Protein AF-0000000084714982 (afdb_homodimer)

Sequence (918 aa):
MNEQILAIDKNFSYELPTRQETVEYIRNLRKQNVHQRLKQADALGTLLVQPRCGVGSQQKMGELLQFLEREAQPDILSLTIDAYTRLCQFDKANAVLQENPQNLNGYPLVCHGYKKVRELNESVQAPIEIRHGSPDARLLFESSIAGGITSFEGGGIGYNLPYSKNVPISSSMQNWRYVDQRCGELAQDGIIVDRELFGTLTAVLIPPSIALSMTLLEALCAVREGVKCLSISYCQGGHIAQDVAALRAIRKMAAKYLPPDVDVFPVLHQFMGAFPAARHDAEALILKGAIVAKKGHATKVINKTYEEALGVPTPQANALGIWTTRIVNSTISDFVKVDSAEVEEELHWILREVDEIVAPILEKPDIYRAIEEGFAEGILDIPFSASRYAKSGVLPMRDRSGAIRYHNPGGLCMSDAVRSRNAQMLNNATHSPSFSLFSKLTRDIMYFSNMSLQEAIEVMNEQILAIDKNFSYELPTRQETVEYIRNLRKQNVHQRLKQADALGTLLVQPRCGVGSQQKMGELLQFLEREAQPDILSLTIDAYTRLCQFDKANAVLQENPQNLNGYPLVCHGYKKVRELNESVQAPIEIRHGSPDARLLFESSIAGGITSFEGGGIGYNLPYSKNVPISSSMQNWRYVDQRCGELAQDGIIVDRELFGTLTAVLIPPSIALSMTLLEALCAVREGVKCLSISYCQGGHIAQDVAALRAIRKMAAKYLPPDVDVFPVLHQFMGAFPAARHDAEALILKGAIVAKKGHATKVINKTYEEALGVPTPQANALGIWTTRIVNSTISDFVKVDSAEVEEELHWILREVDEIVAPILEKPDIYRAIEEGFAEGILDIPFSASRYAKSGVLPMRDRSGAIRYHNPGGLCMSDAVRSRNAQMLNNATHSPSFSLFSKLTRDIMYFSNMSLQEAIEV

Solvent-accessible surface area (backbone atoms only — not comparable to full-atom values): 46071 Å² total; per-residue (Å²): 121,73,67,74,77,56,76,49,62,91,86,58,87,82,78,78,77,52,70,66,58,30,52,53,51,45,71,64,48,92,52,61,50,53,48,59,50,45,54,52,27,51,75,69,71,38,64,37,41,22,57,78,42,42,36,31,34,70,68,58,34,44,51,49,54,44,46,35,46,72,73,45,54,49,59,29,40,44,40,25,34,10,68,39,48,26,69,66,34,51,64,59,39,41,52,40,52,72,73,43,22,83,75,38,79,2,25,41,58,70,70,66,27,28,68,54,40,32,52,51,52,70,66,43,68,48,26,47,32,42,38,55,60,28,37,58,43,50,66,54,46,55,37,38,39,52,18,55,37,43,24,44,51,42,38,31,58,38,11,21,38,43,71,30,50,82,67,53,54,61,57,17,37,50,36,36,46,51,50,25,35,51,33,17,54,36,38,75,72,71,44,67,38,27,38,26,30,41,16,40,53,61,40,57,68,63,37,60,33,54,29,51,34,55,36,47,54,51,46,55,55,29,44,72,36,42,37,48,31,37,31,45,32,42,46,49,70,77,22,63,42,50,43,20,15,48,37,46,38,45,58,57,50,41,66,72,76,42,68,86,83,43,48,76,37,29,26,28,32,38,65,69,49,55,48,20,67,53,49,43,45,20,45,18,50,45,39,51,37,28,48,33,28,58,75,14,61,23,28,32,34,42,48,57,40,43,37,60,57,78,48,85,63,49,72,66,40,47,28,49,22,46,51,55,36,44,19,59,68,23,77,72,40,62,73,66,65,76,62,63,67,58,20,52,53,39,28,53,52,38,52,51,46,25,52,42,41,43,43,75,35,69,72,39,90,48,55,71,59,29,50,41,51,26,20,69,70,21,38,35,64,49,44,75,44,52,14,72,61,38,63,41,55,33,37,56,40,51,24,84,82,44,41,64,34,49,75,34,60,52,53,43,46,66,54,69,68,58,52,47,49,31,45,60,57,31,45,82,58,59,65,49,94,81,60,40,70,66,60,50,47,51,47,54,56,32,54,59,42,43,54,76,61,55,66,58,64,80,97,121,68,66,74,72,60,72,60,57,94,85,56,87,84,79,77,77,54,71,66,56,30,52,54,49,47,72,66,50,93,52,62,50,52,47,57,51,46,54,52,25,52,77,68,71,38,65,38,42,23,57,79,41,42,37,32,34,71,66,59,34,44,51,48,53,45,47,35,47,72,73,45,54,48,59,28,40,43,41,26,34,12,67,38,47,27,69,66,34,51,65,60,39,43,51,40,51,72,74,44,21,81,76,37,80,2,25,41,59,69,69,66,27,29,70,54,40,32,51,49,51,70,67,42,68,48,26,49,30,42,38,56,59,28,36,58,42,52,66,54,47,54,35,37,41,51,19,54,38,42,24,44,50,41,37,29,58,36,12,20,37,40,70,29,50,81,68,53,53,61,57,17,38,51,36,35,46,51,49,24,36,51,34,17,54,35,38,75,74,70,44,64,37,27,38,25,29,40,16,39,51,61,39,55,69,63,36,59,33,53,27,51,35,54,36,46,54,51,46,54,55,30,45,73,37,42,37,48,32,37,31,47,32,40,48,49,71,77,21,61,43,51,43,20,15,46,36,46,40,46,59,56,51,41,66,72,75,44,66,86,82,41,49,76,38,30,26,29,32,37,66,68,48,53,50,20,67,54,49,43,46,20,45,17,50,45,38,50,37,29,47,33,28,59,75,14,61,22,28,31,33,40,49,57,38,43,37,59,57,78,50,85,62,50,73,66,39,48,28,50,22,47,52,55,36,44,19,59,71,22,76,72,42,62,74,66,66,75,62,62,67,57,19,51,52,39,28,54,51,36,52,50,47,25,52,41,40,43,45,75,36,70,71,38,90,49,55,71,60,28,50,43,49,25,20,69,70,23,38,34,63,49,45,76,44,53,14,74,61,37,62,40,54,35,37,56,42,51,25,84,81,43,41,64,32,48,74,33,61,53,53,43,46,65,54,69,67,58,52,48,50,31,46,61,57,31,44,83,58,59,66,47,94,80,58,40,71,67,60,50,47,51,47,54,57,32,54,59,42,42,54,74,59,55,67,57,66,81,98

Foldseek 3Di:
DVPPLPVADPVDDADFDDPVVLLVVLVPQPADAPQRLLVVLLVVLAAFEEEDDFFAALVVLLVLQVLLCVQFN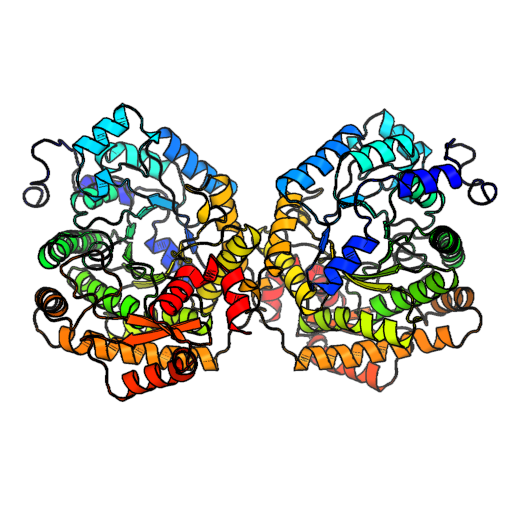GQEYEFEAFQCVLASVLVVSLVCSVPPRRPTRTYPQRNVFLVSLLVSQNSHRHAYAYHYLHLACSSVLSSCSSNNHQEYEEALQQSDFAPHAEDASLNSRVNVLNVLLVQQVVVVSVRAHEYEYHLCRNLFLWALLLSLLVSLLRVLSSVVSRHQHYEYEDEDQPQLLLLLLSLLLNVVSCVVRHDPRHHYFYEYEQRDFQAAQDLVLNLVSQLSSLLSCSSSSGSYYHWDFSCNNVDRDDSVRSSVRSVSSSVCSDVVVVVDDDDPVSNVVSNVLSNQLNCQLCVQLVPDPDNSVSVQVCQCVQLRATAPTSYPSHPNQWDWAAAPSLRIATPDHTNHGDDPVSVVVRCVRRVVVQPDPPHDPVVRSVCSSCVSHPVVVVVVVVD/DCPVLPVADPVDDADFDDPVVLLVVLVPQPADAPVRLLVVLLVVLAAFEEEDDFFAALVVLLVLQVLLCVQFNGQEYEWEAFQCVLAVVLVVSLVCSVPPRRPTRTYPQRNVFLVSLLVSQNSHRHAYAYHYLHLACQSVLSSCSSNNHQEYEEALQQSDFAPHAEDASLSSRVNVLNVLLVQQVVVVVVRAHEYEYHLCRNLFLWALLLSLLVSLLRVVSSVVSRHQEYEYEDEDQPQLLLLLLSLLLNVVSCVVRPDPRHHYFYEYEQRDFQAAQDLVLNLVSQLSSLLSCSSSSGSYYHWDFSCNNVDRDDSVRSSVRSVSSSVCSDVVVVVDDDDPVSNVVSNVLSNQLNCQLCVQLVPDPDNSVSVQVCQCVQLRATAPTSYPSHPNQWDWAAAPSLRIATPDRTNHGDDPVSVVVRCVRRVVVQPDPPHDPVVRSVCSSCVSHPVVVVVVVVD

Secondary structure (DSSP, 8-state):
-HHHHT---TT-------HHHHHHHHHH--S--HHHHHHHHHHHTPPEEE-----S-HHHHHHHHHHHHHHT--SSEEEEBPHHHHTT-HHHHHHHHHH-GGGSSSB-HHHH-HHHHHHHHHT-SS-EEEE---S--HHHHHHHHHTT--EEE--TTTTTTTT-SS--HHHHHHHHHHHHHHHHHHHHTT---EEEE-TTTT-SS--HHHHHHHHHHHHHHHHHTT--EEEEEEE--S-HHHHHHHHHHHHHHHHHHS-TTSEEEEEEEP--SS--SSHHHHHHHHHHHHHHHHHTT-SEEE---TTTTTSSPPHHHHHHHHHHHHGGGSGGGGG----HHHHHHHHHHHHHHHHHHHHHHHTSS-HHHHHHHHHHHTSS--TT-S-TTS----EEEE-TTS-EEEEE-TT----HHHHHHHHHHHHHHH--TT--HHHHHHHHHTTTT-HHHHHTT--/-HHHH--S-TT-------HHHHHHHHHH--S--HHHHHHHHHHHTPPEEE-----S-HHHHHHHHHHHHHHT--SSEEEEBPHHHHTT-HHHHHHHHHH-GGGSSSB-HHHH-HHHHHHHHHT-SS-EEEE---S--HHHHHHHHHTT--EEE--TTTTTTTT-SS--HHHHHHHHHHHHHHHHHHHHTT---EEEE-TTTT-SS--HHHHHHHHHHHHHHHHHTT--EEEEEEE--S-HHHHHHHHHHHHHHHHHHS-TTSEEEEEEEP--SS--SSHHHHHHHHHHHHHHHHHTT-SEEE---TTTTTSSPPHHHHHHHHHHHHGGGSGGGGG----HHHHHHHHHHHHHHHHHHHHHHHTSS-HHHHHHHHHHHTSS--TT-S-TTS----EEEE-TTS-EEEEE-TT----HHHHHHHHHHHHHHH--TT--HHHHHHHHHTTTT-HHHHHTT--

Structure (mmCIF, N/CA/C/O backbone):
data_AF-0000000084714982-model_v1
#
loop_
_entity.id
_entity.type
_entity.pdbx_description
1 polymer 'Methylaspartate mutase, E subunit'
#
loop_
_atom_site.group_PDB
_atom_site.id
_atom_site.type_symbol
_atom_site.label_atom_id
_atom_site.label_alt_id
_atom_site.label_comp_id
_atom_site.label_asym_id
_atom_site.label_entity_id
_atom_site.label_seq_id
_atom_site.pdbx_PDB_ins_code
_atom_site.Cartn_x
_atom_site.Cartn_y
_atom_site.Cartn_z
_atom_site.occupancy
_atom_site.B_iso_or_equiv
_atom_site.auth_seq_id
_atom_site.auth_comp_id
_atom_site.auth_asym_id
_atom_site.auth_atom_id
_atom_site.pdbx_PDB_model_num
ATOM 1 N N . MET A 1 1 ? -16.797 45.25 16.312 1 34.62 1 MET A N 1
ATOM 2 C CA . MET A 1 1 ? -16.094 43.969 16.109 1 34.62 1 MET A CA 1
ATOM 3 C C . MET A 1 1 ? -15.617 43.844 14.664 1 34.62 1 MET A C 1
ATOM 5 O O . MET A 1 1 ? -14.492 43.406 14.422 1 34.62 1 MET A O 1
ATOM 9 N N . ASN A 1 2 ? -16.578 44.219 13.742 1 40.97 2 ASN A N 1
ATOM 10 C CA . ASN A 1 2 ? -16.312 44.25 12.305 1 40.97 2 ASN A CA 1
ATOM 11 C C . ASN A 1 2 ? -15.281 45.312 11.945 1 40.97 2 ASN A C 1
ATOM 13 O O . ASN A 1 2 ? -14.633 45.219 10.906 1 40.97 2 ASN A O 1
ATOM 17 N N . GLU A 1 3 ? -15.211 46.25 12.797 1 43.38 3 GLU A N 1
ATOM 18 C CA . GLU A 1 3 ? -14.523 47.438 12.336 1 43.38 3 GLU A CA 1
ATOM 19 C C . GLU A 1 3 ? -13.016 47.219 12.281 1 43.38 3 GLU A C 1
ATOM 21 O O . GLU A 1 3 ? -12.336 47.75 11.391 1 43.38 3 GLU A O 1
ATOM 26 N N . GLN A 1 4 ? -12.43 46.625 13.211 1 45.72 4 GLN A N 1
ATOM 27 C CA . GLN A 1 4 ? -10.977 46.5 13.266 1 45.72 4 GLN A CA 1
ATOM 28 C C . GLN A 1 4 ? -10.484 45.438 12.266 1 45.72 4 GLN A C 1
ATOM 30 O O . GLN A 1 4 ? -9.312 45.469 11.875 1 45.72 4 GLN A O 1
ATOM 35 N N . ILE A 1 5 ? -11.109 44.344 12.289 1 48.84 5 ILE A N 1
ATOM 36 C CA . ILE A 1 5 ? -10.648 43.25 11.422 1 48.84 5 ILE A CA 1
ATOM 37 C C . ILE A 1 5 ? -10.297 43.812 10.047 1 48.84 5 ILE A C 1
ATOM 39 O O . ILE A 1 5 ? -9.258 43.469 9.477 1 48.84 5 ILE A O 1
ATOM 43 N N . LEU A 1 6 ? -11.281 44.625 9.266 1 51.09 6 LEU A N 1
ATOM 44 C CA . LEU A 1 6 ? -11.43 44.75 7.816 1 51.09 6 LEU A CA 1
ATOM 45 C C . LEU A 1 6 ? -10.719 46 7.309 1 51.09 6 LEU A C 1
ATOM 47 O O . LEU A 1 6 ? -11.062 46.531 6.246 1 51.09 6 LEU A O 1
ATOM 51 N N . ALA A 1 7 ? -10.125 46.531 8.102 1 50.91 7 ALA A N 1
ATOM 52 C CA . ALA A 1 7 ? -9.43 47.594 7.371 1 50.91 7 ALA A CA 1
ATOM 53 C C . ALA A 1 7 ? -8.641 47.031 6.195 1 50.91 7 ALA A C 1
ATOM 55 O O . ALA A 1 7 ? -7.418 47.156 6.137 1 50.91 7 ALA A O 1
ATOM 56 N N . ILE A 1 8 ? -9.102 45.844 5.863 1 52.62 8 ILE A N 1
ATOM 57 C CA . ILE A 1 8 ? -8.539 45.188 4.676 1 52.62 8 ILE A CA 1
ATOM 58 C C . ILE A 1 8 ? -8.57 46.188 3.502 1 52.62 8 ILE A C 1
ATOM 60 O O . ILE A 1 8 ? -9.211 47.219 3.58 1 52.62 8 ILE A O 1
ATOM 64 N N . ASP A 1 9 ? -8.188 45.75 2.295 1 55.66 9 ASP A N 1
ATOM 65 C CA . ASP A 1 9 ? -7.953 46.531 1.086 1 55.66 9 ASP A CA 1
ATOM 66 C C . ASP A 1 9 ? -9.172 47.375 0.727 1 55.66 9 ASP A C 1
ATOM 68 O O . ASP A 1 9 ? -10.273 46.844 0.564 1 55.66 9 ASP A O 1
ATOM 72 N N . LYS A 1 10 ? -9.195 48.688 1.021 1 57.97 10 LYS A N 1
ATOM 73 C CA . LYS A 1 10 ? -10.18 49.719 0.68 1 57.97 10 LYS A CA 1
ATOM 74 C C . LYS A 1 10 ? -10.773 49.469 -0.702 1 57.97 10 LYS A C 1
ATOM 76 O O . LYS A 1 10 ? -11.875 49.938 -1.001 1 57.97 10 LYS A O 1
ATOM 81 N N . ASN A 1 11 ? -10.086 48.656 -1.498 1 63.5 11 ASN A N 1
ATOM 82 C CA . ASN A 1 11 ? -10.539 48.5 -2.879 1 63.5 11 ASN A CA 1
ATOM 83 C C . ASN A 1 11 ? -11.312 47.188 -3.078 1 63.5 11 ASN A C 1
ATOM 85 O O . ASN A 1 11 ? -11.781 46.906 -4.18 1 63.5 11 ASN A O 1
ATOM 89 N N . PHE A 1 12 ? -11.43 46.344 -1.919 1 77.56 12 PHE A N 1
ATOM 90 C CA . PHE A 1 12 ? -12.156 45.094 -2.064 1 77.56 12 PHE A CA 1
ATOM 91 C C . PHE A 1 12 ? -13.391 45.062 -1.173 1 77.56 12 PHE A C 1
ATOM 93 O O . PHE A 1 12 ? -13.305 45.312 0.03 1 77.56 12 PHE A O 1
ATOM 100 N N . SER A 1 13 ? -14.5 45 -1.89 1 79.81 13 SER A N 1
ATOM 101 C CA . SER A 1 13 ? -15.766 44.938 -1.167 1 79.81 13 SER A CA 1
ATOM 102 C C . SER A 1 13 ? -16.188 43.5 -0.911 1 79.81 13 SER A C 1
ATOM 104 O O . SER A 1 13 ? -16.047 42.625 -1.788 1 79.81 13 SER A O 1
ATOM 106 N N . TYR A 1 14 ? -16.469 43.188 0.351 1 83.56 14 TYR A N 1
ATOM 107 C CA . TYR A 1 14 ? -16.969 41.875 0.707 1 83.56 14 TYR A CA 1
ATOM 108 C C . TYR A 1 14 ? -18.203 41.969 1.602 1 83.56 14 TYR A C 1
ATOM 110 O O . TYR A 1 14 ? -18.469 43.031 2.186 1 83.56 14 TYR A O 1
ATOM 118 N N . GLU A 1 15 ? -19.031 40.938 1.496 1 89.25 15 GLU A N 1
ATOM 119 C CA . GLU A 1 15 ? -20.234 40.812 2.334 1 89.25 15 GLU A CA 1
ATOM 120 C C . GLU A 1 15 ? -20.156 39.594 3.232 1 89.25 15 GLU A C 1
ATOM 122 O O . GLU A 1 15 ? -19.703 38.531 2.803 1 89.25 15 GLU A O 1
ATOM 127 N N . LEU A 1 16 ? -20.516 39.812 4.559 1 94.5 16 LEU A N 1
ATOM 128 C CA . LEU A 1 16 ? -20.609 38.719 5.508 1 94.5 16 LEU A CA 1
ATOM 129 C C . LEU A 1 16 ? -21.969 38.719 6.215 1 94.5 16 LEU A C 1
ATOM 131 O O . LEU A 1 16 ? -22.562 39.781 6.43 1 94.5 16 LEU A O 1
ATOM 135 N N . PRO A 1 17 ? -22.469 37.562 6.438 1 96.19 17 PRO A N 1
ATOM 136 C CA . PRO A 1 17 ? -23.672 37.5 7.273 1 96.19 17 PRO A CA 1
ATOM 137 C C . PRO A 1 17 ? -23.391 37.906 8.727 1 96.19 17 PRO A C 1
ATOM 139 O O . PRO A 1 17 ? -22.234 38.062 9.117 1 96.19 17 PRO A O 1
ATOM 142 N N . THR A 1 18 ? -24.5 38.031 9.508 1 94.75 18 THR A N 1
ATOM 143 C CA . THR A 1 18 ? -24.328 38.312 10.938 1 94.75 18 THR A CA 1
ATOM 144 C C . THR A 1 18 ? -23.844 37.062 11.672 1 94.75 18 THR A C 1
ATOM 146 O O . THR A 1 18 ? -24 35.938 11.164 1 94.75 18 THR A O 1
ATOM 149 N N . ARG A 1 19 ? -23.25 37.312 12.82 1 93.38 19 ARG A N 1
ATOM 150 C CA . ARG A 1 19 ? -22.812 36.188 13.648 1 93.38 19 ARG A CA 1
ATOM 151 C C . ARG A 1 19 ? -23.984 35.25 13.961 1 93.38 19 ARG A C 1
ATOM 153 O O . ARG A 1 19 ? -23.828 34.031 13.914 1 93.38 19 ARG A O 1
ATOM 160 N N . GLN A 1 20 ? -25.109 35.812 14.242 1 95.5 20 GLN A N 1
ATOM 161 C CA . GLN A 1 20 ? -26.297 35 14.57 1 95.5 20 GLN A CA 1
ATOM 162 C C . GLN A 1 20 ? -26.734 34.156 13.391 1 95.5 20 GLN A C 1
ATOM 164 O O . GLN A 1 20 ? -27.031 32.969 13.555 1 95.5 20 GLN A O 1
ATOM 169 N N . GLU A 1 21 ? -26.734 34.781 12.273 1 96.5 21 GLU A N 1
ATOM 170 C CA . GLU A 1 21 ? -27.094 34.031 11.062 1 96.5 21 GLU A CA 1
ATOM 171 C C . GLU A 1 21 ? -26.125 32.906 10.812 1 96.5 21 GLU A C 1
ATOM 173 O O . GLU A 1 21 ? -26.531 31.797 10.438 1 96.5 21 GLU A O 1
ATOM 178 N N . THR A 1 22 ? -24.891 33.188 10.969 1 97.25 22 THR A N 1
ATOM 179 C CA . THR A 1 22 ? -23.844 32.188 10.75 1 97.25 22 THR A CA 1
ATOM 180 C C . THR A 1 22 ? -24 31.016 11.734 1 97.25 22 THR A C 1
ATOM 182 O O . THR A 1 22 ? -23.922 29.859 11.344 1 97.25 22 THR A O 1
ATOM 185 N N . VAL A 1 23 ? -24.203 31.312 12.984 1 97 23 VAL A N 1
ATOM 186 C CA . VAL A 1 23 ? -24.359 30.297 14.031 1 97 23 VAL A CA 1
ATOM 187 C C . VAL A 1 23 ? -25.578 29.438 13.727 1 97 23 VAL A C 1
ATOM 189 O O . VAL A 1 23 ? -25.516 28.203 13.828 1 97 23 VAL A O 1
ATOM 192 N N . GLU A 1 24 ? -26.641 30.031 13.367 1 97.25 24 GLU A N 1
ATOM 193 C CA . GLU A 1 24 ? -27.875 29.312 13.039 1 97.25 24 GLU A CA 1
ATOM 194 C C . GLU A 1 24 ? -27.656 28.406 11.82 1 97.25 24 GLU A C 1
ATOM 196 O O . GLU A 1 24 ? -28.141 27.281 11.797 1 97.25 24 GLU A O 1
ATOM 201 N N . TYR A 1 25 ? -27 28.938 10.859 1 97.69 25 TYR A N 1
ATOM 202 C CA . TYR A 1 25 ? -26.719 28.156 9.664 1 97.69 25 TYR A CA 1
ATOM 203 C C . TYR A 1 25 ? -25.906 26.906 10.008 1 97.69 25 TYR A C 1
ATOM 205 O O . TYR A 1 25 ? -26.266 25.797 9.594 1 97.69 25 TYR A O 1
ATOM 213 N N . ILE A 1 26 ? -24.828 27.047 10.789 1 98 26 ILE A N 1
ATOM 214 C CA . ILE A 1 26 ? -23.938 25.953 11.141 1 98 26 ILE A CA 1
ATOM 215 C C . ILE A 1 26 ? -24.719 24.906 11.961 1 98 26 ILE A C 1
ATOM 217 O O . ILE A 1 26 ? -24.578 23.703 11.734 1 98 26 ILE A O 1
ATOM 221 N N . ARG A 1 27 ? -25.594 25.344 12.859 1 95.75 27 ARG A N 1
ATOM 222 C CA . ARG A 1 27 ? -26.375 24.438 13.703 1 95.75 27 ARG A CA 1
ATOM 223 C C . ARG A 1 27 ? -27.359 23.609 12.875 1 95.75 27 ARG A C 1
ATOM 225 O O . ARG A 1 27 ? -27.672 22.484 13.234 1 95.75 27 ARG A O 1
ATOM 232 N N . ASN A 1 28 ? -27.75 24.172 11.758 1 95.56 28 ASN A N 1
ATOM 233 C CA . ASN A 1 28 ? -28.766 23.531 10.945 1 95.56 28 ASN A CA 1
ATOM 234 C C . ASN A 1 28 ? -28.156 22.656 9.859 1 95.56 28 ASN A C 1
ATOM 236 O O . ASN A 1 28 ? -28.859 21.969 9.117 1 95.56 28 ASN A O 1
ATOM 240 N N . LEU A 1 29 ? -26.828 22.719 9.766 1 94.62 29 LEU A N 1
ATOM 241 C CA . LEU A 1 29 ? -26.156 21.859 8.797 1 94.62 29 LEU A CA 1
ATOM 242 C C . LEU A 1 29 ? -26.344 20.391 9.156 1 94.62 29 LEU A C 1
ATOM 244 O O . LEU A 1 29 ? -26.141 20 10.312 1 94.62 29 LEU A O 1
ATOM 248 N N . ARG A 1 30 ? -26.859 19.531 8.25 1 88 30 ARG A N 1
ATOM 249 C CA . ARG A 1 30 ? -27.094 18.109 8.461 1 88 30 ARG A CA 1
ATOM 250 C C . ARG A 1 30 ? -25.875 17.281 8.07 1 88 30 ARG A C 1
ATOM 252 O O . ARG A 1 30 ? -25.969 16.391 7.242 1 88 30 ARG A O 1
ATOM 259 N N . LYS A 1 31 ? -24.781 17.562 8.57 1 94.5 31 LYS A N 1
ATOM 260 C CA . LYS A 1 31 ? -23.578 16.75 8.422 1 94.5 31 LYS A CA 1
ATOM 261 C C . LYS A 1 31 ? -22.656 16.906 9.617 1 94.5 31 LYS A C 1
ATOM 263 O O . LYS A 1 31 ? -22.75 17.891 10.359 1 94.5 31 LYS A O 1
ATOM 268 N N . GLN A 1 32 ? -21.812 15.961 9.875 1 95.31 32 GLN A N 1
ATOM 269 C CA . GLN A 1 32 ? -20.828 16.031 10.953 1 95.31 32 GLN A CA 1
ATOM 270 C C . GLN A 1 32 ? -19.781 17.094 10.68 1 95.31 32 GLN A C 1
ATOM 272 O O . GLN A 1 32 ? -19.406 17.328 9.523 1 95.31 32 GLN A O 1
ATOM 277 N N . ASN A 1 33 ? -19.422 17.828 11.711 1 97.12 33 ASN A N 1
ATOM 278 C CA . ASN A 1 33 ? -18.281 18.719 11.562 1 97.12 33 ASN A CA 1
ATOM 279 C C . ASN A 1 33 ? -16.969 17.984 11.828 1 97.12 33 ASN A C 1
ATOM 281 O O . ASN A 1 33 ? -16.969 16.812 12.211 1 97.12 33 ASN A O 1
ATOM 285 N N . VAL A 1 34 ? -15.859 18.578 11.609 1 98.56 34 VAL A N 1
ATOM 286 C CA . VAL A 1 34 ? -14.547 17.953 11.688 1 98.56 34 VAL A CA 1
ATOM 287 C C . VAL A 1 34 ? -14.266 17.531 13.133 1 98.56 34 VAL A C 1
ATOM 289 O O . VAL A 1 34 ? -13.711 16.453 13.375 1 98.56 34 VAL A O 1
ATOM 292 N N . HIS A 1 35 ? -14.641 18.375 14.086 1 98.69 35 HIS A N 1
ATOM 293 C CA . HIS A 1 35 ? -14.43 18.047 15.492 1 98.69 35 HIS A CA 1
ATOM 294 C C . HIS A 1 35 ? -15.109 16.734 15.852 1 98.69 35 HIS A C 1
ATOM 296 O O . HIS A 1 35 ? -14.5 15.867 16.5 1 98.69 35 HIS A O 1
ATOM 302 N N . GLN A 1 36 ? -16.312 16.594 15.453 1 98.12 36 GLN A N 1
ATOM 303 C CA . GLN A 1 36 ? -17.062 15.375 15.719 1 98.12 36 GLN A CA 1
ATOM 304 C C . GLN A 1 36 ? -16.406 14.164 15.062 1 98.12 36 GLN A C 1
ATOM 306 O O . GLN A 1 36 ? -16.281 13.102 15.672 1 98.12 36 GLN A O 1
ATOM 311 N N . ARG A 1 37 ? -15.961 14.344 13.836 1 98.19 37 ARG A N 1
ATOM 312 C CA . ARG A 1 37 ? -15.297 13.266 13.125 1 98.19 37 ARG A CA 1
ATOM 313 C C . ARG A 1 37 ? -14.008 12.852 13.828 1 98.19 37 ARG A C 1
ATOM 315 O O . ARG A 1 37 ? -13.711 11.664 13.953 1 98.19 37 ARG A O 1
ATOM 322 N N . LEU A 1 38 ? -13.266 13.828 14.258 1 98.81 38 LEU A N 1
ATOM 323 C CA . LEU A 1 38 ? -12.008 13.57 14.961 1 98.81 38 LEU A CA 1
ATOM 324 C C . LEU A 1 38 ? -12.266 12.812 16.25 1 98.81 38 LEU A C 1
ATOM 326 O O . LEU A 1 38 ? -11.578 11.828 16.547 1 98.81 38 LEU A O 1
ATOM 330 N N . LYS A 1 39 ? -13.219 13.234 17.016 1 98.25 39 LYS A N 1
ATOM 331 C CA . LYS A 1 39 ? -13.531 12.602 18.281 1 98.25 39 LYS A CA 1
ATOM 332 C C . LYS A 1 39 ? -13.953 11.148 18.094 1 98.25 39 LYS A C 1
ATOM 334 O O . LYS A 1 39 ? -13.492 10.266 18.812 1 98.25 39 LYS A O 1
ATOM 339 N N . GLN A 1 40 ? -14.781 10.977 17.125 1 98.19 40 GLN A N 1
ATOM 340 C CA . GLN A 1 40 ? -15.266 9.625 16.859 1 98.19 40 GLN A CA 1
ATOM 341 C C . GLN A 1 40 ? -14.125 8.719 16.406 1 98.19 40 GLN A C 1
ATOM 343 O O . GLN A 1 40 ? -13.992 7.59 16.891 1 98.19 40 GLN A O 1
ATOM 348 N N . ALA A 1 41 ? -13.359 9.172 15.492 1 98 41 ALA A N 1
ATOM 349 C CA . ALA A 1 41 ? -12.242 8.383 14.969 1 98 41 ALA A CA 1
ATOM 350 C C . ALA A 1 41 ? -11.227 8.078 16.062 1 98 41 ALA A C 1
ATOM 352 O O . ALA A 1 41 ? -10.695 6.965 16.141 1 98 41 ALA A O 1
ATOM 353 N N . ASP A 1 42 ? -10.984 9.078 16.828 1 97.38 42 ASP A N 1
ATOM 354 C CA . ASP A 1 42 ? -10.039 8.914 17.938 1 97.38 42 ASP A CA 1
ATOM 355 C C . ASP A 1 42 ? -10.5 7.836 18.906 1 97.38 42 ASP A C 1
ATOM 357 O O . ASP A 1 42 ? -9.703 7.016 19.359 1 97.38 42 ASP A O 1
ATOM 361 N N . ALA A 1 43 ? -11.773 7.793 19.234 1 96.75 43 ALA A N 1
ATOM 362 C CA . ALA A 1 43 ? -12.352 6.812 20.141 1 96.75 43 ALA A CA 1
ATOM 363 C C . ALA A 1 43 ? -12.289 5.406 19.562 1 96.75 43 ALA A C 1
ATOM 365 O O . ALA A 1 43 ? -12.086 4.43 20.281 1 96.75 43 ALA A O 1
ATOM 366 N N . LEU A 1 44 ? -12.383 5.348 18.266 1 94.94 44 LEU A N 1
ATOM 367 C CA . LEU A 1 44 ? -12.438 4.059 17.578 1 94.94 44 LEU A CA 1
ATOM 368 C C . LEU A 1 44 ? -11.039 3.596 17.172 1 94.94 44 LEU A C 1
ATOM 370 O O . LEU A 1 44 ? -10.852 2.432 16.812 1 94.94 44 LEU A O 1
ATOM 374 N N . GLY A 1 45 ? -10.109 4.469 17.219 1 94.56 45 GLY A N 1
ATOM 375 C CA . GLY A 1 45 ? -8.766 4.141 16.766 1 94.56 45 GLY A CA 1
ATOM 376 C C . GLY A 1 45 ? -8.641 4.043 15.258 1 94.56 45 GLY A C 1
ATOM 377 O O . GLY A 1 45 ? -7.781 3.33 14.742 1 94.56 45 GLY A O 1
ATOM 378 N N . THR A 1 46 ? -9.516 4.688 14.539 1 95.94 46 THR A N 1
ATOM 379 C CA . THR A 1 46 ? -9.477 4.719 13.078 1 95.94 46 THR A CA 1
ATOM 380 C C . THR A 1 46 ? -8.773 5.977 12.578 1 95.94 46 THR A C 1
ATOM 382 O O . THR A 1 46 ? -8.914 7.047 13.172 1 95.94 46 THR A O 1
ATOM 385 N N . LEU A 1 47 ? -8.078 5.863 11.508 1 98.12 47 LEU A N 1
ATOM 386 C CA . LEU A 1 47 ? -7.344 6.977 10.914 1 98.12 47 LEU A CA 1
ATOM 387 C C . LEU A 1 47 ? -8.188 7.691 9.867 1 98.12 47 LEU A C 1
ATOM 389 O O . LEU A 1 47 ? -8.625 7.074 8.891 1 98.12 47 LEU A O 1
ATOM 393 N N . LEU A 1 48 ? -8.492 8.953 10.055 1 98.75 48 LEU A N 1
ATOM 394 C CA . LEU A 1 48 ? -9.188 9.758 9.055 1 98.75 48 LEU A CA 1
ATOM 395 C C . LEU A 1 48 ? -8.25 10.164 7.926 1 98.75 48 LEU A C 1
ATOM 397 O O . LEU A 1 48 ? -7.086 10.492 8.172 1 98.75 48 LEU A O 1
ATOM 401 N N . VAL A 1 49 ? -8.703 10.086 6.699 1 98.75 49 VAL A N 1
ATOM 402 C CA . VAL A 1 49 ? -7.902 10.445 5.527 1 98.75 49 VAL A CA 1
ATOM 403 C C . VAL A 1 49 ? -8.477 11.695 4.875 1 98.75 49 VAL A C 1
ATOM 405 O O . VAL A 1 49 ? -9.672 11.766 4.59 1 98.75 49 VAL A O 1
ATOM 408 N N . GLN A 1 50 ? -7.582 12.648 4.68 1 98.75 50 GLN A N 1
ATOM 409 C CA . GLN A 1 50 ? -7.957 13.93 4.098 1 98.75 50 GLN A CA 1
ATOM 410 C C . GLN A 1 50 ? -7.047 14.297 2.93 1 98.75 50 GLN A C 1
ATOM 412 O O . GLN A 1 50 ? -5.84 14.469 3.109 1 98.75 50 GLN A O 1
ATOM 417 N N . PRO A 1 51 ? -7.598 14.445 1.727 1 97.62 51 PRO A N 1
ATOM 418 C CA . PRO A 1 51 ? -6.789 14.914 0.601 1 97.62 51 PRO A CA 1
ATOM 419 C C . PRO A 1 51 ? -6.543 16.422 0.641 1 97.62 51 PRO A C 1
ATOM 421 O O . PRO A 1 51 ? -7.164 17.125 1.438 1 97.62 51 PRO A O 1
ATOM 424 N N . ARG A 1 52 ? -5.641 16.875 -0.104 1 94.25 52 ARG A N 1
ATOM 425 C CA . ARG A 1 52 ? -5.398 18.297 -0.341 1 94.25 52 ARG A CA 1
ATOM 426 C C . ARG A 1 52 ? -5.824 18.688 -1.75 1 94.25 52 ARG A C 1
ATOM 428 O O . ARG A 1 52 ? -5.254 18.219 -2.734 1 94.25 52 ARG A O 1
ATOM 435 N N . CYS A 1 53 ? -6.824 19.5 -1.869 1 91.19 53 CYS A N 1
ATOM 436 C CA . CYS A 1 53 ? -7.285 19.875 -3.203 1 91.19 53 CYS A CA 1
ATOM 437 C C . CYS A 1 53 ? -7.855 21.281 -3.211 1 91.19 53 CYS A C 1
ATOM 439 O O . CYS A 1 53 ? -8.383 21.75 -2.199 1 91.19 53 CYS A O 1
ATOM 441 N N . GLY A 1 54 ? -7.703 21.906 -4.309 1 92.25 54 GLY A N 1
ATOM 442 C CA . GLY A 1 54 ? -8.242 23.25 -4.535 1 92.25 54 GLY A CA 1
ATOM 443 C C . GLY A 1 54 ? -8.078 23.719 -5.965 1 92.25 54 GLY A C 1
ATOM 444 O O . GLY A 1 54 ? -6.984 23.625 -6.531 1 92.25 54 GLY A O 1
ATOM 445 N N . VAL A 1 55 ? -9.203 24.078 -6.539 1 94.12 55 VAL A N 1
ATOM 446 C CA . VAL A 1 55 ? -9.156 24.672 -7.871 1 94.12 55 VAL A CA 1
ATOM 447 C C . VAL A 1 55 ? -9.93 26 -7.875 1 94.12 55 VAL A C 1
ATOM 449 O O . VAL A 1 55 ? -10.758 26.234 -6.996 1 94.12 55 VAL A O 1
ATOM 452 N N . GLY A 1 56 ? -9.68 26.797 -8.852 1 95.06 56 GLY A N 1
ATOM 453 C CA . GLY A 1 56 ? -10.148 28.172 -8.844 1 95.06 56 GLY A CA 1
ATOM 454 C C . GLY A 1 56 ? -11.633 28.297 -9.125 1 95.06 56 GLY A C 1
ATOM 455 O O . GLY A 1 56 ? -12.32 29.078 -8.469 1 95.06 56 GLY A O 1
ATOM 456 N N . SER A 1 57 ? -12.141 27.469 -10.031 1 96 57 SER A N 1
ATOM 457 C CA . SER A 1 57 ? -13.523 27.578 -10.492 1 96 57 SER A CA 1
ATOM 458 C C . SER A 1 57 ? -14.492 26.984 -9.484 1 96 57 SER A C 1
ATOM 460 O O . SER A 1 57 ? -14.25 25.906 -8.945 1 96 57 SER A O 1
ATOM 462 N N . GLN A 1 58 ? -15.617 27.75 -9.297 1 96.94 58 GLN A N 1
ATOM 463 C CA . GLN A 1 58 ? -16.672 27.25 -8.43 1 96.94 58 GLN A CA 1
ATOM 464 C C . GLN A 1 58 ? -17.203 25.906 -8.914 1 96.94 58 GLN A C 1
ATOM 466 O O . GLN A 1 58 ? -17.328 24.969 -8.125 1 96.94 58 GLN A O 1
ATOM 471 N N . GLN A 1 59 ? -17.469 25.844 -10.156 1 97.12 59 GLN A N 1
ATOM 472 C CA . GLN A 1 59 ? -18.031 24.641 -10.75 1 97.12 59 GLN A CA 1
ATOM 473 C C . GLN A 1 59 ? -17.062 23.469 -10.664 1 97.12 59 GLN A C 1
ATOM 475 O O . GLN A 1 59 ? -17.422 22.375 -10.242 1 97.12 59 GLN A O 1
ATOM 480 N N . LYS A 1 60 ? -15.82 23.734 -11.031 1 96.5 60 LYS A N 1
ATOM 481 C CA . LYS A 1 60 ? -14.805 22.672 -11.039 1 96.5 60 LYS A CA 1
ATOM 482 C C . LYS A 1 60 ? -14.484 22.219 -9.617 1 96.5 60 LYS A C 1
ATOM 484 O O . LYS A 1 60 ? -14.203 21.047 -9.391 1 96.5 60 LYS A O 1
ATOM 489 N N . MET A 1 61 ? -14.477 23.125 -8.727 1 97.44 61 MET A N 1
ATOM 490 C CA . MET A 1 61 ? -14.234 22.766 -7.332 1 97.44 61 MET A CA 1
ATOM 491 C C . MET A 1 61 ? -15.336 21.844 -6.812 1 97.44 61 MET A C 1
ATOM 493 O O . MET A 1 61 ? -15.062 20.875 -6.121 1 97.44 61 MET A O 1
ATOM 497 N N . GLY A 1 62 ? -16.594 22.203 -7.125 1 98.12 62 GLY A N 1
ATOM 498 C CA . GLY A 1 62 ? -17.703 21.344 -6.758 1 98.12 62 GLY A CA 1
ATOM 499 C C . GLY A 1 62 ? -17.609 19.953 -7.352 1 98.12 62 GLY A C 1
ATOM 500 O O . GLY A 1 62 ? -17.812 18.953 -6.652 1 98.12 62 GLY A O 1
ATOM 501 N N . GLU A 1 63 ? -17.281 19.922 -8.617 1 97.88 63 GLU A N 1
ATOM 502 C CA . GLU A 1 63 ? -17.125 18.641 -9.305 1 97.88 63 GLU A CA 1
ATOM 503 C C . GLU A 1 63 ? -16.016 17.797 -8.664 1 97.88 63 GLU A C 1
ATOM 505 O O . GLU A 1 63 ? -16.156 16.594 -8.508 1 97.88 63 GLU A O 1
ATOM 510 N N . LEU A 1 64 ? -14.953 18.438 -8.328 1 97.31 64 LEU A N 1
ATOM 511 C CA . LEU A 1 64 ? -13.82 17.766 -7.703 1 97.31 64 LEU A CA 1
ATOM 512 C C . LEU A 1 64 ? -14.219 17.172 -6.363 1 97.31 64 LEU A C 1
ATOM 514 O O . LEU A 1 64 ? -13.938 15.992 -6.098 1 97.31 64 LEU A O 1
ATOM 518 N N . LEU A 1 65 ? -14.867 17.938 -5.516 1 98.25 65 LEU A N 1
ATOM 519 C CA . LEU A 1 65 ? -15.289 17.453 -4.203 1 98.25 65 LEU A CA 1
ATOM 520 C C . LEU A 1 65 ? -16.25 16.281 -4.34 1 98.25 65 LEU A C 1
ATOM 522 O O . LEU A 1 65 ? -16.125 15.281 -3.637 1 98.25 65 LEU A O 1
ATOM 526 N N . GLN A 1 66 ? -17.156 16.391 -5.242 1 98.44 66 GLN A N 1
ATOM 527 C CA . GLN A 1 66 ? -18.156 15.352 -5.441 1 98.44 66 GLN A CA 1
ATOM 528 C C . GLN A 1 66 ? -17.531 14.078 -6.008 1 98.44 66 GLN A C 1
ATOM 530 O O . GLN A 1 66 ? -17.906 12.969 -5.633 1 98.44 66 GLN A O 1
ATOM 535 N N . PHE A 1 67 ? -16.641 14.266 -6.93 1 98.12 67 PHE A N 1
ATOM 536 C CA . PHE A 1 67 ? -15.922 13.125 -7.488 1 98.12 67 PHE A CA 1
ATOM 537 C C . PHE A 1 67 ? -15.195 12.359 -6.391 1 98.12 67 PHE A C 1
ATOM 539 O O . PHE A 1 67 ? -15.297 11.133 -6.316 1 98.12 67 PHE A O 1
ATOM 546 N N . LEU A 1 68 ? -14.445 13.047 -5.547 1 98.25 68 LEU A N 1
ATOM 547 C CA . LEU A 1 68 ? -13.695 12.398 -4.473 1 98.25 68 LEU A CA 1
ATOM 548 C C . LEU A 1 68 ? -14.625 11.703 -3.496 1 98.25 68 LEU A C 1
ATOM 550 O O . LEU A 1 68 ? -14.336 10.594 -3.031 1 98.25 68 LEU A O 1
ATOM 554 N N . GLU A 1 69 ? -15.719 12.383 -3.166 1 97.88 69 GLU A N 1
ATOM 555 C CA . GLU A 1 69 ? -16.688 11.766 -2.264 1 97.88 69 GLU A CA 1
ATOM 556 C C . GLU A 1 69 ? -17.234 10.469 -2.852 1 97.88 69 GLU A C 1
ATOM 558 O O . GLU A 1 69 ? -17.359 9.461 -2.146 1 97.88 69 GLU A O 1
ATOM 563 N N . ARG A 1 70 ? -17.5 10.484 -4.125 1 97.31 70 ARG A N 1
ATOM 564 C CA . ARG A 1 70 ? -18.078 9.312 -4.785 1 97.31 70 ARG A CA 1
ATOM 565 C C . ARG A 1 70 ? -17.031 8.211 -4.957 1 97.31 70 ARG A C 1
ATOM 567 O O . ARG A 1 70 ? -17.328 7.039 -4.695 1 97.31 70 ARG A O 1
ATOM 574 N N . GLU A 1 71 ? -15.891 8.586 -5.344 1 96.12 71 GLU A N 1
ATOM 575 C CA . GLU A 1 71 ? -14.922 7.605 -5.824 1 96.12 71 GLU A CA 1
ATOM 576 C C . GLU A 1 71 ? -14.016 7.125 -4.691 1 96.12 71 GLU A C 1
ATOM 578 O O . GLU A 1 71 ? -13.438 6.035 -4.77 1 96.12 71 GLU A O 1
ATOM 583 N N . ALA A 1 72 ? -13.867 7.93 -3.604 1 96.69 72 ALA A N 1
ATOM 584 C CA . ALA A 1 72 ? -12.852 7.574 -2.613 1 96.69 72 ALA A CA 1
ATOM 585 C C . ALA A 1 72 ? -13.391 7.75 -1.194 1 96.69 72 ALA A C 1
ATOM 587 O O . ALA A 1 72 ? -12.766 7.305 -0.229 1 96.69 72 ALA A O 1
ATOM 588 N N . GLN A 1 73 ? -14.461 8.453 -1.036 1 96.12 73 GLN A N 1
ATOM 589 C CA . GLN A 1 73 ? -15.141 8.625 0.245 1 96.12 73 GLN A CA 1
ATOM 590 C C . GLN A 1 73 ? -14.18 9.148 1.31 1 96.12 73 GLN A C 1
ATOM 592 O O . GLN A 1 73 ? -14.062 8.562 2.389 1 96.12 73 GLN A O 1
ATOM 597 N N . PRO A 1 74 ? -13.516 10.297 1.058 1 97.62 74 PRO A N 1
ATOM 598 C CA . PRO A 1 74 ? -12.656 10.859 2.098 1 97.62 74 PRO A CA 1
ATOM 599 C C . PRO A 1 74 ? -13.406 11.18 3.383 1 97.62 74 PRO A C 1
ATOM 601 O O . PRO A 1 74 ? -14.609 11.461 3.344 1 97.62 74 PRO A O 1
ATOM 604 N N . ASP A 1 75 ? -12.648 11.117 4.492 1 98.38 75 ASP A N 1
ATOM 605 C CA . ASP A 1 75 ? -13.273 11.391 5.781 1 98.38 75 ASP A CA 1
ATOM 606 C C . ASP A 1 75 ? -13.484 12.891 5.977 1 98.38 75 ASP A C 1
ATOM 608 O O . ASP A 1 75 ? -14.43 13.312 6.648 1 98.38 75 ASP A O 1
ATOM 612 N N . ILE A 1 76 ? -12.539 13.633 5.523 1 98.69 76 ILE A N 1
ATOM 613 C CA . ILE A 1 76 ? -12.547 15.094 5.516 1 98.69 76 ILE A CA 1
ATOM 614 C C . ILE A 1 76 ? -12.078 15.609 4.156 1 98.69 76 ILE A C 1
ATOM 616 O O . ILE A 1 76 ? -11.141 15.07 3.572 1 98.69 76 ILE A O 1
ATOM 620 N N . LEU A 1 77 ? -12.797 16.547 3.625 1 98.56 77 LEU A N 1
ATOM 621 C CA . LEU A 1 77 ? -12.391 17.203 2.385 1 98.56 77 LEU A CA 1
ATOM 622 C C . LEU A 1 77 ? -11.664 18.516 2.672 1 98.56 77 LEU A C 1
ATOM 624 O O . LEU A 1 77 ? -11.57 18.938 3.828 1 98.56 77 LEU A O 1
ATOM 628 N N . SER A 1 78 ? -11.102 19.109 1.632 1 97.31 78 SER A N 1
ATOM 629 C CA . SER A 1 78 ? -10.32 20.328 1.842 1 97.31 78 SER A CA 1
ATOM 630 C C . SER A 1 78 ? -10.602 21.359 0.753 1 97.31 78 SER A C 1
ATOM 632 O O . SER A 1 78 ? -10.977 21 -0.367 1 97.31 78 SER A O 1
ATOM 634 N N . LEU A 1 79 ? -10.477 22.562 1.119 1 97.81 79 LEU A N 1
ATOM 635 C CA . LEU A 1 79 ? -10.273 23.672 0.184 1 97.81 79 LEU A CA 1
ATOM 636 C C . LEU A 1 79 ? -8.883 24.281 0.355 1 97.81 79 LEU A C 1
ATOM 638 O O . LEU A 1 79 ? -8.617 24.953 1.348 1 97.81 79 LEU A O 1
ATOM 642 N N . THR A 1 80 ? -8.055 23.953 -0.58 1 96.31 80 THR A N 1
ATOM 643 C CA . THR A 1 80 ? -6.781 24.656 -0.624 1 96.31 80 THR A CA 1
ATOM 644 C C . THR A 1 80 ? -6.945 26.031 -1.267 1 96.31 80 THR A C 1
ATOM 646 O O . THR A 1 80 ? -7.445 26.141 -2.389 1 96.31 80 THR A O 1
ATOM 649 N N . ILE A 1 81 ? -6.516 27.047 -0.599 1 96.75 81 ILE A N 1
ATOM 650 C CA . ILE A 1 81 ? -6.793 28.422 -0.989 1 96.75 81 ILE A CA 1
ATOM 651 C C . ILE A 1 81 ? -5.707 28.906 -1.942 1 96.75 81 ILE A C 1
ATOM 653 O O . ILE A 1 81 ? -4.535 28.562 -1.794 1 96.75 81 ILE A O 1
ATOM 657 N N . ASP A 1 82 ? -6.113 29.719 -2.879 1 94.88 82 ASP A N 1
ATOM 658 C CA . ASP A 1 82 ? -5.188 30.234 -3.889 1 94.88 82 ASP A CA 1
ATOM 659 C C . ASP A 1 82 ? -4.188 31.203 -3.273 1 94.88 82 ASP A C 1
ATOM 661 O O . ASP A 1 82 ? -4.449 31.797 -2.223 1 94.88 82 ASP A O 1
ATOM 665 N N . ALA A 1 83 ? -3.113 31.422 -3.957 1 91.69 83 ALA A N 1
ATOM 666 C CA . ALA A 1 83 ? -1.976 32.188 -3.453 1 91.69 83 ALA A CA 1
ATOM 667 C C . ALA A 1 83 ? -2.334 33.656 -3.293 1 91.69 83 ALA A C 1
ATOM 669 O O . ALA A 1 83 ? -1.859 34.312 -2.367 1 91.69 83 ALA A O 1
ATOM 670 N N . TYR A 1 84 ? -3.145 34.219 -4.211 1 91.94 84 TYR A N 1
ATOM 671 C CA . TYR A 1 84 ? -3.523 35.625 -4.105 1 91.94 84 TYR A CA 1
ATOM 672 C C . TYR A 1 84 ? -4.355 35.875 -2.852 1 91.94 84 TYR A C 1
ATOM 674 O O . TYR A 1 84 ? -4.137 36.844 -2.139 1 91.94 84 TYR A O 1
ATOM 682 N N . THR A 1 85 ? -5.238 34.969 -2.623 1 91.88 85 THR A N 1
ATOM 683 C CA . THR A 1 85 ? -6.09 35.094 -1.444 1 91.88 85 THR A CA 1
ATOM 684 C C . THR A 1 85 ? -5.266 34.938 -0.166 1 91.88 85 THR A C 1
ATOM 686 O O . THR A 1 85 ? -5.492 35.688 0.8 1 91.88 85 THR A O 1
ATOM 689 N N . ARG A 1 86 ? -4.293 34.094 -0.173 1 90.75 86 ARG A N 1
ATOM 690 C CA . ARG A 1 86 ? -3.436 33.875 0.987 1 90.75 86 ARG A CA 1
ATOM 691 C C . ARG A 1 86 ? -2.688 35.125 1.372 1 90.75 86 ARG A C 1
ATOM 693 O O . ARG A 1 86 ? -2.414 35.375 2.553 1 90.75 86 ARG A O 1
ATOM 700 N N . LEU A 1 87 ? -2.428 35.969 0.375 1 89.19 87 LEU A N 1
ATOM 701 C CA . LEU A 1 87 ? -1.65 37.188 0.592 1 89.19 87 LEU A CA 1
ATOM 702 C C . LEU A 1 87 ? -2.559 38.406 0.629 1 89.19 87 LEU A C 1
ATOM 704 O O . LEU A 1 87 ? -2.09 39.531 0.468 1 89.19 87 LEU A O 1
ATOM 708 N N . CYS A 1 88 ? -3.814 38.188 0.695 1 90.94 88 CYS A N 1
ATOM 709 C CA . CYS A 1 88 ? -4.836 39.219 0.816 1 90.94 88 CYS A CA 1
ATOM 710 C C . CYS A 1 88 ? -4.863 40.125 -0.424 1 90.94 88 CYS A C 1
ATOM 712 O O . CYS A 1 88 ? -5.133 41.312 -0.331 1 90.94 88 CYS A O 1
ATOM 714 N N . GLN A 1 89 ? -4.402 39.531 -1.527 1 91.44 89 GLN A N 1
ATOM 715 C CA . GLN A 1 89 ? -4.523 40.219 -2.812 1 91.44 89 GLN A CA 1
ATOM 716 C C . GLN A 1 89 ? -5.84 39.844 -3.498 1 91.44 89 GLN A C 1
ATOM 718 O O . GLN A 1 89 ? -5.844 39.281 -4.594 1 91.44 89 GLN A O 1
ATOM 723 N N . PHE A 1 90 ? -6.879 40.344 -2.928 1 92.88 90 PHE A N 1
ATOM 724 C CA . PHE A 1 90 ? -8.219 39.938 -3.318 1 92.88 90 PHE A CA 1
ATOM 725 C C . PHE A 1 90 ? -8.578 40.5 -4.688 1 92.88 90 PHE A C 1
ATOM 727 O O . PHE A 1 90 ? -9.273 39.844 -5.469 1 92.88 90 PHE A O 1
ATOM 734 N N . ASP A 1 91 ? -8.07 41.625 -4.988 1 91.44 91 ASP A N 1
ATOM 735 C CA . ASP A 1 91 ? -8.344 42.25 -6.289 1 91.44 91 ASP A CA 1
ATOM 736 C C . ASP A 1 91 ? -7.738 41.406 -7.422 1 91.44 91 ASP A C 1
ATOM 738 O O . ASP A 1 91 ? -8.383 41.188 -8.445 1 91.44 91 ASP A O 1
ATOM 742 N N . LYS A 1 92 ? -6.539 41 -7.176 1 93.12 92 LYS A N 1
ATOM 743 C CA . LYS A 1 92 ? -5.871 40.156 -8.172 1 93.12 92 LYS A CA 1
ATOM 744 C C . LYS A 1 92 ? -6.57 38.812 -8.312 1 93.12 92 LYS A C 1
ATOM 746 O O . LYS A 1 92 ? -6.754 38.312 -9.422 1 93.12 92 LYS A O 1
ATOM 751 N N . ALA A 1 93 ? -6.902 38.25 -7.16 1 93.94 93 ALA A N 1
ATOM 752 C CA . ALA A 1 93 ? -7.625 36.969 -7.184 1 93.94 93 ALA A CA 1
ATOM 753 C C . ALA A 1 93 ? -8.938 37.094 -7.961 1 93.94 93 ALA A C 1
ATOM 755 O O . ALA A 1 93 ? -9.281 36.219 -8.758 1 93.94 93 ALA A O 1
ATOM 756 N N . ASN A 1 94 ? -9.625 38.156 -7.742 1 93.25 94 ASN A N 1
ATOM 757 C CA . ASN A 1 94 ? -10.898 38.406 -8.414 1 93.25 94 ASN A CA 1
ATOM 758 C C . ASN A 1 94 ? -10.719 38.594 -9.914 1 93.25 94 ASN A C 1
ATOM 760 O O . ASN A 1 94 ? -11.531 38.094 -10.703 1 93.25 94 ASN A O 1
ATOM 764 N N . ALA A 1 95 ? -9.75 39.281 -10.305 1 93.69 95 ALA A N 1
ATOM 765 C CA . ALA A 1 95 ? -9.469 39.5 -11.719 1 93.69 95 ALA A CA 1
ATOM 766 C C . ALA A 1 95 ? -9.195 38.156 -12.438 1 93.69 95 ALA A C 1
ATOM 768 O O . ALA A 1 95 ? -9.727 37.906 -13.516 1 93.69 95 ALA A O 1
ATOM 769 N N . VAL A 1 96 ? -8.367 37.375 -11.828 1 94.69 96 VAL A N 1
ATOM 770 C CA . VAL A 1 96 ? -8.031 36.094 -12.43 1 94.69 96 VAL A CA 1
ATOM 771 C C . VAL A 1 96 ? -9.266 35.188 -12.453 1 94.69 96 VAL A C 1
ATOM 773 O O . VAL A 1 96 ? -9.508 34.469 -13.438 1 94.69 96 VAL A O 1
ATOM 776 N N . LEU A 1 97 ? -10.039 35.219 -11.383 1 94.12 97 LEU A N 1
ATOM 777 C CA . LEU A 1 97 ? -11.258 34.438 -11.281 1 94.12 97 LEU A CA 1
ATOM 778 C C . LEU A 1 97 ? -12.211 34.75 -12.43 1 94.12 97 LEU A C 1
ATOM 780 O O . LEU A 1 97 ? -12.875 33.875 -12.961 1 94.12 97 LEU A O 1
ATOM 784 N N . GLN A 1 98 ? -12.289 35.969 -12.836 1 93.5 98 GLN A N 1
ATOM 785 C CA . GLN A 1 98 ? -13.203 36.406 -13.883 1 93.5 98 GLN A CA 1
ATOM 786 C C . GLN A 1 98 ? -12.664 36.062 -15.266 1 93.5 98 GLN A C 1
ATOM 788 O O . GLN A 1 98 ? -13.438 35.75 -16.172 1 93.5 98 GLN A O 1
ATOM 793 N N . GLU A 1 99 ? -11.461 36.094 -15.398 1 94.12 99 GLU A N 1
ATOM 794 C CA . GLU A 1 99 ? -10.859 35.875 -16.703 1 94.12 99 GLU A CA 1
ATOM 795 C C . GLU A 1 99 ? -10.617 34.375 -16.984 1 94.12 99 GLU A C 1
ATOM 797 O O . GLU A 1 99 ? -11.055 33.844 -18 1 94.12 99 GLU A O 1
ATOM 802 N N . ASN A 1 100 ? -9.82 33.812 -16.094 1 95 100 ASN A N 1
ATOM 803 C CA . ASN A 1 100 ? -9.422 32.406 -16.266 1 95 100 ASN A CA 1
ATOM 804 C C . ASN A 1 100 ? -9.227 31.719 -14.914 1 95 100 ASN A C 1
ATOM 806 O O . ASN A 1 100 ? -8.094 31.469 -14.492 1 95 100 ASN A O 1
ATOM 810 N N . PRO A 1 101 ? -10.305 31.234 -14.398 1 91.81 101 PRO A N 1
ATOM 811 C CA . PRO A 1 101 ? -10.234 30.641 -13.062 1 91.81 101 PRO A CA 1
ATOM 812 C C . PRO A 1 101 ? -9.227 29.5 -12.977 1 91.81 101 PRO A C 1
ATOM 814 O O . PRO A 1 101 ? -8.688 29.219 -11.906 1 91.81 101 PRO A O 1
ATOM 817 N N . GLN A 1 102 ? -8.914 28.812 -14.062 1 89.75 102 GLN A N 1
ATOM 818 C CA . GLN A 1 102 ? -7.992 27.688 -14.102 1 89.75 102 GLN A CA 1
ATOM 819 C C . GLN A 1 102 ? -6.562 28.125 -13.789 1 89.75 102 GLN A C 1
ATOM 821 O O . GLN A 1 102 ? -5.703 27.297 -13.484 1 89.75 102 GLN A O 1
ATOM 826 N N . ASN A 1 103 ? -6.391 29.391 -13.844 1 90.44 103 ASN A N 1
ATOM 827 C CA . ASN A 1 103 ? -5.051 29.922 -13.602 1 90.44 103 ASN A CA 1
ATOM 828 C C . ASN A 1 103 ? -4.785 30.109 -12.109 1 90.44 103 ASN A C 1
ATOM 830 O O . ASN A 1 103 ? -3.658 30.406 -11.711 1 90.44 103 ASN A O 1
ATOM 834 N N . LEU A 1 104 ? -5.785 29.953 -11.344 1 92.38 104 LEU A N 1
ATOM 835 C CA . LEU A 1 104 ? -5.594 30 -9.898 1 92.38 104 LEU A CA 1
ATOM 836 C C . LEU A 1 104 ? -5.117 28.656 -9.375 1 92.38 104 LEU A C 1
ATOM 838 O O . LEU A 1 104 ? -5.605 27.609 -9.805 1 92.38 104 LEU A O 1
ATOM 842 N N . ASN A 1 105 ? -4.188 28.609 -8.477 1 89.25 105 ASN A N 1
ATOM 843 C CA . ASN A 1 105 ? -3.613 27.375 -7.949 1 89.25 105 ASN A CA 1
ATOM 844 C C . ASN A 1 105 ? -4.395 26.875 -6.738 1 89.25 105 ASN A C 1
ATOM 846 O O . ASN A 1 105 ? -3.896 26.047 -5.977 1 89.25 105 ASN A O 1
ATOM 850 N N . GLY A 1 106 ? -5.562 27.375 -6.477 1 94.62 106 GLY A N 1
ATOM 851 C CA . GLY A 1 106 ? -6.469 27.016 -5.398 1 94.62 106 GLY A CA 1
ATOM 852 C C . GLY A 1 106 ? -7.785 27.766 -5.453 1 94.62 106 GLY A C 1
ATOM 853 O O . GLY A 1 106 ? -8.078 28.453 -6.438 1 94.62 106 GLY A O 1
ATOM 854 N N . TYR A 1 107 ? -8.594 27.625 -4.473 1 97.19 107 TYR A N 1
ATOM 855 C CA . TYR A 1 107 ? -9.945 28.172 -4.418 1 97.19 107 TYR A CA 1
ATOM 856 C C . TYR A 1 107 ? -9.945 29.562 -3.793 1 97.19 107 TYR A C 1
ATOM 858 O O . TYR A 1 107 ? -9.594 29.719 -2.623 1 97.19 107 TYR A O 1
ATOM 866 N N . PRO A 1 108 ? -10.32 30.594 -4.559 1 97.12 108 PRO A N 1
ATOM 867 C CA . PRO A 1 108 ? -10.367 31.938 -4 1 97.12 108 PRO A CA 1
ATOM 868 C C . PRO A 1 108 ? -11.625 32.188 -3.178 1 97.12 108 PRO A C 1
ATOM 870 O O . PRO A 1 108 ? -12.469 33 -3.566 1 97.12 108 PRO A O 1
ATOM 873 N N . LEU A 1 109 ? -11.641 31.625 -2.006 1 97.38 109 LEU A N 1
ATOM 874 C CA . LEU A 1 109 ? -12.812 31.516 -1.14 1 97.38 109 LEU A CA 1
ATOM 875 C C . LEU A 1 109 ? -13.43 32.875 -0.872 1 97.38 109 LEU A C 1
ATOM 877 O O . LEU A 1 109 ? -14.648 33.062 -1.012 1 97.38 109 LEU A O 1
ATOM 881 N N . VAL A 1 110 ? -12.594 33.906 -0.574 1 95.94 110 VAL A N 1
ATOM 882 C CA . VAL A 1 110 ? -13.086 35.219 -0.218 1 95.94 110 VAL A CA 1
ATOM 883 C C . VAL A 1 110 ? -13.758 35.875 -1.43 1 95.94 110 VAL A C 1
ATOM 885 O O . VAL A 1 110 ? -14.812 36.5 -1.305 1 95.94 110 VAL A O 1
ATOM 888 N N . CYS A 1 111 ? -13.164 35.656 -2.57 1 95.5 111 CYS A N 1
ATOM 889 C CA . CYS A 1 111 ? -13.672 36.25 -3.795 1 95.5 111 CYS A CA 1
ATOM 890 C C . CYS A 1 111 ? -14.969 35.594 -4.234 1 95.5 111 CYS A C 1
ATOM 892 O O . CYS A 1 111 ? -15.852 36.219 -4.801 1 95.5 111 CYS A O 1
ATOM 894 N N . HIS A 1 112 ? -15.078 34.312 -4.094 1 96.56 112 HIS A N 1
ATOM 895 C CA . HIS A 1 112 ? -16.312 33.625 -4.414 1 96.56 112 HIS A CA 1
ATOM 896 C C . HIS A 1 112 ? -17.453 34.094 -3.52 1 96.56 112 HIS A C 1
ATOM 898 O O . HIS A 1 112 ? -18.609 34.188 -3.971 1 96.56 112 HIS A O 1
ATOM 904 N N . GLY A 1 113 ? -17.094 34.344 -2.275 1 96 113 GLY A N 1
ATOM 905 C CA . GLY A 1 113 ? -18.109 34.781 -1.313 1 96 113 GLY A CA 1
ATOM 906 C C . GLY A 1 113 ? -18.703 33.625 -0.539 1 96 113 GLY A C 1
ATOM 907 O O . GLY A 1 113 ? -18.688 32.469 -1.006 1 96 113 GLY A O 1
ATOM 908 N N . TYR A 1 114 ? -19.281 33.938 0.674 1 97.19 114 TYR A N 1
ATOM 909 C CA . TYR A 1 114 ? -19.688 32.906 1.628 1 97.19 114 TYR A CA 1
ATOM 910 C C . TYR A 1 114 ? -20.875 32.125 1.096 1 97.19 114 TYR A C 1
ATOM 912 O O . TYR A 1 114 ? -21.047 30.938 1.42 1 97.19 114 TYR A O 1
ATOM 920 N N . LYS A 1 115 ? -21.703 32.719 0.252 1 97.94 115 LYS A N 1
ATOM 921 C CA . LYS A 1 115 ? -22.875 32 -0.273 1 97.94 115 LYS A CA 1
ATOM 922 C C . LYS A 1 115 ? -22.453 30.828 -1.167 1 97.94 115 LYS A C 1
ATOM 924 O O . LYS A 1 115 ? -23.016 29.75 -1.088 1 97.94 115 LYS A O 1
ATOM 929 N N . LYS A 1 116 ? -21.469 31.094 -1.987 1 98 116 LYS A N 1
ATOM 930 C CA . LYS A 1 116 ? -20.953 30.031 -2.842 1 98 116 LYS A CA 1
ATOM 931 C C . LYS A 1 116 ? -20.219 28.969 -2.02 1 98 116 LYS A C 1
ATOM 933 O O . LYS A 1 116 ? -20.25 27.781 -2.363 1 98 116 LYS A O 1
ATOM 938 N N . VAL A 1 117 ? -19.609 29.391 -0.986 1 98.25 117 VAL A N 1
ATOM 939 C CA . VAL A 1 117 ? -18.969 28.438 -0.088 1 98.25 117 VAL A CA 1
ATOM 940 C C . VAL A 1 117 ? -20.016 27.547 0.564 1 98.25 117 VAL A C 1
ATOM 942 O O . VAL A 1 117 ? -19.812 26.328 0.702 1 98.25 117 VAL A O 1
ATOM 945 N N . ARG A 1 118 ? -21.156 28.156 0.958 1 98.31 118 ARG A N 1
ATOM 946 C CA . ARG A 1 118 ? -22.25 27.359 1.499 1 98.31 118 ARG A CA 1
ATOM 947 C C . ARG A 1 118 ? -22.734 26.328 0.488 1 98.31 118 ARG A C 1
ATOM 949 O O . ARG A 1 118 ? -23.016 25.188 0.85 1 98.31 118 ARG A O 1
ATOM 956 N N . GLU A 1 119 ? -22.781 26.734 -0.759 1 98.12 119 GLU A N 1
ATOM 957 C CA . GLU A 1 119 ? -23.203 25.812 -1.814 1 98.12 119 GLU A CA 1
ATOM 958 C C . GLU A 1 119 ? -22.25 24.625 -1.916 1 98.12 119 GLU A C 1
ATOM 960 O O . GLU A 1 119 ? -22.703 23.484 -2.025 1 98.12 119 GLU A O 1
ATOM 965 N N . LEU A 1 120 ? -20.984 24.891 -1.911 1 97.81 120 LEU A N 1
ATOM 966 C CA . LEU A 1 120 ? -19.984 23.812 -1.949 1 97.81 120 LEU A CA 1
ATOM 967 C C . LEU A 1 120 ? -20.125 22.906 -0.729 1 97.81 120 LEU A C 1
ATOM 969 O O . LEU A 1 120 ? -20.109 21.688 -0.857 1 97.81 120 LEU A O 1
ATOM 973 N N . ASN A 1 121 ? -20.188 23.516 0.426 1 98.19 121 ASN A N 1
ATOM 974 C CA . ASN A 1 121 ? -20.266 22.781 1.69 1 98.19 121 ASN A CA 1
ATOM 975 C C . ASN A 1 121 ? -21.484 21.859 1.727 1 98.19 121 ASN A C 1
ATOM 977 O O . ASN A 1 121 ? -21.391 20.734 2.219 1 98.19 121 ASN A O 1
ATOM 981 N N . GLU A 1 122 ? -22.609 22.312 1.203 1 97.75 122 GLU A N 1
ATOM 982 C CA . GLU A 1 122 ? -23.859 21.547 1.197 1 97.75 122 GLU A CA 1
ATOM 983 C C . GLU A 1 122 ? -23.828 20.453 0.133 1 97.75 122 GLU A C 1
ATOM 985 O O . GLU A 1 122 ? -24.625 19.516 0.187 1 97.75 122 GLU A O 1
ATOM 990 N N . SER A 1 123 ? -22.938 20.562 -0.792 1 97.31 123 SER A N 1
ATOM 991 C CA . SER A 1 123 ? -22.922 19.656 -1.938 1 97.31 123 SER A CA 1
ATOM 992 C C . SER A 1 123 ? -22.266 18.328 -1.59 1 97.31 123 SER A C 1
ATOM 994 O O . SER A 1 123 ? -22.359 17.359 -2.348 1 97.31 123 SER A O 1
ATOM 996 N N . VAL A 1 124 ? -21.578 18.234 -0.464 1 97.88 124 VAL A N 1
ATOM 997 C CA . VAL A 1 124 ? -20.891 17.031 -0.04 1 97.88 124 VAL A CA 1
ATOM 998 C C . VAL A 1 124 ? -21.219 16.734 1.423 1 97.88 124 VAL A C 1
ATOM 1000 O O . VAL A 1 124 ? -21.547 17.641 2.189 1 97.88 124 VAL A O 1
ATOM 1003 N N . GLN A 1 125 ? -21.141 15.477 1.761 1 97.62 125 GLN A N 1
ATOM 1004 C CA . GLN A 1 125 ? -21.422 15.07 3.133 1 97.62 125 GLN A CA 1
ATOM 1005 C C . GLN A 1 125 ? -20.172 15.195 4.008 1 97.62 125 GLN A C 1
ATOM 1007 O O . GLN A 1 125 ? -20.281 15.523 5.191 1 97.62 125 GLN A O 1
ATOM 1012 N N . ALA A 1 126 ? -19.016 14.891 3.502 1 98.12 126 ALA A N 1
ATOM 1013 C CA . ALA A 1 126 ? -17.781 15.023 4.27 1 98.12 126 ALA A CA 1
ATOM 1014 C C . ALA A 1 126 ? -17.547 16.469 4.676 1 98.12 126 ALA A C 1
ATOM 1016 O O . ALA A 1 126 ? -17.766 17.391 3.885 1 98.12 126 ALA A O 1
ATOM 1017 N N . PRO A 1 127 ? -17.203 16.672 5.918 1 98.31 127 PRO A N 1
ATOM 1018 C CA . PRO A 1 127 ? -16.844 18.047 6.293 1 98.31 127 PRO A CA 1
ATOM 1019 C C . PRO A 1 127 ? -15.586 18.547 5.59 1 98.31 127 PRO A C 1
ATOM 1021 O O . PRO A 1 127 ? -14.82 17.75 5.043 1 98.31 127 PRO A O 1
ATOM 1024 N N . ILE A 1 128 ? -15.414 19.859 5.57 1 98.5 128 ILE A N 1
ATOM 1025 C CA . ILE A 1 128 ? -14.344 20.469 4.785 1 98.5 128 ILE A CA 1
ATOM 1026 C C . ILE A 1 128 ? -13.391 21.234 5.707 1 98.5 128 ILE A C 1
ATOM 1028 O O . ILE A 1 128 ? -13.828 21.859 6.672 1 98.5 128 ILE A O 1
ATOM 1032 N N . GLU A 1 129 ? -12.164 21.109 5.461 1 98.69 129 GLU A N 1
ATOM 1033 C CA . GLU A 1 129 ? -11.156 21.938 6.117 1 98.69 129 GLU A CA 1
ATOM 1034 C C . GLU A 1 129 ? -10.578 22.969 5.156 1 98.69 129 GLU A C 1
ATOM 1036 O O . GLU A 1 129 ? -10.414 22.688 3.965 1 98.69 129 GLU A O 1
ATOM 1041 N N . ILE A 1 130 ? -10.281 24.125 5.707 1 98.5 130 ILE A N 1
ATOM 1042 C CA . ILE A 1 130 ? -9.633 25.188 4.934 1 98.5 130 ILE A CA 1
ATOM 1043 C C . ILE A 1 130 ? -8.117 25.125 5.145 1 98.5 130 ILE A C 1
ATOM 1045 O O . ILE A 1 130 ? -7.645 25.156 6.281 1 98.5 130 ILE A O 1
ATOM 1049 N N . ARG A 1 131 ? -7.391 25.031 4.027 1 97 131 ARG A N 1
ATOM 1050 C CA . ARG A 1 131 ? -5.93 25.016 4.0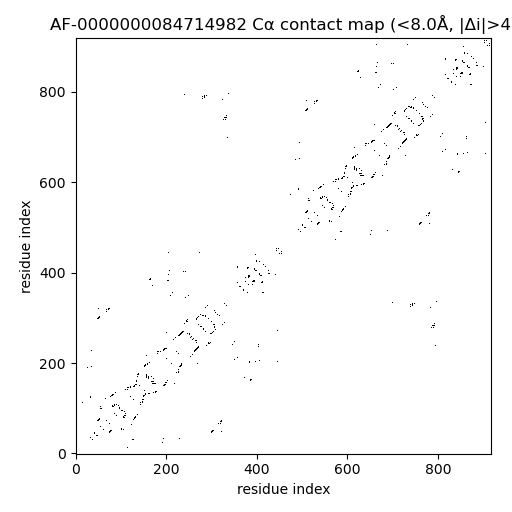27 1 97 131 ARG A CA 1
ATOM 1051 C C . ARG A 1 131 ? -5.363 26.141 3.164 1 97 131 ARG A C 1
ATOM 1053 O O . ARG A 1 131 ? -5.762 26.297 2.01 1 97 131 ARG A O 1
ATOM 1060 N N . HIS A 1 132 ? -4.379 27 3.539 1 92.44 132 HIS A N 1
ATOM 1061 C CA . HIS A 1 132 ? -4.125 28.203 2.76 1 92.44 132 HIS A CA 1
ATOM 1062 C C . HIS A 1 132 ? -2.703 28.719 2.975 1 92.44 132 HIS A C 1
ATOM 1064 O O . HIS A 1 132 ? -2.115 29.328 2.078 1 92.44 132 HIS A O 1
ATOM 1070 N N . GLY A 1 133 ? -2.02 28.812 4.059 1 88.69 133 GLY A N 1
ATOM 1071 C CA . GLY A 1 133 ? -0.679 29.297 4.355 1 88.69 133 GLY A CA 1
ATOM 1072 C C . GLY A 1 133 ? -0.605 30.812 4.512 1 88.69 133 GLY A C 1
ATOM 1073 O O . GLY A 1 133 ? 0.366 31.438 4.082 1 88.69 133 GLY A O 1
ATOM 1074 N N . SER A 1 134 ? -1.621 31.484 5.098 1 91.44 134 SER A N 1
ATOM 1075 C CA . SER A 1 134 ? -1.745 32.938 5.164 1 91.44 134 SER A CA 1
ATOM 1076 C C . SER A 1 134 ? -1.225 33.469 6.492 1 91.44 134 SER A C 1
ATOM 1078 O O . SER A 1 134 ? -1.65 33.031 7.559 1 91.44 134 SER A O 1
ATOM 1080 N N . PRO A 1 135 ? -0.36 34.531 6.449 1 92.31 135 PRO A N 1
ATOM 1081 C CA . PRO A 1 135 ? -0.004 35.188 7.699 1 92.31 135 PRO A CA 1
ATOM 1082 C C . PRO A 1 135 ? -1.147 36.031 8.258 1 92.31 135 PRO A C 1
ATOM 1084 O O . PRO A 1 135 ? -1.187 36.312 9.461 1 92.31 135 PRO A O 1
ATOM 1087 N N . ASP A 1 136 ? -2.014 36.5 7.453 1 94.56 136 ASP A N 1
ATOM 1088 C CA . ASP A 1 136 ? -3.227 37.219 7.82 1 94.56 136 ASP A CA 1
ATOM 1089 C C . ASP A 1 136 ? -4.469 36.531 7.246 1 94.56 136 ASP A C 1
ATOM 1091 O O . ASP A 1 136 ? -4.871 36.812 6.117 1 94.56 136 ASP A O 1
ATOM 1095 N N . ALA A 1 137 ? -5.109 35.781 8.086 1 95.06 137 ALA A N 1
ATOM 1096 C CA . ALA A 1 137 ? -6.211 34.969 7.598 1 95.06 137 ALA A CA 1
ATOM 1097 C C . ALA A 1 137 ? -7.547 35.469 8.156 1 95.06 137 ALA A C 1
ATOM 1099 O O . ALA A 1 137 ? -8.539 34.719 8.133 1 95.06 137 ALA A O 1
ATOM 1100 N N . ARG A 1 138 ? -7.633 36.656 8.688 1 95.5 138 ARG A N 1
ATOM 1101 C CA . ARG A 1 138 ? -8.805 37.125 9.422 1 95.5 138 ARG A CA 1
ATOM 1102 C C . ARG A 1 138 ? -10.047 37.125 8.539 1 95.5 138 ARG A C 1
ATOM 1104 O O . ARG A 1 138 ? -11.055 36.5 8.883 1 95.5 138 ARG A O 1
ATOM 1111 N N . LEU A 1 139 ? -9.922 37.719 7.395 1 94.69 139 LEU A N 1
ATOM 1112 C CA . LEU A 1 139 ? -11.086 37.75 6.512 1 94.69 139 LEU A CA 1
ATOM 1113 C C . LEU A 1 139 ? -11.391 36.344 5.961 1 94.69 139 LEU A C 1
ATOM 1115 O O . LEU A 1 139 ? -12.555 35.969 5.793 1 94.69 139 LEU A O 1
ATOM 1119 N N . LEU A 1 140 ? -10.367 35.656 5.605 1 96.25 140 LEU A N 1
ATOM 1120 C CA . LEU A 1 140 ? -10.539 34.281 5.133 1 96.25 140 LEU A CA 1
ATOM 1121 C C . LEU A 1 140 ? -11.266 33.438 6.176 1 96.25 140 LEU A C 1
ATOM 1123 O O . LEU A 1 140 ? -12.156 32.656 5.832 1 96.25 140 LEU A O 1
ATOM 1127 N N . PHE A 1 141 ? -10.938 33.594 7.422 1 97.31 141 PHE A N 1
ATOM 1128 C CA . PHE A 1 141 ? -11.57 32.844 8.508 1 97.31 141 PHE A CA 1
ATOM 1129 C C . PHE A 1 141 ? -13.047 33.188 8.617 1 97.31 141 PHE A C 1
ATOM 1131 O O . PHE A 1 141 ? -13.898 32.312 8.656 1 97.31 141 PHE A O 1
ATOM 1138 N N . GLU A 1 142 ? -13.289 34.469 8.664 1 96.38 142 GLU A N 1
ATOM 1139 C CA . GLU A 1 142 ? -14.672 34.938 8.773 1 96.38 142 GLU A CA 1
ATOM 1140 C C . GLU A 1 142 ? -15.516 34.375 7.617 1 96.38 142 GLU A C 1
ATOM 1142 O O . GLU A 1 142 ? -16.656 33.938 7.82 1 96.38 142 GLU A O 1
ATOM 1147 N N . SER A 1 143 ? -14.961 34.438 6.445 1 96.69 143 SER A N 1
ATOM 1148 C CA . SER A 1 143 ? -15.664 33.969 5.266 1 96.69 143 SER A CA 1
ATOM 1149 C C . SER A 1 143 ? -15.883 32.469 5.332 1 96.69 143 SER A C 1
ATOM 1151 O O . SER A 1 143 ? -16.922 31.953 4.91 1 96.69 143 SER A O 1
ATOM 1153 N N . SER A 1 144 ? -14.875 31.734 5.812 1 98 144 SER A N 1
ATOM 1154 C CA . SER A 1 144 ? -14.961 30.281 5.949 1 98 144 SER A CA 1
ATOM 1155 C C . SER A 1 144 ? -16.078 29.891 6.918 1 98 144 SER A C 1
ATOM 1157 O O . SER A 1 144 ? -16.875 29.016 6.617 1 98 144 SER A O 1
ATOM 1159 N N . ILE A 1 145 ? -16.078 30.562 8.062 1 98.38 145 ILE A N 1
ATOM 1160 C CA . ILE A 1 145 ? -17.094 30.266 9.078 1 98.38 145 ILE A CA 1
ATOM 1161 C C . ILE A 1 145 ? -18.469 30.625 8.547 1 98.38 145 ILE A C 1
ATOM 1163 O O . ILE A 1 145 ? -19.438 29.891 8.773 1 98.38 145 ILE A O 1
ATOM 1167 N N . ALA A 1 146 ? -18.516 31.766 7.84 1 98.06 146 ALA A N 1
ATOM 1168 C CA . ALA A 1 146 ? -19.781 32.156 7.223 1 98.06 146 ALA A CA 1
ATOM 1169 C C . ALA A 1 146 ? -20.281 31.094 6.25 1 98.06 146 ALA A C 1
ATOM 1171 O O . ALA A 1 146 ? -21.484 30.922 6.074 1 98.06 146 ALA A O 1
ATOM 1172 N N . GLY A 1 147 ? -19.391 30.406 5.629 1 98.12 147 GLY A N 1
ATOM 1173 C CA . GLY A 1 147 ? -19.703 29.328 4.707 1 98.12 147 GLY A CA 1
ATOM 1174 C C . GLY A 1 147 ? -20.047 28.016 5.406 1 98.12 147 GLY A C 1
ATOM 1175 O O . GLY A 1 147 ? -20.438 27.047 4.758 1 98.12 147 GLY A O 1
ATOM 1176 N N . GLY A 1 148 ? -19.891 27.969 6.719 1 98.19 148 GLY A N 1
ATOM 1177 C CA . GLY A 1 148 ? -20.234 26.797 7.512 1 98.19 148 GLY A CA 1
ATOM 1178 C C . GLY A 1 148 ? -19.062 25.844 7.723 1 98.19 148 GLY A C 1
ATOM 1179 O O . GLY A 1 148 ? -19.266 24.703 8.148 1 98.19 148 GLY A O 1
ATOM 1180 N N . ILE A 1 149 ? -17.859 26.234 7.434 1 98.56 149 ILE A N 1
ATOM 1181 C CA . ILE A 1 149 ? -16.688 25.375 7.574 1 98.56 149 ILE A CA 1
ATOM 1182 C C . ILE A 1 149 ? -16.016 25.656 8.914 1 98.56 149 ILE A C 1
ATOM 1184 O O . ILE A 1 149 ? -15.586 26.781 9.188 1 98.56 149 ILE A O 1
ATOM 1188 N N . THR A 1 150 ? -15.914 24.609 9.727 1 98.38 150 THR A N 1
ATOM 1189 C CA . THR A 1 150 ? -15.461 24.812 11.102 1 98.38 150 THR A CA 1
ATOM 1190 C C . THR A 1 150 ? -14.148 24.062 11.344 1 98.38 150 THR A C 1
ATOM 1192 O O . THR A 1 150 ? -13.969 23.438 12.391 1 98.38 150 THR A O 1
ATOM 1195 N N . SER A 1 151 ? -13.32 23.938 10.43 1 98.75 151 SER A N 1
ATOM 1196 C CA . SER A 1 151 ? -11.953 23.453 10.516 1 98.75 151 SER A CA 1
ATOM 1197 C C . SER A 1 151 ? -10.992 24.344 9.734 1 98.75 151 SER A C 1
ATOM 1199 O O . SER A 1 151 ? -11.227 24.625 8.562 1 98.75 151 SER A O 1
ATOM 1201 N N . PHE A 1 152 ? -10 24.781 10.414 1 98.75 152 PHE A N 1
ATOM 1202 C CA . PHE A 1 152 ? -9.164 25.844 9.875 1 98.75 152 PHE A CA 1
ATOM 1203 C C . PHE A 1 152 ? -7.703 25.625 10.266 1 98.75 152 PHE A C 1
ATOM 1205 O O . PHE A 1 152 ? -7.371 25.578 11.453 1 98.75 152 PHE A O 1
ATOM 1212 N N . GLU A 1 153 ? -6.859 25.484 9.242 1 98.25 153 GLU A N 1
ATOM 1213 C CA . GLU A 1 153 ? -5.445 25.188 9.492 1 98.25 153 GLU A CA 1
ATOM 1214 C C . GLU A 1 153 ? -4.621 26.484 9.516 1 98.25 153 GLU A C 1
ATOM 1216 O O . GLU A 1 153 ? -4.941 27.453 8.828 1 98.25 153 GLU A O 1
ATOM 1221 N N . GLY A 1 154 ? -3.562 26.484 10.336 1 97.25 154 GLY A N 1
ATOM 1222 C CA . GLY A 1 154 ? -2.59 27.562 10.289 1 97.25 154 GLY A CA 1
ATOM 1223 C C . GLY A 1 154 ? -2.219 28.078 11.664 1 97.25 154 GLY A C 1
ATOM 1224 O O . GLY A 1 154 ? -2.602 27.5 12.68 1 97.25 154 GLY A O 1
ATOM 1225 N N . GLY A 1 155 ? -1.482 29.203 11.664 1 97.06 155 GLY A N 1
ATOM 1226 C CA . GLY A 1 155 ? -1.016 29.859 12.875 1 97.06 155 GLY A CA 1
ATOM 1227 C C . GLY A 1 155 ? 0.001 30.953 12.602 1 97.06 155 GLY A C 1
ATOM 1228 O O . GLY A 1 155 ? 0.492 31.078 11.484 1 97.06 155 GLY A O 1
ATOM 1229 N N . GLY A 1 156 ? 0.223 31.672 13.609 1 97.19 156 GLY A N 1
ATOM 1230 C CA . GLY A 1 156 ? 1.068 32.844 13.477 1 97.19 156 GLY A CA 1
ATOM 1231 C C . GLY A 1 156 ? 2.521 32.5 13.203 1 97.19 156 GLY A C 1
ATOM 1232 O O . GLY A 1 156 ? 3.256 33.312 12.625 1 97.19 156 GLY A O 1
ATOM 1233 N N . ILE A 1 157 ? 3 31.359 13.594 1 97.94 157 ILE A N 1
ATOM 1234 C CA . ILE A 1 157 ? 4.359 30.891 13.336 1 97.94 157 ILE A CA 1
ATOM 1235 C C . ILE A 1 157 ? 4.371 30.016 12.086 1 97.94 157 ILE A C 1
ATOM 1237 O O . ILE A 1 157 ? 5.062 30.312 11.109 1 97.94 157 ILE A O 1
ATOM 1241 N N . GLY A 1 158 ? 3.543 29.031 12.07 1 96.5 158 GLY A N 1
ATOM 1242 C CA . GLY A 1 158 ? 3.553 27.984 11.055 1 96.5 158 GLY A CA 1
ATOM 1243 C C . GLY A 1 158 ? 3.162 28.484 9.68 1 96.5 158 GLY A C 1
ATOM 1244 O O . GLY A 1 158 ? 3.592 27.938 8.664 1 96.5 158 GLY A O 1
ATOM 1245 N N . TYR A 1 159 ? 2.271 29.453 9.562 1 94.81 159 TYR A N 1
ATOM 1246 C CA . TYR A 1 159 ? 1.849 29.984 8.266 1 94.81 159 TYR A CA 1
ATOM 1247 C C . TYR A 1 159 ? 2.473 31.359 8.008 1 94.81 159 TYR A C 1
ATOM 1249 O O . TYR A 1 159 ? 2.021 32.094 7.125 1 94.81 159 TYR A O 1
ATOM 1257 N N . ASN A 1 160 ? 3.512 31.719 8.727 1 95.88 160 ASN A N 1
ATOM 1258 C CA . ASN A 1 160 ? 4.25 32.969 8.492 1 95.88 160 ASN A CA 1
ATOM 1259 C C . ASN A 1 160 ? 5.703 32.688 8.117 1 95.88 160 ASN A C 1
ATOM 1261 O O . ASN A 1 160 ? 6.109 32.875 6.973 1 95.88 160 ASN A O 1
ATOM 1265 N N . LEU A 1 161 ? 6.391 32.031 8.938 1 95.75 161 LEU A N 1
ATOM 1266 C CA . LEU A 1 161 ? 7.84 31.891 8.812 1 95.75 161 LEU A CA 1
ATOM 1267 C C . LEU A 1 161 ? 8.211 31.094 7.562 1 95.75 161 LEU A C 1
ATOM 1269 O O . LEU A 1 161 ? 9.164 31.453 6.867 1 95.75 161 LEU A O 1
ATOM 1273 N N . PRO A 1 162 ? 7.449 30.062 7.262 1 93.06 162 PRO A N 1
ATOM 1274 C CA . PRO A 1 162 ? 7.832 29.312 6.066 1 93.06 162 PRO A CA 1
ATOM 1275 C C . PRO A 1 162 ? 7.426 30 4.77 1 93.06 162 PRO A C 1
ATOM 1277 O O . PRO A 1 162 ? 8.023 29.75 3.719 1 93.06 162 PRO A O 1
ATOM 1280 N N . TYR A 1 163 ? 6.445 30.922 4.816 1 89.56 163 TYR A N 1
ATOM 1281 C CA . TYR A 1 163 ? 5.789 31.297 3.57 1 89.56 163 TYR A CA 1
ATOM 1282 C C . TYR A 1 163 ? 5.93 32.781 3.314 1 89.56 163 TYR A C 1
ATOM 1284 O O . TYR A 1 163 ? 5.676 33.281 2.205 1 89.56 163 TYR A O 1
ATOM 1292 N N . SER A 1 164 ? 6.367 33.531 4.34 1 91.5 164 SER A N 1
ATOM 1293 C CA . SER A 1 164 ? 6.426 34.969 4.188 1 91.5 164 SER A CA 1
ATOM 1294 C C . SER A 1 164 ? 7.82 35.5 4.488 1 91.5 164 SER A C 1
ATOM 1296 O O . SER A 1 164 ? 8.43 35.125 5.496 1 91.5 164 SER A O 1
ATOM 1298 N N . LYS A 1 165 ? 8.25 36.438 3.641 1 93 165 LYS A N 1
ATOM 1299 C CA . LYS A 1 165 ? 9.586 36.969 3.805 1 93 165 LYS A CA 1
ATOM 1300 C C . LYS A 1 165 ? 9.586 38.156 4.777 1 93 165 LYS A C 1
ATOM 1302 O O . LYS A 1 165 ? 10.469 38.25 5.629 1 93 165 LYS A O 1
ATOM 1307 N N . ASN A 1 166 ? 8.547 38.969 4.66 1 93.94 166 ASN A N 1
ATOM 1308 C CA . ASN A 1 166 ? 8.664 40.281 5.281 1 93.94 166 ASN A CA 1
ATOM 1309 C C . ASN A 1 166 ? 7.52 40.531 6.25 1 93.94 166 ASN A C 1
ATOM 1311 O O . ASN A 1 166 ? 7.164 41.688 6.496 1 93.94 166 ASN A O 1
ATOM 1315 N N . VAL A 1 167 ? 6.844 39.594 6.75 1 95.25 167 VAL A N 1
ATOM 1316 C CA . VAL A 1 167 ? 5.773 39.812 7.723 1 95.25 167 VAL A CA 1
ATOM 1317 C C . VAL A 1 167 ? 6.32 39.625 9.141 1 95.25 167 VAL A C 1
ATOM 1319 O O . VAL A 1 167 ? 6.727 38.531 9.516 1 95.25 167 VAL A O 1
ATOM 1322 N N . PRO A 1 168 ? 6.332 40.719 9.836 1 96.31 168 PRO A N 1
ATOM 1323 C CA . PRO A 1 168 ? 6.828 40.594 11.203 1 96.31 168 PRO A CA 1
ATOM 1324 C C . PRO A 1 168 ? 6.047 39.562 12.016 1 96.31 168 PRO A C 1
ATOM 1326 O O . PRO A 1 168 ? 4.824 39.438 11.891 1 96.31 168 PRO A O 1
ATOM 1329 N N . ILE A 1 169 ? 6.762 38.844 12.883 1 96.75 169 ILE A N 1
ATOM 1330 C CA . ILE A 1 169 ? 6.168 37.812 13.695 1 96.75 169 ILE A CA 1
ATOM 1331 C C . ILE A 1 169 ? 5.062 38.406 14.578 1 96.75 169 ILE A C 1
ATOM 1333 O O . ILE A 1 169 ? 4.004 37.781 14.734 1 96.75 169 ILE A O 1
ATOM 1337 N N . SER A 1 170 ? 5.32 39.531 15.117 1 96.44 170 SER A N 1
ATOM 1338 C CA . SER A 1 170 ? 4.336 40.188 15.977 1 96.44 170 SER A CA 1
ATOM 1339 C C . SER A 1 170 ? 3.027 40.438 15.234 1 96.44 170 SER A C 1
ATOM 1341 O O . SER A 1 170 ? 1.945 40.188 15.781 1 96.44 170 SER A O 1
ATOM 1343 N N . SER A 1 171 ? 3.135 40.875 13.992 1 95.88 171 SER A N 1
ATOM 1344 C CA . SER A 1 171 ? 1.948 41.156 13.18 1 95.88 171 SER A CA 1
ATOM 1345 C C . SER A 1 171 ? 1.171 39.875 12.906 1 95.88 171 SER A C 1
ATOM 1347 O O . SER A 1 171 ? -0.051 39.812 13.062 1 95.88 171 SER A O 1
ATOM 1349 N N . SER A 1 172 ? 1.851 38.875 12.469 1 96.62 172 SER A N 1
ATOM 1350 C CA . SER A 1 172 ? 1.199 37.594 12.156 1 96.62 172 SER A CA 1
ATOM 1351 C C . SER A 1 172 ? 0.56 36.969 13.398 1 96.62 172 SER A C 1
ATOM 1353 O O . SER A 1 172 ? -0.571 36.5 13.344 1 96.62 172 SER A O 1
ATOM 1355 N N . MET A 1 173 ? 1.287 37.031 14.523 1 97.56 173 MET A N 1
ATOM 1356 C CA . MET A 1 173 ? 0.765 36.469 15.773 1 97.56 173 MET A CA 1
ATOM 1357 C C . MET A 1 173 ? -0.504 37.188 16.203 1 97.56 173 MET A C 1
ATOM 1359 O O . MET A 1 173 ? -1.446 36.562 16.688 1 97.56 173 MET A O 1
ATOM 1363 N N . GLN A 1 174 ? -0.516 38.469 16 1 96.44 174 GLN A N 1
ATOM 1364 C CA . GLN A 1 174 ? -1.694 39.219 16.375 1 96.44 174 GLN A CA 1
ATOM 1365 C C . GLN A 1 174 ? -2.869 38.906 15.453 1 96.44 174 GLN A C 1
ATOM 1367 O O . GLN A 1 174 ? -4.016 38.844 15.898 1 96.44 174 GLN A O 1
ATOM 1372 N N . ASN A 1 175 ? -2.59 38.875 14.18 1 95.81 175 ASN A N 1
ATOM 1373 C CA . ASN A 1 175 ? -3.635 38.469 13.227 1 95.81 175 ASN A CA 1
ATOM 1374 C C . ASN A 1 175 ? -4.258 37.125 13.594 1 95.81 175 ASN A C 1
ATOM 1376 O O . ASN A 1 175 ? -5.48 36.969 13.539 1 95.81 175 ASN A O 1
ATOM 1380 N N . TRP A 1 176 ? -3.467 36.25 13.969 1 97.56 176 TRP A N 1
ATOM 1381 C CA . TRP A 1 176 ? -3.959 34.906 14.281 1 97.56 176 TRP A CA 1
ATOM 1382 C C . TRP A 1 176 ? -4.578 34.875 15.672 1 97.56 176 TRP A C 1
ATOM 1384 O O . TRP A 1 176 ? -5.422 34 15.953 1 97.56 176 TRP A O 1
ATOM 1394 N N . ARG A 1 177 ? -4.117 35.75 16.562 1 97.75 177 ARG A N 1
ATOM 1395 C CA . ARG A 1 177 ? -4.82 35.875 17.828 1 97.75 177 ARG A CA 1
ATOM 1396 C C . ARG A 1 177 ? -6.293 36.219 17.609 1 97.75 177 ARG A C 1
ATOM 1398 O O . ARG A 1 177 ? -7.16 35.688 18.328 1 97.75 177 ARG A O 1
ATOM 1405 N N . TYR A 1 178 ? -6.527 37.062 16.656 1 96.75 178 TYR A N 1
ATOM 1406 C CA . TYR A 1 178 ? -7.902 37.375 16.281 1 96.75 178 TYR A CA 1
ATOM 1407 C C . TYR A 1 178 ? -8.664 36.094 15.93 1 96.75 178 TYR A C 1
ATOM 1409 O O . TYR A 1 178 ? -9.781 35.875 16.406 1 96.75 178 TYR A O 1
ATOM 1417 N N . VAL A 1 179 ? -8.133 35.281 15.055 1 97.75 179 VAL A N 1
ATOM 1418 C CA . VAL A 1 179 ? -8.758 34.031 14.602 1 97.75 179 VAL A CA 1
ATOM 1419 C C . VAL A 1 179 ? -9.062 33.125 15.805 1 97.75 179 VAL A C 1
ATOM 1421 O O . VAL A 1 179 ? -10.164 32.594 15.93 1 97.75 179 VAL A O 1
ATOM 1424 N N . ASP A 1 180 ? -8.109 33.031 16.688 1 98.44 180 ASP A N 1
ATOM 1425 C CA . ASP A 1 180 ? -8.273 32.156 17.859 1 98.44 180 ASP A CA 1
ATOM 1426 C C . ASP A 1 180 ? -9.336 32.719 18.797 1 98.44 180 ASP A C 1
ATOM 1428 O O . ASP A 1 180 ? -10.117 31.969 19.375 1 98.44 180 ASP A O 1
ATOM 1432 N N . GLN A 1 181 ? -9.336 34.062 18.953 1 98.06 181 GLN A N 1
ATOM 1433 C CA . GLN A 1 181 ? -10.383 34.688 19.75 1 98.06 181 GLN A CA 1
ATOM 1434 C C . GLN A 1 181 ? -11.766 34.406 19.188 1 98.06 181 GLN A C 1
ATOM 1436 O O . GLN A 1 181 ? -12.703 34.094 19.938 1 98.06 181 GLN A O 1
ATOM 1441 N N . ARG A 1 182 ? -11.852 34.5 17.906 1 97.5 182 ARG A N 1
ATOM 1442 C CA . ARG A 1 182 ? -13.117 34.188 17.25 1 97.5 182 ARG A CA 1
ATOM 1443 C C . ARG A 1 182 ? -13.516 32.719 17.469 1 97.5 182 ARG A C 1
ATOM 1445 O O . ARG A 1 182 ? -14.695 32.438 17.672 1 97.5 182 ARG A O 1
ATOM 1452 N N . CYS A 1 183 ? -12.578 31.844 17.422 1 98.5 183 CYS A N 1
ATOM 1453 C CA . CYS A 1 183 ? -12.844 30.438 17.734 1 98.5 183 CYS A CA 1
ATOM 1454 C C . CYS A 1 183 ? -13.383 30.281 19.141 1 98.5 183 CYS A C 1
ATOM 1456 O O . CYS A 1 183 ? -14.312 29.5 19.375 1 98.5 183 CYS A O 1
ATOM 1458 N N . GLY A 1 184 ? -12.758 30.969 20.078 1 98.12 184 GLY A N 1
ATOM 1459 C CA . GLY A 1 184 ? -13.242 30.953 21.453 1 98.12 184 GLY A CA 1
ATOM 1460 C C . GLY A 1 184 ? -14.672 31.438 21.594 1 98.12 184 GLY A C 1
ATOM 1461 O O . GLY A 1 184 ? -15.469 30.844 22.312 1 98.12 184 GLY A O 1
ATOM 1462 N N . GLU A 1 185 ? -14.969 32.531 20.891 1 97.69 185 GLU A N 1
ATOM 1463 C CA . GLU A 1 185 ? -16.328 33.062 20.906 1 97.69 185 GLU A CA 1
ATOM 1464 C C . GLU A 1 185 ? -17.328 32.062 20.344 1 97.69 185 GLU A C 1
ATOM 1466 O O . GLU A 1 185 ? -18.422 31.906 20.891 1 97.69 185 GLU A O 1
ATOM 1471 N N . LEU A 1 186 ? -16.969 31.484 19.25 1 98.06 186 LEU A N 1
ATOM 1472 C CA . LEU A 1 186 ? -17.828 30.484 18.641 1 98.06 186 LEU A CA 1
ATOM 1473 C C . LEU A 1 186 ? -18.062 29.312 19.578 1 98.06 186 LEU A C 1
ATOM 1475 O O . LEU A 1 186 ? -19.156 28.75 19.641 1 98.06 186 LEU A O 1
ATOM 1479 N N . ALA A 1 187 ? -17.016 28.922 20.297 1 98 187 ALA A N 1
ATOM 1480 C CA . ALA A 1 187 ? -17.141 27.828 21.266 1 98 187 ALA A CA 1
ATOM 1481 C C . ALA A 1 187 ? -18.188 28.141 22.312 1 98 187 ALA A C 1
ATOM 1483 O O . ALA A 1 187 ? -18.906 27.234 22.781 1 98 187 ALA A O 1
ATOM 1484 N N . GLN A 1 188 ? -18.297 29.375 22.688 1 96.81 188 GLN A N 1
ATOM 1485 C CA . GLN A 1 188 ? -19.297 29.781 23.656 1 96.81 188 GLN A CA 1
ATOM 1486 C C . GLN A 1 188 ? -20.703 29.609 23.094 1 96.81 188 GLN A C 1
ATOM 1488 O O . GLN A 1 188 ? -21.672 29.406 23.844 1 96.81 188 GLN A O 1
ATOM 1493 N N . ASP A 1 189 ? -20.781 29.688 21.812 1 95.94 189 ASP A N 1
ATOM 1494 C CA . ASP A 1 189 ? -22.062 29.484 21.141 1 95.94 189 ASP A CA 1
ATOM 1495 C C . ASP A 1 189 ? -22.297 28 20.828 1 95.94 189 ASP A C 1
ATOM 1497 O O . ASP A 1 189 ? -23.266 27.641 20.172 1 95.94 189 ASP A O 1
ATOM 1501 N N . GLY A 1 190 ? -21.359 27.156 21.188 1 95.25 190 GLY A N 1
ATOM 1502 C CA . GLY A 1 190 ? -21.5 25.719 20.984 1 95.25 190 GLY A CA 1
ATOM 1503 C C . GLY A 1 190 ? -20.906 25.234 19.672 1 95.25 190 GLY A C 1
ATOM 1504 O O . GLY A 1 190 ? -21.078 24.078 19.281 1 95.25 190 GLY A O 1
ATOM 1505 N N . ILE A 1 191 ? -20.266 26.109 18.953 1 97.62 191 ILE A N 1
ATOM 1506 C CA . ILE A 1 191 ? -19.625 25.75 17.688 1 97.62 191 ILE A CA 1
ATOM 1507 C C . ILE A 1 191 ? -18.125 25.562 17.922 1 97.62 191 ILE A C 1
ATOM 1509 O O . ILE A 1 191 ? -17.391 26.531 18.141 1 97.62 191 ILE A O 1
ATOM 1513 N N . ILE A 1 192 ? -17.672 24.344 17.859 1 98.38 192 ILE A N 1
ATOM 1514 C CA . ILE A 1 192 ? -16.266 24.031 18.078 1 98.38 192 ILE A CA 1
ATOM 1515 C C . ILE A 1 192 ? -15.523 24.016 16.75 1 98.38 192 ILE A C 1
ATOM 1517 O O . ILE A 1 192 ? -15.844 23.219 15.859 1 98.38 192 ILE A O 1
ATOM 1521 N N . VAL A 1 193 ? -14.625 24.922 16.562 1 98.75 193 VAL A N 1
ATOM 1522 C CA . VAL A 1 193 ? -13.773 24.984 15.383 1 98.75 193 VAL A CA 1
ATOM 1523 C C . VAL A 1 193 ? -12.508 24.156 15.609 1 98.75 193 VAL A C 1
ATOM 1525 O O . VAL A 1 193 ? -11.82 24.328 16.625 1 98.75 193 VAL A O 1
ATOM 1528 N N . ASP A 1 194 ? -12.242 23.234 14.742 1 98.88 194 ASP A N 1
ATOM 1529 C CA . ASP A 1 194 ? -10.961 22.531 14.758 1 98.88 194 ASP A CA 1
ATOM 1530 C C . ASP A 1 194 ? -9.836 23.422 14.227 1 98.88 194 ASP A C 1
ATOM 1532 O O . ASP A 1 194 ? -9.828 23.781 13.047 1 98.88 194 ASP A O 1
ATOM 1536 N N . ARG A 1 195 ? -8.992 23.812 15.133 1 98.88 195 ARG A N 1
ATOM 1537 C CA . ARG A 1 195 ? -7.793 24.562 14.781 1 98.88 195 ARG A CA 1
ATOM 1538 C C . ARG A 1 195 ? -6.605 23.641 14.547 1 98.88 195 ARG A C 1
ATOM 1540 O O . ARG A 1 195 ? -6.055 23.078 15.5 1 98.88 195 ARG A O 1
ATOM 1547 N N . GLU A 1 196 ? -6.238 23.469 13.281 1 98.81 196 GLU A N 1
ATOM 1548 C CA . GLU A 1 196 ? -5.074 22.625 13 1 98.81 196 GLU A CA 1
ATOM 1549 C C . GLU A 1 196 ? -3.799 23.469 12.922 1 98.81 196 GLU A C 1
ATOM 1551 O O . GLU A 1 196 ? -3.717 24.406 12.133 1 98.81 196 GLU A O 1
ATOM 1556 N N . LEU A 1 197 ? -2.863 23.156 13.75 1 98.69 197 LEU A N 1
ATOM 1557 C CA . LEU A 1 197 ? -1.582 23.859 13.805 1 98.69 197 LEU A CA 1
ATOM 1558 C C . LEU A 1 197 ? -0.57 23.203 12.867 1 98.69 197 LEU A C 1
ATOM 1560 O O . LEU A 1 197 ? -0.471 21.969 12.812 1 98.69 197 LEU A O 1
ATOM 1564 N N . PHE A 1 198 ? 0.131 23.938 12.141 1 97.81 198 PHE A N 1
ATOM 1565 C CA . PHE A 1 198 ? 0.926 23.5 10.992 1 97.81 198 PHE A CA 1
ATOM 1566 C C . PHE A 1 198 ? 2.363 23.219 11.414 1 97.81 198 PHE A C 1
ATOM 1568 O O . PHE A 1 198 ? 3.264 24.016 11.141 1 97.81 198 PHE A O 1
ATOM 1575 N N . GLY A 1 199 ? 2.635 22.016 11.836 1 96.75 199 GLY A N 1
ATOM 1576 C CA . GLY A 1 199 ? 3.949 21.594 12.297 1 96.75 199 GLY A CA 1
ATOM 1577 C C . GLY A 1 199 ? 4.883 21.219 11.156 1 96.75 199 GLY A C 1
ATOM 1578 O O . GLY A 1 199 ? 6.062 20.938 11.383 1 96.75 199 GLY A O 1
ATOM 1579 N N . THR A 1 200 ? 4.375 21.297 9.93 1 95.88 200 THR A N 1
ATOM 1580 C CA . THR A 1 200 ? 5.195 20.969 8.766 1 95.88 200 THR A CA 1
ATOM 1581 C C . THR A 1 200 ? 6.289 22.016 8.57 1 95.88 200 THR A C 1
ATOM 1583 O O . THR A 1 200 ? 7.398 21.688 8.141 1 95.88 200 THR A O 1
ATOM 1586 N N . LEU A 1 201 ? 5.91 23.297 8.836 1 96.75 201 LEU A N 1
ATOM 1587 C CA . LEU A 1 201 ? 6.824 24.422 8.688 1 96.75 201 LEU A CA 1
ATOM 1588 C C . LEU A 1 201 ? 7.422 24.453 7.285 1 96.75 201 LEU A C 1
ATOM 1590 O O . LEU A 1 201 ? 6.691 24.516 6.297 1 96.75 201 LEU A O 1
ATOM 1594 N N . THR A 1 202 ? 8.758 24.422 7.105 1 93.62 202 THR A N 1
ATOM 1595 C CA . THR A 1 202 ? 9.352 24.5 5.777 1 93.62 202 THR A CA 1
ATOM 1596 C C . THR A 1 202 ? 9.375 23.141 5.105 1 93.62 202 THR A C 1
ATOM 1598 O O . THR A 1 202 ? 9.617 23.031 3.904 1 93.62 202 THR A O 1
ATOM 1601 N N . ALA A 1 203 ? 9.109 22.125 5.777 1 89.25 203 ALA A N 1
ATOM 1602 C CA . ALA A 1 203 ? 9.117 20.734 5.32 1 89.25 203 ALA A CA 1
ATOM 1603 C C . ALA A 1 203 ? 10.516 20.297 4.91 1 89.25 203 ALA A C 1
ATOM 1605 O O . ALA A 1 203 ? 10.695 19.203 4.363 1 89.25 203 ALA A O 1
ATOM 1606 N N . VAL A 1 204 ? 11.5 21.109 5.152 1 88.56 204 VAL A N 1
ATOM 1607 C CA . VAL A 1 204 ? 12.875 20.781 4.793 1 88.56 204 VAL A CA 1
ATOM 1608 C C . VAL A 1 204 ? 13.656 20.375 6.039 1 88.56 204 VAL A C 1
ATOM 1610 O O . VAL A 1 204 ? 14.141 21.234 6.785 1 88.56 204 VAL A O 1
ATOM 1613 N N . LEU A 1 205 ? 13.797 19.109 6.262 1 94.06 205 LEU A N 1
ATOM 1614 C CA . LEU A 1 205 ? 14.617 18.562 7.336 1 94.06 205 LEU A CA 1
ATOM 1615 C C . LEU A 1 205 ? 14.25 19.188 8.672 1 94.06 205 LEU A C 1
ATOM 1617 O O . LEU A 1 205 ? 15.125 19.688 9.383 1 94.06 205 LEU A O 1
ATOM 1621 N N . ILE A 1 206 ? 13.07 19.203 8.984 1 97.5 206 ILE A N 1
ATOM 1622 C CA . ILE A 1 206 ? 12.633 19.766 10.25 1 97.5 206 ILE A CA 1
ATOM 1623 C C . ILE A 1 206 ? 12.789 18.734 11.367 1 97.5 206 ILE A C 1
ATOM 1625 O O . ILE A 1 206 ? 12.133 17.703 11.359 1 97.5 206 ILE A O 1
ATOM 1629 N N . PRO A 1 207 ? 13.672 19.031 12.305 1 98.25 207 PRO A N 1
ATOM 1630 C CA . PRO A 1 207 ? 13.688 18.125 13.469 1 98.25 207 PRO A CA 1
ATOM 1631 C C . PRO A 1 207 ? 12.336 18.047 14.164 1 98.25 207 PRO A C 1
ATOM 1633 O O . PRO A 1 207 ? 11.648 19.062 14.312 1 98.25 207 PRO A O 1
ATOM 1636 N N . PRO A 1 208 ? 11.938 16.859 14.641 1 98.69 208 PRO A N 1
ATOM 1637 C CA . PRO A 1 208 ? 10.617 16.703 15.258 1 98.69 208 PRO A CA 1
ATOM 1638 C C . PRO A 1 208 ? 10.398 17.656 16.422 1 98.69 208 PRO A C 1
ATOM 1640 O O . PRO A 1 208 ? 9.297 18.188 16.594 1 98.69 208 PRO A O 1
ATOM 1643 N N . SER A 1 209 ? 11.414 17.922 17.219 1 98.75 209 SER A N 1
ATOM 1644 C CA . SER A 1 209 ? 11.25 18.75 18.406 1 98.75 209 SER A CA 1
ATOM 1645 C C . SER A 1 209 ? 10.977 20.203 18.031 1 98.75 209 SER A C 1
ATOM 1647 O O . SER A 1 209 ? 10.289 20.922 18.75 1 98.75 209 SER A O 1
ATOM 1649 N N . ILE A 1 210 ? 11.508 20.656 16.906 1 98.62 210 ILE A N 1
ATOM 1650 C CA . ILE A 1 210 ? 11.219 22.016 16.438 1 98.62 210 ILE A CA 1
ATOM 1651 C C . ILE A 1 210 ? 9.758 22.109 15.992 1 98.62 210 ILE A C 1
ATOM 1653 O O . ILE A 1 210 ? 9.055 23.047 16.359 1 98.62 210 ILE A O 1
ATOM 1657 N N . ALA A 1 211 ? 9.328 21.156 15.188 1 98.69 211 ALA A N 1
ATOM 1658 C CA . ALA A 1 211 ? 7.934 21.125 14.758 1 98.69 211 ALA A CA 1
ATOM 1659 C C . ALA A 1 211 ? 6.988 21.172 15.953 1 98.69 211 ALA A C 1
ATOM 1661 O O . ALA A 1 211 ? 6.047 21.969 15.977 1 98.69 211 ALA A O 1
ATOM 1662 N N . LEU A 1 212 ? 7.258 20.359 16.922 1 98.88 212 LEU A N 1
ATOM 1663 C CA . LEU A 1 212 ? 6.383 20.203 18.078 1 98.88 212 LEU A CA 1
ATOM 1664 C C . LEU A 1 212 ? 6.48 21.438 19 1 98.88 212 LEU A C 1
ATOM 1666 O O . LEU A 1 212 ? 5.488 21.828 19.609 1 98.88 212 LEU A O 1
ATOM 1670 N N . SER A 1 213 ? 7.641 22.047 19.109 1 98.88 213 SER A N 1
ATOM 1671 C CA . SER A 1 213 ? 7.789 23.25 19.922 1 98.88 213 SER A CA 1
ATOM 1672 C C . SER A 1 213 ? 6.973 24.406 19.344 1 98.88 213 SER A C 1
ATOM 1674 O O . SER A 1 213 ? 6.281 25.109 20.078 1 98.88 213 SER A O 1
ATOM 1676 N N . MET A 1 214 ? 7.09 24.531 18.047 1 98.75 214 MET A N 1
ATOM 1677 C CA . MET A 1 214 ? 6.355 25.625 17.406 1 98.75 214 MET A CA 1
ATOM 1678 C C . MET A 1 214 ? 4.852 25.422 17.562 1 98.75 214 MET A C 1
ATOM 1680 O O . MET A 1 214 ? 4.125 26.375 17.875 1 98.75 214 MET A O 1
ATOM 1684 N N . THR A 1 215 ? 4.406 24.219 17.328 1 98.75 215 THR A N 1
ATOM 1685 C CA . THR A 1 215 ? 2.973 23.969 17.422 1 98.75 215 THR A CA 1
ATOM 1686 C C . THR A 1 215 ? 2.506 24.062 18.875 1 98.75 215 THR A C 1
ATOM 1688 O O . THR A 1 215 ? 1.377 24.484 19.141 1 98.75 215 THR A O 1
ATOM 1691 N N . LEU A 1 216 ? 3.354 23.672 19.828 1 98.81 216 LEU A N 1
ATOM 1692 C CA . LEU A 1 216 ? 2.99 23.812 21.234 1 98.81 216 LEU A CA 1
ATOM 1693 C C . LEU A 1 216 ? 2.797 25.266 21.609 1 98.81 216 LEU A C 1
ATOM 1695 O O . LEU A 1 216 ? 1.838 25.625 22.297 1 98.81 216 LEU A O 1
ATOM 1699 N N . LEU A 1 217 ? 3.707 26.094 21.203 1 98.81 217 LEU A N 1
ATOM 1700 C CA . LEU A 1 217 ? 3.6 27.516 21.516 1 98.81 217 LEU A CA 1
ATOM 1701 C C . LEU A 1 217 ? 2.33 28.109 20.906 1 98.81 217 LEU A C 1
ATOM 1703 O O . LEU A 1 217 ? 1.621 28.875 21.562 1 98.81 217 LEU A O 1
ATOM 1707 N N . GLU A 1 218 ? 2.051 27.75 19.688 1 98.75 218 GLU A N 1
ATOM 1708 C CA . GLU A 1 218 ? 0.815 28.203 19.062 1 98.75 218 GLU A CA 1
ATOM 1709 C C . GLU A 1 218 ? -0.408 27.641 19.781 1 98.75 218 GLU A C 1
ATOM 1711 O O . GLU A 1 218 ? -1.434 28.312 19.906 1 98.75 218 GLU A O 1
ATOM 1716 N N . ALA A 1 219 ? -0.302 26.422 20.203 1 98.88 219 ALA A N 1
ATOM 1717 C CA . ALA A 1 219 ? -1.399 25.812 20.938 1 98.88 219 ALA A CA 1
ATOM 1718 C C . ALA A 1 219 ? -1.69 26.562 22.219 1 98.88 219 ALA A C 1
ATOM 1720 O O . ALA A 1 219 ? -2.852 26.828 22.562 1 98.88 219 ALA A O 1
ATOM 1721 N N . LEU A 1 220 ? -0.665 26.891 22.922 1 98.69 220 LEU A N 1
ATOM 1722 C CA . LEU A 1 220 ? -0.812 27.625 24.172 1 98.69 220 LEU A CA 1
ATOM 1723 C C . LEU A 1 220 ? -1.473 28.984 23.922 1 98.69 220 LEU A C 1
ATOM 1725 O O . LEU A 1 220 ? -2.346 29.406 24.688 1 98.69 220 LEU A O 1
ATOM 1729 N N . CYS A 1 221 ? -1.066 29.656 22.875 1 98.62 221 CYS A N 1
ATOM 1730 C CA . CYS A 1 221 ? -1.688 30.922 22.516 1 98.62 221 CYS A CA 1
ATOM 1731 C C . CYS A 1 221 ? -3.162 30.734 22.172 1 98.62 221 CYS A C 1
ATOM 1733 O O . CYS A 1 221 ? -4.012 31.5 22.641 1 98.62 221 CYS A O 1
ATOM 1735 N N . ALA A 1 222 ? -3.455 29.719 21.406 1 98.75 222 ALA A N 1
ATOM 1736 C CA . ALA A 1 222 ? -4.82 29.453 20.953 1 98.75 222 ALA A CA 1
ATOM 1737 C C . ALA A 1 222 ? -5.742 29.156 22.125 1 98.75 222 ALA A C 1
ATOM 1739 O O . ALA A 1 222 ? -6.855 29.672 22.203 1 98.75 222 ALA A O 1
ATOM 1740 N N . VAL A 1 223 ? -5.297 28.328 23.031 1 98.5 223 VAL A N 1
ATOM 1741 C CA . VAL A 1 223 ? -6.113 27.906 24.156 1 98.5 223 VAL A CA 1
ATOM 1742 C C . VAL A 1 223 ? -6.387 29.109 25.062 1 98.5 223 VAL A C 1
ATOM 1744 O O . VAL A 1 223 ? -7.465 29.219 25.656 1 98.5 223 VAL A O 1
ATOM 1747 N N . ARG A 1 224 ? -5.418 30 25.172 1 97.56 224 ARG A N 1
ATOM 1748 C CA . ARG A 1 224 ? -5.594 31.219 25.953 1 97.56 224 ARG A CA 1
ATOM 1749 C C . ARG A 1 224 ? -6.762 32.031 25.422 1 97.56 224 ARG A C 1
ATOM 1751 O O . ARG A 1 224 ? -7.438 32.719 26.188 1 97.56 224 ARG A O 1
ATOM 1758 N N . GLU A 1 225 ? -6.957 31.938 24.156 1 98.06 225 GLU A N 1
ATOM 1759 C CA . GLU A 1 225 ? -8.016 32.719 23.516 1 98.06 225 GLU A CA 1
ATOM 1760 C C . GLU A 1 225 ? -9.328 31.953 23.484 1 98.06 225 GLU A C 1
ATOM 1762 O O . GLU A 1 225 ? -10.305 32.406 22.875 1 98.06 225 GLU A O 1
ATOM 1767 N N . GLY A 1 226 ? -9.359 30.75 23.984 1 98.25 226 GLY A N 1
ATOM 1768 C CA . GLY A 1 226 ? -10.617 30.031 24.172 1 98.25 226 GLY A CA 1
ATOM 1769 C C . GLY A 1 226 ? -10.805 28.891 23.188 1 98.25 226 GLY A C 1
ATOM 1770 O O . GLY A 1 226 ? -11.859 28.25 23.172 1 98.25 226 GLY A O 1
ATOM 1771 N N . VAL A 1 227 ? -9.859 28.547 22.391 1 98.75 227 VAL A N 1
ATOM 1772 C CA . VAL A 1 227 ? -9.945 27.438 21.469 1 98.75 227 VAL A CA 1
ATOM 1773 C C . VAL A 1 227 ? -10.141 26.125 22.234 1 98.75 227 VAL A C 1
ATOM 1775 O O . VAL A 1 227 ? -9.477 25.906 23.25 1 98.75 227 VAL A O 1
ATOM 1778 N N . LYS A 1 228 ? -11 25.25 21.703 1 98.75 228 LYS A N 1
ATOM 1779 C CA . LYS A 1 228 ? -11.359 24.062 22.469 1 98.75 228 LYS A CA 1
ATOM 1780 C C . LYS A 1 228 ? -10.961 22.797 21.719 1 98.75 228 LYS A C 1
ATOM 1782 O O . LYS A 1 228 ? -11.031 21.688 22.266 1 98.75 228 LYS A O 1
ATOM 1787 N N . CYS A 1 229 ? -10.578 22.938 20.5 1 98.88 229 CYS A N 1
ATOM 1788 C CA . CYS A 1 229 ? -10.156 21.797 19.688 1 98.88 229 CYS A CA 1
ATOM 1789 C C . CYS A 1 229 ? -8.898 22.125 18.891 1 98.88 229 CYS A C 1
ATOM 1791 O O . CYS A 1 229 ? -8.883 23.078 18.109 1 98.88 229 CYS A O 1
ATOM 1793 N N . LEU A 1 230 ? -7.859 21.281 19.125 1 98.88 230 LEU A N 1
ATOM 1794 C CA . LEU A 1 230 ? -6.582 21.469 18.453 1 98.88 230 LEU A CA 1
ATOM 1795 C C . LEU A 1 230 ? -6.168 20.203 17.703 1 98.88 230 LEU A C 1
ATOM 1797 O O . LEU A 1 230 ? -6.117 19.125 18.297 1 98.88 230 LEU A O 1
ATOM 1801 N N . SER A 1 231 ? -5.977 20.297 16.422 1 98.88 231 SER A N 1
ATOM 1802 C CA . SER A 1 231 ? -5.215 19.312 15.664 1 98.88 231 SER A CA 1
ATOM 1803 C C . SER A 1 231 ? -3.762 19.75 15.5 1 98.88 231 SER A C 1
ATOM 1805 O O . SER A 1 231 ? -3.479 20.797 14.922 1 98.88 231 SER A O 1
ATOM 1807 N N . ILE A 1 232 ? -2.863 18.953 16.031 1 98.88 232 ILE A N 1
ATOM 1808 C CA . ILE A 1 232 ? -1.441 19.266 15.953 1 98.88 232 ILE A CA 1
ATOM 1809 C C . ILE A 1 232 ? -0.77 18.391 14.898 1 98.88 232 ILE A C 1
ATOM 1811 O O . ILE A 1 232 ? -0.724 17.172 15.039 1 98.88 232 ILE A O 1
ATOM 1815 N N . SER A 1 233 ? -0.301 19.031 13.867 1 98.44 233 SER A N 1
ATOM 1816 C CA . SER A 1 233 ? 0.213 18.266 12.742 1 98.44 233 SER A CA 1
ATOM 1817 C C . SER A 1 233 ? 1.729 18.125 12.82 1 98.44 233 SER A C 1
ATOM 1819 O O . SER A 1 233 ? 2.42 19.016 13.312 1 98.44 233 SER A O 1
ATOM 1821 N N . TYR A 1 234 ? 2.234 17.047 12.469 1 98.56 234 TYR A N 1
ATOM 1822 C CA . TYR A 1 234 ? 3.629 16.672 12.258 1 98.56 234 TYR A CA 1
ATOM 1823 C C . TYR A 1 234 ? 3.852 16.156 10.844 1 98.56 234 TYR A C 1
ATOM 1825 O O . TYR A 1 234 ? 3.021 15.422 10.312 1 98.5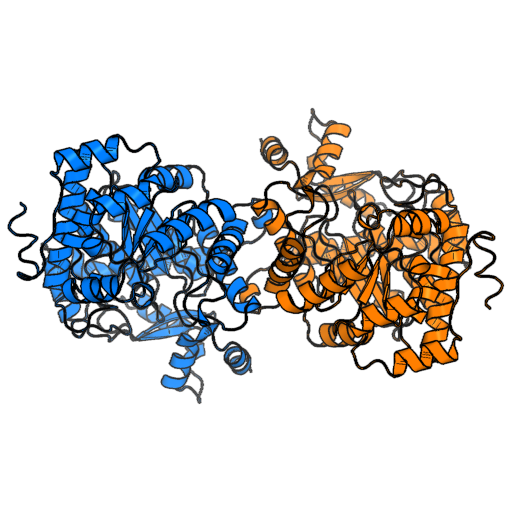6 234 TYR A O 1
ATOM 1833 N N . CYS A 1 235 ? 4.926 16.641 10.219 1 98.25 235 CYS A N 1
ATOM 1834 C CA . CYS A 1 235 ? 5.242 16.203 8.859 1 98.25 235 CYS A CA 1
ATOM 1835 C C . CYS A 1 235 ? 6.156 14.992 8.875 1 98.25 235 CYS A C 1
ATOM 1837 O O . CYS A 1 235 ? 7.164 14.969 9.586 1 98.25 235 CYS A O 1
ATOM 1839 N N . GLN A 1 236 ? 5.848 14.07 8.031 1 98.25 236 GLN A N 1
ATOM 1840 C CA . GLN A 1 236 ? 6.652 12.867 7.863 1 98.25 236 GLN A CA 1
ATOM 1841 C C . GLN A 1 236 ? 8.094 13.219 7.5 1 98.25 236 GLN A C 1
ATOM 1843 O O . GLN A 1 236 ? 8.344 13.914 6.516 1 98.25 236 GLN A O 1
ATOM 1848 N N . GLY A 1 237 ? 9.039 12.688 8.344 1 97.19 237 GLY A N 1
ATOM 1849 C CA . GLY A 1 237 ? 10.453 12.961 8.117 1 97.19 237 GLY A CA 1
ATOM 1850 C C . GLY A 1 237 ? 11.164 11.852 7.359 1 97.19 237 GLY A C 1
ATOM 1851 O O . GLY A 1 237 ? 12.195 12.094 6.723 1 97.19 237 GLY A O 1
ATOM 1852 N N . GLY A 1 238 ? 10.688 10.648 7.574 1 96.06 238 GLY A N 1
ATOM 1853 C CA . GLY A 1 238 ? 11.266 9.57 6.793 1 96.06 238 GLY A CA 1
ATOM 1854 C C . GLY A 1 238 ? 11.797 8.43 7.648 1 96.06 238 GLY A C 1
ATOM 1855 O O . GLY A 1 238 ? 11.961 7.312 7.164 1 96.06 238 GLY A O 1
ATOM 1856 N N . HIS A 1 239 ? 12.188 8.719 8.836 1 97.19 239 HIS A N 1
ATOM 1857 C CA . HIS A 1 239 ? 12.609 7.672 9.758 1 97.19 239 HIS A CA 1
ATOM 1858 C C . HIS A 1 239 ? 11.445 7.176 10.609 1 97.19 239 HIS A C 1
ATOM 1860 O O . HIS A 1 239 ? 10.9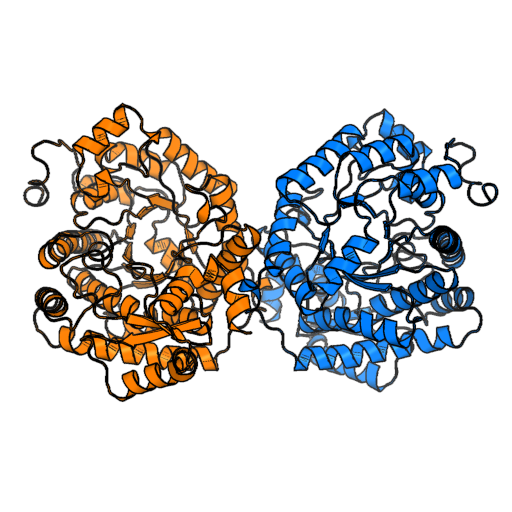3 7.91 11.453 1 97.19 239 HIS A O 1
ATOM 1866 N N . ILE A 1 240 ? 11.094 5.949 10.453 1 97.38 240 ILE A N 1
ATOM 1867 C CA . ILE A 1 240 ? 9.82 5.422 10.938 1 97.38 240 ILE A CA 1
ATOM 1868 C C . ILE A 1 240 ? 9.75 5.578 12.453 1 97.38 240 ILE A C 1
ATOM 1870 O O . ILE A 1 240 ? 8.75 6.074 12.984 1 97.38 240 ILE A O 1
ATOM 1874 N N . ALA A 1 241 ? 10.75 5.18 13.195 1 98 241 ALA A N 1
ATOM 1875 C CA . ALA A 1 241 ? 10.703 5.234 14.656 1 98 241 ALA A CA 1
ATOM 1876 C C . ALA A 1 241 ? 10.609 6.68 15.148 1 98 241 ALA A C 1
ATOM 1878 O O . ALA A 1 241 ? 9.867 6.977 16.078 1 98 241 ALA A O 1
ATOM 1879 N N . GLN A 1 242 ? 11.344 7.555 14.531 1 98.75 242 GLN A N 1
ATOM 1880 C CA . GLN A 1 242 ? 11.328 8.961 14.914 1 98.75 242 GLN A CA 1
ATOM 1881 C C . GLN A 1 242 ? 9.984 9.609 14.609 1 98.75 242 GLN A C 1
ATOM 1883 O O . GLN A 1 242 ? 9.445 10.359 15.422 1 98.75 242 GLN A O 1
ATOM 1888 N N . ASP A 1 243 ? 9.453 9.289 13.438 1 98.75 243 ASP A N 1
ATOM 1889 C CA . ASP A 1 243 ? 8.148 9.828 13.055 1 98.75 243 ASP A CA 1
ATOM 1890 C C . ASP A 1 243 ? 7.051 9.328 13.992 1 98.75 243 ASP A C 1
ATOM 1892 O O . ASP A 1 243 ? 6.191 10.109 14.414 1 98.75 243 ASP A O 1
ATOM 1896 N N . VAL A 1 244 ? 7.066 8.047 14.258 1 98.81 244 VAL A N 1
ATOM 1897 C CA . VAL A 1 244 ? 6.094 7.469 15.18 1 98.81 244 VAL A CA 1
ATOM 1898 C C . VAL A 1 244 ? 6.219 8.141 16.547 1 98.81 244 VAL A C 1
ATOM 1900 O O . VAL A 1 244 ? 5.211 8.523 17.156 1 98.81 244 VAL A O 1
ATOM 1903 N N . ALA A 1 245 ? 7.422 8.297 17.016 1 98.94 245 ALA A N 1
ATOM 1904 C CA . ALA A 1 245 ? 7.684 8.93 18.312 1 98.94 245 ALA A CA 1
ATOM 1905 C C . ALA A 1 245 ? 7.172 10.367 18.328 1 98.94 245 ALA A C 1
ATOM 1907 O O . ALA A 1 245 ? 6.594 10.82 19.312 1 98.94 245 ALA A O 1
ATOM 1908 N N . ALA A 1 246 ? 7.387 11.055 17.25 1 98.94 246 ALA A N 1
ATOM 1909 C CA . ALA A 1 246 ? 6.945 12.445 17.156 1 98.94 246 ALA A CA 1
ATOM 1910 C C . ALA A 1 246 ? 5.43 12.547 17.297 1 98.94 246 ALA A C 1
ATOM 1912 O O . ALA A 1 246 ? 4.922 13.414 18.016 1 98.94 246 ALA A O 1
ATOM 1913 N N . LEU A 1 247 ? 4.73 11.688 16.656 1 98.94 247 LEU A N 1
ATOM 1914 C CA . LEU A 1 247 ? 3.275 11.68 16.734 1 98.94 247 LEU A CA 1
ATOM 1915 C C . LEU A 1 247 ? 2.809 11.352 18.156 1 98.94 247 LEU A C 1
ATOM 1917 O O . LEU A 1 247 ? 1.912 12.008 18.688 1 98.94 247 LEU A O 1
ATOM 1921 N N . ARG A 1 248 ? 3.42 10.391 18.734 1 98.81 248 ARG A N 1
ATOM 1922 C CA . ARG A 1 248 ? 3.041 9.992 20.094 1 98.81 248 ARG A CA 1
ATOM 1923 C C . ARG A 1 248 ? 3.373 11.086 21.094 1 98.81 248 ARG A C 1
ATOM 1925 O O . ARG A 1 248 ? 2.697 11.219 22.125 1 98.81 248 ARG A O 1
ATOM 1932 N N . ALA A 1 249 ? 4.379 11.844 20.797 1 98.94 249 ALA A N 1
ATOM 1933 C CA . ALA A 1 249 ? 4.797 12.93 21.688 1 98.94 249 ALA A CA 1
ATOM 1934 C C . ALA A 1 249 ? 3.715 14.008 21.781 1 98.94 249 ALA A C 1
ATOM 1936 O O . ALA A 1 249 ? 3.623 14.711 22.781 1 98.94 249 ALA A O 1
ATOM 1937 N N . ILE A 1 250 ? 2.883 14.117 20.781 1 98.88 250 ILE A N 1
ATOM 1938 C CA . ILE A 1 250 ? 1.896 15.188 20.719 1 98.88 250 ILE A CA 1
ATOM 1939 C C . ILE A 1 250 ? 0.943 15.086 21.906 1 98.88 250 ILE A C 1
ATOM 1941 O O . ILE A 1 250 ? 0.701 16.078 22.594 1 98.88 250 ILE A O 1
ATOM 1945 N N . ARG A 1 251 ? 0.44 13.961 22.172 1 98.12 251 ARG A N 1
ATOM 1946 C CA . ARG A 1 251 ? -0.511 13.797 23.266 1 98.12 251 ARG A CA 1
ATOM 1947 C C . ARG A 1 251 ? 0.17 13.984 24.625 1 98.12 251 ARG A C 1
ATOM 1949 O O . ARG A 1 251 ? -0.424 14.539 25.547 1 98.12 251 ARG A O 1
ATOM 1956 N N . LYS A 1 252 ? 1.393 13.492 24.719 1 98.5 252 LYS A N 1
ATOM 1957 C CA . LYS A 1 252 ? 2.135 13.656 25.969 1 98.5 252 LYS A CA 1
ATOM 1958 C C . LYS A 1 252 ? 2.422 15.133 26.234 1 98.5 252 LYS A C 1
ATOM 1960 O O . LYS A 1 252 ? 2.301 15.594 27.375 1 98.5 252 LYS A O 1
ATOM 1965 N N . MET A 1 253 ? 2.824 15.75 25.172 1 98.38 253 MET A N 1
ATOM 1966 C CA . MET A 1 253 ? 3.076 17.188 25.266 1 98.38 253 MET A CA 1
ATOM 1967 C C . MET A 1 253 ? 1.801 17.938 25.625 1 98.38 253 MET A C 1
ATOM 1969 O O . MET A 1 253 ? 1.821 18.828 26.484 1 98.38 253 MET A O 1
ATOM 1973 N N . ALA A 1 254 ? 0.725 17.641 25.016 1 98.31 254 ALA A N 1
ATOM 1974 C CA . ALA A 1 254 ? -0.554 18.281 25.297 1 98.31 254 ALA A CA 1
ATOM 1975 C C . ALA A 1 254 ? -0.991 18.062 26.734 1 98.31 254 ALA A C 1
ATOM 1977 O O . ALA A 1 254 ? -1.447 19 27.406 1 98.31 254 ALA A O 1
ATOM 1978 N N . ALA A 1 255 ? -0.877 16.844 27.234 1 98.25 255 ALA A N 1
ATOM 1979 C CA . ALA A 1 255 ? -1.269 16.516 28.594 1 98.25 255 ALA A CA 1
ATOM 1980 C C . ALA A 1 255 ? -0.473 17.328 29.609 1 98.25 255 ALA A C 1
ATOM 1982 O O . ALA A 1 255 ? -0.995 17.703 30.672 1 98.25 255 ALA A O 1
ATOM 1983 N N . LYS A 1 256 ? 0.705 17.578 29.281 1 98.44 256 LYS A N 1
ATOM 1984 C CA . LYS A 1 256 ? 1.598 18.297 30.188 1 98.44 256 LYS A CA 1
ATOM 1985 C C . LYS A 1 256 ? 1.311 19.797 30.172 1 98.44 256 LYS A C 1
ATOM 1987 O O . LYS A 1 256 ? 1.351 20.453 31.203 1 98.44 256 LYS A O 1
ATOM 1992 N N . TYR A 1 257 ? 1.019 20.359 28.984 1 98.5 257 TYR A N 1
ATOM 1993 C CA . TYR A 1 257 ? 1.103 21.812 28.859 1 98.5 257 TYR A CA 1
ATOM 1994 C C . TYR A 1 257 ? -0.281 22.422 28.672 1 98.5 257 TYR A C 1
ATOM 1996 O O . TYR A 1 257 ? -0.47 23.625 28.891 1 98.5 257 TYR A O 1
ATOM 2004 N N . LEU A 1 258 ? -1.258 21.625 28.234 1 98.56 258 LEU A N 1
ATOM 2005 C CA . LEU A 1 258 ? -2.559 22.172 27.875 1 98.56 258 LEU A CA 1
ATOM 2006 C C . LEU A 1 258 ? -3.625 21.766 28.875 1 98.56 258 LEU A C 1
ATOM 2008 O O . LEU A 1 258 ? -3.486 20.734 29.547 1 98.56 258 LEU A O 1
ATOM 2012 N N . PRO A 1 259 ? -4.648 22.578 29.031 1 97.88 259 PRO A N 1
ATOM 2013 C CA . PRO A 1 259 ? -5.738 22.188 29.922 1 97.88 259 PRO A CA 1
ATOM 2014 C C . PRO A 1 259 ? -6.469 20.938 29.453 1 97.88 259 PRO A C 1
ATOM 2016 O O . PRO A 1 259 ? -6.582 20.703 28.25 1 97.88 259 PRO A O 1
ATOM 2019 N N . PRO A 1 260 ? -7.016 20.172 30.344 1 96.5 260 PRO A N 1
ATOM 2020 C CA . PRO A 1 260 ? -7.621 18.891 30.016 1 96.5 260 PRO A CA 1
ATOM 2021 C C . PRO A 1 260 ? -8.922 19.031 29.234 1 96.5 260 PRO A C 1
ATOM 2023 O O . PRO A 1 260 ? -9.406 18.047 28.641 1 96.5 260 PRO A O 1
ATOM 2026 N N . ASP A 1 261 ? -9.539 20.156 29.219 1 96.62 261 ASP A N 1
ATOM 2027 C CA . ASP A 1 261 ? -10.836 20.312 28.562 1 96.62 261 ASP A CA 1
ATOM 2028 C C . ASP A 1 261 ? -10.664 20.672 27.094 1 96.62 261 ASP A C 1
ATOM 2030 O O . ASP A 1 261 ? -11.641 20.984 26.406 1 96.62 261 ASP A O 1
ATOM 2034 N N . VAL A 1 262 ? -9.43 20.781 26.625 1 98.5 262 VAL A N 1
ATOM 2035 C CA . VAL A 1 262 ? -9.148 21.016 25.219 1 98.5 262 VAL A CA 1
ATOM 2036 C C . VAL A 1 262 ? -8.891 19.672 24.516 1 98.5 262 VAL A C 1
ATOM 2038 O O . VAL A 1 262 ? -8.07 18.875 24.984 1 98.5 262 VAL A O 1
ATOM 2041 N N . ASP A 1 263 ? -9.672 19.375 23.484 1 98.62 263 ASP A N 1
ATOM 2042 C CA . ASP A 1 263 ? -9.422 18.172 22.672 1 98.62 263 ASP A CA 1
ATOM 2043 C C . ASP A 1 263 ? -8.188 18.344 21.797 1 98.62 263 ASP A C 1
ATOM 2045 O O . ASP A 1 263 ? -8.047 19.375 21.125 1 98.62 263 ASP A O 1
ATOM 2049 N N . VAL A 1 264 ? -7.27 17.391 21.859 1 98.88 264 VAL A N 1
ATOM 2050 C CA . VAL A 1 264 ? -6.047 17.453 21.078 1 98.88 264 VAL A CA 1
ATOM 2051 C C . VAL A 1 264 ? -5.914 16.203 20.219 1 98.88 264 VAL A C 1
ATOM 2053 O O . VAL A 1 264 ? -5.988 15.086 20.719 1 98.88 264 VAL A O 1
ATOM 2056 N N . PHE A 1 265 ? -5.734 16.375 18.922 1 98.88 265 PHE A N 1
ATOM 2057 C CA . PHE A 1 265 ? -5.633 15.273 17.969 1 98.88 265 PHE A CA 1
ATOM 2058 C C . PHE A 1 265 ? -4.324 15.344 17.188 1 98.88 265 PHE A C 1
ATOM 2060 O O . PHE A 1 265 ? -4.027 16.359 16.562 1 98.88 265 PHE A O 1
ATOM 2067 N N . PRO A 1 266 ? -3.484 14.273 17.234 1 98.88 266 PRO A N 1
ATOM 2068 C CA . PRO A 1 266 ? -2.297 14.219 16.375 1 98.88 266 PRO A CA 1
ATOM 2069 C C . PRO A 1 266 ? -2.643 14.031 14.898 1 98.88 266 PRO A C 1
ATOM 2071 O O . PRO A 1 266 ? -3.521 13.234 14.562 1 98.88 266 PRO A O 1
ATOM 2074 N N . VAL A 1 267 ? -2.021 14.773 14.055 1 98.88 267 VAL A N 1
ATOM 2075 C CA . VAL A 1 267 ? -2.244 14.727 12.609 1 98.88 267 VAL A CA 1
ATOM 2076 C C . VAL A 1 267 ? -0.915 14.508 11.891 1 98.88 267 VAL A C 1
ATOM 2078 O O . VAL A 1 267 ? 0.092 15.133 12.234 1 98.88 267 VAL A O 1
ATOM 2081 N N . LEU A 1 268 ? -0.869 13.617 10.953 1 98.88 268 LEU A N 1
ATOM 2082 C CA . LEU A 1 268 ? 0.319 13.453 10.125 1 98.88 268 LEU A CA 1
ATOM 2083 C C . LEU A 1 268 ? 0.111 14.078 8.75 1 98.88 268 LEU A C 1
ATOM 2085 O O . LEU A 1 268 ? -0.892 13.812 8.086 1 98.88 268 LEU A O 1
ATOM 2089 N N . HIS A 1 269 ? 1.01 14.945 8.391 1 98.56 269 HIS A N 1
ATOM 2090 C CA . HIS A 1 269 ? 1.153 15.328 6.988 1 98.56 269 HIS A CA 1
ATOM 2091 C C . HIS A 1 269 ? 2.137 14.414 6.27 1 98.56 269 HIS A C 1
ATOM 2093 O O . HIS A 1 269 ? 3.311 14.344 6.637 1 98.56 269 HIS A O 1
ATOM 2099 N N . GLN A 1 270 ? 1.633 13.711 5.242 1 98.31 270 GLN A N 1
ATOM 2100 C CA . GLN A 1 270 ? 2.561 12.906 4.449 1 98.31 270 GLN A CA 1
ATOM 2101 C C . GLN A 1 270 ? 3.656 13.781 3.842 1 98.31 270 GLN A C 1
ATOM 2103 O O . GLN A 1 270 ? 3.461 14.984 3.641 1 98.31 270 GLN A O 1
ATOM 2108 N N . PHE A 1 271 ? 4.742 13.148 3.605 1 97.56 271 PHE A N 1
ATOM 2109 C CA . PHE A 1 271 ? 6.004 13.789 3.248 1 97.56 271 PHE A CA 1
ATOM 2110 C C . PHE A 1 271 ? 5.77 14.969 2.32 1 97.56 271 PHE A C 1
ATOM 2112 O O . PHE A 1 271 ? 5.086 14.844 1.302 1 97.56 271 PHE A O 1
ATOM 2119 N N . MET A 1 272 ? 6.305 16.031 2.645 1 94.56 272 MET A N 1
ATOM 2120 C CA . MET A 1 272 ? 6.039 17.281 1.915 1 94.56 272 MET A CA 1
ATOM 2121 C C . MET A 1 272 ? 7.297 17.781 1.22 1 94.56 272 MET A C 1
ATOM 2123 O O . MET A 1 272 ? 7.293 18.859 0.615 1 94.56 272 MET A O 1
ATOM 2127 N N . GLY A 1 273 ? 8.43 17.078 1.316 1 92 273 GLY A N 1
ATOM 2128 C CA . GLY A 1 273 ? 9.633 17.438 0.591 1 92 273 GLY A CA 1
ATOM 2129 C C . GLY A 1 273 ? 9.617 17 -0.858 1 92 273 GLY A C 1
ATOM 2130 O O . GLY A 1 273 ? 8.547 16.766 -1.428 1 92 273 GLY A O 1
ATOM 2131 N N . ALA A 1 274 ? 10.812 16.969 -1.456 1 91.94 274 ALA A N 1
ATOM 2132 C CA . ALA A 1 274 ? 10.93 16.531 -2.844 1 91.94 274 ALA A CA 1
ATOM 2133 C C . ALA A 1 274 ? 10.461 15.078 -2.998 1 91.94 274 ALA A C 1
ATOM 2135 O O . ALA A 1 274 ? 11.125 14.156 -2.52 1 91.94 274 ALA A O 1
ATOM 2136 N N . PHE A 1 275 ? 9.383 14.898 -3.715 1 93.44 275 PHE A N 1
ATOM 2137 C CA . PHE A 1 275 ? 8.742 13.594 -3.861 1 93.44 275 PHE A CA 1
ATOM 2138 C C . PHE A 1 275 ? 9.398 12.789 -4.973 1 93.44 275 PHE A C 1
ATOM 2140 O O . PHE A 1 275 ? 9.922 13.359 -5.938 1 93.44 275 PHE A O 1
ATOM 2147 N N . PRO A 1 276 ? 9.422 11.492 -4.836 1 93.88 276 PRO A N 1
ATOM 2148 C CA . PRO A 1 276 ? 9.992 10.688 -5.918 1 93.88 276 PRO A CA 1
ATOM 2149 C C . PRO A 1 276 ? 9.18 10.773 -7.211 1 93.88 276 PRO A C 1
ATOM 2151 O O . PRO A 1 276 ? 7.949 10.836 -7.168 1 93.88 276 PRO A O 1
ATOM 2154 N N . ALA A 1 277 ? 9.859 10.664 -8.32 1 92.38 277 ALA A N 1
ATOM 2155 C CA . ALA A 1 277 ? 9.211 10.773 -9.625 1 92.38 277 ALA A CA 1
ATOM 2156 C C . ALA A 1 277 ? 8.578 9.438 -10.031 1 92.38 277 ALA A C 1
ATOM 2158 O O . ALA A 1 277 ? 7.5 9.414 -10.625 1 92.38 277 ALA A O 1
ATOM 2159 N N . ALA A 1 278 ? 9.281 8.375 -9.719 1 93.44 278 ALA A N 1
ATOM 2160 C CA . ALA A 1 278 ? 8.75 7.066 -10.078 1 93.44 278 ALA A CA 1
ATOM 2161 C C . ALA A 1 278 ? 7.512 6.73 -9.25 1 93.44 278 ALA A C 1
ATOM 2163 O O . ALA A 1 278 ? 7.527 6.84 -8.023 1 93.44 278 ALA A O 1
ATOM 2164 N N . ARG A 1 279 ? 6.453 6.289 -9.883 1 93.75 279 ARG A N 1
ATOM 2165 C CA . ARG A 1 279 ? 5.168 6.066 -9.227 1 93.75 279 ARG A CA 1
ATOM 2166 C C . ARG A 1 279 ? 5.297 5.062 -8.086 1 93.75 279 ARG A C 1
ATOM 2168 O O . ARG A 1 279 ? 4.73 5.262 -7.012 1 93.75 279 ARG A O 1
ATOM 2175 N N . HIS A 1 280 ? 6.016 3.893 -8.32 1 93.31 280 HIS A N 1
ATOM 2176 C CA . HIS A 1 280 ? 6.094 2.885 -7.266 1 93.31 280 HIS A CA 1
ATOM 2177 C C . HIS A 1 280 ? 6.805 3.432 -6.031 1 93.31 280 HIS A C 1
ATOM 2179 O O . HIS A 1 280 ? 6.477 3.057 -4.902 1 93.31 280 HIS A O 1
ATOM 2185 N N . ASP A 1 281 ? 7.797 4.348 -6.223 1 95.88 281 ASP A N 1
ATOM 2186 C CA . ASP A 1 281 ? 8.469 4.984 -5.094 1 95.88 281 ASP A CA 1
ATOM 2187 C C . ASP A 1 281 ? 7.531 5.961 -4.379 1 95.88 281 ASP A C 1
ATOM 2189 O O . ASP A 1 281 ? 7.508 6.016 -3.148 1 95.88 281 ASP A O 1
ATOM 2193 N N . ALA A 1 282 ? 6.805 6.727 -5.176 1 96.56 282 ALA A N 1
ATOM 2194 C CA . ALA A 1 282 ? 5.848 7.676 -4.609 1 96.56 282 ALA A CA 1
ATOM 2195 C C . ALA A 1 282 ? 4.797 6.957 -3.766 1 96.56 282 ALA A C 1
ATOM 2197 O O . ALA A 1 282 ? 4.512 7.367 -2.639 1 96.56 282 ALA A O 1
ATOM 2198 N N . GLU A 1 283 ? 4.266 5.887 -4.289 1 96.5 283 GLU A N 1
ATOM 2199 C CA . GLU A 1 283 ? 3.238 5.125 -3.576 1 96.5 283 GLU A CA 1
ATOM 2200 C C . GLU A 1 283 ? 3.811 4.461 -2.328 1 96.5 283 GLU A C 1
ATOM 2202 O O . GLU A 1 283 ? 3.127 4.352 -1.308 1 96.5 283 GLU A O 1
ATOM 2207 N N . ALA A 1 284 ? 5.023 3.988 -2.428 1 96.94 284 ALA A N 1
ATOM 2208 C CA . ALA A 1 284 ? 5.691 3.426 -1.257 1 96.94 284 ALA A CA 1
ATOM 2209 C C . ALA A 1 284 ? 5.832 4.469 -0.151 1 96.94 284 ALA A C 1
ATOM 2211 O O . ALA A 1 284 ? 5.637 4.16 1.027 1 96.94 284 ALA A O 1
ATOM 2212 N N . LEU A 1 285 ? 6.199 5.656 -0.562 1 97.44 285 LEU A N 1
ATOM 2213 C CA . LEU A 1 285 ? 6.367 6.742 0.399 1 97.44 285 LEU A CA 1
ATOM 2214 C C . LEU A 1 285 ? 5.035 7.098 1.05 1 97.44 285 LEU A C 1
ATOM 2216 O O . LEU A 1 285 ? 4.977 7.359 2.254 1 97.44 285 LEU A O 1
ATOM 2220 N N . ILE A 1 286 ? 3.959 7.113 0.298 1 97.94 286 ILE A N 1
ATOM 2221 C CA . ILE A 1 286 ? 2.611 7.375 0.792 1 97.94 286 ILE A CA 1
ATOM 2222 C C . ILE A 1 286 ? 2.205 6.285 1.781 1 97.94 286 ILE A C 1
ATOM 2224 O O . ILE A 1 286 ? 1.706 6.578 2.869 1 97.94 286 ILE A O 1
ATOM 2228 N N . LEU A 1 287 ? 2.449 5.047 1.4 1 97.25 287 LEU A N 1
ATOM 2229 C CA . LEU A 1 287 ? 2.129 3.932 2.283 1 97.25 287 LEU A CA 1
ATOM 2230 C C . LEU A 1 287 ? 2.928 4.016 3.578 1 97.25 287 LEU A C 1
ATOM 2232 O O . LEU A 1 287 ? 2.391 3.773 4.66 1 97.25 287 LEU A O 1
ATOM 2236 N N . LYS A 1 288 ? 4.227 4.348 3.471 1 97.25 288 LYS A N 1
ATOM 2237 C CA . LYS A 1 288 ? 5.066 4.52 4.652 1 97.25 288 LYS A CA 1
ATOM 2238 C C . LYS A 1 288 ? 4.484 5.574 5.59 1 97.25 288 LYS A C 1
ATOM 2240 O O . LYS A 1 288 ? 4.445 5.379 6.805 1 97.25 288 LYS A O 1
ATOM 2245 N N . GLY A 1 289 ? 4.016 6.652 5.012 1 98.38 289 GLY A N 1
ATOM 2246 C CA . GLY A 1 289 ? 3.373 7.684 5.805 1 98.38 289 GLY A CA 1
ATOM 2247 C C . GLY A 1 289 ? 2.113 7.207 6.5 1 98.38 289 GLY A C 1
ATOM 2248 O O . GLY A 1 289 ? 1.867 7.547 7.656 1 98.38 289 GLY A O 1
ATOM 2249 N N . ALA A 1 290 ? 1.321 6.438 5.793 1 98.19 290 ALA A N 1
ATOM 2250 C CA . ALA A 1 290 ? 0.1 5.895 6.379 1 98.19 290 ALA A CA 1
ATOM 2251 C C . ALA A 1 290 ? 0.417 4.988 7.566 1 98.19 290 ALA A C 1
ATOM 2253 O O . ALA A 1 290 ? -0.244 5.062 8.602 1 98.19 290 ALA A O 1
ATOM 2254 N N . ILE A 1 291 ? 1.426 4.145 7.438 1 97.56 291 ILE A N 1
ATOM 2255 C CA . ILE A 1 291 ? 1.833 3.23 8.5 1 97.56 291 ILE A CA 1
ATOM 2256 C C . ILE A 1 291 ? 2.314 4.023 9.711 1 97.56 291 ILE A C 1
ATOM 2258 O O . ILE A 1 291 ? 1.936 3.727 10.844 1 97.56 291 ILE A O 1
ATOM 2262 N N . VAL A 1 292 ? 3.084 5.043 9.461 1 98.31 292 VAL A N 1
ATOM 2263 C CA . VAL A 1 292 ? 3.578 5.918 10.523 1 98.31 292 VAL A CA 1
ATOM 2264 C C . VAL A 1 292 ? 2.402 6.555 11.258 1 98.31 292 VAL A C 1
ATOM 2266 O O . VAL A 1 292 ? 2.375 6.586 12.492 1 98.31 292 VAL A O 1
ATOM 2269 N N . ALA A 1 293 ? 1.458 7.047 10.531 1 98.69 293 ALA A N 1
ATOM 2270 C CA . ALA A 1 293 ? 0.29 7.688 11.125 1 98.69 293 ALA A CA 1
ATOM 2271 C C . ALA A 1 293 ? -0.451 6.727 12.047 1 98.69 293 ALA A C 1
ATOM 2273 O O . ALA A 1 293 ? -0.756 7.066 13.195 1 98.69 293 ALA A O 1
ATOM 2274 N N . LYS A 1 294 ? -0.69 5.555 11.555 1 97.81 294 LYS A N 1
ATOM 2275 C CA . LYS A 1 294 ? -1.432 4.555 12.32 1 97.81 294 LYS A CA 1
ATOM 2276 C C . LYS A 1 294 ? -0.662 4.137 13.57 1 97.81 294 LYS A C 1
ATOM 2278 O O . LYS A 1 294 ? -1.217 4.125 14.672 1 97.81 294 LYS A O 1
ATOM 2283 N N . LYS A 1 295 ? 0.628 3.854 13.414 1 97.56 295 LYS A N 1
ATOM 2284 C CA . LYS A 1 295 ? 1.449 3.369 14.523 1 97.56 295 LYS A CA 1
ATOM 2285 C C . LYS A 1 295 ? 1.744 4.488 15.516 1 97.56 295 LYS A C 1
ATOM 2287 O O . LYS A 1 295 ? 2.016 4.227 16.688 1 97.56 295 LYS A O 1
ATOM 2292 N N . GLY A 1 296 ? 1.743 5.691 15.047 1 98.31 296 GLY A N 1
ATOM 2293 C CA . GLY A 1 296 ? 1.938 6.848 15.906 1 98.31 296 GLY A CA 1
ATOM 2294 C C . GLY A 1 296 ? 0.665 7.301 16.594 1 98.31 296 GLY A C 1
ATOM 2295 O O . GLY A 1 296 ? 0.682 8.25 17.375 1 98.31 296 GLY A O 1
ATOM 2296 N N . HIS A 1 297 ? -0.464 6.703 16.234 1 98 297 HIS A N 1
ATOM 2297 C CA . HIS A 1 297 ? -1.775 6.996 16.797 1 98 297 HIS A CA 1
ATOM 2298 C C . HIS A 1 297 ? -2.266 8.375 16.359 1 98 297 HIS A C 1
ATOM 2300 O O . HIS A 1 297 ? -2.863 9.102 17.172 1 98 297 HIS A O 1
ATOM 2306 N N . ALA A 1 298 ? -1.916 8.703 15.172 1 98.75 298 ALA A N 1
ATOM 2307 C CA . ALA A 1 298 ? -2.537 9.898 14.602 1 98.75 298 ALA A CA 1
ATOM 2308 C C . ALA A 1 298 ? -4.039 9.695 14.414 1 98.75 298 ALA A C 1
ATOM 2310 O O . ALA A 1 298 ? -4.5 8.578 14.188 1 98.75 298 ALA A O 1
ATOM 2311 N N . THR A 1 299 ? -4.797 10.773 14.523 1 98.75 299 THR A N 1
ATOM 2312 C CA . THR A 1 299 ? -6.238 10.719 14.305 1 98.75 299 THR A CA 1
ATOM 2313 C C . THR A 1 299 ? -6.574 11.023 12.844 1 98.75 299 THR A C 1
ATOM 2315 O O . THR A 1 299 ? -7.609 10.586 12.336 1 98.75 299 THR A O 1
ATOM 2318 N N . LYS A 1 300 ? -5.703 11.672 12.211 1 98.75 300 LYS A N 1
ATOM 2319 C CA . LYS A 1 300 ? -5.922 12.133 10.844 1 98.75 300 LYS A CA 1
ATOM 2320 C C . LYS A 1 300 ? -4.609 12.195 10.07 1 98.75 300 LYS A C 1
ATOM 2322 O O . LYS A 1 300 ? -3.547 12.422 10.648 1 98.75 300 LYS A O 1
ATOM 2327 N N . VAL A 1 301 ? -4.727 11.938 8.789 1 98.75 301 VAL A N 1
ATOM 2328 C CA . VAL A 1 301 ? -3.584 12.062 7.891 1 98.75 301 VAL A CA 1
ATOM 2329 C C . VAL A 1 301 ? -3.975 12.898 6.676 1 98.75 301 VAL A C 1
ATOM 2331 O O . VAL A 1 301 ? -5.082 12.766 6.148 1 98.75 301 VAL A O 1
ATOM 2334 N N . ILE A 1 302 ? -3.16 13.906 6.387 1 98.38 302 ILE A N 1
ATOM 2335 C CA . ILE A 1 302 ? -3.26 14.578 5.094 1 98.38 302 ILE A CA 1
ATOM 2336 C C . ILE A 1 302 ? -2.436 13.828 4.055 1 98.38 302 ILE A C 1
ATOM 2338 O O . ILE A 1 302 ? -1.208 13.766 4.152 1 98.38 302 ILE A O 1
ATOM 2342 N N . ASN A 1 303 ? -3.119 13.258 3.049 1 96.44 303 ASN A N 1
ATOM 2343 C CA . ASN A 1 303 ? -2.416 12.336 2.162 1 96.44 303 ASN A CA 1
ATOM 2344 C C . ASN A 1 303 ? -1.931 13.039 0.896 1 96.44 303 ASN A C 1
ATOM 2346 O O . ASN A 1 303 ? -2.451 14.094 0.528 1 96.44 303 ASN A O 1
ATOM 2350 N N . LYS A 1 304 ? -0.887 12.484 0.364 1 96.56 304 LYS A N 1
ATOM 2351 C CA . LYS A 1 304 ? -0.312 12.883 -0.918 1 96.56 304 LYS A CA 1
ATOM 2352 C C . LYS A 1 304 ? -0.724 11.922 -2.027 1 96.56 304 LYS A C 1
ATOM 2354 O O . LYS A 1 304 ? -1.503 10.992 -1.795 1 96.56 304 LYS A O 1
ATOM 2359 N N . THR A 1 305 ? -0.365 12.25 -3.254 1 96.06 305 THR A N 1
ATOM 2360 C CA . THR A 1 305 ? -0.626 11.391 -4.402 1 96.06 305 THR A CA 1
ATOM 2361 C C . THR A 1 305 ? 0.677 11 -5.09 1 96.06 305 THR A C 1
ATOM 2363 O O . THR A 1 305 ? 1.729 11.578 -4.82 1 96.06 305 THR A O 1
ATOM 2366 N N . TYR A 1 306 ? 0.585 10.008 -6.008 1 94.75 306 TYR A N 1
ATOM 2367 C CA . TYR A 1 306 ? 1.767 9.547 -6.73 1 94.75 306 TYR A CA 1
ATOM 2368 C C . TYR A 1 306 ? 2.18 10.562 -7.793 1 94.75 306 TYR A C 1
ATOM 2370 O O . TYR A 1 306 ? 3.262 10.445 -8.375 1 94.75 306 TYR A O 1
ATOM 2378 N N . GLU A 1 307 ? 1.368 11.656 -7.973 1 93.56 307 GLU A N 1
ATOM 2379 C CA . GLU A 1 307 ? 1.659 12.641 -9.008 1 93.56 307 GLU A CA 1
ATOM 2380 C C . GLU A 1 307 ? 2.291 13.898 -8.414 1 93.56 307 GLU A C 1
ATOM 2382 O O . GLU A 1 307 ? 2.41 14.922 -9.094 1 93.56 307 GLU A O 1
ATOM 2387 N N . GLU A 1 308 ? 2.717 13.812 -7.148 1 88.56 308 GLU A N 1
ATOM 2388 C CA . GLU A 1 308 ? 3.201 15 -6.441 1 88.56 308 GLU A CA 1
ATOM 2389 C C . GLU A 1 308 ? 4.359 15.648 -7.188 1 88.56 308 GLU A C 1
ATOM 2391 O O . GLU A 1 308 ? 4.469 16.875 -7.223 1 88.56 308 GLU A O 1
ATOM 2396 N N . ALA A 1 309 ? 5.227 14.797 -7.766 1 85.44 309 ALA A N 1
ATOM 2397 C CA . ALA A 1 309 ? 6.422 15.32 -8.422 1 85.44 309 ALA A CA 1
ATOM 2398 C C . ALA A 1 309 ? 6.09 15.875 -9.805 1 85.44 309 ALA A C 1
ATOM 2400 O O . ALA A 1 309 ? 6.906 16.562 -10.414 1 85.44 309 ALA A O 1
ATOM 2401 N N . LEU A 1 310 ? 4.891 15.633 -10.312 1 83.56 310 LEU A N 1
ATOM 2402 C CA . LEU A 1 310 ? 4.562 15.93 -11.703 1 83.56 310 LEU A CA 1
ATOM 2403 C C . LEU A 1 310 ? 3.75 17.219 -11.805 1 83.56 310 LEU A C 1
ATOM 2405 O O . LEU A 1 310 ? 3.561 17.75 -12.906 1 83.56 310 LEU A O 1
ATOM 2409 N N . GLY A 1 311 ? 3.277 17.766 -10.719 1 80.38 311 GLY A N 1
ATOM 2410 C CA . GLY A 1 311 ? 2.439 18.953 -10.719 1 80.38 311 GLY A CA 1
ATOM 2411 C C . GLY A 1 311 ? 1.164 18.797 -9.914 1 80.38 311 GLY A C 1
ATOM 2412 O O . GLY A 1 311 ? 1.154 18.109 -8.891 1 80.38 311 GLY A O 1
ATOM 2413 N N . VAL A 1 312 ? 0.099 19.469 -10.391 1 79.75 312 VAL A N 1
ATOM 2414 C CA . VAL A 1 312 ? -1.174 19.406 -9.68 1 79.75 312 VAL A CA 1
ATOM 2415 C C . VAL A 1 312 ? -1.823 18.047 -9.914 1 79.75 312 VAL A C 1
ATOM 2417 O O . VAL A 1 312 ? -2.094 17.656 -11.055 1 79.75 312 VAL A O 1
ATOM 2420 N N . PRO A 1 313 ? -2.047 17.344 -8.969 1 89.38 313 PRO A N 1
ATOM 2421 C CA . PRO A 1 313 ? -2.596 16 -9.133 1 89.38 313 PRO A CA 1
ATOM 2422 C C . PRO A 1 313 ? -3.992 16 -9.75 1 89.38 313 PRO A C 1
ATOM 2424 O O . PRO A 1 313 ? -4.785 16.906 -9.484 1 89.38 313 PRO A O 1
ATOM 2427 N N . THR A 1 314 ? -4.297 15.008 -10.508 1 92.5 314 THR A N 1
ATOM 2428 C CA . THR A 1 314 ? -5.633 14.781 -11.047 1 92.5 314 THR A CA 1
ATOM 2429 C C . THR A 1 314 ? -6.582 14.281 -9.961 1 92.5 314 THR A C 1
ATOM 2431 O O . THR A 1 314 ? -6.137 13.797 -8.914 1 92.5 314 THR A O 1
ATOM 2434 N N . PRO A 1 315 ? -7.91 14.445 -10.211 1 94.75 315 PRO A N 1
ATOM 2435 C CA . PRO A 1 315 ? -8.867 13.883 -9.266 1 94.75 315 PRO A CA 1
ATOM 2436 C C . PRO A 1 315 ? -8.656 12.391 -9.031 1 94.75 315 PRO A C 1
ATOM 2438 O O . PRO A 1 315 ? -8.789 11.914 -7.898 1 94.75 315 PRO A O 1
ATOM 2441 N N . GLN A 1 316 ? -8.289 11.648 -10.078 1 95.19 316 GLN A N 1
ATOM 2442 C CA . GLN A 1 316 ? -8.055 10.211 -9.984 1 95.19 316 GLN A CA 1
ATOM 2443 C C . GLN A 1 316 ? -6.859 9.906 -9.078 1 95.19 316 GLN A C 1
ATOM 2445 O O . GLN A 1 316 ? -6.914 9 -8.25 1 95.19 316 GLN A O 1
ATOM 2450 N N . ALA A 1 317 ? -5.789 10.672 -9.242 1 95.75 317 ALA A N 1
ATOM 2451 C CA . ALA A 1 317 ? -4.609 10.492 -8.406 1 95.75 317 ALA A CA 1
ATOM 2452 C C . ALA A 1 317 ? -4.934 10.758 -6.934 1 95.75 317 ALA A C 1
ATOM 2454 O O . ALA A 1 317 ? -4.445 10.055 -6.047 1 95.75 317 ALA A O 1
ATOM 2455 N N . ASN A 1 318 ? -5.754 11.766 -6.719 1 96.44 318 ASN A N 1
ATOM 2456 C CA . ASN A 1 318 ? -6.188 12.062 -5.355 1 96.44 318 ASN A CA 1
ATOM 2457 C C . ASN A 1 318 ? -6.977 10.906 -4.754 1 96.44 318 ASN A C 1
ATOM 2459 O O . ASN A 1 318 ? -6.73 10.508 -3.613 1 96.44 318 ASN A O 1
ATOM 2463 N N . ALA A 1 319 ? -7.918 10.406 -5.562 1 97.06 319 ALA A N 1
ATOM 2464 C CA . ALA A 1 319 ? -8.727 9.281 -5.098 1 97.06 319 ALA A CA 1
ATOM 2465 C C . ALA A 1 319 ? -7.848 8.086 -4.75 1 97.06 319 ALA A C 1
ATOM 2467 O O . ALA A 1 319 ? -8.047 7.445 -3.713 1 97.06 319 ALA A O 1
ATOM 2468 N N . LEU A 1 320 ? -6.855 7.824 -5.586 1 96.44 320 LEU A N 1
ATOM 2469 C CA . LEU A 1 320 ? -5.984 6.672 -5.371 1 96.44 320 LEU A CA 1
ATOM 2470 C C . LEU A 1 320 ? -5.102 6.879 -4.145 1 96.44 320 LEU A C 1
ATOM 2472 O O . LEU A 1 320 ? -4.816 5.93 -3.412 1 96.44 320 LEU A O 1
ATOM 2476 N N . GLY A 1 321 ? -4.652 8.117 -3.939 1 97.44 321 GLY A N 1
ATOM 2477 C CA . GLY A 1 321 ? -3.906 8.414 -2.729 1 97.44 321 GLY A CA 1
ATOM 2478 C C . GLY A 1 321 ? -4.688 8.133 -1.46 1 97.44 321 GLY A C 1
ATOM 2479 O O . GLY A 1 321 ? -4.137 7.625 -0.482 1 97.44 321 GLY A O 1
ATOM 2480 N N . ILE A 1 322 ? -6.004 8.414 -1.47 1 98.25 322 ILE A N 1
ATOM 2481 C CA . ILE A 1 322 ? -6.883 8.156 -0.334 1 98.25 322 ILE A CA 1
ATOM 2482 C C . ILE A 1 322 ? -6.961 6.652 -0.07 1 98.25 322 ILE A C 1
ATOM 2484 O O . ILE A 1 322 ? -6.777 6.203 1.064 1 98.25 322 ILE A O 1
ATOM 2488 N N . TRP A 1 323 ? -7.145 5.906 -1.117 1 97.38 323 TRP A N 1
ATOM 2489 C CA . TRP A 1 323 ? -7.297 4.461 -0.969 1 97.38 323 TRP A CA 1
ATOM 2490 C C . TRP A 1 323 ? -6 3.826 -0.48 1 97.38 323 TRP A C 1
ATOM 2492 O O . TRP A 1 323 ? -6.02 2.938 0.374 1 97.38 323 TRP A O 1
ATOM 2502 N N . THR A 1 324 ? -4.863 4.25 -1.037 1 97.06 324 THR A N 1
ATOM 2503 C CA . THR A 1 324 ? -3.572 3.729 -0.602 1 97.06 324 THR A CA 1
ATOM 2504 C C . THR A 1 324 ? -3.357 3.988 0.886 1 97.06 324 THR A C 1
ATOM 2506 O O . THR A 1 324 ? -2.906 3.104 1.617 1 97.06 324 THR A O 1
ATOM 2509 N N . THR A 1 325 ? -3.713 5.172 1.31 1 98.12 325 THR A N 1
ATOM 2510 C CA . THR A 1 325 ? -3.531 5.562 2.703 1 98.12 325 THR A CA 1
ATOM 2511 C C . THR A 1 325 ? -4.488 4.789 3.609 1 98.12 325 THR A C 1
ATOM 2513 O O . THR A 1 325 ? -4.113 4.379 4.711 1 98.12 325 THR A O 1
ATOM 2516 N N . ARG A 1 326 ? -5.648 4.496 3.188 1 96.81 326 ARG A N 1
ATOM 2517 C CA . ARG A 1 326 ? -6.711 3.887 3.98 1 96.81 326 ARG A CA 1
ATOM 2518 C C . ARG A 1 326 ? -6.398 2.424 4.277 1 96.81 326 ARG A C 1
ATOM 2520 O O . ARG A 1 326 ? -7.004 1.823 5.168 1 96.81 326 ARG A O 1
ATOM 2527 N N . ILE A 1 327 ? -5.449 1.816 3.574 1 96.25 327 ILE A N 1
ATOM 2528 C CA . ILE A 1 327 ? -5.078 0.413 3.723 1 96.25 327 ILE A CA 1
ATOM 2529 C C . ILE A 1 327 ? -4.754 0.118 5.184 1 96.25 327 ILE A C 1
ATOM 2531 O O . ILE A 1 327 ? -5.074 -0.958 5.695 1 96.25 327 ILE A O 1
ATOM 2535 N N . VAL A 1 328 ? -4.254 1.054 5.906 1 95.69 328 VAL A N 1
ATOM 2536 C CA . VAL A 1 328 ? -3.729 0.843 7.25 1 95.69 328 VAL A CA 1
ATOM 2537 C C . VAL A 1 328 ? -4.883 0.747 8.242 1 95.69 328 VAL A C 1
ATOM 2539 O O . VAL A 1 328 ? -4.688 0.34 9.391 1 95.69 328 VAL A O 1
ATOM 2542 N N . ASN A 1 329 ? -6.102 1.098 7.855 1 96.19 329 ASN A N 1
ATOM 2543 C CA . ASN A 1 329 ? -7.266 0.972 8.727 1 96.19 329 ASN A CA 1
ATOM 2544 C C . ASN A 1 329 ? -7.773 -0.466 8.781 1 96.19 329 ASN A C 1
ATOM 2546 O O . ASN A 1 329 ? -8.625 -0.8 9.609 1 96.19 329 ASN A O 1
ATOM 2550 N N . SER A 1 330 ? -7.23 -1.333 7.93 1 95.5 330 SER A N 1
ATOM 2551 C CA . SER A 1 330 ? -7.555 -2.756 7.969 1 95.5 330 SER A CA 1
ATOM 2552 C C . SER A 1 330 ? -6.727 -3.484 9.023 1 95.5 330 SER A C 1
ATOM 2554 O O . SER A 1 330 ? -5.52 -3.264 9.133 1 95.5 330 SER A O 1
ATOM 2556 N N . THR A 1 331 ? -7.34 -4.387 9.711 1 93.62 331 THR A N 1
ATOM 2557 C CA . THR A 1 331 ? -6.621 -5.195 10.688 1 93.62 331 THR A CA 1
ATOM 2558 C C . THR A 1 331 ? -5.645 -6.141 10 1 93.62 331 THR A C 1
ATOM 2560 O O . THR A 1 331 ? -4.719 -6.652 10.633 1 93.62 331 THR A O 1
ATOM 2563 N N . ILE A 1 332 ? -5.773 -6.383 8.711 1 94.44 332 ILE A N 1
ATOM 2564 C CA . ILE A 1 332 ? -4.867 -7.211 7.922 1 94.44 332 ILE A CA 1
ATOM 2565 C C . ILE A 1 332 ? -3.486 -6.562 7.875 1 94.44 332 ILE A C 1
ATOM 2567 O O . ILE A 1 332 ? -2.475 -7.254 7.73 1 94.44 332 ILE A O 1
ATOM 2571 N N . SER A 1 333 ? -3.447 -5.25 8.055 1 92.5 333 SER A N 1
ATOM 2572 C CA . SER A 1 333 ? -2.189 -4.512 7.988 1 92.5 333 SER A CA 1
ATOM 2573 C C . SER A 1 333 ? -1.477 -4.516 9.336 1 92.5 333 SER A C 1
ATOM 2575 O O . SER A 1 333 ? -0.362 -4 9.453 1 92.5 333 SER A O 1
ATOM 2577 N N . ASP A 1 334 ? -2.031 -5.148 10.336 1 91.5 334 ASP A N 1
ATOM 2578 C CA . ASP A 1 334 ? -1.512 -5.082 11.695 1 91.5 334 ASP A CA 1
ATOM 2579 C C . ASP A 1 334 ? -0.202 -5.859 11.82 1 91.5 334 ASP A C 1
ATOM 2581 O O . ASP A 1 334 ? 0.521 -5.707 12.812 1 91.5 334 ASP A O 1
ATOM 2585 N N . PHE A 1 335 ? 0.138 -6.562 10.812 1 89.06 335 PHE A N 1
ATOM 2586 C CA . PHE A 1 335 ? 1.362 -7.352 10.859 1 89.06 335 PHE A CA 1
ATOM 2587 C C . PHE A 1 335 ? 2.59 -6.457 10.766 1 89.06 335 PHE A C 1
ATOM 2589 O O . PHE A 1 335 ? 3.697 -6.871 11.109 1 89.06 335 PHE A O 1
ATOM 2596 N N . VAL A 1 336 ? 2.436 -5.254 10.312 1 92.06 336 VAL A N 1
ATOM 2597 C CA . VAL A 1 336 ? 3.555 -4.32 10.25 1 92.06 336 VAL A CA 1
ATOM 2598 C C . VAL A 1 336 ? 3.869 -3.803 11.656 1 92.06 336 VAL A C 1
ATOM 2600 O O . VAL A 1 336 ? 3.014 -3.201 12.312 1 92.06 336 VAL A O 1
ATOM 2603 N N . LYS A 1 337 ? 5.082 -4.066 12.047 1 91.69 337 LYS A N 1
ATOM 2604 C CA . LYS A 1 337 ? 5.48 -3.672 13.398 1 91.69 337 LYS A CA 1
ATOM 2605 C C . LYS A 1 337 ? 6.609 -2.645 13.359 1 91.69 337 LYS A C 1
ATOM 2607 O O . LYS A 1 337 ? 7.34 -2.555 12.367 1 91.69 337 LYS A O 1
ATOM 2612 N N . VAL A 1 338 ? 6.621 -1.812 14.359 1 94.12 338 VAL A N 1
ATOM 2613 C CA . VAL A 1 338 ? 7.715 -0.862 14.547 1 94.12 338 VAL A CA 1
ATOM 2614 C C . VAL A 1 338 ? 8.523 -1.236 15.789 1 94.12 338 VAL A C 1
ATOM 2616 O O . VAL A 1 338 ? 8 -1.888 16.703 1 94.12 338 VAL A O 1
ATOM 2619 N N . ASP A 1 339 ? 9.797 -0.908 15.836 1 94.75 339 ASP A N 1
ATOM 2620 C CA . ASP A 1 339 ? 10.672 -1.198 16.969 1 94.75 339 ASP A CA 1
ATOM 2621 C C . ASP A 1 339 ? 10.305 -0.336 18.172 1 94.75 339 ASP A C 1
ATOM 2623 O O . ASP A 1 339 ? 10.68 0.836 18.25 1 94.75 339 ASP A O 1
ATOM 2627 N N . SER A 1 340 ? 9.688 -0.956 19.141 1 96.06 340 SER A N 1
ATOM 2628 C CA . SER A 1 340 ? 9.172 -0.222 20.281 1 96.06 340 SER A CA 1
ATOM 2629 C C . SER A 1 340 ? 10.297 0.425 21.078 1 96.06 340 SER A C 1
ATOM 2631 O O . SER A 1 340 ? 10.141 1.527 21.609 1 96.06 340 SER A O 1
ATOM 2633 N N . ALA A 1 341 ? 11.391 -0.274 21.172 1 97.62 341 ALA A N 1
ATOM 2634 C CA . ALA A 1 341 ? 12.516 0.269 21.922 1 97.62 341 ALA A CA 1
ATOM 2635 C C . ALA A 1 341 ? 13.078 1.515 21.25 1 97.62 341 ALA A C 1
ATOM 2637 O O . ALA A 1 341 ? 13.375 2.51 21.906 1 97.62 341 ALA A O 1
ATOM 2638 N N . GLU A 1 342 ? 13.195 1.443 20.016 1 97.69 342 GLU A N 1
ATOM 2639 C CA . GLU A 1 342 ? 13.688 2.59 19.25 1 97.69 342 GLU A CA 1
ATOM 2640 C C . GLU A 1 342 ? 12.711 3.762 19.328 1 97.69 342 GLU A C 1
ATOM 2642 O O . GLU A 1 342 ? 13.133 4.914 19.469 1 97.69 342 GLU A O 1
ATOM 2647 N N . VAL A 1 343 ? 11.422 3.465 19.25 1 98.56 343 VAL A N 1
ATOM 2648 C CA . VAL A 1 343 ? 10.383 4.488 19.328 1 98.56 343 VAL A CA 1
ATOM 2649 C C . VAL A 1 343 ? 10.438 5.164 20.703 1 98.56 343 VAL A C 1
ATOM 2651 O O . VAL A 1 343 ? 10.383 6.395 20.797 1 98.56 343 VAL A O 1
ATOM 2654 N N . GLU A 1 344 ? 10.578 4.383 21.734 1 98.69 344 GLU A N 1
ATOM 2655 C CA . GLU A 1 344 ? 10.609 4.926 23.094 1 98.69 344 GLU A CA 1
ATOM 2656 C C . GLU A 1 344 ? 11.836 5.809 23.297 1 98.69 344 GLU A C 1
ATOM 2658 O O . GLU A 1 344 ? 11.758 6.832 23.984 1 98.69 344 GLU A O 1
ATOM 2663 N N . GLU A 1 345 ? 12.906 5.383 22.766 1 98.62 345 GLU A N 1
ATOM 2664 C CA . GLU A 1 345 ? 14.125 6.184 22.875 1 98.62 345 GLU A CA 1
ATOM 2665 C C . GLU A 1 345 ? 13.961 7.531 22.172 1 98.62 345 GLU A C 1
ATOM 2667 O O . GLU A 1 345 ? 14.281 8.578 22.75 1 98.62 345 GLU A O 1
ATOM 2672 N N . GLU A 1 346 ? 13.469 7.504 20.953 1 98.81 346 GLU A N 1
ATOM 2673 C CA . GLU A 1 346 ? 13.219 8.742 20.234 1 98.81 346 GLU A CA 1
ATOM 2674 C C . GLU A 1 346 ? 12.211 9.625 20.953 1 98.81 346 GLU A C 1
ATOM 2676 O O . GLU A 1 346 ? 12.375 10.844 21.031 1 98.81 346 GLU A O 1
ATOM 2681 N N . LEU A 1 347 ? 11.172 9 21.469 1 98.88 347 LEU A N 1
ATOM 2682 C CA . LEU A 1 347 ? 10.125 9.719 22.188 1 98.88 347 LEU A CA 1
ATOM 2683 C C . LEU A 1 347 ? 10.703 10.461 23.391 1 98.88 347 LEU A C 1
ATOM 2685 O O . LEU A 1 347 ? 10.391 11.633 23.609 1 98.88 347 LEU A O 1
ATOM 2689 N N . HIS A 1 348 ? 11.578 9.812 24.125 1 98.75 348 HIS A N 1
ATOM 2690 C CA . HIS A 1 348 ? 12.211 10.406 25.297 1 98.75 348 HIS A CA 1
ATOM 2691 C C . HIS A 1 348 ? 12.992 11.664 24.906 1 98.75 348 HIS A C 1
ATOM 2693 O O . HIS A 1 348 ? 12.82 12.719 25.531 1 98.75 348 HIS A O 1
ATOM 2699 N N . TRP A 1 349 ? 13.742 11.547 23.922 1 98.75 349 TRP A N 1
ATOM 2700 C CA . TRP A 1 349 ? 14.625 12.648 23.547 1 98.75 349 TRP A CA 1
ATOM 2701 C C . TRP A 1 349 ? 13.836 13.789 22.906 1 98.75 349 TRP A C 1
ATOM 2703 O O . TRP A 1 349 ? 14.125 14.961 23.156 1 98.75 349 TRP A O 1
ATOM 2713 N N . ILE A 1 350 ? 12.836 13.469 22.141 1 98.88 350 ILE A N 1
ATOM 2714 C CA . ILE A 1 350 ? 12.016 14.492 21.5 1 98.88 350 ILE A CA 1
ATOM 2715 C C . ILE A 1 350 ? 11.312 15.328 22.578 1 98.88 350 ILE A C 1
ATOM 2717 O O . ILE A 1 350 ? 11.336 16.562 22.516 1 98.88 350 ILE A O 1
ATOM 2721 N N . LEU A 1 351 ? 10.727 14.656 23.531 1 98.88 351 LEU A N 1
ATOM 2722 C CA . LEU A 1 351 ? 10.023 15.359 24.594 1 98.88 351 LEU A CA 1
ATOM 2723 C C . LEU A 1 351 ? 10.977 16.234 25.391 1 98.88 351 LEU A C 1
ATOM 2725 O O . LEU A 1 351 ? 10.648 17.359 25.75 1 98.88 351 LEU A O 1
ATOM 2729 N N . ARG A 1 352 ? 12.172 15.703 25.656 1 98.81 352 ARG A N 1
ATOM 2730 C CA . ARG A 1 352 ? 13.18 16.469 26.375 1 98.81 352 ARG A CA 1
ATOM 2731 C C . ARG A 1 352 ? 13.586 17.719 25.594 1 98.81 352 ARG A C 1
ATOM 2733 O O . ARG A 1 352 ? 13.688 18.812 26.156 1 98.81 352 ARG A O 1
ATOM 2740 N N . GLU A 1 353 ? 13.844 17.547 24.359 1 98.88 353 GLU A N 1
ATOM 2741 C CA . GLU A 1 353 ? 14.211 18.656 23.5 1 98.88 353 GLU A CA 1
ATOM 2742 C C . GLU A 1 353 ? 13.109 19.719 23.469 1 98.88 353 GLU A C 1
ATOM 2744 O O . GLU A 1 353 ? 13.391 20.906 23.562 1 98.88 353 GLU A O 1
ATOM 2749 N N . VAL A 1 354 ? 11.859 19.281 23.359 1 98.88 354 VAL A N 1
ATOM 2750 C CA . VAL A 1 354 ? 10.734 20.219 23.328 1 98.88 354 VAL A CA 1
ATOM 2751 C C . VAL A 1 354 ? 10.695 21.016 24.625 1 98.88 354 VAL A C 1
ATOM 2753 O O . VAL A 1 354 ? 10.586 22.234 24.609 1 98.88 354 VAL A O 1
ATOM 2756 N N . ASP A 1 355 ? 10.836 20.344 25.719 1 98.75 355 ASP A N 1
ATOM 2757 C CA . ASP A 1 355 ? 10.828 20.984 27.031 1 98.75 355 ASP A CA 1
ATOM 2758 C C . ASP A 1 355 ? 11.898 22.062 27.109 1 98.75 355 ASP A C 1
ATOM 2760 O O . ASP A 1 355 ? 11.633 23.172 27.594 1 98.75 355 ASP A O 1
ATOM 2764 N N . GLU A 1 356 ? 13.023 21.719 26.641 1 98.75 356 GLU A N 1
ATOM 2765 C CA . GLU A 1 356 ? 14.156 22.625 26.781 1 98.75 356 GLU A CA 1
ATOM 2766 C C . GLU A 1 356 ? 14.031 23.812 25.812 1 98.75 356 GLU A C 1
ATOM 2768 O O . GLU A 1 356 ? 14.414 24.938 26.156 1 98.75 356 GLU A O 1
ATOM 2773 N N . ILE A 1 357 ? 13.484 23.578 24.672 1 98.75 357 ILE A N 1
ATOM 2774 C CA . ILE A 1 357 ? 13.352 24.609 23.656 1 98.75 357 ILE A CA 1
ATOM 2775 C C . ILE A 1 357 ? 12.312 25.641 24.109 1 98.75 357 ILE A C 1
ATOM 2777 O O . ILE A 1 357 ? 12.508 26.844 23.953 1 98.75 357 ILE A O 1
ATOM 2781 N N . VAL A 1 358 ? 11.203 25.203 24.719 1 98.69 358 VAL A N 1
ATOM 2782 C CA . VAL A 1 358 ? 10.094 26.109 24.984 1 98.69 358 VAL A CA 1
ATOM 2783 C C . VAL A 1 358 ? 10.25 26.75 26.359 1 98.69 358 VAL A C 1
ATOM 2785 O O . VAL A 1 358 ? 9.602 27.75 26.672 1 98.69 358 VAL A O 1
ATOM 2788 N N . ALA A 1 359 ? 11.094 26.234 27.219 1 98.31 359 ALA A N 1
ATOM 2789 C CA . ALA A 1 359 ? 11.211 26.641 28.625 1 98.31 359 ALA A CA 1
ATOM 2790 C C . ALA A 1 359 ? 11.484 28.141 28.734 1 98.31 359 ALA A C 1
ATOM 2792 O O . ALA A 1 359 ? 10.797 28.844 29.484 1 98.31 359 ALA A O 1
ATOM 2793 N N . PRO A 1 360 ? 12.453 28.672 27.984 1 98.06 360 PRO A N 1
ATOM 2794 C CA . PRO A 1 360 ? 12.75 30.109 28.141 1 98.06 360 PRO A CA 1
ATOM 2795 C C . PRO A 1 360 ? 11.578 31 27.734 1 98.06 360 PRO A C 1
ATOM 2797 O O . PRO A 1 360 ? 11.469 32.125 28.219 1 98.06 360 PRO A O 1
ATOM 2800 N N . ILE A 1 361 ? 10.758 30.547 26.859 1 98.44 361 ILE A N 1
ATOM 2801 C CA . ILE A 1 361 ? 9.602 31.297 26.391 1 98.44 361 ILE A CA 1
ATOM 2802 C C . ILE A 1 361 ? 8.5 31.266 27.453 1 98.44 361 ILE A C 1
ATOM 2804 O O . ILE A 1 361 ? 7.879 32.312 27.75 1 98.44 361 ILE A O 1
ATOM 2808 N N . LEU A 1 362 ? 8.289 30.125 28.031 1 97.88 362 LEU A N 1
ATOM 2809 C CA . LEU A 1 362 ? 7.191 29.906 28.969 1 97.88 362 LEU A CA 1
ATOM 2810 C C . LEU A 1 362 ? 7.477 30.594 30.297 1 97.88 362 LEU A C 1
ATOM 2812 O O . LEU A 1 362 ? 6.566 30.781 31.109 1 97.88 362 LEU A O 1
ATOM 2816 N N . GLU A 1 363 ? 8.727 30.969 30.531 1 96.62 363 GLU A N 1
ATOM 2817 C CA . GLU A 1 363 ? 9.117 31.656 31.75 1 96.62 363 GLU A CA 1
ATOM 2818 C C . GLU A 1 363 ? 8.695 33.125 31.703 1 96.62 363 GLU A C 1
ATOM 2820 O O . GLU A 1 363 ? 8.641 33.781 32.75 1 96.62 363 GLU A O 1
ATOM 2825 N N . LYS A 1 364 ? 8.406 33.562 30.578 1 96.94 364 LYS A N 1
ATOM 2826 C CA . LYS A 1 364 ? 8.023 34.969 30.406 1 96.94 364 LYS A CA 1
ATOM 2827 C C . LYS A 1 364 ? 6.52 35.156 30.609 1 96.94 364 LYS A C 1
ATOM 2829 O O . LYS A 1 364 ? 5.73 34.25 30.312 1 96.94 364 LYS A O 1
ATOM 2834 N N . PRO A 1 365 ? 6.145 36.25 31.125 1 95.5 365 PRO A N 1
ATOM 2835 C CA . PRO A 1 365 ? 4.73 36.469 31.438 1 95.5 365 PRO A CA 1
ATOM 2836 C C . PRO A 1 365 ? 3.859 36.625 30.188 1 95.5 365 PRO A C 1
ATOM 2838 O O . PRO A 1 365 ? 2.703 36.188 30.188 1 95.5 365 PRO A O 1
ATOM 2841 N N . ASP A 1 366 ? 4.383 37.281 29.188 1 97.25 366 ASP A N 1
ATOM 2842 C CA . ASP A 1 366 ? 3.646 37.5 27.938 1 97.25 366 ASP A CA 1
ATOM 2843 C C . ASP A 1 366 ? 4.164 36.594 26.828 1 97.25 366 ASP A C 1
ATOM 2845 O O . ASP A 1 366 ? 5.168 36.906 26.188 1 97.25 366 ASP A O 1
ATOM 2849 N N . ILE A 1 367 ? 3.379 35.594 26.578 1 97.75 367 ILE A N 1
ATOM 2850 C CA . ILE A 1 367 ? 3.832 34.562 25.656 1 97.75 367 ILE A CA 1
ATOM 2851 C C . ILE A 1 367 ? 3.977 35.125 24.266 1 97.75 367 ILE A C 1
ATOM 2853 O O . ILE A 1 367 ? 4.883 34.75 23.516 1 97.75 367 ILE A O 1
ATOM 2857 N N . TYR A 1 368 ? 3.076 36.031 23.797 1 97.62 368 TYR A N 1
ATOM 2858 C CA . TYR A 1 368 ? 3.164 36.656 22.484 1 97.62 368 TYR A CA 1
ATOM 2859 C C . TYR A 1 368 ? 4.461 37.438 22.328 1 97.62 368 TYR A C 1
ATOM 2861 O O . TYR A 1 368 ? 5.176 37.281 21.328 1 97.62 368 TYR A O 1
ATOM 2869 N N . ARG A 1 369 ? 4.734 38.25 23.312 1 97.44 369 ARG A N 1
ATOM 2870 C CA . ARG A 1 369 ? 5.977 39 23.312 1 97.44 369 ARG A CA 1
ATOM 2871 C C . ARG A 1 369 ? 7.191 38.094 23.391 1 97.44 369 ARG A C 1
ATOM 2873 O O . ARG A 1 369 ? 8.203 38.344 22.734 1 97.44 369 ARG A O 1
ATOM 2880 N N . ALA A 1 370 ? 7.102 37.094 24.234 1 98.31 370 ALA A N 1
ATOM 2881 C CA . ALA A 1 370 ? 8.195 36.156 24.406 1 98.31 370 ALA A CA 1
ATOM 2882 C C . ALA A 1 370 ? 8.531 35.469 23.094 1 98.31 370 ALA A C 1
ATOM 2884 O O . ALA A 1 370 ? 9.703 35.219 22.781 1 98.31 370 ALA A O 1
ATOM 2885 N N . ILE A 1 371 ? 7.504 35.094 22.328 1 98.56 371 ILE A N 1
ATOM 2886 C CA . ILE A 1 371 ? 7.707 34.438 21.047 1 98.56 371 ILE A CA 1
ATOM 2887 C C . ILE A 1 371 ? 8.422 35.375 20.078 1 98.56 371 ILE A C 1
ATOM 2889 O O . ILE A 1 371 ? 9.391 35 19.422 1 98.56 371 ILE A O 1
ATOM 2893 N N . GLU A 1 372 ? 7.938 36.594 19.984 1 97.44 372 GLU A N 1
ATOM 2894 C CA . GLU A 1 372 ? 8.562 37.625 19.141 1 97.44 372 GLU A CA 1
ATOM 2895 C C . GLU A 1 372 ? 10.031 37.812 19.5 1 97.44 372 GLU A C 1
ATOM 2897 O O . GLU A 1 372 ? 10.898 37.781 18.625 1 97.44 372 GLU A O 1
ATOM 2902 N N . GLU A 1 373 ? 10.297 38 20.75 1 97.81 373 GLU A N 1
ATOM 2903 C CA . GLU A 1 373 ? 11.664 38.219 21.234 1 97.81 373 GLU A CA 1
ATOM 2904 C C . GLU A 1 373 ? 12.516 36.969 21.016 1 97.81 373 GLU A C 1
ATOM 2906 O O . GLU A 1 373 ? 13.711 37.062 20.734 1 97.81 373 GLU A O 1
ATOM 2911 N N . GLY A 1 374 ? 11.867 35.844 21.281 1 98.19 374 GLY A N 1
ATOM 2912 C CA . GLY A 1 374 ? 12.57 34.594 21.078 1 98.19 374 GLY A CA 1
ATOM 2913 C C . GLY A 1 374 ? 13.125 34.438 19.672 1 98.19 374 GLY A C 1
ATOM 2914 O O . GLY A 1 374 ? 14.258 34 19.484 1 98.19 374 GLY A O 1
ATOM 2915 N N . PHE A 1 375 ? 12.32 34.75 18.672 1 98.25 375 PHE A N 1
ATOM 2916 C CA . PHE A 1 375 ? 12.789 34.656 17.297 1 98.25 375 PHE A CA 1
ATOM 2917 C C . PHE A 1 375 ? 13.836 35.719 17.016 1 98.25 375 PHE A C 1
ATOM 2919 O O . PHE A 1 375 ? 14.82 35.469 16.312 1 98.25 375 PHE A O 1
ATOM 2926 N N . ALA A 1 376 ? 13.625 36.875 17.516 1 97.12 376 ALA A N 1
ATOM 2927 C CA . ALA A 1 376 ? 14.57 37.969 17.328 1 97.12 376 ALA A CA 1
ATOM 2928 C C . ALA A 1 376 ? 15.945 37.625 17.891 1 97.12 376 ALA A C 1
ATOM 2930 O O . ALA A 1 376 ? 16.969 37.969 17.297 1 97.12 376 ALA A O 1
ATOM 2931 N N . GLU A 1 377 ? 15.961 36.938 18.953 1 97.06 377 GLU A N 1
ATOM 2932 C CA . GLU A 1 377 ? 17.188 36.594 19.656 1 97.06 377 GLU A CA 1
ATOM 2933 C C . GLU A 1 377 ? 17.766 35.25 19.156 1 97.06 377 GLU A C 1
ATOM 2935 O O . GLU A 1 377 ? 18.922 34.938 19.422 1 97.06 377 GLU A O 1
ATOM 2940 N N . GLY A 1 378 ? 16.969 34.531 18.516 1 97 378 GLY A N 1
ATOM 2941 C CA . GLY A 1 378 ? 17.422 33.25 17.969 1 97 378 GLY A CA 1
ATOM 2942 C C . GLY A 1 378 ? 17.203 32.094 18.906 1 97 378 GLY A C 1
ATOM 2943 O O . GLY A 1 378 ? 17.562 30.953 18.594 1 97 378 GLY A O 1
ATOM 2944 N N . ILE A 1 379 ? 16.578 32.312 20.047 1 97.31 379 ILE A N 1
ATOM 2945 C CA . ILE A 1 379 ? 16.312 31.219 20.969 1 97.31 379 ILE A CA 1
ATOM 2946 C C . ILE A 1 379 ? 15.125 30.391 20.469 1 97.31 379 ILE A C 1
ATOM 2948 O O . ILE A 1 379 ? 14.891 29.281 20.938 1 97.31 379 ILE A O 1
ATOM 2952 N N . LEU A 1 380 ? 14.297 30.938 19.672 1 98.44 380 LEU A N 1
ATOM 2953 C CA . LEU A 1 380 ? 13.391 30.219 18.781 1 98.44 380 LEU A CA 1
ATOM 2954 C C . LEU A 1 380 ? 13.836 30.344 17.328 1 98.44 380 LEU A C 1
ATOM 2956 O O . LEU A 1 380 ? 14.289 31.422 16.906 1 98.44 380 LEU A O 1
ATOM 2960 N N . ASP A 1 381 ? 13.781 29.266 16.672 1 98.06 381 ASP A N 1
ATOM 2961 C CA . ASP A 1 381 ? 14.195 29.297 15.266 1 98.06 381 ASP A CA 1
ATOM 2962 C C . ASP A 1 381 ? 13.672 28.078 14.516 1 98.06 381 ASP A C 1
ATOM 2964 O O . ASP A 1 381 ? 13.266 27.094 15.133 1 98.06 381 ASP A O 1
ATOM 2968 N N . ILE A 1 382 ? 13.539 28.203 13.25 1 97.44 382 ILE A N 1
ATOM 2969 C CA . ILE A 1 382 ? 13.25 27.078 12.367 1 97.44 382 ILE A CA 1
ATOM 2970 C C . ILE A 1 382 ? 14.281 27.031 11.242 1 97.44 382 ILE A C 1
ATOM 2972 O O . ILE A 1 382 ? 14.812 28.062 10.828 1 97.44 382 ILE A O 1
ATOM 2976 N N . PRO A 1 383 ? 14.57 25.844 10.766 1 95.94 383 PRO A N 1
ATOM 2977 C CA . PRO A 1 383 ? 15.531 25.75 9.672 1 95.94 383 PRO A CA 1
ATOM 2978 C C . PRO A 1 383 ? 14.953 26.219 8.336 1 95.94 383 PRO A C 1
ATOM 2980 O O . PRO A 1 383 ? 13.781 26 8.055 1 95.94 383 PRO A O 1
ATOM 2983 N N . PHE A 1 384 ? 15.812 26.906 7.555 1 94.19 384 PHE A N 1
ATOM 2984 C CA . PHE A 1 384 ? 15.547 27.25 6.16 1 94.19 384 PHE A CA 1
ATOM 2985 C C . PHE A 1 384 ? 14.328 28.156 6.047 1 94.19 384 PHE A C 1
ATOM 2987 O O . PHE A 1 384 ? 13.516 28 5.141 1 94.19 384 PHE A O 1
ATOM 2994 N N . SER A 1 385 ? 14.188 29.047 6.965 1 94.12 385 SER A N 1
ATOM 2995 C CA . SER A 1 385 ? 13.039 29.938 6.961 1 94.12 385 SER A CA 1
ATOM 2996 C C . SER A 1 385 ? 13.102 30.922 5.789 1 94.12 385 SER A C 1
ATOM 2998 O O . SER A 1 385 ? 14.172 31.422 5.449 1 94.12 385 SER A O 1
ATOM 3000 N N . ALA A 1 386 ? 11.969 31.141 5.168 1 91 386 ALA A N 1
ATOM 3001 C CA . ALA A 1 386 ? 11.852 32.188 4.16 1 91 386 ALA A CA 1
ATOM 3002 C C . ALA A 1 386 ? 11.836 33.562 4.805 1 91 386 ALA A C 1
ATOM 3004 O O . ALA A 1 386 ? 12.211 34.562 4.172 1 91 386 ALA A O 1
ATOM 3005 N N . SER A 1 387 ? 11.461 33.688 6.039 1 94.81 387 SER A N 1
ATOM 3006 C CA . SER A 1 387 ? 11.25 34.938 6.754 1 94.81 387 SER A CA 1
ATOM 3007 C C . SER A 1 387 ? 12.57 35.5 7.254 1 94.81 387 SER A C 1
ATOM 3009 O O . SER A 1 387 ? 13.422 34.781 7.754 1 94.81 387 SER A O 1
ATOM 3011 N N . ARG A 1 388 ? 12.734 36.812 7.145 1 95.06 388 ARG A N 1
ATOM 3012 C CA . ARG A 1 388 ? 13.914 37.469 7.664 1 95.06 388 ARG A CA 1
ATOM 3013 C C . ARG A 1 388 ? 13.844 37.625 9.18 1 95.06 388 ARG A C 1
ATOM 3015 O O . ARG A 1 388 ? 14.844 37.969 9.82 1 95.06 388 ARG A O 1
ATOM 3022 N N . TYR A 1 389 ? 12.719 37.281 9.742 1 95 389 TYR A N 1
ATOM 3023 C CA . TYR A 1 389 ? 12.523 37.5 11.172 1 95 389 TYR A CA 1
ATOM 3024 C C . TYR A 1 389 ? 12.93 36.25 11.961 1 95 389 TYR A C 1
ATOM 3026 O O . TYR A 1 389 ? 12.961 36.25 13.188 1 95 389 TYR A O 1
ATOM 3034 N N . ALA A 1 390 ? 13.219 35.188 11.359 1 95.56 390 ALA A N 1
ATOM 3035 C CA . ALA A 1 390 ? 13.883 34.062 11.953 1 95.56 390 ALA A CA 1
ATOM 3036 C C . ALA A 1 390 ? 15.375 34.031 11.625 1 95.56 390 ALA A C 1
ATOM 3038 O O . ALA A 1 390 ? 15.766 34.406 10.516 1 95.56 390 ALA A O 1
ATOM 3039 N N . LYS A 1 391 ? 16.203 33.625 12.508 1 95.25 391 LYS A N 1
ATOM 3040 C CA . LYS A 1 391 ? 17.656 33.656 12.312 1 95.25 391 LYS A CA 1
ATOM 3041 C C . LYS A 1 391 ? 18.094 32.562 11.32 1 95.25 391 LYS A C 1
ATOM 3043 O O . LYS A 1 391 ? 19.094 32.75 10.633 1 95.25 391 LYS A O 1
ATOM 3048 N N . SER A 1 392 ? 17.359 31.531 11.227 1 93.75 392 SER A N 1
ATOM 3049 C CA . SER A 1 392 ? 17.688 30.375 10.391 1 93.75 392 SER A CA 1
ATOM 3050 C C . SER A 1 392 ? 19.094 29.859 10.68 1 93.75 392 SER A C 1
ATOM 3052 O O . SER A 1 392 ? 19.859 29.578 9.758 1 93.75 392 SER A O 1
ATOM 3054 N N . GLY A 1 393 ? 19.406 29.844 11.898 1 95.12 393 GLY A N 1
ATOM 3055 C CA . GLY A 1 393 ? 20.719 29.391 12.336 1 95.12 393 GLY A CA 1
ATOM 3056 C C . GLY A 1 393 ? 20.766 27.906 12.641 1 95.12 393 GLY A C 1
ATOM 3057 O O . GLY A 1 393 ? 21.859 27.344 12.781 1 95.12 393 GLY A O 1
ATOM 3058 N N . VAL A 1 394 ? 19.625 27.266 12.695 1 96.88 394 VAL A N 1
ATOM 3059 C CA . VAL A 1 394 ? 19.562 25.828 12.969 1 96.88 394 VAL A CA 1
ATOM 3060 C C . VAL A 1 394 ? 19.906 25.047 11.703 1 96.88 394 VAL A C 1
ATOM 3062 O O . VAL A 1 394 ? 19.312 25.297 10.641 1 96.88 394 VAL A O 1
ATOM 3065 N N . LEU A 1 395 ? 20.828 24.125 11.797 1 96.06 395 LEU A N 1
ATOM 3066 C CA . LEU A 1 395 ? 21.219 23.281 10.672 1 96.06 395 LEU A CA 1
ATOM 3067 C C . LEU A 1 395 ? 20.953 21.797 10.977 1 96.06 395 LEU A C 1
ATOM 3069 O O . LEU A 1 395 ? 21.75 21.156 11.664 1 96.06 395 LEU A O 1
ATOM 3073 N N . PRO A 1 396 ? 19.922 21.281 10.398 1 96.94 396 PRO A N 1
ATOM 3074 C CA . PRO A 1 396 ? 19.625 19.859 10.578 1 96.94 396 PRO A CA 1
ATOM 3075 C C . PRO A 1 396 ? 20.359 18.969 9.594 1 96.94 396 PRO A C 1
ATOM 3077 O O . PRO A 1 396 ? 20.812 19.438 8.547 1 96.94 396 PRO A O 1
ATOM 3080 N N . MET A 1 397 ? 20.469 17.719 9.977 1 95.94 397 MET A N 1
ATOM 3081 C CA . MET A 1 397 ? 21.125 16.703 9.164 1 95.94 397 MET A CA 1
ATOM 3082 C C . MET A 1 397 ? 20.625 15.312 9.508 1 95.94 397 MET A C 1
ATOM 3084 O O . MET A 1 397 ? 20.281 15.039 10.664 1 95.94 397 MET A O 1
ATOM 3088 N N . ARG A 1 398 ? 20.547 14.484 8.5 1 96.06 398 ARG A N 1
ATOM 3089 C CA . ARG A 1 398 ? 20.141 13.109 8.773 1 96.06 398 ARG A CA 1
ATOM 3090 C C . ARG A 1 398 ? 21.328 12.289 9.273 1 96.06 398 ARG A C 1
ATOM 3092 O O . ARG A 1 398 ? 22.438 12.414 8.758 1 96.06 398 ARG A O 1
ATOM 3099 N N . ASP A 1 399 ? 21.094 11.492 10.242 1 96.25 399 ASP A N 1
ATOM 3100 C CA . ASP A 1 399 ? 22.109 10.531 10.641 1 96.25 399 ASP A CA 1
ATOM 3101 C C . ASP A 1 399 ? 22.094 9.297 9.742 1 96.25 399 ASP A C 1
ATOM 3103 O O . ASP A 1 399 ? 21.406 9.289 8.719 1 96.25 399 ASP A O 1
ATOM 3107 N N . ARG A 1 400 ? 22.844 8.25 10.055 1 92.5 400 ARG A N 1
ATOM 3108 C CA . ARG A 1 400 ? 23 7.09 9.188 1 92.5 400 ARG A CA 1
ATOM 3109 C C . ARG A 1 400 ? 21.688 6.34 9.023 1 92.5 400 ARG A C 1
ATOM 3111 O O . ARG A 1 400 ? 21.438 5.727 7.984 1 92.5 400 ARG A O 1
ATOM 3118 N N . SER A 1 401 ? 20.859 6.441 10.023 1 93.12 401 SER A N 1
ATOM 3119 C CA . SER A 1 401 ? 19.594 5.719 9.977 1 93.12 401 SER A CA 1
ATOM 3120 C C . SER A 1 401 ? 18.531 6.504 9.211 1 93.12 401 SER A C 1
ATOM 3122 O O . SER A 1 401 ? 17.484 5.961 8.852 1 93.12 401 SER A O 1
ATOM 3124 N N . GLY A 1 402 ? 18.797 7.785 8.938 1 95 402 GLY A N 1
ATOM 3125 C CA . GLY A 1 402 ? 17.859 8.641 8.227 1 95 402 GLY A CA 1
ATOM 3126 C C . GLY A 1 402 ? 17.094 9.57 9.148 1 95 402 GLY A C 1
ATOM 3127 O O . GLY A 1 402 ? 16.312 10.406 8.68 1 95 402 GLY A O 1
ATOM 3128 N N . ALA A 1 403 ? 17.297 9.445 10.453 1 97.56 403 ALA A N 1
ATOM 3129 C CA . ALA A 1 403 ? 16.641 10.328 11.414 1 97.56 403 ALA A CA 1
ATOM 3130 C C . ALA A 1 403 ? 17.203 11.742 11.336 1 97.56 403 ALA A C 1
ATOM 3132 O O . ALA A 1 403 ? 18.375 11.93 11.016 1 97.56 403 ALA A O 1
ATOM 3133 N N . ILE A 1 404 ? 16.406 12.68 11.594 1 98.06 404 ILE A N 1
ATOM 3134 C CA . ILE A 1 404 ? 16.812 14.078 11.5 1 98.06 404 ILE A CA 1
ATOM 3135 C C . ILE A 1 404 ? 17.344 14.555 12.844 1 98.06 404 ILE A C 1
ATOM 3137 O O . ILE A 1 404 ? 16.688 14.414 13.875 1 98.06 404 ILE A O 1
ATOM 3141 N N . ARG A 1 405 ? 18.609 15.102 12.805 1 98.25 405 ARG A N 1
ATOM 3142 C CA . ARG A 1 405 ? 19.328 15.547 13.992 1 98.25 405 ARG A CA 1
ATOM 3143 C C . ARG A 1 405 ? 19.766 17 13.859 1 98.25 405 ARG A C 1
ATOM 3145 O O . ARG A 1 405 ? 19.578 17.609 12.805 1 98.25 405 ARG A O 1
ATOM 3152 N N . TYR A 1 406 ? 20.266 17.516 14.984 1 97.75 406 TYR A N 1
ATOM 3153 C CA . TYR A 1 406 ? 20.844 18.859 14.984 1 97.75 406 TYR A CA 1
ATOM 3154 C C . TYR A 1 406 ? 22.344 18.797 14.727 1 97.75 406 TYR A C 1
ATOM 3156 O O . TYR A 1 406 ? 23.109 18.422 15.609 1 97.75 406 TYR A O 1
ATOM 3164 N N . HIS A 1 407 ? 22.719 19.203 13.492 1 95.94 407 HIS A N 1
ATOM 3165 C CA . HIS A 1 407 ? 24.141 19.406 13.273 1 95.94 407 HIS A CA 1
ATOM 3166 C C . HIS A 1 407 ? 24.625 20.672 13.977 1 95.94 407 HIS A C 1
ATOM 3168 O O . HIS A 1 407 ? 25.703 20.672 14.578 1 95.94 407 HIS A O 1
ATOM 3174 N N . ASN A 1 408 ? 23.828 21.719 13.805 1 96 408 ASN A N 1
ATOM 3175 C CA . ASN A 1 408 ? 23.969 22.969 14.539 1 96 408 ASN A CA 1
ATOM 3176 C C . ASN A 1 408 ? 22.641 23.438 15.109 1 96 408 ASN A C 1
ATOM 3178 O O . ASN A 1 408 ? 21.734 23.797 14.359 1 96 408 ASN A O 1
ATOM 3182 N N . PRO A 1 409 ? 22.531 23.5 16.422 1 97.19 409 PRO A N 1
ATOM 3183 C CA . PRO A 1 409 ? 21.25 23.875 17.016 1 97.19 409 PRO A CA 1
ATOM 3184 C C . PRO A 1 409 ? 21.016 25.375 17.047 1 97.19 409 PRO A C 1
ATOM 3186 O O . PRO A 1 409 ? 19.938 25.844 17.438 1 97.19 409 PRO A O 1
ATOM 3189 N N . GLY A 1 410 ? 22.047 26.109 16.609 1 96.62 410 GLY A N 1
ATOM 3190 C CA . GLY A 1 410 ? 21.906 27.547 16.672 1 96.62 410 GLY A CA 1
ATOM 3191 C C . GLY A 1 410 ? 21.719 28.062 18.078 1 96.62 410 GLY A C 1
ATOM 3192 O O . GLY A 1 410 ? 22.469 27.703 18.984 1 96.62 410 GLY A O 1
ATOM 3193 N N . GLY A 1 411 ? 20.812 28.984 18.281 1 97.38 411 GLY A N 1
ATOM 3194 C CA . GLY A 1 411 ? 20.594 29.625 19.578 1 97.38 411 GLY A CA 1
ATOM 3195 C C . GLY A 1 411 ? 19.562 28.906 20.422 1 97.38 411 GLY A C 1
ATOM 3196 O O . GLY A 1 411 ? 19.203 29.391 21.5 1 97.38 411 GLY A O 1
ATOM 3197 N N . LEU A 1 412 ? 19.062 27.75 20.016 1 98.25 412 LEU A N 1
ATOM 3198 C CA . LEU A 1 412 ? 18.062 27.016 20.766 1 98.25 412 LEU A CA 1
ATOM 3199 C C . LEU A 1 412 ? 18.609 26.594 22.125 1 98.25 412 LEU A C 1
ATOM 3201 O O . LEU A 1 412 ? 19.781 26.234 22.25 1 98.25 412 LEU A O 1
ATOM 3205 N N . CYS A 1 413 ? 17.766 26.688 23.078 1 97.81 413 CYS A N 1
ATOM 3206 C CA . CYS A 1 413 ? 18.141 26.188 24.406 1 97.81 413 CYS A CA 1
ATOM 3207 C C . CYS A 1 413 ? 18.156 24.672 24.422 1 97.81 413 CYS A C 1
ATOM 3209 O O . CYS A 1 413 ? 17.094 24.031 24.422 1 97.81 413 CYS A O 1
ATOM 3211 N N . MET A 1 414 ? 19.328 24.109 24.5 1 97.75 414 MET A N 1
ATOM 3212 C CA . MET A 1 414 ? 19.531 22.672 24.562 1 97.75 414 MET A CA 1
ATOM 3213 C C . MET A 1 414 ? 20.641 22.328 25.562 1 97.75 414 MET A C 1
ATOM 3215 O O . MET A 1 414 ? 21.719 22.891 25.516 1 97.75 414 MET A O 1
ATOM 3219 N N . SER A 1 415 ? 20.328 21.469 26.422 1 98.38 415 SER A N 1
ATOM 3220 C CA . SER A 1 415 ? 21.312 21.031 27.422 1 98.38 415 SER A CA 1
ATOM 3221 C C . SER A 1 415 ? 22.469 20.297 26.766 1 98.38 415 SER A C 1
ATOM 3223 O O . SER A 1 415 ? 22.406 19.922 25.594 1 98.38 415 SER A O 1
ATOM 3225 N N . ASP A 1 416 ? 23.5 20.047 27.547 1 97.94 416 ASP A N 1
ATOM 3226 C CA . ASP A 1 416 ? 24.672 19.312 27.078 1 97.94 416 ASP A CA 1
ATOM 3227 C C . ASP A 1 416 ? 24.297 17.891 26.688 1 97.94 416 ASP A C 1
ATOM 3229 O O . ASP A 1 416 ? 24.844 17.328 25.734 1 97.94 416 ASP A O 1
ATOM 3233 N N . ALA A 1 417 ? 23.406 17.359 27.422 1 97.94 417 ALA A N 1
ATOM 3234 C CA . ALA A 1 417 ? 22.969 16 27.141 1 97.94 417 ALA A CA 1
ATOM 3235 C C . ALA A 1 417 ? 22.328 15.906 25.75 1 97.94 417 ALA A C 1
ATOM 3237 O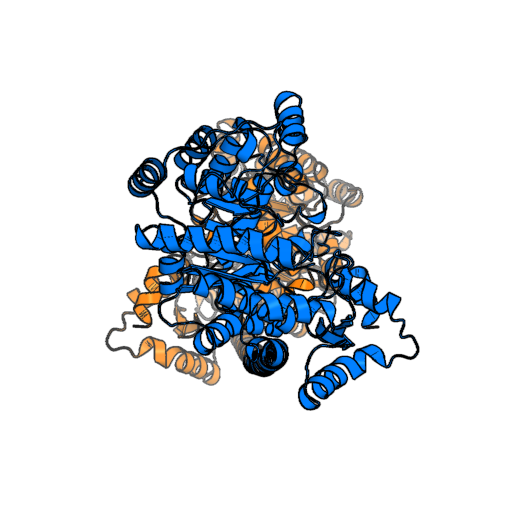 O . ALA A 1 417 ? 22.594 14.977 25 1 97.94 417 ALA A O 1
ATOM 3238 N N . VAL A 1 418 ? 21.453 16.859 25.484 1 98.19 418 VAL A N 1
ATOM 3239 C CA . VAL A 1 418 ? 20.75 16.891 24.203 1 98.19 418 VAL A CA 1
ATOM 3240 C C . VAL A 1 418 ? 21.766 17.141 23.078 1 98.19 418 VAL A C 1
ATOM 3242 O O . VAL A 1 418 ? 21.719 16.469 22.047 1 98.19 418 VAL A O 1
ATOM 3245 N N . ARG A 1 419 ? 22.656 18.062 23.281 1 97.56 419 ARG A N 1
ATOM 3246 C CA . ARG A 1 419 ? 23.672 18.375 22.281 1 97.56 419 ARG A CA 1
ATOM 3247 C C . ARG A 1 419 ? 24.578 17.172 22.016 1 97.56 419 ARG A C 1
ATOM 3249 O O . ARG A 1 419 ? 24.891 16.875 20.875 1 97.56 419 ARG A O 1
ATOM 3256 N N . SER A 1 420 ? 24.953 16.547 23.094 1 97.19 420 SER A N 1
ATOM 3257 C CA . SER A 1 420 ? 25.828 15.391 22.984 1 97.19 420 SER A CA 1
ATOM 3258 C C . SER A 1 420 ? 25.156 14.25 22.25 1 97.19 420 SER A C 1
ATOM 3260 O O . SER A 1 420 ? 25.781 13.562 21.438 1 97.19 420 SER A O 1
ATOM 3262 N N . ARG A 1 421 ? 23.969 14.016 22.562 1 97.19 421 ARG A N 1
ATOM 3263 C CA . ARG A 1 421 ? 23.219 12.953 21.891 1 97.19 421 ARG A CA 1
ATOM 3264 C C . ARG A 1 421 ? 23.156 13.195 20.375 1 97.19 421 ARG A C 1
ATOM 3266 O O . ARG A 1 421 ? 23.391 12.281 19.594 1 97.19 421 ARG A O 1
ATOM 3273 N N . ASN A 1 422 ? 22.797 14.383 19.969 1 97.44 422 ASN A N 1
ATOM 3274 C CA . ASN A 1 422 ? 22.734 14.711 18.547 1 97.44 422 ASN A CA 1
ATOM 3275 C C . ASN A 1 422 ? 24.078 14.562 17.859 1 97.44 422 ASN A C 1
ATOM 3277 O O . ASN A 1 422 ? 24.172 14.023 16.766 1 97.44 422 ASN A O 1
ATOM 3281 N N . ALA A 1 423 ? 25.094 14.984 18.547 1 95.75 423 ALA A N 1
ATOM 3282 C CA . ALA A 1 423 ? 26.438 14.859 18.016 1 95.75 423 ALA A CA 1
ATOM 3283 C C . ALA A 1 423 ? 26.828 13.391 17.844 1 95.75 423 ALA A C 1
ATOM 3285 O O . ALA A 1 423 ? 27.422 13.008 16.844 1 95.75 423 ALA A O 1
ATOM 3286 N N . GLN A 1 424 ? 26.547 12.617 18.812 1 95.94 424 GLN A N 1
ATOM 3287 C CA . GLN A 1 424 ? 26.859 11.188 18.766 1 95.94 424 GLN A CA 1
ATOM 3288 C C . GLN A 1 424 ? 26.125 10.492 17.625 1 95.94 424 GLN A C 1
ATOM 3290 O O . GLN A 1 424 ? 26.703 9.656 16.938 1 95.94 424 GLN A O 1
ATOM 3295 N N . MET A 1 425 ? 24.906 10.82 17.484 1 95.75 425 MET A N 1
ATOM 3296 C CA . MET A 1 425 ? 24.109 10.188 16.438 1 95.75 425 MET A CA 1
ATOM 3297 C C . MET A 1 425 ? 24.609 10.57 15.055 1 95.75 425 MET A C 1
ATOM 3299 O O . MET A 1 425 ? 24.422 9.812 14.094 1 95.75 425 MET A O 1
ATOM 3303 N N . LEU A 1 426 ? 25.281 11.711 14.945 1 94.94 426 LEU A N 1
ATOM 3304 C CA . LEU A 1 426 ? 25.734 12.211 13.656 1 94.94 426 LEU A CA 1
ATOM 3305 C C . LEU A 1 426 ? 27.188 11.828 13.406 1 94.94 426 LEU A C 1
ATOM 3307 O O . LEU A 1 426 ? 27.719 12.086 12.32 1 94.94 426 LEU A O 1
ATOM 3311 N N . ASN A 1 427 ? 27.859 11.328 14.344 1 85.62 427 ASN A N 1
ATOM 3312 C CA . ASN A 1 427 ? 29.297 11.062 14.266 1 85.62 427 ASN A CA 1
ATOM 3313 C C . ASN A 1 427 ? 29.656 10.297 13 1 85.62 427 ASN A C 1
ATOM 3315 O O . ASN A 1 427 ? 30.594 10.656 12.289 1 85.62 427 ASN A O 1
ATOM 3319 N N . ASN A 1 428 ? 28.953 9.289 12.703 1 75.94 428 ASN A N 1
ATOM 3320 C CA . ASN A 1 428 ? 29.281 8.461 11.547 1 75.94 428 ASN A CA 1
ATOM 3321 C C . ASN A 1 428 ? 28.875 9.133 10.242 1 75.94 428 ASN A C 1
ATOM 3323 O O . ASN A 1 428 ? 29.344 8.75 9.172 1 75.94 428 ASN A O 1
ATOM 3327 N N . ALA A 1 429 ? 28.156 10.094 10.297 1 75.31 429 ALA A N 1
ATOM 3328 C CA . ALA A 1 429 ? 27.688 10.773 9.086 1 75.31 429 ALA A CA 1
ATOM 3329 C C . ALA A 1 429 ? 28.609 11.922 8.711 1 75.31 429 ALA A C 1
ATOM 3331 O O . ALA A 1 429 ? 28.672 12.336 7.551 1 75.31 429 ALA A O 1
ATOM 3332 N N . THR A 1 430 ? 29.422 12.367 9.617 1 74.56 430 THR A N 1
ATOM 3333 C CA . THR A 1 430 ? 30.172 13.586 9.383 1 74.56 430 THR A CA 1
ATOM 3334 C C . THR A 1 430 ? 31.672 13.305 9.383 1 74.56 430 THR A C 1
ATOM 3336 O O . THR A 1 430 ? 32.469 14.164 9.023 1 74.56 430 THR A O 1
ATOM 3339 N N . HIS A 1 431 ? 32.031 12.148 9.672 1 71.31 431 HIS A N 1
ATOM 3340 C CA . HIS A 1 431 ? 33.438 11.914 9.859 1 71.31 431 HIS A CA 1
ATOM 3341 C C . HIS A 1 431 ? 34.094 11.359 8.594 1 71.31 431 HIS A C 1
ATOM 3343 O O . HIS A 1 431 ? 35.281 11.086 8.562 1 71.31 431 HIS A O 1
ATOM 3349 N N . SER A 1 432 ? 33.438 11.469 7.582 1 67.38 432 SER A N 1
ATOM 3350 C CA . SER A 1 432 ? 34.094 10.984 6.359 1 67.38 432 SER A CA 1
ATOM 3351 C C . SER A 1 432 ? 35 12.047 5.762 1 67.38 432 SER A C 1
ATOM 3353 O O . SER A 1 432 ? 34.688 13.242 5.82 1 67.38 432 SER A O 1
ATOM 3355 N N . PRO A 1 433 ? 36.344 11.688 5.438 1 68.38 433 PRO A N 1
ATOM 3356 C CA . PRO A 1 433 ? 37.219 12.648 4.797 1 68.38 433 PRO A CA 1
ATOM 3357 C C . PRO A 1 433 ? 36.594 13.359 3.609 1 68.38 433 PRO A C 1
ATOM 3359 O O . PRO A 1 433 ? 36.969 14.484 3.273 1 68.38 433 PRO A O 1
ATOM 3362 N N . SER A 1 434 ? 35.688 12.789 3.084 1 72.19 434 SER A N 1
ATOM 3363 C CA . SER A 1 434 ? 35.031 13.344 1.909 1 72.19 434 SER A CA 1
ATOM 3364 C C . SER A 1 434 ? 33.719 14.07 2.291 1 72.19 434 SER A C 1
ATOM 3366 O O . SER A 1 434 ? 32.906 14.391 1.428 1 72.19 434 SER A O 1
ATOM 3368 N N . PHE A 1 435 ? 33.719 14.422 3.486 1 80.44 435 PHE A N 1
ATOM 3369 C CA . PHE A 1 435 ? 32.5 15.078 3.957 1 80.44 435 PHE A CA 1
ATOM 3370 C C . PHE A 1 435 ? 32.375 16.484 3.393 1 80.44 435 PHE A C 1
ATOM 3372 O O . PHE A 1 435 ? 33.344 17.266 3.48 1 80.44 435 PHE A O 1
ATOM 3379 N N . SER A 1 436 ? 31.391 16.75 2.656 1 84.31 436 SER A N 1
ATOM 3380 C CA . SER A 1 436 ? 30.953 18.062 2.186 1 84.31 436 SER A CA 1
ATOM 3381 C C . SER A 1 436 ? 29.578 18.422 2.744 1 84.31 436 SER A C 1
ATOM 3383 O O . SER A 1 436 ? 28.594 17.734 2.479 1 84.31 436 SER A O 1
ATOM 3385 N N . LEU A 1 437 ? 29.609 19.484 3.492 1 86.31 437 LEU A N 1
ATOM 3386 C CA . LEU A 1 437 ? 28.359 19.922 4.109 1 86.31 437 LEU A CA 1
ATOM 3387 C C . LEU A 1 437 ? 27.281 20.125 3.053 1 86.31 437 LEU A C 1
ATOM 3389 O O . LEU A 1 437 ? 26.141 19.703 3.232 1 86.31 437 LEU A O 1
ATOM 3393 N N . PHE A 1 438 ? 27.656 20.75 2.004 1 85.94 438 PHE A N 1
ATOM 3394 C CA . PHE A 1 438 ? 26.719 21.047 0.938 1 85.94 438 PHE A CA 1
ATOM 3395 C C . PHE A 1 438 ? 26.188 19.75 0.312 1 85.94 438 PHE A C 1
ATOM 3397 O O . PHE A 1 438 ? 24.969 19.609 0.109 1 85.94 438 PHE A O 1
ATOM 3404 N N . SER A 1 439 ? 27.078 18.875 0.039 1 87.56 439 SER A N 1
ATOM 3405 C CA . SER A 1 439 ? 26.688 17.625 -0.572 1 87.56 439 SER A CA 1
ATOM 3406 C C . SER A 1 439 ? 25.797 16.812 0.364 1 87.56 439 SER A C 1
ATOM 3408 O O . SER A 1 439 ? 24.797 16.219 -0.07 1 87.56 439 SER A O 1
ATOM 3410 N N . LYS A 1 440 ? 26.156 16.859 1.578 1 90.44 440 LYS A N 1
ATOM 3411 C CA . LYS A 1 440 ? 25.406 16.109 2.58 1 90.44 440 LYS A CA 1
ATOM 3412 C C . LYS A 1 440 ? 24 16.688 2.75 1 90.44 440 LYS A C 1
ATOM 3414 O O . LYS A 1 440 ? 23.016 15.945 2.789 1 90.44 440 LYS A O 1
ATOM 3419 N N . LEU A 1 441 ? 23.938 17.953 2.793 1 90.06 441 LEU A N 1
ATOM 3420 C CA . LEU A 1 441 ? 22.641 18.609 2.963 1 90.06 441 LEU A CA 1
ATOM 3421 C C . LEU A 1 441 ? 21.75 18.391 1.744 1 90.06 441 LEU A C 1
ATOM 3423 O O . LEU A 1 441 ? 20.547 18.141 1.883 1 90.06 441 LEU A O 1
ATOM 3427 N N . THR A 1 442 ? 22.328 18.5 0.624 1 89.12 442 THR A N 1
ATOM 3428 C CA . THR A 1 442 ? 21.578 18.281 -0.607 1 89.12 442 THR A CA 1
ATOM 3429 C C . THR A 1 442 ? 21 16.859 -0.646 1 89.12 442 THR A C 1
ATOM 3431 O O . THR A 1 442 ? 19.828 16.672 -0.973 1 89.12 442 THR A O 1
ATOM 3434 N N . ARG A 1 443 ? 21.812 15.914 -0.245 1 89.94 443 ARG A N 1
ATOM 3435 C CA . ARG A 1 443 ? 21.375 14.523 -0.216 1 89.94 443 ARG A CA 1
ATOM 3436 C C . ARG A 1 443 ? 20.25 14.32 0.802 1 89.94 443 ARG A C 1
ATOM 3438 O O . ARG A 1 443 ? 19.297 13.578 0.55 1 89.94 443 ARG A O 1
ATOM 3445 N N . ASP A 1 444 ? 20.438 14.969 1.884 1 92.56 444 ASP A N 1
ATOM 3446 C CA . ASP A 1 444 ? 19.453 14.828 2.951 1 92.56 444 ASP A CA 1
ATOM 3447 C C . ASP A 1 444 ? 18.109 15.445 2.557 1 92.56 444 ASP A C 1
ATOM 3449 O O . ASP A 1 444 ? 17.047 14.93 2.906 1 92.56 444 ASP A O 1
ATOM 3453 N N . ILE A 1 445 ? 18.141 16.531 1.857 1 90.38 445 ILE A N 1
ATOM 3454 C CA . ILE A 1 445 ? 16.938 17.219 1.409 1 90.38 445 ILE A CA 1
ATOM 3455 C C . ILE A 1 445 ? 16.266 16.406 0.304 1 90.38 445 ILE A C 1
ATOM 3457 O O . ILE A 1 445 ? 15.039 16.266 0.284 1 90.38 445 ILE A O 1
ATOM 3461 N N . MET A 1 446 ? 17.109 15.758 -0.549 1 89.38 446 MET A N 1
ATOM 3462 C CA . MET A 1 446 ? 16.609 15 -1.696 1 89.38 446 MET A CA 1
ATOM 3463 C C . MET A 1 446 ? 16.484 13.523 -1.354 1 89.38 446 MET A C 1
ATOM 3465 O O . MET A 1 446 ? 16.531 12.672 -2.242 1 89.38 446 MET A O 1
ATOM 3469 N N . TYR A 1 447 ? 16.359 13.242 -0.157 1 90.38 447 TYR A N 1
ATOM 3470 C CA . TYR A 1 447 ? 16.453 11.922 0.457 1 90.38 447 TYR A CA 1
ATOM 3471 C C . TYR A 1 447 ? 15.594 10.906 -0.289 1 90.38 447 TYR A C 1
ATOM 3473 O O . TYR A 1 447 ? 16.016 9.773 -0.509 1 90.38 447 TYR A O 1
ATOM 3481 N N . PHE A 1 448 ? 14.359 11.242 -0.796 1 91.56 448 PHE A N 1
ATOM 3482 C CA . PHE A 1 448 ? 13.461 10.297 -1.449 1 91.56 448 PHE A CA 1
ATOM 3483 C C . PHE A 1 448 ? 13.398 10.555 -2.949 1 91.56 448 PHE A C 1
ATOM 3485 O O . PHE A 1 448 ? 12.875 9.742 -3.705 1 91.56 448 PHE A O 1
ATOM 3492 N N . SER A 1 449 ? 13.789 11.672 -3.434 1 87.06 449 SER A N 1
ATOM 3493 C CA . SER A 1 449 ? 13.656 12.039 -4.84 1 87.06 449 SER A CA 1
ATOM 3494 C C . SER A 1 449 ? 14.812 11.484 -5.668 1 87.06 449 SER A C 1
ATOM 3496 O O . SER A 1 449 ? 14.672 11.273 -6.871 1 87.06 449 SER A O 1
ATOM 3498 N N . ASN A 1 450 ? 15.914 11.406 -5.141 1 73.12 450 ASN A N 1
ATOM 3499 C CA . ASN A 1 450 ? 17.062 10.891 -5.867 1 73.12 450 ASN A CA 1
ATOM 3500 C C . ASN A 1 450 ? 17.562 9.57 -5.281 1 73.12 450 ASN A C 1
ATOM 3502 O O . ASN A 1 450 ? 18.609 9.523 -4.645 1 73.12 450 ASN A O 1
ATOM 3506 N N . MET A 1 451 ? 16.797 8.594 -5.324 1 60.94 451 MET A N 1
ATOM 3507 C CA . MET A 1 451 ? 17.109 7.312 -4.699 1 60.94 451 MET A CA 1
ATOM 3508 C C . MET A 1 451 ? 18.344 6.676 -5.355 1 60.94 451 MET A C 1
ATOM 3510 O O . MET A 1 451 ? 19.016 5.859 -4.738 1 60.94 451 MET A O 1
ATOM 3514 N N . SER A 1 452 ? 18.656 6.992 -6.586 1 49.25 452 SER A N 1
ATOM 3515 C CA . SER A 1 452 ? 19.938 6.574 -7.145 1 49.25 452 SER A CA 1
ATOM 3516 C C . SER A 1 452 ? 21.094 7.176 -6.367 1 49.25 452 SER A C 1
ATOM 3518 O O . SER A 1 452 ? 22.172 6.574 -6.281 1 49.25 452 SER A O 1
ATOM 3520 N N . LEU A 1 453 ? 20.859 8.25 -5.773 1 44.72 453 LEU A N 1
ATOM 3521 C CA . LEU A 1 453 ? 21.906 8.867 -4.977 1 44.72 453 LEU A CA 1
ATOM 3522 C C . LEU A 1 453 ? 22.094 8.133 -3.65 1 44.72 453 LEU A C 1
ATOM 3524 O O . LEU A 1 453 ? 23.125 8.273 -2.992 1 44.72 453 LEU A O 1
ATOM 3528 N N . GLN A 1 454 ? 21.109 7.496 -3.096 1 43.5 454 GLN A N 1
ATOM 3529 C CA . GLN A 1 454 ? 21.203 6.754 -1.845 1 43.5 454 GLN A CA 1
ATOM 3530 C C . GLN A 1 454 ? 22.094 5.531 -1.997 1 43.5 454 GLN A C 1
ATOM 3532 O O . GLN A 1 454 ? 22.828 5.172 -1.07 1 43.5 454 GLN A O 1
ATOM 3537 N N . GLU A 1 455 ? 21.938 4.809 -3.02 1 39.56 455 GLU A N 1
ATOM 3538 C CA . GLU A 1 455 ? 22.719 3.594 -3.227 1 39.56 455 GLU A CA 1
ATOM 3539 C C . GLU A 1 455 ? 24.203 3.912 -3.355 1 39.56 455 GLU A C 1
ATOM 3541 O O . GLU A 1 455 ? 25.047 3.051 -3.115 1 39.56 455 GLU A O 1
ATOM 3546 N N . ALA A 1 456 ? 24.547 5.004 -3.715 1 33.38 456 ALA A N 1
ATOM 3547 C CA . ALA A 1 456 ? 25.953 5.355 -3.838 1 33.38 456 ALA A CA 1
ATOM 3548 C C . ALA A 1 456 ? 26.578 5.602 -2.469 1 33.38 456 ALA A C 1
ATOM 3550 O O . ALA A 1 456 ? 27.797 5.781 -2.357 1 33.38 456 ALA A O 1
ATOM 3551 N N . ILE A 1 457 ? 25.828 5.98 -1.415 1 32.56 457 ILE A N 1
ATOM 3552 C CA . ILE A 1 457 ? 26.5 6.293 -0.153 1 32.56 457 ILE A CA 1
ATOM 3553 C C . ILE A 1 457 ? 26.844 5 0.579 1 32.56 457 ILE A C 1
ATOM 3555 O O . ILE A 1 457 ? 27.578 5.02 1.573 1 32.56 457 ILE A O 1
ATOM 3559 N N . GLU A 1 458 ? 26.062 4 0.458 1 30.28 458 GLU A N 1
ATOM 3560 C CA . GLU A 1 458 ? 26.469 2.83 1.231 1 30.28 458 GLU A CA 1
ATOM 3561 C C . GLU A 1 458 ? 27.656 2.123 0.584 1 30.28 458 GLU A C 1
ATOM 3563 O O . GLU A 1 458 ? 28.125 1.1 1.086 1 30.28 458 GLU A O 1
ATOM 3568 N N . VAL A 1 459 ? 28.016 2.627 -0.573 1 21.97 459 VAL A N 1
ATOM 3569 C CA . VAL A 1 459 ? 29.312 2.072 -0.979 1 21.97 459 VAL A CA 1
ATOM 3570 C C . VAL A 1 459 ? 30.438 2.973 -0.479 1 21.97 459 VAL A C 1
ATOM 3572 O O . VAL A 1 459 ? 30.391 4.191 -0.667 1 21.97 459 VAL A O 1
ATOM 3575 N N . MET B 1 1 ? 3.941 -37.906 -34.344 1 35.16 1 MET B N 1
ATOM 3576 C CA . MET B 1 1 ? 3.92 -37 -33.188 1 35.16 1 MET B CA 1
ATOM 3577 C C . MET B 1 1 ? 2.535 -36.406 -33 1 35.16 1 MET B C 1
ATOM 3579 O O . MET B 1 1 ? 2.025 -36.344 -31.875 1 35.16 1 MET B O 1
ATOM 3583 N N . ASN B 1 2 ? 2.027 -35.938 -34.156 1 41.28 2 ASN B N 1
ATOM 3584 C CA . ASN B 1 2 ? 0.688 -35.344 -34.25 1 41.28 2 ASN B CA 1
ATOM 3585 C C . ASN B 1 2 ? -0.387 -36.406 -33.969 1 41.28 2 ASN B C 1
ATOM 3587 O O . ASN B 1 2 ? -1.505 -36.062 -33.594 1 41.28 2 ASN B O 1
ATOM 3591 N N . GLU B 1 3 ? 0.022 -37.594 -34.188 1 43.22 3 GLU B N 1
ATOM 3592 C CA . GLU B 1 3 ? -1.045 -38.594 -34.281 1 43.22 3 GLU B CA 1
ATOM 3593 C C . GLU B 1 3 ? -1.607 -38.906 -32.875 1 43.22 3 GLU B C 1
ATOM 3595 O O . GLU B 1 3 ? -2.811 -39.125 -32.75 1 43.22 3 GLU B O 1
ATOM 3600 N N . GLN B 1 4 ? -0.828 -39 -31.891 1 46.16 4 GLN B N 1
ATOM 3601 C CA . GLN B 1 4 ? -1.31 -39.406 -30.578 1 46.16 4 GLN B CA 1
ATOM 3602 C C . GLN B 1 4 ? -2.047 -38.281 -29.875 1 46.16 4 GLN B C 1
ATOM 3604 O O . GLN B 1 4 ? -2.895 -38.531 -29.016 1 46.16 4 GLN B O 1
ATOM 3609 N N . ILE B 1 5 ? -1.481 -37.125 -29.922 1 49.69 5 ILE B N 1
ATOM 3610 C CA . ILE B 1 5 ? -2.131 -36 -29.281 1 49.69 5 ILE B CA 1
ATOM 3611 C C . ILE B 1 5 ? -3.6 -35.938 -29.688 1 49.69 5 ILE B C 1
ATOM 3613 O O . ILE B 1 5 ? -4.477 -35.688 -28.859 1 49.69 5 ILE B O 1
ATOM 3617 N N . LEU B 1 6 ? -3.971 -36.188 -31.094 1 50.81 6 LEU B N 1
ATOM 3618 C CA . LEU B 1 6 ? -5.066 -35.719 -31.922 1 50.81 6 LEU B CA 1
ATOM 3619 C C . LEU B 1 6 ? -6.27 -36.625 -31.844 1 50.81 6 LEU B C 1
ATOM 3621 O O . LEU B 1 6 ? -7.273 -36.438 -32.531 1 50.81 6 LEU B O 1
ATOM 3625 N N . ALA B 1 7 ? -6.059 -37.656 -31.266 1 50.44 7 ALA B N 1
ATOM 3626 C CA . ALA B 1 7 ? -7.293 -38.438 -31.266 1 50.44 7 ALA B CA 1
ATOM 3627 C C . ALA B 1 7 ? -8.352 -37.781 -30.375 1 50.44 7 ALA B C 1
ATOM 3629 O O . ALA B 1 7 ? -9.328 -38.438 -29.984 1 50.44 7 ALA B O 1
ATOM 3630 N N . ILE B 1 8 ? -7.961 -36.562 -30.031 1 52.62 8 ILE B N 1
ATOM 3631 C CA . ILE B 1 8 ? -8.875 -35.938 -29.078 1 52.62 8 ILE B CA 1
ATOM 3632 C C . ILE B 1 8 ? -10.281 -35.906 -29.672 1 52.62 8 ILE B C 1
ATOM 3634 O O . ILE B 1 8 ? -11.219 -36.469 -29.094 1 52.62 8 ILE B O 1
ATOM 3638 N N . ASP B 1 9 ? -10.906 -34.625 -30.016 1 55.12 9 ASP B N 1
ATOM 3639 C CA . ASP B 1 9 ? -12.328 -34.5 -30.328 1 55.12 9 ASP B CA 1
ATOM 3640 C C . ASP B 1 9 ? -12.578 -34.688 -31.828 1 55.12 9 ASP B C 1
ATOM 3642 O O . ASP B 1 9 ? -12.133 -33.875 -32.625 1 55.12 9 ASP B O 1
ATOM 3646 N N . LYS B 1 10 ? -12.891 -35.875 -32.375 1 57.97 10 LYS B N 1
ATOM 3647 C CA . LYS B 1 10 ? -13.266 -36.188 -33.75 1 57.97 10 LYS B CA 1
ATOM 3648 C C . LYS B 1 10 ? -14.164 -35.094 -34.344 1 57.97 10 LYS B C 1
ATOM 3650 O O . LYS B 1 10 ? -14.219 -34.906 -35.562 1 57.97 10 LYS B O 1
ATOM 3655 N N . ASN B 1 11 ? -14.766 -34.281 -33.469 1 63.44 11 ASN B N 1
ATOM 3656 C CA . ASN B 1 11 ? -15.742 -33.344 -33.969 1 63.44 11 ASN B CA 1
ATOM 3657 C C . ASN B 1 11 ? -15.172 -31.938 -34.062 1 63.44 11 ASN B C 1
ATOM 3659 O O . ASN B 1 11 ? -15.859 -31 -34.469 1 63.44 11 ASN B O 1
ATOM 3663 N N . PHE B 1 12 ? -13.805 -31.766 -33.594 1 77.12 12 PHE B N 1
ATOM 3664 C CA . PHE B 1 12 ? -13.203 -30.438 -33.656 1 77.12 12 PHE B CA 1
ATOM 3665 C C . PHE B 1 12 ? -11.953 -30.438 -34.531 1 77.12 12 PHE B C 1
ATOM 3667 O O . PHE B 1 12 ? -11.062 -31.266 -34.344 1 77.12 12 PHE B O 1
ATOM 3674 N N . SER B 1 13 ? -12.102 -29.625 -35.562 1 79.56 13 SER B N 1
ATOM 3675 C CA . SER B 1 13 ? -10.961 -29.484 -36.469 1 79.56 13 SER B CA 1
ATOM 3676 C C . SER B 1 13 ? -10.07 -28.328 -36.062 1 79.56 13 SER B C 1
ATOM 3678 O O . SER B 1 13 ? -10.555 -27.266 -35.688 1 79.56 13 SER B O 1
ATOM 3680 N N . TYR B 1 14 ? -8.773 -28.609 -35.906 1 83.44 14 TYR B N 1
ATOM 3681 C CA . TYR B 1 14 ? -7.805 -27.562 -35.594 1 83.44 14 TYR B CA 1
ATOM 3682 C C . TYR B 1 14 ? -6.598 -27.656 -36.531 1 83.44 14 TYR B C 1
ATOM 3684 O O . TYR B 1 14 ? -6.383 -28.688 -37.188 1 83.44 14 TYR B O 1
ATOM 3692 N N . GLU B 1 15 ? -5.992 -26.484 -36.75 1 89.19 15 GLU B N 1
ATOM 3693 C CA . GLU B 1 15 ? -4.773 -26.391 -37.531 1 89.19 15 GLU B CA 1
ATOM 3694 C C . GLU B 1 15 ? -3.598 -25.906 -36.688 1 89.19 15 GLU B C 1
ATOM 3696 O O . GLU B 1 15 ? -3.752 -25.016 -35.844 1 89.19 15 GLU B O 1
ATOM 3701 N N . LEU B 1 16 ? -2.404 -26.625 -36.875 1 94.38 16 LEU B N 1
ATOM 3702 C CA . LEU B 1 16 ? -1.168 -26.203 -36.219 1 94.38 16 LEU B CA 1
ATOM 3703 C C . LEU B 1 16 ? -0.036 -26.078 -37.219 1 94.38 16 LEU B C 1
ATOM 3705 O O . LEU B 1 16 ? -0.004 -26.797 -38.219 1 94.38 16 LEU B O 1
ATOM 3709 N N . PRO B 1 17 ? 0.773 -25.109 -37.031 1 96.12 17 PRO B N 1
ATOM 3710 C CA . PRO B 1 17 ? 1.975 -25.062 -37.875 1 96.12 17 PRO B CA 1
ATOM 3711 C C . PRO B 1 17 ? 2.949 -26.203 -37.594 1 96.12 17 PRO B C 1
ATOM 3713 O O . PRO B 1 17 ? 2.766 -26.938 -36.625 1 96.12 17 PRO B O 1
ATOM 3716 N N . THR B 1 18 ? 3.988 -26.328 -38.438 1 94.75 18 THR B N 1
ATOM 3717 C CA . THR B 1 18 ? 5.031 -27.312 -38.188 1 94.75 18 THR B CA 1
ATOM 3718 C C . THR B 1 18 ? 5.906 -26.875 -37 1 94.75 18 THR B C 1
ATOM 3720 O O . THR B 1 18 ? 5.941 -25.688 -36.656 1 94.75 18 THR B O 1
ATOM 3723 N N . ARG B 1 19 ? 6.551 -27.844 -36.438 1 93.31 19 ARG B N 1
ATOM 3724 C CA . ARG B 1 19 ? 7.48 -27.547 -35.344 1 93.31 19 ARG B CA 1
ATOM 3725 C C . ARG B 1 19 ? 8.539 -26.547 -35.781 1 93.31 19 ARG B C 1
ATOM 3727 O O . ARG B 1 19 ? 8.883 -25.625 -35.062 1 93.31 19 ARG B O 1
ATOM 3734 N N . GLN B 1 20 ? 9.031 -26.719 -36.969 1 95.56 20 GLN B N 1
ATOM 3735 C CA . GLN B 1 20 ? 10.062 -25.844 -37.531 1 95.56 20 GLN B CA 1
ATOM 3736 C C . GLN B 1 20 ? 9.555 -24.406 -37.656 1 95.56 20 GLN B C 1
ATOM 3738 O O . GLN B 1 20 ? 10.242 -23.453 -37.312 1 95.56 20 GLN B O 1
ATOM 3743 N N . GLU B 1 21 ? 8.383 -24.344 -38.188 1 96.5 21 GLU B N 1
ATOM 3744 C CA . GLU B 1 21 ? 7.777 -23.016 -38.344 1 96.5 21 GLU B CA 1
ATOM 3745 C C . GLU B 1 21 ? 7.586 -22.344 -37 1 96.5 21 GLU B C 1
ATOM 3747 O O . GLU B 1 21 ? 7.836 -21.156 -36.844 1 96.5 21 GLU B O 1
ATOM 3752 N N . THR B 1 22 ? 7.133 -23.078 -36.062 1 97.25 22 THR B N 1
ATOM 3753 C CA . THR B 1 22 ? 6.891 -22.578 -34.719 1 97.25 22 THR B CA 1
ATOM 3754 C C . THR B 1 22 ? 8.195 -22.109 -34.062 1 97.25 22 THR B C 1
ATOM 3756 O O . THR B 1 22 ? 8.258 -21.016 -33.5 1 97.25 22 THR B O 1
ATOM 3759 N N . VAL B 1 23 ? 9.234 -22.891 -34.188 1 97 23 VAL B N 1
ATOM 3760 C CA . VAL B 1 23 ? 10.539 -22.562 -33.594 1 97 23 VAL B CA 1
ATOM 3761 C C . VAL B 1 23 ? 11.086 -21.297 -34.25 1 97 23 VAL B C 1
ATOM 3763 O O . VAL B 1 23 ? 11.578 -20.406 -33.562 1 97 23 VAL B O 1
ATOM 3766 N N . GLU B 1 24 ? 10.984 -21.203 -35.531 1 97.25 24 GLU B N 1
ATOM 3767 C CA . GLU B 1 24 ? 11.453 -20.016 -36.25 1 97.25 24 GLU B CA 1
ATOM 3768 C C . GLU B 1 24 ? 10.672 -18.781 -35.844 1 97.25 24 GLU B C 1
ATOM 3770 O O . GLU B 1 24 ? 11.242 -17.703 -35.656 1 97.25 24 GLU B O 1
ATOM 3775 N N . TYR B 1 25 ? 9.406 -18.938 -35.719 1 97.69 25 TYR B N 1
ATOM 3776 C CA . TYR B 1 25 ? 8.562 -17.828 -35.281 1 97.69 25 TYR B CA 1
ATOM 3777 C C . TYR B 1 25 ? 8.984 -17.312 -33.938 1 97.69 25 TYR B C 1
ATOM 3779 O O . TYR B 1 25 ? 9.18 -16.109 -33.75 1 97.69 25 TYR B O 1
ATOM 3787 N N . ILE B 1 26 ? 9.164 -18.203 -32.938 1 98 26 ILE B N 1
ATOM 3788 C CA . ILE B 1 26 ? 9.508 -17.844 -31.578 1 98 26 ILE B CA 1
ATOM 3789 C C . ILE B 1 26 ? 10.875 -17.156 -31.562 1 98 26 ILE B C 1
ATOM 3791 O O . ILE B 1 26 ? 11.062 -16.156 -30.875 1 98 26 ILE B O 1
ATOM 3795 N N . ARG B 1 27 ? 11.836 -17.625 -32.344 1 95.75 27 ARG B N 1
ATOM 3796 C CA . ARG B 1 27 ? 13.18 -17.062 -32.406 1 95.75 27 ARG B CA 1
ATOM 3797 C C . ARG B 1 27 ? 13.164 -15.648 -32.969 1 95.75 27 ARG B C 1
ATOM 3799 O O . ARG B 1 27 ? 14.008 -14.82 -32.594 1 95.75 27 ARG B O 1
ATOM 3806 N N . ASN B 1 28 ? 12.172 -15.391 -33.781 1 95.56 28 ASN B N 1
ATOM 3807 C CA . ASN B 1 28 ? 12.125 -14.094 -34.469 1 95.56 28 ASN B CA 1
ATOM 3808 C C . ASN B 1 28 ? 11.281 -13.086 -33.688 1 95.56 28 ASN B C 1
ATOM 3810 O O . ASN B 1 28 ? 11.188 -11.922 -34.094 1 95.56 28 ASN B O 1
ATOM 3814 N N . LEU B 1 29 ? 10.664 -13.57 -32.625 1 94.56 29 LEU B N 1
ATOM 3815 C CA . LEU B 1 29 ? 9.891 -12.648 -31.812 1 94.56 29 LEU B CA 1
ATOM 3816 C C . LEU B 1 29 ? 10.797 -11.609 -31.156 1 94.56 29 LEU B C 1
ATOM 3818 O O . LEU B 1 29 ? 11.836 -11.961 -30.578 1 94.56 29 LEU B O 1
ATOM 3822 N N . ARG B 1 30 ? 10.555 -10.305 -31.312 1 88.25 30 ARG B N 1
ATOM 3823 C CA . ARG B 1 30 ? 11.344 -9.211 -30.766 1 88.25 30 ARG B CA 1
ATOM 3824 C C . ARG B 1 30 ? 10.836 -8.812 -29.375 1 88.25 30 ARG B C 1
ATOM 3826 O O . ARG B 1 30 ? 10.516 -7.648 -29.141 1 88.25 30 ARG B O 1
ATOM 3833 N N . LYS B 1 31 ? 10.727 -9.672 -28.516 1 94.5 31 LYS B N 1
ATOM 3834 C CA . LYS B 1 31 ? 10.414 -9.398 -27.125 1 94.5 31 LYS B CA 1
ATOM 3835 C C . LYS B 1 31 ? 11 -10.461 -26.203 1 94.5 31 LYS B C 1
ATOM 3837 O O . LYS B 1 31 ? 11.305 -11.57 -26.641 1 94.5 31 LYS B O 1
ATOM 3842 N N . GLN B 1 32 ? 11.219 -10.172 -24.969 1 95.31 32 GLN B N 1
ATOM 3843 C CA . GLN B 1 32 ? 11.719 -11.125 -23.984 1 95.31 32 GLN B CA 1
ATOM 3844 C C . GLN B 1 32 ? 10.688 -12.203 -23.688 1 95.31 32 GLN B C 1
ATOM 3846 O O . GLN B 1 32 ? 9.484 -11.938 -23.703 1 95.31 32 GLN B O 1
ATOM 3851 N N . ASN B 1 33 ? 11.164 -13.43 -23.562 1 97.12 33 ASN B N 1
ATOM 3852 C CA . ASN B 1 33 ? 10.266 -14.469 -23.078 1 97.12 33 ASN B CA 1
ATOM 3853 C C . ASN B 1 33 ? 10.234 -14.5 -21.547 1 97.12 33 ASN B C 1
ATOM 3855 O O . ASN B 1 33 ? 10.977 -13.773 -20.891 1 97.12 33 ASN B O 1
ATOM 3859 N N . VAL B 1 34 ? 9.383 -15.25 -20.953 1 98.56 34 VAL B N 1
ATOM 3860 C CA . VAL B 1 34 ? 9.164 -15.266 -19.516 1 98.56 34 VAL B CA 1
ATOM 3861 C C . VAL B 1 34 ? 10.414 -15.773 -18.797 1 98.56 34 VAL B C 1
ATOM 3863 O O . VAL B 1 34 ? 10.797 -15.25 -17.75 1 98.56 34 VAL B O 1
ATOM 3866 N N . HIS B 1 35 ? 11.062 -16.781 -19.375 1 98.69 35 HIS B N 1
ATOM 3867 C CA . HIS B 1 35 ? 12.289 -17.312 -18.781 1 98.69 35 HIS B CA 1
ATOM 3868 C C . HIS B 1 35 ? 13.336 -16.219 -18.625 1 98.69 35 HIS B C 1
ATOM 3870 O O . HIS B 1 35 ? 13.953 -16.094 -17.562 1 98.69 35 HIS B O 1
ATOM 3876 N N . GLN B 1 36 ? 13.531 -15.484 -19.641 1 98.12 36 GLN B N 1
ATOM 3877 C CA . GLN B 1 36 ? 14.5 -14.391 -19.609 1 98.12 36 GLN B CA 1
ATOM 3878 C C . GLN B 1 36 ? 14.117 -13.352 -18.562 1 98.12 36 GLN B C 1
ATOM 3880 O O . GLN B 1 36 ? 14.977 -12.875 -17.812 1 98.12 36 GLN B O 1
ATOM 3885 N N . ARG B 1 37 ? 12.844 -13.031 -18.5 1 98.19 37 ARG B N 1
ATOM 3886 C CA . ARG B 1 37 ? 12.375 -12.055 -17.516 1 98.19 37 ARG B CA 1
ATOM 3887 C C . ARG B 1 37 ? 12.602 -12.555 -16.094 1 98.19 37 ARG B C 1
ATOM 3889 O O . ARG B 1 37 ? 13.023 -11.797 -15.227 1 98.19 37 ARG B O 1
ATOM 3896 N N . LEU B 1 38 ? 12.312 -13.805 -15.891 1 98.81 38 LEU B N 1
ATOM 3897 C CA . LEU B 1 38 ? 12.5 -14.406 -14.578 1 98.81 38 LEU B CA 1
ATOM 3898 C C . LEU B 1 38 ? 13.977 -14.383 -14.172 1 98.81 38 LEU B C 1
ATOM 3900 O O . LEU B 1 38 ? 14.305 -14 -13.047 1 98.81 38 LEU B O 1
ATOM 3904 N N . LYS B 1 39 ? 14.828 -14.75 -15.055 1 98.25 39 LYS B N 1
ATOM 3905 C CA . LYS B 1 39 ? 16.266 -14.789 -14.773 1 98.25 39 LYS B CA 1
ATOM 3906 C C . LYS B 1 39 ? 16.797 -13.398 -14.422 1 98.25 39 LYS B C 1
ATOM 3908 O O . LYS B 1 39 ? 17.547 -13.242 -13.461 1 98.25 39 LYS B O 1
ATOM 3913 N N . GLN B 1 40 ? 16.375 -12.484 -15.211 1 98.19 40 GLN B N 1
ATOM 3914 C CA . GLN B 1 40 ? 16.812 -11.109 -14.992 1 98.19 40 GLN B CA 1
ATOM 3915 C C . GLN B 1 40 ? 16.312 -10.586 -13.648 1 98.19 40 GLN B C 1
ATOM 3917 O O . GLN B 1 40 ? 17.078 -9.992 -12.883 1 98.19 40 GLN B O 1
ATOM 3922 N N . ALA B 1 41 ? 15.086 -10.758 -13.391 1 98 41 ALA B N 1
ATOM 3923 C CA . ALA B 1 41 ? 14.492 -10.273 -12.148 1 98 41 ALA B CA 1
ATOM 3924 C C . ALA B 1 41 ? 15.125 -10.953 -10.938 1 98 41 ALA B C 1
ATOM 3926 O O . ALA B 1 41 ? 15.383 -10.312 -9.914 1 98 41 ALA B O 1
ATOM 3927 N N . ASP B 1 42 ? 15.32 -12.211 -11.109 1 97.31 42 ASP B N 1
ATOM 3928 C CA . ASP B 1 42 ? 15.93 -12.984 -10.031 1 97.31 42 ASP B CA 1
ATOM 3929 C C . ASP B 1 42 ? 17.328 -12.469 -9.703 1 97.31 42 ASP B C 1
ATOM 3931 O O . ASP B 1 42 ? 17.688 -12.344 -8.531 1 97.31 42 ASP B O 1
ATOM 3935 N N . ALA B 1 43 ? 18.125 -12.141 -10.695 1 96.69 43 ALA B N 1
ATOM 3936 C CA . ALA B 1 43 ? 19.484 -11.625 -10.516 1 96.69 43 ALA B CA 1
ATOM 3937 C C . ALA B 1 43 ? 19.453 -10.25 -9.859 1 96.69 43 ALA B C 1
ATOM 3939 O O . ALA B 1 43 ? 20.344 -9.922 -9.07 1 96.69 43 ALA B O 1
ATOM 3940 N N . LEU B 1 44 ? 18.422 -9.516 -10.141 1 94.88 44 LEU B N 1
ATOM 3941 C CA . LEU B 1 44 ? 18.344 -8.141 -9.664 1 94.88 44 LEU B CA 1
ATOM 3942 C C . LEU B 1 44 ? 17.609 -8.078 -8.328 1 94.88 44 LEU B C 1
ATOM 3944 O O . LEU B 1 44 ? 17.641 -7.047 -7.645 1 94.88 44 LEU B O 1
ATOM 3948 N N . GLY B 1 45 ? 16.953 -9.109 -7.977 1 94.5 45 GLY B N 1
ATOM 3949 C CA . GLY B 1 45 ? 16.172 -9.109 -6.754 1 94.5 45 GLY B CA 1
ATOM 3950 C C . GLY B 1 45 ? 14.875 -8.32 -6.871 1 94.5 45 GLY B C 1
ATOM 3951 O O . GLY B 1 45 ? 14.367 -7.809 -5.875 1 94.5 45 GLY B O 1
ATOM 3952 N N . THR B 1 46 ? 14.383 -8.141 -8.062 1 95.88 46 THR B N 1
ATOM 3953 C CA . THR B 1 46 ? 13.125 -7.438 -8.305 1 95.88 46 THR B CA 1
ATOM 3954 C C . THR B 1 46 ? 11.969 -8.422 -8.438 1 95.88 46 THR B C 1
ATOM 3956 O O . THR B 1 46 ? 12.141 -9.516 -8.984 1 95.88 46 THR B O 1
ATOM 3959 N N . LEU B 1 47 ? 10.828 -8.039 -7.988 1 98.12 47 LEU B N 1
ATOM 3960 C CA . LEU B 1 47 ? 9.641 -8.875 -8.031 1 98.12 47 LEU B CA 1
ATOM 3961 C C . LEU B 1 47 ? 8.828 -8.602 -9.297 1 98.12 47 LEU B C 1
ATOM 3963 O O . LEU B 1 47 ? 8.406 -7.465 -9.531 1 98.12 47 LEU B O 1
ATOM 3967 N N . LEU B 1 48 ? 8.641 -9.578 -10.156 1 98.75 48 LEU B N 1
ATOM 3968 C CA . LEU B 1 48 ? 7.789 -9.453 -11.328 1 98.75 48 LEU B CA 1
ATOM 3969 C C . LEU B 1 48 ? 6.316 -9.531 -10.938 1 98.75 48 LEU B C 1
ATOM 3971 O O . LEU B 1 48 ? 5.941 -10.336 -10.086 1 98.75 48 LEU B O 1
ATOM 3975 N N . VAL B 1 49 ? 5.492 -8.688 -11.508 1 98.75 49 VAL B N 1
ATOM 3976 C CA . VAL B 1 49 ? 4.062 -8.664 -11.227 1 98.75 49 VAL B CA 1
ATOM 3977 C C . VAL B 1 49 ? 3.283 -9.109 -12.461 1 98.75 49 VAL B C 1
ATOM 3979 O O . VAL B 1 49 ? 3.492 -8.586 -13.555 1 98.75 49 VAL B O 1
ATOM 3982 N N . GLN B 1 50 ? 2.422 -10.086 -12.227 1 98.75 50 GLN B N 1
ATOM 3983 C CA . GLN B 1 50 ? 1.615 -10.656 -13.297 1 98.75 50 GLN B CA 1
ATOM 3984 C C . GLN B 1 50 ? 0.136 -10.68 -12.922 1 98.75 50 GLN B C 1
ATOM 3986 O O . GLN B 1 50 ? -0.255 -11.352 -11.961 1 98.75 50 GLN B O 1
ATOM 3991 N N . PRO B 1 51 ? -0.714 -9.984 -13.672 1 97.56 51 PRO B N 1
ATOM 3992 C CA . PRO B 1 51 ? -2.154 -10.086 -13.43 1 97.56 51 PRO B CA 1
ATOM 3993 C C . PRO B 1 51 ? -2.758 -11.383 -13.969 1 97.56 51 PRO B C 1
ATOM 3995 O O . PRO B 1 51 ? -2.088 -12.125 -14.688 1 97.56 51 PRO B O 1
ATOM 3998 N N . ARG B 1 52 ? -3.912 -11.672 -13.578 1 94.19 52 ARG B N 1
ATOM 3999 C CA . ARG B 1 52 ? -4.715 -12.766 -14.117 1 94.19 52 ARG B CA 1
ATOM 4000 C C . ARG B 1 52 ? -5.898 -12.234 -14.922 1 94.19 52 ARG B C 1
ATOM 4002 O O . ARG B 1 52 ? -6.812 -11.625 -14.359 1 94.19 52 ARG B O 1
ATOM 4009 N N . CYS B 1 53 ? -5.875 -12.414 -16.203 1 91.19 53 CYS B N 1
ATOM 4010 C CA . CYS B 1 53 ? -6.953 -11.867 -17.016 1 91.19 53 CYS B CA 1
ATOM 4011 C C . CYS B 1 53 ? -7.25 -12.766 -18.203 1 91.19 53 CYS B C 1
ATOM 4013 O O . CYS B 1 53 ? -6.363 -13.461 -18.703 1 91.19 53 CYS B O 1
ATOM 4015 N N . GLY B 1 54 ? -8.469 -12.75 -18.609 1 92.19 54 GLY B N 1
ATOM 4016 C CA . GLY B 1 54 ? -8.93 -13.477 -19.781 1 92.19 54 GLY B CA 1
ATOM 4017 C C . GLY B 1 54 ? -10.375 -13.18 -20.125 1 92.19 54 GLY B C 1
ATOM 4018 O O . GLY B 1 54 ? -11.25 -13.211 -19.266 1 92.19 54 GLY B O 1
ATOM 4019 N N . VAL B 1 55 ? -10.539 -12.766 -21.359 1 94.12 55 VAL B N 1
ATOM 4020 C CA . VAL B 1 55 ? -11.898 -12.578 -21.875 1 94.12 55 VAL B CA 1
ATOM 4021 C C . VAL B 1 55 ? -12.07 -13.328 -23.188 1 94.12 55 VAL B C 1
ATOM 4023 O O . VAL B 1 55 ? -11.086 -13.664 -23.844 1 94.12 55 VAL B O 1
ATOM 4026 N N . GLY B 1 56 ? -13.289 -13.555 -23.562 1 95.12 56 GLY B N 1
ATOM 4027 C CA . GLY B 1 56 ? -13.594 -14.477 -24.641 1 95.12 56 GLY B CA 1
ATOM 4028 C C . GLY B 1 56 ? -13.297 -13.898 -26.016 1 95.12 56 GLY B C 1
ATOM 4029 O O . GLY B 1 56 ? -12.758 -14.594 -26.875 1 95.12 56 GLY B O 1
ATOM 4030 N N . SER B 1 57 ? -13.547 -12.602 -26.188 1 96.06 57 SER B N 1
ATOM 4031 C CA . SER B 1 57 ? -13.438 -11.953 -27.484 1 96.06 57 SER B CA 1
ATOM 4032 C C . SER B 1 57 ? -11.984 -11.641 -27.828 1 96.06 57 SER B C 1
ATOM 4034 O O . SER B 1 57 ? -11.227 -11.164 -26.984 1 96.06 57 SER B O 1
ATOM 4036 N N . GLN B 1 58 ? -11.664 -11.938 -29.125 1 96.94 58 GLN B N 1
ATOM 4037 C CA . GLN B 1 58 ? -10.328 -11.602 -29.609 1 96.94 58 GLN B CA 1
ATOM 4038 C C . GLN B 1 58 ? -10.039 -10.109 -29.469 1 96.94 58 GLN B C 1
ATOM 4040 O O . GLN B 1 58 ? -8.984 -9.719 -28.953 1 96.94 58 GLN B O 1
ATOM 4045 N N . GLN B 1 59 ? -10.961 -9.32 -29.875 1 97.12 59 GLN B N 1
ATOM 4046 C CA . GLN B 1 59 ? -10.805 -7.875 -29.859 1 97.12 59 GLN B CA 1
ATOM 4047 C C . GLN B 1 59 ? -10.695 -7.363 -28.422 1 97.12 59 GLN B C 1
ATOM 4049 O O . GLN B 1 59 ? -9.797 -6.582 -28.094 1 97.12 59 GLN B O 1
ATOM 4054 N N . LYS B 1 60 ? -11.594 -7.82 -27.578 1 96.56 60 LYS B N 1
ATOM 4055 C CA . LYS B 1 60 ? -11.617 -7.363 -26.188 1 96.56 60 LYS B CA 1
ATOM 4056 C C . LYS B 1 60 ? -10.383 -7.84 -25.422 1 96.56 60 LYS B C 1
ATOM 4058 O O . LYS B 1 60 ? -9.875 -7.133 -24.547 1 96.56 60 LYS B O 1
ATOM 4063 N N . MET B 1 61 ? -9.961 -9.016 -25.734 1 97.5 61 MET B N 1
ATOM 4064 C CA . MET B 1 61 ? -8.75 -9.523 -25.094 1 97.5 61 MET B CA 1
ATOM 4065 C C . MET B 1 61 ? -7.539 -8.672 -25.469 1 97.5 61 MET B C 1
ATOM 4067 O O . MET B 1 61 ? -6.711 -8.352 -24.609 1 97.5 61 MET B O 1
ATOM 4071 N N . GLY B 1 62 ? -7.434 -8.336 -26.75 1 98.12 62 GLY B N 1
ATOM 4072 C CA . GLY B 1 62 ? -6.371 -7.445 -27.203 1 98.12 62 GLY B CA 1
ATOM 4073 C C . GLY B 1 62 ? -6.41 -6.086 -26.516 1 98.12 62 GLY B C 1
ATOM 4074 O O . GLY B 1 62 ? -5.379 -5.586 -26.062 1 98.12 62 GLY B O 1
ATOM 4075 N N . GLU B 1 63 ? -7.586 -5.527 -26.453 1 97.88 63 GLU B N 1
ATOM 4076 C CA . GLU B 1 63 ? -7.77 -4.238 -25.797 1 97.88 63 GLU B CA 1
ATOM 4077 C C . GLU B 1 63 ? -7.363 -4.309 -24.328 1 97.88 63 GLU B C 1
ATOM 4079 O O . GLU B 1 63 ? -6.738 -3.381 -23.812 1 97.88 63 GLU B O 1
ATOM 4084 N N . LEU B 1 64 ? -7.734 -5.367 -23.688 1 97.38 64 LEU B N 1
ATOM 4085 C CA . LEU B 1 64 ? -7.41 -5.562 -22.281 1 97.38 64 LEU B CA 1
ATOM 4086 C C . LEU B 1 64 ? -5.902 -5.625 -22.078 1 97.38 64 LEU B C 1
ATOM 4088 O O . LEU B 1 64 ? -5.363 -4.938 -21.203 1 97.38 64 LEU B O 1
ATOM 4092 N N . LEU B 1 65 ? -5.207 -6.426 -22.859 1 98.25 65 LEU B N 1
ATOM 4093 C CA . LEU B 1 65 ? -3.762 -6.562 -22.734 1 98.25 65 LEU B CA 1
ATOM 4094 C C . LEU B 1 65 ? -3.066 -5.23 -22.984 1 98.25 65 LEU B C 1
ATOM 4096 O O . LEU B 1 65 ? -2.164 -4.84 -22.25 1 98.25 65 LEU B O 1
ATOM 4100 N N . GLN B 1 66 ? -3.5 -4.52 -23.969 1 98.44 66 GLN B N 1
ATOM 4101 C CA . GLN B 1 66 ? -2.893 -3.244 -24.328 1 98.44 66 GLN B CA 1
ATOM 4102 C C . GLN B 1 66 ? -3.16 -2.189 -23.266 1 98.44 66 GLN B C 1
ATOM 4104 O O . GLN B 1 66 ? -2.289 -1.372 -22.953 1 98.44 66 GLN B O 1
ATOM 4109 N N . PHE B 1 67 ? -4.359 -2.207 -22.766 1 98.19 67 PHE B N 1
ATOM 4110 C CA . PHE B 1 67 ? -4.703 -1.291 -21.688 1 98.19 67 PHE B CA 1
ATOM 4111 C C . PHE B 1 67 ? -3.787 -1.504 -20.484 1 98.19 67 PHE B C 1
ATOM 4113 O O . PHE B 1 67 ? -3.244 -0.544 -19.938 1 98.19 67 PHE B O 1
ATOM 4120 N N . LEU B 1 68 ? -3.633 -2.732 -20.047 1 98.19 68 LEU B N 1
ATOM 4121 C CA . LEU B 1 68 ? -2.795 -3.045 -18.891 1 98.19 68 LEU B CA 1
ATOM 4122 C C . LEU B 1 68 ? -1.345 -2.654 -19.156 1 98.19 68 LEU B C 1
ATOM 4124 O O . LEU B 1 68 ? -0.67 -2.129 -18.266 1 98.19 68 LEU B O 1
ATOM 4128 N N . GLU B 1 69 ? -0.878 -2.969 -20.344 1 97.94 69 GLU B N 1
ATOM 4129 C CA . GLU B 1 69 ? 0.491 -2.592 -20.688 1 97.94 69 GLU B CA 1
ATOM 4130 C C . GLU B 1 69 ? 0.683 -1.079 -20.609 1 97.94 69 GLU B C 1
ATOM 4132 O O . GLU B 1 69 ? 1.692 -0.605 -20.078 1 97.94 69 GLU B O 1
ATOM 4137 N N . ARG B 1 70 ? -0.289 -0.346 -21.062 1 97.38 70 ARG B N 1
ATOM 4138 C CA . ARG B 1 70 ? -0.193 1.109 -21.094 1 97.38 70 ARG B CA 1
ATOM 4139 C C . ARG B 1 70 ? -0.345 1.687 -19.688 1 97.38 70 ARG B C 1
ATOM 4141 O O . ARG B 1 70 ? 0.414 2.574 -19.281 1 97.38 70 ARG B O 1
ATOM 4148 N N . GLU B 1 71 ? -1.267 1.179 -18.969 1 96.19 71 GLU B N 1
ATOM 4149 C CA . GLU B 1 71 ? -1.7 1.838 -17.734 1 96.19 71 GLU B CA 1
ATOM 4150 C C . GLU B 1 71 ? -0.931 1.314 -16.531 1 96.19 71 GLU B C 1
ATOM 4152 O O . GLU B 1 71 ? -0.823 2.002 -15.516 1 96.19 71 GLU B O 1
ATOM 4157 N N . ALA B 1 72 ? -0.366 0.076 -16.609 1 96.75 72 ALA B N 1
ATOM 4158 C CA . ALA B 1 72 ? 0.197 -0.513 -15.398 1 96.75 72 ALA B CA 1
ATOM 4159 C C . ALA B 1 72 ? 1.542 -1.176 -15.688 1 96.75 72 ALA B C 1
ATOM 4161 O O . ALA B 1 72 ? 2.268 -1.547 -14.758 1 96.75 72 ALA B O 1
ATOM 4162 N N . GLN B 1 73 ? 1.854 -1.417 -16.922 1 96.19 73 GLN B N 1
ATOM 4163 C CA . GLN B 1 73 ? 3.141 -1.957 -17.344 1 96.19 73 GLN B CA 1
ATOM 4164 C C . GLN B 1 73 ? 3.469 -3.25 -16.609 1 96.19 73 GLN B C 1
ATOM 4166 O O . GLN B 1 73 ? 4.551 -3.385 -16.031 1 96.19 73 GLN B O 1
ATOM 4171 N N . PRO B 1 74 ? 2.568 -4.258 -16.672 1 97.62 74 PRO B N 1
ATOM 4172 C CA . PRO B 1 74 ? 2.898 -5.539 -16.047 1 97.62 74 PRO B CA 1
ATOM 4173 C C . PRO B 1 74 ? 4.164 -6.168 -16.625 1 97.62 74 PRO B C 1
ATOM 4175 O O . PRO B 1 74 ? 4.5 -5.938 -17.781 1 97.62 74 PRO B O 1
ATOM 4178 N N . ASP B 1 75 ? 4.832 -6.953 -15.742 1 98.38 75 ASP B N 1
ATOM 4179 C CA . ASP B 1 75 ? 6.066 -7.598 -16.188 1 98.38 75 ASP B CA 1
ATOM 4180 C C . ASP B 1 75 ? 5.77 -8.797 -17.078 1 98.38 75 ASP B C 1
ATOM 4182 O O . ASP B 1 75 ? 6.559 -9.117 -17.969 1 98.38 75 ASP B O 1
ATOM 4186 N N . ILE B 1 76 ? 4.738 -9.484 -16.75 1 98.62 76 ILE B N 1
ATOM 4187 C CA . ILE B 1 76 ? 4.207 -10.617 -17.484 1 98.62 76 ILE B CA 1
ATOM 4188 C C . ILE B 1 76 ? 2.689 -10.5 -17.609 1 98.62 76 ILE B C 1
ATOM 4190 O O . ILE B 1 76 ? 2.018 -10.125 -16.641 1 98.62 76 ILE B O 1
ATOM 4194 N N . LEU B 1 77 ? 2.188 -10.711 -18.781 1 98.56 77 LEU B N 1
ATOM 4195 C CA . LEU B 1 77 ? 0.744 -10.742 -18.984 1 98.56 77 LEU B CA 1
ATOM 4196 C C . LEU B 1 77 ? 0.224 -12.172 -19 1 98.56 77 LEU B C 1
ATOM 4198 O O . LEU B 1 77 ? 1.008 -13.125 -18.922 1 98.56 77 LEU B O 1
ATOM 4202 N N . SER B 1 78 ? -1.093 -12.328 -19.016 1 97.31 78 SER B N 1
ATOM 4203 C CA . SER B 1 78 ? -1.657 -13.672 -18.938 1 97.31 78 SER B CA 1
ATOM 4204 C C . SER B 1 78 ? -2.846 -13.82 -19.875 1 97.31 78 SER B C 1
ATOM 4206 O O . SER B 1 78 ? -3.521 -12.844 -20.203 1 97.31 78 SER B O 1
ATOM 4208 N N . LEU B 1 79 ? -3.035 -14.992 -20.312 1 97.75 79 LEU B N 1
ATOM 4209 C CA . LEU B 1 79 ? -4.305 -15.461 -20.859 1 97.75 79 LEU B CA 1
ATOM 4210 C C . LEU B 1 79 ? -4.926 -16.531 -19.969 1 97.75 79 LEU B C 1
ATOM 4212 O O . LEU B 1 79 ? -4.438 -17.656 -19.906 1 97.75 79 LEU B O 1
ATOM 4216 N N . THR B 1 80 ? -5.926 -16.109 -19.266 1 96.25 80 THR B N 1
ATOM 4217 C CA . THR B 1 80 ? -6.719 -17.094 -18.547 1 96.25 80 THR B CA 1
ATOM 4218 C C . THR B 1 80 ? -7.695 -17.797 -19.5 1 96.25 80 THR B C 1
ATOM 4220 O O . THR B 1 80 ? -8.477 -17.141 -20.188 1 96.25 80 THR B O 1
ATOM 4223 N N . ILE B 1 81 ? -7.66 -19.078 -19.531 1 96.69 81 ILE B N 1
ATOM 4224 C CA . ILE B 1 81 ? -8.383 -19.859 -20.531 1 96.69 81 ILE B CA 1
ATOM 4225 C C . ILE B 1 81 ? -9.797 -20.156 -20.031 1 96.69 81 ILE B C 1
ATOM 4227 O O . ILE B 1 81 ? -10.008 -20.375 -18.844 1 96.69 81 ILE B O 1
ATOM 4231 N N . ASP B 1 82 ? -10.719 -20.156 -20.969 1 94.88 82 ASP B N 1
ATOM 4232 C CA . ASP B 1 82 ? -12.125 -20.375 -20.625 1 94.88 82 ASP B CA 1
ATOM 4233 C C . ASP B 1 82 ? -12.359 -21.812 -20.156 1 94.88 82 ASP B C 1
ATOM 4235 O O . ASP B 1 82 ? -11.578 -22.719 -20.484 1 94.88 82 ASP B O 1
ATOM 4239 N N . ALA B 1 83 ? -13.438 -22.031 -19.469 1 91.44 83 ALA B N 1
ATOM 4240 C CA . ALA B 1 83 ? -13.742 -23.297 -18.812 1 91.44 83 ALA B CA 1
ATOM 4241 C C . ALA B 1 83 ? -14 -24.406 -19.828 1 91.44 83 ALA B C 1
ATOM 4243 O O . ALA B 1 83 ? -13.641 -25.562 -19.594 1 91.44 83 ALA B O 1
ATOM 4244 N N . TYR B 1 84 ? -14.656 -24.094 -20.969 1 91.81 84 TYR B N 1
ATOM 4245 C CA . TYR B 1 84 ? -14.922 -25.109 -21.984 1 91.81 84 TYR B CA 1
ATOM 4246 C C . TYR B 1 84 ? -13.625 -25.625 -22.578 1 91.81 84 TYR B C 1
ATOM 4248 O O . TYR B 1 84 ? -13.461 -26.844 -22.766 1 91.81 84 TYR B O 1
ATOM 4256 N N . THR B 1 85 ? -12.758 -24.703 -22.828 1 91.81 85 THR B N 1
ATOM 4257 C CA . THR B 1 85 ? -11.469 -25.094 -23.391 1 91.81 85 THR B CA 1
ATOM 4258 C C . THR B 1 85 ? -10.672 -25.938 -22.406 1 91.81 85 THR B C 1
ATOM 4260 O O . THR B 1 85 ? -10.023 -26.906 -22.797 1 91.81 85 THR B O 1
ATOM 4263 N N . ARG B 1 86 ? -10.75 -25.609 -21.156 1 90.62 86 ARG B N 1
ATOM 4264 C CA . ARG B 1 86 ? -10.031 -26.328 -20.094 1 90.62 86 ARG B CA 1
ATOM 4265 C C . ARG B 1 86 ? -10.453 -27.781 -20.047 1 90.62 86 ARG B C 1
ATOM 4267 O O . ARG B 1 86 ? -9.648 -28.656 -19.719 1 90.62 86 ARG B O 1
ATOM 4274 N N . LEU B 1 87 ? -11.711 -28.031 -20.422 1 89.19 87 LEU B N 1
ATOM 4275 C CA . LEU B 1 87 ? -12.266 -29.375 -20.344 1 89.19 87 LEU B CA 1
ATOM 4276 C C . LEU B 1 87 ? -12.32 -30.031 -21.719 1 89.19 87 LEU B C 1
ATOM 4278 O O . LEU B 1 87 ? -13.047 -31 -21.922 1 89.19 87 LEU B O 1
ATOM 4282 N N . CYS B 1 88 ? -11.688 -29.438 -22.656 1 90.88 88 CYS B N 1
ATOM 4283 C CA . CYS B 1 88 ? -11.562 -29.938 -24.016 1 90.88 88 CYS B CA 1
ATOM 4284 C C . CYS B 1 88 ? -12.914 -30 -24.703 1 90.88 88 CYS B C 1
ATOM 4286 O O . CYS B 1 88 ? -13.164 -30.875 -25.531 1 90.88 88 CYS B O 1
ATOM 4288 N N . GLN B 1 89 ? -13.812 -29.156 -24.234 1 91.31 89 GLN B N 1
ATOM 4289 C CA . GLN B 1 89 ? -15.094 -28.984 -24.906 1 91.31 89 GLN B CA 1
ATOM 4290 C C . GLN B 1 89 ? -15.023 -27.891 -25.953 1 91.31 89 GLN B C 1
ATOM 4292 O O . GLN B 1 89 ? -15.742 -26.891 -25.875 1 91.31 89 GLN B O 1
ATOM 4297 N N . PHE B 1 90 ? -14.305 -28.188 -26.969 1 92.81 90 PHE B N 1
ATOM 4298 C CA . PHE B 1 90 ? -13.953 -27.172 -27.969 1 92.81 90 PHE B CA 1
ATOM 4299 C C . PHE B 1 90 ? -15.172 -26.781 -28.797 1 92.81 90 PHE B C 1
ATOM 4301 O O . PHE B 1 90 ? -15.32 -25.625 -29.188 1 92.81 90 PHE B O 1
ATOM 4308 N N . ASP B 1 91 ? -16.031 -27.719 -29 1 91.31 91 ASP B N 1
ATOM 4309 C CA . ASP B 1 91 ? -17.25 -27.438 -29.781 1 91.31 91 ASP B CA 1
ATOM 4310 C C . ASP B 1 91 ? -18.141 -26.438 -29.047 1 91.31 91 ASP B C 1
ATOM 4312 O O . ASP B 1 91 ? -18.688 -25.516 -29.672 1 91.31 91 ASP B O 1
ATOM 4316 N N . LYS B 1 92 ? -18.266 -26.688 -27.781 1 92.94 92 LYS B N 1
ATOM 4317 C CA . LYS B 1 92 ? -19.078 -25.766 -26.984 1 92.94 92 LYS B CA 1
ATOM 4318 C C . LYS B 1 92 ? -18.422 -24.391 -26.906 1 92.94 92 LYS B C 1
ATOM 4320 O O . LYS B 1 92 ? -19.109 -23.359 -27.016 1 92.94 92 LYS B O 1
ATOM 4325 N N . ALA B 1 93 ? -17.125 -24.391 -26.688 1 93.81 93 ALA B N 1
ATOM 4326 C CA . ALA B 1 93 ? -16.391 -23.125 -26.656 1 93.81 93 ALA B CA 1
ATOM 4327 C C . ALA B 1 93 ? -16.578 -22.359 -27.969 1 93.81 93 ALA B C 1
ATOM 4329 O O . ALA B 1 93 ? -16.797 -21.141 -27.969 1 93.81 93 ALA B O 1
ATOM 4330 N N . ASN B 1 94 ? -16.5 -23.047 -29.047 1 93.06 94 ASN B N 1
ATOM 4331 C CA . ASN B 1 94 ? -16.641 -22.438 -30.375 1 93.06 94 ASN B CA 1
ATOM 4332 C C . ASN B 1 94 ? -18.047 -21.891 -30.578 1 93.06 94 ASN B C 1
ATOM 4334 O O . ASN B 1 94 ? -18.219 -20.812 -31.156 1 93.06 94 ASN B O 1
ATOM 4338 N N . ALA B 1 95 ? -19 -22.578 -30.172 1 93.44 95 ALA B N 1
ATOM 4339 C CA . ALA B 1 95 ? -20.391 -22.125 -30.312 1 93.44 95 ALA B CA 1
ATOM 4340 C C . ALA B 1 95 ? -20.625 -20.828 -29.531 1 93.44 95 ALA B C 1
ATOM 4342 O O . ALA B 1 95 ? -21.234 -19.891 -30.047 1 93.44 95 ALA B O 1
ATOM 4343 N N . VAL B 1 96 ? -20.156 -20.812 -28.328 1 94.56 96 VAL B N 1
ATOM 4344 C CA . VAL B 1 96 ? -20.328 -19.625 -27.5 1 94.56 96 VAL B CA 1
ATOM 4345 C C . VAL B 1 96 ? -19.531 -18.469 -28.094 1 94.56 96 VAL B C 1
ATOM 4347 O O . VAL B 1 96 ? -20.016 -17.328 -28.109 1 94.56 96 VAL B O 1
ATOM 4350 N N . LEU B 1 97 ? -18.344 -18.766 -28.562 1 94 97 LEU B N 1
ATOM 4351 C CA . LEU B 1 97 ? -17.484 -17.75 -29.172 1 94 97 LEU B CA 1
ATOM 4352 C C . LEU B 1 97 ? -18.188 -17.078 -30.344 1 94 97 LEU B C 1
ATOM 4354 O O . LEU B 1 97 ? -18.047 -15.867 -30.531 1 94 97 LEU B O 1
ATOM 4358 N N . GLN B 1 98 ? -18.938 -17.781 -31.094 1 93.38 98 GLN B N 1
ATOM 4359 C CA . GLN B 1 98 ? -19.625 -17.266 -32.281 1 93.38 98 GLN B CA 1
ATOM 4360 C C . GLN B 1 98 ? -20.859 -16.469 -31.891 1 93.38 98 GLN B C 1
ATOM 4362 O O . GLN B 1 98 ? -21.219 -15.492 -32.562 1 93.38 98 GLN B O 1
ATOM 4367 N N . GLU B 1 99 ? -21.469 -16.875 -30.906 1 94 99 GLU B N 1
ATOM 4368 C CA . GLU B 1 99 ? -22.734 -16.266 -30.531 1 94 99 GLU B CA 1
ATOM 4369 C C . GLU B 1 99 ? -22.531 -15.062 -29.609 1 94 99 GLU B C 1
ATOM 4371 O O . GLU B 1 99 ? -23.031 -13.969 -29.891 1 94 99 GLU B O 1
ATOM 4376 N N . ASN B 1 100 ? -21.875 -15.367 -28.5 1 94.94 100 ASN B N 1
ATOM 4377 C CA . ASN B 1 100 ? -21.688 -14.344 -27.469 1 94.94 100 ASN B CA 1
ATOM 4378 C C . ASN B 1 100 ? -20.375 -14.539 -26.719 1 94.94 100 ASN B C 1
ATOM 4380 O O . ASN B 1 100 ? -20.375 -14.992 -25.562 1 94.94 100 ASN B O 1
ATOM 4384 N N . PRO B 1 101 ? -19.359 -14.023 -27.297 1 91.69 101 PRO B N 1
ATOM 4385 C CA . PRO B 1 101 ? -18.031 -14.25 -26.703 1 91.69 101 PRO B CA 1
ATOM 4386 C C . PRO B 1 101 ? -17.953 -13.766 -25.266 1 91.69 101 PRO B C 1
ATOM 4388 O O . PRO B 1 101 ? -17.156 -14.281 -24.484 1 91.69 101 PRO B O 1
ATOM 4391 N N . GLN B 1 102 ? -18.734 -12.789 -24.844 1 89.62 102 GLN B N 1
ATOM 4392 C CA . GLN B 1 102 ? -18.719 -12.219 -23.5 1 89.62 102 GLN B CA 1
ATOM 4393 C C . GLN B 1 102 ? -19.172 -13.242 -22.469 1 89.62 102 GLN B C 1
ATOM 4395 O O . GLN B 1 102 ? -18.953 -13.062 -21.266 1 89.62 102 GLN B O 1
ATOM 4400 N N . ASN B 1 103 ? -19.75 -14.273 -22.969 1 90.25 103 ASN B N 1
ATOM 4401 C CA . ASN B 1 103 ? -20.25 -15.297 -22.047 1 90.25 103 AS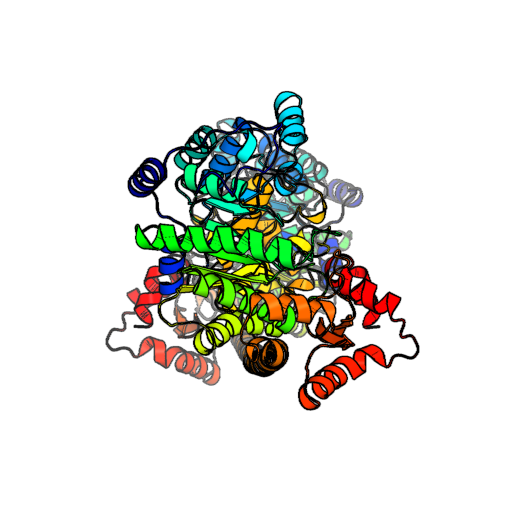N B CA 1
ATOM 4402 C C . ASN B 1 103 ? -19.172 -16.297 -21.672 1 90.25 103 ASN B C 1
ATOM 4404 O O . ASN B 1 103 ? -19.375 -17.141 -20.797 1 90.25 103 ASN B O 1
ATOM 4408 N N . LEU B 1 104 ? -18.078 -16.188 -22.297 1 92.25 104 LEU B N 1
ATOM 4409 C CA . LEU B 1 104 ? -16.953 -17.031 -21.906 1 92.25 104 LEU B CA 1
ATOM 4410 C C . LEU B 1 104 ? -16.188 -16.406 -20.734 1 92.25 104 LEU B C 1
ATOM 4412 O O . LEU B 1 104 ? -15.977 -15.188 -20.703 1 92.25 104 LEU B O 1
ATOM 4416 N N . ASN B 1 105 ? -15.797 -17.156 -19.75 1 89.06 105 ASN B N 1
ATOM 4417 C CA . ASN B 1 105 ? -15.133 -16.672 -18.562 1 89.06 105 ASN B CA 1
ATOM 4418 C C . ASN B 1 105 ? -13.617 -16.609 -18.75 1 89.06 105 ASN B C 1
ATOM 4420 O O . ASN B 1 105 ? -12.867 -16.547 -17.766 1 89.06 105 ASN B O 1
ATOM 4424 N N . GLY B 1 106 ? -13.125 -16.703 -19.938 1 94.62 106 GLY B N 1
ATOM 4425 C CA . GLY B 1 106 ? -11.727 -16.641 -20.328 1 94.62 106 GLY B CA 1
ATOM 4426 C C . GLY B 1 106 ? -11.523 -16.719 -21.828 1 94.62 106 GLY B C 1
ATOM 4427 O O . GLY B 1 106 ? -12.492 -16.641 -22.594 1 94.62 106 GLY B O 1
ATOM 4428 N N . TYR B 1 107 ? -10.32 -16.812 -22.266 1 97.19 107 TYR B N 1
ATOM 4429 C CA . TYR B 1 107 ? -9.945 -16.781 -23.672 1 97.19 107 TYR B CA 1
ATOM 4430 C C . TYR B 1 107 ? -9.922 -18.188 -24.266 1 97.19 107 TYR B C 1
ATOM 4432 O O . TYR B 1 107 ? -9.125 -19.031 -23.844 1 97.19 107 TYR B O 1
ATOM 4440 N N . PRO B 1 108 ? -10.797 -18.469 -25.234 1 97.06 108 PRO B N 1
ATOM 4441 C CA . PRO B 1 108 ? -10.797 -19.797 -25.859 1 97.06 108 PRO B CA 1
ATOM 4442 C C . PRO B 1 108 ? -9.695 -19.953 -26.906 1 97.06 108 PRO B C 1
ATOM 4444 O O . PRO B 1 108 ? -9.984 -20.078 -28.094 1 97.06 108 PRO B O 1
ATOM 4447 N N . LEU B 1 109 ? -8.5 -20.094 -26.422 1 97.31 109 LEU B N 1
ATOM 4448 C CA . LEU B 1 109 ? -7.262 -20.016 -27.188 1 97.31 109 LEU B CA 1
ATOM 4449 C C . LEU B 1 109 ? -7.285 -21 -28.359 1 97.31 109 LEU B C 1
ATOM 4451 O O . LEU B 1 109 ? -6.984 -20.625 -29.5 1 97.31 109 LEU B O 1
ATOM 4455 N N . VAL B 1 110 ? -7.738 -22.25 -28.109 1 95.94 110 VAL B N 1
ATOM 4456 C CA . VAL B 1 110 ? -7.723 -23.297 -29.141 1 95.94 110 VAL B CA 1
ATOM 4457 C C . VAL B 1 110 ? -8.719 -22.953 -30.234 1 95.94 110 VAL B C 1
ATOM 4459 O O . VAL B 1 110 ? -8.414 -23.109 -31.422 1 95.94 110 VAL B O 1
ATOM 4462 N N . CYS B 1 111 ? -9.828 -22.422 -29.828 1 95.44 111 CYS B N 1
ATOM 4463 C CA . CYS B 1 111 ? -10.875 -22.094 -30.797 1 95.44 111 CYS B CA 1
ATOM 4464 C C . CYS B 1 111 ? -10.492 -20.875 -31.625 1 95.44 111 CYS B C 1
ATOM 4466 O O . CYS B 1 111 ? -10.852 -20.766 -32.812 1 95.44 111 CYS B O 1
ATOM 4468 N N . HIS B 1 112 ? -9.867 -19.906 -31.047 1 96.5 112 HIS B N 1
ATOM 4469 C CA . HIS B 1 112 ? -9.398 -18.75 -31.812 1 96.5 112 HIS B CA 1
ATOM 4470 C C . HIS B 1 112 ? -8.359 -19.156 -32.844 1 96.5 112 HIS B C 1
ATOM 4472 O O . HIS B 1 112 ? -8.336 -18.609 -33.938 1 96.5 112 HIS B O 1
ATOM 4478 N N . GLY B 1 113 ? -7.555 -20.141 -32.438 1 95.94 113 GLY B N 1
ATOM 4479 C CA . GLY B 1 113 ? -6.492 -20.578 -33.344 1 95.94 113 GLY B CA 1
ATOM 4480 C C . GLY B 1 113 ? -5.184 -19.844 -33.125 1 95.94 113 GLY B C 1
ATOM 4481 O O . GLY B 1 113 ? -5.176 -18.734 -32.594 1 95.94 113 GLY B O 1
ATOM 4482 N N . TYR B 1 114 ? -4.051 -20.5 -33.562 1 97.19 114 TYR B N 1
ATOM 4483 C CA . TYR B 1 114 ? -2.715 -20.031 -33.219 1 97.19 114 TYR B CA 1
ATOM 4484 C C . TYR B 1 114 ? -2.406 -18.719 -33.906 1 97.19 114 TYR B C 1
ATOM 4486 O O . TYR B 1 114 ? -1.642 -17.891 -33.406 1 97.19 114 TYR B O 1
ATOM 4494 N N . LYS B 1 115 ? -3.002 -18.453 -35.062 1 97.94 115 LYS B N 1
ATOM 4495 C CA . LYS B 1 115 ? -2.727 -17.203 -35.781 1 97.94 115 LYS B CA 1
ATOM 4496 C C . LYS B 1 115 ? -3.225 -15.992 -35 1 97.94 115 LYS B C 1
ATOM 4498 O O . LYS B 1 115 ? -2.535 -14.977 -34.906 1 97.94 115 LYS B O 1
ATOM 4503 N N . LYS B 1 116 ? -4.398 -16.125 -34.438 1 98 116 LYS B N 1
ATOM 4504 C CA . LYS B 1 116 ? -4.941 -15.047 -33.625 1 98 116 LYS B CA 1
ATOM 4505 C C . LYS B 1 116 ? -4.148 -14.898 -32.344 1 98 116 LYS B C 1
ATOM 4507 O O . LYS B 1 116 ? -3.998 -13.781 -31.812 1 98 116 LYS B O 1
ATOM 4512 N N . VAL B 1 117 ? -3.67 -15.969 -31.844 1 98.19 117 VAL B N 1
ATOM 4513 C CA . VAL B 1 117 ? -2.826 -15.914 -30.656 1 98.19 117 VAL B CA 1
ATOM 4514 C C . VAL B 1 117 ? -1.535 -15.164 -30.969 1 98.19 117 VAL B C 1
ATOM 4516 O O . VAL B 1 117 ? -1.062 -14.367 -30.172 1 98.19 117 VAL B O 1
ATOM 4519 N N . ARG B 1 118 ? -0.971 -15.43 -32.188 1 98.25 118 ARG B N 1
ATOM 4520 C CA . ARG B 1 118 ? 0.209 -14.688 -32.594 1 98.25 118 ARG B CA 1
ATOM 4521 C C . ARG B 1 118 ? -0.077 -13.188 -32.656 1 98.25 118 ARG B C 1
ATOM 4523 O O . ARG B 1 118 ? 0.753 -12.375 -32.25 1 98.25 118 ARG B O 1
ATOM 4530 N N . GLU B 1 119 ? -1.263 -12.867 -33.125 1 98.12 119 GLU B N 1
ATOM 4531 C CA . GLU B 1 119 ? -1.653 -11.461 -33.219 1 98.12 119 GLU B CA 1
ATOM 4532 C C . GLU B 1 119 ? -1.681 -10.82 -31.828 1 98.12 119 GLU B C 1
ATOM 4534 O O . GLU B 1 119 ? -1.181 -9.703 -31.656 1 98.12 119 GLU B O 1
ATOM 4539 N N . LEU B 1 120 ? -2.273 -11.484 -30.891 1 97.81 120 LEU B N 1
ATOM 4540 C CA . LEU B 1 120 ? -2.311 -10.984 -29.516 1 97.81 120 LEU B CA 1
ATOM 4541 C C . LEU B 1 120 ? -0.902 -10.844 -28.953 1 97.81 120 LEU B C 1
ATOM 4543 O O . LEU B 1 120 ? -0.571 -9.828 -28.344 1 97.81 120 LEU B O 1
ATOM 4547 N N . ASN B 1 121 ? -0.123 -11.875 -29.109 1 98.19 121 ASN B N 1
ATOM 4548 C CA . ASN B 1 121 ? 1.239 -11.922 -28.578 1 98.19 121 ASN B CA 1
ATOM 4549 C C . ASN B 1 121 ? 2.088 -10.781 -29.125 1 98.19 121 ASN B C 1
ATOM 4551 O O . ASN B 1 121 ? 2.877 -10.18 -28.406 1 98.19 121 ASN B O 1
ATOM 4555 N N . GLU B 1 122 ? 1.934 -10.453 -30.391 1 97.75 122 GLU B N 1
ATOM 4556 C CA . GLU B 1 122 ? 2.699 -9.406 -31.062 1 97.75 122 GLU B CA 1
ATOM 4557 C C . GLU B 1 122 ? 2.191 -8.016 -30.688 1 97.75 122 GLU B C 1
ATOM 4559 O O . GLU B 1 122 ? 2.895 -7.02 -30.875 1 97.75 122 GLU B O 1
ATOM 4564 N N . SER B 1 123 ? 1.014 -7.953 -30.156 1 97.31 123 SER B N 1
ATOM 4565 C CA . SER B 1 123 ? 0.373 -6.668 -29.891 1 97.31 123 SER B CA 1
ATOM 4566 C C . SER B 1 123 ? 0.88 -6.047 -28.594 1 97.31 123 SER B C 1
ATOM 4568 O O . SER B 1 123 ? 0.619 -4.875 -28.312 1 97.31 123 SER B O 1
ATOM 4570 N N . VAL B 1 124 ? 1.605 -6.789 -27.781 1 97.88 124 VAL B N 1
ATOM 4571 C CA . VAL B 1 124 ? 2.127 -6.309 -26.5 1 97.88 124 VAL B CA 1
ATOM 4572 C C . VAL B 1 124 ? 3.596 -6.699 -26.359 1 97.88 124 VAL B C 1
ATOM 4574 O O . VAL B 1 124 ? 4.043 -7.68 -26.953 1 97.88 124 VAL B O 1
ATOM 4577 N N . GLN B 1 125 ? 4.309 -5.91 -25.609 1 97.69 125 GLN B N 1
ATOM 4578 C CA . GLN B 1 125 ? 5.727 -6.184 -25.391 1 97.69 125 GLN B CA 1
ATOM 4579 C C . GLN B 1 125 ? 5.926 -7.172 -24.25 1 97.69 125 GLN B C 1
ATOM 4581 O O . GLN B 1 125 ? 6.844 -7.996 -24.281 1 97.69 125 GLN B O 1
ATOM 4586 N N . ALA B 1 126 ? 5.145 -7.102 -23.219 1 98.12 126 ALA B N 1
ATOM 4587 C CA . ALA B 1 126 ? 5.254 -8.039 -22.094 1 98.12 126 ALA B CA 1
ATOM 4588 C C . ALA B 1 126 ? 4.98 -9.469 -22.562 1 98.12 126 ALA B C 1
ATOM 4590 O O . ALA B 1 126 ? 4.062 -9.711 -23.344 1 98.12 126 ALA B O 1
ATOM 4591 N N . PRO B 1 127 ? 5.824 -10.383 -22.141 1 98.31 127 PRO B N 1
ATOM 4592 C CA . PRO B 1 127 ? 5.504 -11.773 -22.469 1 98.31 127 PRO B CA 1
ATOM 4593 C C . PRO B 1 127 ? 4.23 -12.266 -21.797 1 98.31 127 PRO B C 1
ATOM 4595 O O . PRO B 1 127 ? 3.756 -11.641 -20.844 1 98.31 127 PRO B O 1
ATOM 4598 N N . ILE B 1 128 ? 3.666 -13.344 -22.312 1 98.5 128 ILE B N 1
ATOM 4599 C CA . ILE B 1 128 ? 2.359 -13.812 -21.875 1 98.5 128 ILE B CA 1
ATOM 4600 C C . ILE B 1 128 ? 2.486 -15.211 -21.281 1 98.5 128 ILE B C 1
ATOM 4602 O O . ILE B 1 128 ? 3.24 -16.047 -21.797 1 98.5 128 ILE B O 1
ATOM 4606 N N . GLU B 1 129 ? 1.84 -15.43 -20.219 1 98.69 129 GLU B N 1
ATOM 4607 C CA . GLU B 1 129 ? 1.692 -16.781 -19.656 1 98.69 129 GLU B CA 1
ATOM 4608 C C . GLU B 1 129 ? 0.277 -17.312 -19.875 1 98.69 129 GLU B C 1
ATOM 4610 O O . GLU B 1 129 ? -0.693 -16.547 -19.797 1 98.69 129 GLU B O 1
ATOM 4615 N N . ILE B 1 130 ? 0.202 -18.609 -20.109 1 98.44 130 ILE B N 1
ATOM 4616 C CA . ILE B 1 130 ? -1.089 -19.281 -20.234 1 98.44 130 ILE B CA 1
ATOM 4617 C C . ILE B 1 130 ? -1.488 -19.875 -18.891 1 98.44 130 ILE B C 1
ATOM 4619 O O . ILE B 1 130 ? -0.73 -20.641 -18.297 1 98.44 130 ILE B O 1
ATOM 4623 N N . ARG B 1 131 ? -2.699 -19.484 -18.438 1 96.88 131 ARG B N 1
ATOM 4624 C CA . ARG B 1 131 ? -3.264 -20 -17.203 1 96.88 131 ARG B CA 1
ATOM 4625 C C . ARG B 1 131 ? -4.617 -20.656 -17.438 1 96.88 131 ARG B C 1
ATOM 4627 O O . ARG B 1 131 ? -5.496 -20.078 -18.078 1 96.88 131 ARG B O 1
ATOM 4634 N N . HIS B 1 132 ? -5.035 -21.828 -16.984 1 92 132 HIS B N 1
ATOM 4635 C CA . HIS B 1 132 ? -6.238 -22.484 -17.484 1 92 132 HIS B CA 1
ATOM 4636 C C . HIS B 1 132 ? -6.789 -23.469 -16.469 1 92 132 HIS B C 1
ATOM 4638 O O . HIS B 1 132 ? -8.008 -23.562 -16.266 1 92 132 HIS B O 1
ATOM 4644 N N . GLY B 1 133 ? -6.219 -24.438 -15.812 1 87.5 133 GLY B N 1
ATOM 4645 C CA . GLY B 1 133 ? -6.648 -25.469 -14.867 1 87.5 133 GLY B CA 1
ATOM 4646 C C . GLY B 1 133 ? -7.082 -26.75 -15.539 1 87.5 133 GLY B C 1
ATOM 4647 O O . GLY B 1 133 ? -8.031 -27.406 -15.102 1 87.5 133 GLY B O 1
ATOM 4648 N N . SER B 1 134 ? -6.445 -27.203 -16.641 1 91.06 134 SER B N 1
ATOM 4649 C CA . SER B 1 134 ? -6.863 -28.328 -17.484 1 91.06 134 SER B CA 1
ATOM 4650 C C . SER B 1 134 ? -6.156 -29.609 -17.062 1 91.06 134 SER B C 1
ATOM 4652 O O . SER B 1 134 ? -4.926 -29.656 -17 1 91.06 134 SER B O 1
ATOM 4654 N N . PRO B 1 135 ? -6.91 -30.703 -16.875 1 92.12 135 PRO B N 1
ATOM 4655 C CA . PRO B 1 135 ? -6.254 -32 -16.688 1 92.12 135 PRO B CA 1
ATOM 4656 C C . PRO B 1 135 ? -5.625 -32.531 -17.969 1 92.12 135 PRO B C 1
ATOM 4658 O O . PRO B 1 135 ? -4.695 -33.344 -17.922 1 92.12 135 PRO B O 1
ATOM 4661 N N . ASP B 1 136 ? -6.117 -32.156 -19.062 1 94.38 136 ASP B N 1
ATOM 4662 C CA . ASP B 1 136 ? -5.582 -32.469 -20.391 1 94.38 136 ASP B CA 1
ATOM 4663 C C . ASP B 1 136 ? -5.324 -31.203 -21.188 1 94.38 136 ASP B C 1
ATOM 4665 O O . ASP B 1 136 ? -6.215 -30.703 -21.891 1 94.38 136 ASP B O 1
ATOM 4669 N N . ALA B 1 137 ? -4.09 -30.828 -21.219 1 95 137 ALA B N 1
ATOM 4670 C CA . ALA B 1 137 ? -3.762 -29.531 -21.812 1 95 137 ALA B CA 1
ATOM 4671 C C . ALA B 1 137 ? -2.943 -29.719 -23.094 1 95 137 ALA B C 1
ATOM 4673 O O . ALA B 1 137 ? -2.301 -28.781 -23.562 1 95 137 ALA B O 1
ATOM 4674 N N . ARG B 1 138 ? -2.896 -30.891 -23.672 1 95.5 138 ARG B N 1
ATOM 4675 C CA . ARG B 1 138 ? -1.979 -31.203 -24.766 1 95.5 138 ARG B CA 1
ATOM 4676 C C . ARG B 1 138 ? -2.23 -30.297 -25.969 1 95.5 138 ARG B C 1
ATOM 4678 O O . ARG B 1 138 ? -1.317 -29.625 -26.438 1 95.5 138 ARG B O 1
ATOM 4685 N N . LEU B 1 139 ? -3.453 -30.219 -26.375 1 94.69 139 LEU B N 1
ATOM 4686 C CA . LEU B 1 139 ? -3.746 -29.375 -27.531 1 94.69 139 LEU B CA 1
ATOM 4687 C C . LEU B 1 139 ? -3.594 -27.906 -27.172 1 94.69 139 LEU B C 1
ATOM 4689 O O . LEU B 1 139 ? -3.141 -27.109 -28 1 94.69 139 LEU B O 1
ATOM 4693 N N . LEU B 1 140 ? -4.047 -27.562 -26.016 1 96.25 140 LEU B N 1
ATOM 4694 C CA . LEU B 1 140 ? -3.877 -26.188 -25.547 1 96.25 140 LEU B CA 1
ATOM 4695 C C . LEU B 1 140 ? -2.404 -25.797 -25.562 1 96.25 140 LEU B C 1
ATOM 4697 O O . LEU B 1 140 ? -2.057 -24.688 -25.969 1 96.25 140 LEU B O 1
ATOM 4701 N N . PHE B 1 141 ? -1.534 -26.656 -25.141 1 97.25 141 PHE B N 1
ATOM 4702 C CA . PHE B 1 141 ? -0.1 -26.391 -25.094 1 97.25 141 PHE B CA 1
ATOM 4703 C C . PHE B 1 141 ? 0.455 -26.188 -26.5 1 97.25 141 PHE B C 1
ATOM 4705 O O . PHE B 1 141 ? 1.144 -25.203 -26.75 1 97.25 141 PHE B O 1
ATOM 4712 N N . GLU B 1 142 ? 0.122 -27.125 -27.344 1 96.31 142 GLU B N 1
ATOM 4713 C CA . GLU B 1 142 ? 0.604 -27.016 -28.719 1 96.31 142 GLU B CA 1
ATOM 4714 C C . GLU B 1 142 ? 0.155 -25.719 -29.359 1 96.31 142 GLU B C 1
ATOM 4716 O O . GLU B 1 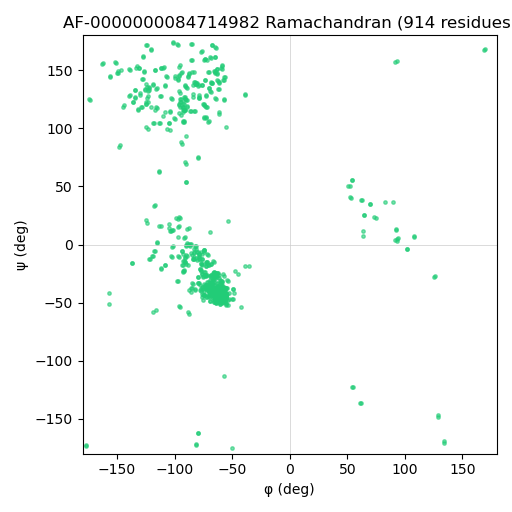142 ? 0.933 -25.062 -30.062 1 96.31 142 GLU B O 1
ATOM 4721 N N . SER B 1 143 ? -1.073 -25.375 -29.141 1 96.69 143 SER B N 1
ATOM 4722 C CA . SER B 1 143 ? -1.616 -24.141 -29.688 1 96.69 143 SER B CA 1
ATOM 4723 C C . SER B 1 143 ? -0.924 -22.922 -29.109 1 96.69 143 SER B C 1
ATOM 4725 O O . SER B 1 143 ? -0.688 -21.938 -29.812 1 96.69 143 SER B O 1
ATOM 4727 N N . SER B 1 144 ? -0.662 -22.969 -27.797 1 98 144 SER B N 1
ATOM 4728 C CA . SER B 1 144 ? 0.016 -21.859 -27.125 1 98 144 SER B CA 1
ATOM 4729 C C . SER B 1 144 ? 1.416 -21.641 -27.688 1 98 144 SER B C 1
ATOM 4731 O O . SER B 1 144 ? 1.803 -20.516 -27.969 1 98 144 SER B O 1
ATOM 4733 N N . ILE B 1 145 ? 2.146 -22.734 -27.828 1 98.31 145 ILE B N 1
ATOM 4734 C CA . ILE B 1 145 ? 3.508 -22.672 -28.344 1 98.31 145 ILE B CA 1
ATOM 4735 C C . ILE B 1 145 ? 3.479 -22.172 -29.797 1 98.31 145 ILE B C 1
ATOM 4737 O O . ILE B 1 145 ? 4.316 -21.359 -30.203 1 98.31 145 ILE B O 1
ATOM 4741 N N . ALA B 1 146 ? 2.48 -22.688 -30.531 1 98 146 ALA B N 1
ATOM 4742 C CA . ALA B 1 146 ? 2.318 -22.234 -31.906 1 98 146 ALA B CA 1
ATOM 4743 C C . ALA B 1 146 ? 2.078 -20.734 -31.969 1 98 146 ALA B C 1
ATOM 4745 O O . ALA B 1 146 ? 2.469 -20.062 -32.938 1 98 146 ALA B O 1
ATOM 4746 N N . GLY B 1 147 ? 1.459 -20.203 -30.969 1 98.12 147 GLY B N 1
ATOM 4747 C CA . GLY B 1 147 ? 1.198 -18.766 -30.859 1 98.12 147 GLY B CA 1
ATOM 4748 C C . GLY B 1 147 ? 2.393 -17.984 -30.359 1 98.12 147 GLY B C 1
ATOM 4749 O O . GLY B 1 147 ? 2.354 -16.75 -30.312 1 98.12 147 GLY B O 1
ATOM 4750 N N . GLY B 1 148 ? 3.457 -18.656 -29.969 1 98.19 148 GLY B N 1
ATOM 4751 C CA . GLY B 1 148 ? 4.688 -18.016 -29.531 1 98.19 148 GLY B CA 1
ATOM 4752 C C . GLY B 1 148 ? 4.746 -17.797 -28.031 1 98.19 148 GLY B C 1
ATOM 4753 O O . GLY B 1 148 ? 5.594 -17.047 -27.547 1 98.19 148 GLY B O 1
ATOM 4754 N N . ILE B 1 149 ? 3.885 -18.391 -27.266 1 98.56 149 ILE B N 1
ATOM 4755 C CA . ILE B 1 149 ? 3.84 -18.219 -25.812 1 98.56 149 ILE B CA 1
ATOM 4756 C C . ILE B 1 149 ? 4.602 -19.359 -25.141 1 98.56 149 ILE B C 1
ATOM 4758 O O . ILE B 1 149 ? 4.246 -20.531 -25.297 1 98.56 149 ILE B O 1
ATOM 4762 N N . THR B 1 150 ? 5.629 -18.984 -24.391 1 98.38 150 THR B N 1
ATOM 4763 C CA . THR B 1 150 ? 6.531 -20 -23.859 1 98.38 150 THR B CA 1
ATOM 4764 C C . THR B 1 150 ? 6.488 -20 -22.328 1 98.38 150 THR B C 1
ATOM 4766 O O . THR B 1 150 ? 7.527 -20.109 -21.672 1 98.38 150 THR B O 1
ATOM 4769 N N . SER B 1 151 ? 5.445 -19.75 -21.734 1 98.75 151 SER B N 1
ATOM 4770 C CA . SER B 1 151 ? 5.156 -19.906 -20.312 1 98.75 151 SER B CA 1
ATOM 4771 C C . SER B 1 151 ? 3.793 -20.562 -20.094 1 98.75 151 SER B C 1
ATOM 4773 O O . SER B 1 151 ? 2.787 -20.109 -20.641 1 98.75 151 SER B O 1
ATOM 4775 N N . PHE B 1 152 ? 3.812 -21.594 -19.344 1 98.75 152 PHE B N 1
ATOM 4776 C CA . PHE B 1 152 ? 2.641 -22.469 -19.281 1 98.75 152 PHE B CA 1
ATOM 4777 C C . PHE B 1 152 ? 2.467 -23.031 -17.875 1 98.75 152 PHE B C 1
ATOM 4779 O O . PHE B 1 152 ? 3.359 -23.688 -17.344 1 98.75 152 PHE B O 1
ATOM 4786 N N . GLU B 1 153 ? 1.325 -22.703 -17.266 1 98.19 153 GLU B N 1
ATOM 4787 C CA . GLU B 1 153 ? 1.071 -23.109 -15.891 1 98.19 153 GLU B CA 1
ATOM 4788 C C . GLU B 1 153 ? 0.302 -24.422 -15.836 1 98.19 153 GLU B C 1
ATOM 4790 O O . GLU B 1 153 ? -0.49 -24.719 -16.734 1 98.19 153 GLU B O 1
ATOM 4795 N N . GLY B 1 154 ? 0.554 -25.203 -14.789 1 96.94 154 GLY B N 1
ATOM 4796 C CA . GLY B 1 154 ? -0.26 -26.375 -14.523 1 96.94 154 GLY B CA 1
ATOM 4797 C C . GLY B 1 154 ? 0.561 -27.609 -14.203 1 96.94 154 GLY B C 1
ATOM 4798 O O . GLY B 1 154 ? 1.772 -27.516 -13.992 1 96.94 154 GLY B O 1
ATOM 4799 N N . GLY B 1 155 ? -0.141 -28.75 -14.172 1 96.75 155 GLY B N 1
ATOM 4800 C CA . GLY B 1 155 ? 0.458 -30.047 -13.875 1 96.75 155 GLY B CA 1
ATOM 4801 C C . GLY B 1 155 ? -0.567 -31.141 -13.633 1 96.75 155 GLY B C 1
ATOM 4802 O O . GLY B 1 155 ? -1.761 -30.859 -13.5 1 96.75 155 GLY B O 1
ATOM 4803 N N . GLY B 1 156 ? -0.065 -32.281 -13.633 1 97 156 GLY B N 1
ATOM 4804 C CA . GLY B 1 156 ? -0.936 -33.469 -13.539 1 97 156 GLY B CA 1
ATOM 4805 C C . GLY B 1 156 ? -1.611 -33.594 -12.188 1 97 156 GLY B C 1
ATOM 4806 O O . GLY B 1 156 ? -2.672 -34.219 -12.07 1 97 156 GLY B O 1
ATOM 4807 N N . ILE B 1 157 ? -1.053 -33.062 -11.125 1 97.88 157 ILE B N 1
ATOM 4808 C CA . ILE B 1 157 ? -1.64 -33.062 -9.789 1 97.88 157 ILE B CA 1
ATOM 4809 C C . ILE B 1 157 ? -2.375 -31.734 -9.555 1 97.88 157 ILE B C 1
ATOM 4811 O O . ILE B 1 157 ? -3.58 -31.719 -9.297 1 97.88 157 ILE B O 1
ATOM 4815 N N . GLY B 1 158 ? -1.703 -30.672 -9.758 1 96.12 158 GLY B N 1
ATOM 4816 C CA . GLY B 1 158 ? -2.178 -29.344 -9.391 1 96.12 158 GLY B CA 1
ATOM 4817 C C . GLY B 1 158 ? -3.373 -28.891 -10.211 1 96.12 158 GLY B C 1
ATOM 4818 O O . GLY B 1 158 ? -4.191 -28.094 -9.742 1 96.12 158 GLY B O 1
ATOM 4819 N N . TYR B 1 159 ? -3.484 -29.266 -11.469 1 94.19 159 TYR B N 1
ATOM 4820 C CA . TYR B 1 159 ? -4.602 -28.859 -12.32 1 94.19 159 TYR B CA 1
ATOM 4821 C C . TYR B 1 159 ? -5.57 -30.016 -12.523 1 94.19 159 TYR B C 1
ATOM 4823 O O . TYR B 1 159 ? -6.438 -29.969 -13.406 1 94.19 159 TYR B O 1
ATOM 4831 N N . ASN B 1 160 ? -5.484 -31.062 -11.742 1 95.5 160 ASN B N 1
ATOM 4832 C CA . ASN B 1 160 ? -6.426 -32.188 -11.797 1 95.5 160 ASN B CA 1
ATOM 4833 C C . ASN B 1 160 ? -7.215 -32.312 -10.5 1 95.5 160 ASN B C 1
ATOM 4835 O O . ASN B 1 160 ? -8.422 -32.062 -10.469 1 95.5 160 ASN B O 1
ATOM 4839 N N . LEU B 1 161 ? -6.543 -32.438 -9.438 1 95.5 161 LEU B N 1
ATOM 4840 C CA . LEU B 1 161 ? -7.172 -32.812 -8.18 1 95.5 161 LEU B CA 1
ATOM 4841 C C . LEU B 1 161 ? -8.094 -31.703 -7.684 1 95.5 161 LEU B C 1
ATOM 4843 O O . LEU B 1 161 ? -9.188 -31.969 -7.18 1 95.5 161 LEU B O 1
ATOM 4847 N N . PRO B 1 162 ? -7.672 -30.484 -7.848 1 92.69 162 PRO B N 1
ATOM 4848 C CA . PRO B 1 162 ? -8.555 -29.422 -7.348 1 92.69 162 PRO B CA 1
ATOM 4849 C C . PRO B 1 162 ? -9.742 -29.156 -8.273 1 92.69 162 PRO B C 1
ATOM 4851 O O . PRO B 1 162 ? -10.773 -28.656 -7.828 1 92.69 162 PRO B O 1
ATOM 4854 N N . TYR B 1 163 ? -9.648 -29.531 -9.562 1 89.06 163 TYR B N 1
ATOM 4855 C CA . TYR B 1 163 ? -10.578 -28.953 -10.523 1 89.06 163 TYR B CA 1
ATOM 4856 C C . TYR B 1 163 ? -11.383 -30.047 -11.227 1 89.06 163 TYR B C 1
ATOM 4858 O O . TYR B 1 163 ? -12.383 -29.75 -11.883 1 89.06 163 TYR B O 1
ATOM 4866 N N . SER B 1 164 ? -10.953 -31.297 -11.07 1 91.19 164 SER B N 1
ATOM 4867 C CA . SER B 1 164 ? -11.625 -32.375 -11.797 1 91.19 164 SER B CA 1
ATOM 4868 C C . SER B 1 164 ? -12.117 -33.438 -10.844 1 91.19 164 SER B C 1
ATOM 4870 O O . SER B 1 164 ? -11.367 -33.906 -9.977 1 91.19 164 SER B O 1
ATOM 4872 N N . LYS B 1 165 ? -13.344 -33.875 -11.078 1 92.94 165 LYS B N 1
ATOM 4873 C CA . LYS B 1 165 ? -13.938 -34.875 -10.195 1 92.94 165 LYS B CA 1
ATOM 4874 C C . LYS B 1 165 ? -13.547 -36.281 -10.617 1 92.94 165 LYS B C 1
ATOM 4876 O O . LYS B 1 165 ? -13.211 -37.125 -9.773 1 92.94 165 LYS B O 1
ATOM 4881 N N . ASN B 1 166 ? -13.539 -36.5 -11.914 1 93.81 166 ASN B N 1
ATOM 4882 C CA . ASN B 1 166 ? -13.547 -37.875 -12.367 1 93.81 166 ASN B CA 1
ATOM 4883 C C . ASN B 1 166 ? -12.367 -38.188 -13.281 1 93.81 166 ASN B C 1
ATOM 4885 O O . ASN B 1 166 ? -12.422 -39.094 -14.094 1 93.81 166 ASN B O 1
ATOM 4889 N N . VAL B 1 167 ? -11.336 -37.438 -13.297 1 95.12 167 VAL B N 1
ATOM 4890 C CA . VAL B 1 167 ? -10.164 -37.688 -14.125 1 95.12 167 VAL B CA 1
ATOM 4891 C C . VAL B 1 167 ? -9.125 -38.469 -13.32 1 95.12 167 VAL B C 1
ATOM 4893 O O . VAL B 1 167 ? -8.57 -37.938 -12.352 1 95.12 167 VAL B O 1
ATOM 4896 N N . PRO B 1 168 ? -8.938 -39.688 -13.727 1 96.25 168 PRO B N 1
ATOM 4897 C CA . PRO B 1 168 ? -7.93 -40.469 -13 1 96.25 168 PRO B CA 1
ATOM 4898 C C . PRO B 1 168 ? -6.562 -39.781 -12.992 1 96.25 168 PRO B C 1
ATOM 4900 O O . PRO B 1 168 ? -6.152 -39.188 -13.992 1 96.25 168 PRO B O 1
ATOM 4903 N N . ILE B 1 169 ? -5.863 -39.938 -11.883 1 96.56 169 ILE B N 1
ATOM 4904 C CA . ILE B 1 169 ? -4.555 -39.312 -11.703 1 96.56 169 ILE B CA 1
ATOM 4905 C C . ILE B 1 169 ? -3.594 -39.812 -12.781 1 96.56 169 ILE B C 1
ATOM 4907 O O . ILE B 1 169 ? -2.812 -39.031 -13.336 1 96.56 169 ILE B O 1
ATOM 4911 N N . SER B 1 170 ? -3.654 -41.062 -13.047 1 96.31 170 SER B N 1
ATOM 4912 C CA . SER B 1 170 ? -2.779 -41.656 -14.047 1 96.31 170 SER B CA 1
ATOM 4913 C C . SER B 1 170 ? -2.971 -41 -15.406 1 96.31 170 SER B C 1
ATOM 4915 O O . SER B 1 170 ? -1.998 -40.719 -16.109 1 96.31 170 SER B O 1
ATOM 4917 N N . SER B 1 171 ? -4.23 -40.75 -15.766 1 95.81 171 SER B N 1
ATOM 4918 C CA . SER B 1 171 ? -4.535 -40.125 -17.047 1 95.81 171 SER B CA 1
ATOM 4919 C C . SER B 1 171 ? -3.994 -38.688 -17.094 1 95.81 171 SER B C 1
ATOM 4921 O O . SER B 1 171 ? -3.361 -38.312 -18.078 1 95.81 171 SER B O 1
ATOM 4923 N N . SER B 1 172 ? -4.273 -37.938 -16.094 1 96.56 172 SER B N 1
ATOM 4924 C CA . SER B 1 172 ? -3.814 -36.562 -16.062 1 96.56 172 SER B CA 1
ATOM 4925 C C . SER B 1 172 ? -2.291 -36.5 -16.078 1 96.56 172 SER B C 1
ATOM 4927 O O . SER B 1 172 ? -1.709 -35.688 -16.797 1 96.56 172 SER B O 1
ATOM 4929 N N . MET B 1 173 ? -1.638 -37.344 -15.273 1 97.5 173 MET B N 1
ATOM 4930 C CA . MET B 1 173 ? -0.179 -37.375 -15.211 1 97.5 173 MET B CA 1
ATOM 4931 C C . MET B 1 173 ? 0.42 -37.688 -16.578 1 97.5 173 MET B C 1
ATOM 4933 O O . MET B 1 173 ? 1.438 -37.125 -16.969 1 97.5 173 MET B O 1
ATOM 4937 N N . GLN B 1 174 ? -0.203 -38.562 -17.25 1 96.31 174 GLN B N 1
ATOM 4938 C CA . GLN B 1 174 ? 0.294 -38.938 -18.578 1 96.31 174 GLN B CA 1
ATOM 4939 C C . GLN B 1 174 ? 0.098 -37.812 -19.578 1 96.31 174 GLN B C 1
ATOM 4941 O O . GLN B 1 174 ? 0.961 -37.562 -20.422 1 96.31 174 GLN B O 1
ATOM 4946 N N . ASN B 1 175 ? -1.07 -37.219 -19.547 1 95.81 175 ASN B N 1
ATOM 4947 C CA . ASN B 1 175 ? -1.314 -36.062 -20.406 1 95.81 175 ASN B CA 1
ATOM 4948 C C . ASN B 1 175 ? -0.272 -34.969 -20.188 1 95.81 175 ASN B C 1
ATOM 4950 O O . ASN B 1 175 ? 0.229 -34.375 -21.141 1 95.81 175 ASN B O 1
ATOM 4954 N N . TRP B 1 176 ? 0.055 -34.75 -19 1 97.5 176 TRP B N 1
ATOM 4955 C CA . TRP B 1 176 ? 0.996 -33.688 -18.688 1 97.5 176 TRP B CA 1
ATOM 4956 C C . TRP B 1 176 ? 2.432 -34.125 -18.938 1 97.5 176 TRP B C 1
ATOM 4958 O O . TRP B 1 176 ? 3.316 -33.281 -19.156 1 97.5 176 TRP B O 1
ATOM 4968 N N . ARG B 1 177 ? 2.684 -35.438 -18.828 1 97.69 177 ARG B N 1
ATOM 4969 C CA . ARG B 1 177 ? 3.98 -35.938 -19.266 1 97.69 177 ARG B CA 1
ATOM 4970 C C . ARG B 1 177 ? 4.258 -35.531 -20.703 1 97.69 177 ARG B C 1
ATOM 4972 O O . ARG B 1 177 ? 5.391 -35.188 -21.047 1 97.69 177 ARG B O 1
ATOM 4979 N N . TYR B 1 178 ? 3.238 -35.656 -21.5 1 96.69 178 TYR B N 1
ATOM 4980 C CA . TYR B 1 178 ? 3.365 -35.188 -22.891 1 96.69 178 TYR B CA 1
ATOM 4981 C C . TYR B 1 178 ? 3.822 -33.75 -22.953 1 96.69 178 TYR B C 1
ATOM 4983 O O . TYR B 1 178 ? 4.75 -33.406 -23.703 1 96.69 178 TYR B O 1
ATOM 4991 N N . VAL B 1 179 ? 3.166 -32.844 -22.25 1 97.69 179 VAL B N 1
ATOM 4992 C CA . VAL B 1 179 ? 3.484 -31.438 -22.234 1 97.69 179 VAL B CA 1
ATOM 4993 C C . VAL B 1 179 ? 4.941 -31.234 -21.812 1 97.69 179 VAL B C 1
ATOM 4995 O O . VAL B 1 179 ? 5.676 -30.484 -22.453 1 97.69 179 VAL B O 1
ATOM 4998 N N . ASP B 1 180 ? 5.352 -31.922 -20.797 1 98.44 180 ASP B N 1
ATOM 4999 C CA . ASP B 1 180 ? 6.715 -31.797 -20.281 1 98.44 180 ASP B CA 1
ATOM 5000 C C . ASP B 1 180 ? 7.73 -32.312 -21.297 1 98.44 180 ASP B C 1
ATOM 5002 O O . ASP B 1 180 ? 8.805 -31.75 -21.469 1 98.44 180 ASP B O 1
ATOM 5006 N N . GLN B 1 181 ? 7.375 -33.438 -21.953 1 98.06 181 GLN B N 1
ATOM 5007 C CA . GLN B 1 181 ? 8.227 -33.969 -23.016 1 98.06 181 GLN B CA 1
ATOM 5008 C C . GLN B 1 181 ? 8.414 -32.938 -24.141 1 98.06 181 GLN B C 1
ATOM 5010 O O . GLN B 1 181 ? 9.523 -32.75 -24.641 1 98.06 181 GLN B O 1
ATOM 5015 N N . ARG B 1 182 ? 7.332 -32.344 -24.484 1 97.44 182 ARG B N 1
ATOM 5016 C CA . ARG B 1 182 ? 7.387 -31.312 -25.5 1 97.44 182 ARG B CA 1
ATOM 5017 C C . ARG B 1 182 ? 8.266 -30.141 -25.062 1 97.44 182 ARG B C 1
ATOM 5019 O O . ARG B 1 182 ? 9.008 -29.578 -25.875 1 97.44 182 ARG B O 1
ATOM 5026 N N . CYS B 1 183 ? 8.18 -29.766 -23.828 1 98.44 183 CYS B N 1
ATOM 5027 C CA . CYS B 1 183 ? 9.047 -28.719 -23.297 1 98.44 183 CYS B CA 1
ATOM 5028 C C . CYS B 1 183 ? 10.508 -29.109 -23.406 1 98.44 183 CYS B C 1
ATOM 5030 O O . CYS B 1 183 ? 11.359 -28.297 -23.766 1 98.44 183 CYS B O 1
ATOM 5032 N N . GLY B 1 184 ? 10.805 -30.359 -23.062 1 98.12 184 GLY B N 1
ATOM 5033 C CA . GLY B 1 184 ? 12.164 -30.859 -23.219 1 98.12 184 GLY B CA 1
ATOM 5034 C C . GLY B 1 184 ? 12.664 -30.797 -24.656 1 98.12 184 GLY B C 1
ATOM 5035 O O . GLY B 1 184 ? 13.805 -30.406 -24.906 1 98.12 184 GLY B O 1
ATOM 5036 N N . GLU B 1 185 ? 11.797 -31.188 -25.578 1 97.69 185 GLU B N 1
ATOM 5037 C CA . GLU B 1 185 ? 12.148 -31.141 -27 1 97.69 185 GLU B CA 1
ATOM 5038 C C . GLU B 1 185 ? 12.43 -29.703 -27.453 1 97.69 185 GLU B C 1
ATOM 5040 O O . GLU B 1 185 ? 13.391 -29.453 -28.172 1 97.69 185 GLU B O 1
ATOM 5045 N N . LEU B 1 186 ? 11.586 -28.828 -27.031 1 98.06 186 LEU B N 1
ATOM 5046 C CA . LEU B 1 186 ? 11.773 -27.422 -27.375 1 98.06 186 LEU B CA 1
ATOM 5047 C C . LEU B 1 186 ? 13.086 -26.891 -26.797 1 98.06 186 LEU B C 1
ATOM 5049 O O . LEU B 1 186 ? 13.773 -26.094 -27.438 1 98.06 186 LEU B O 1
ATOM 5053 N N . ALA B 1 187 ? 13.422 -27.312 -25.594 1 98 187 ALA B N 1
ATOM 5054 C CA . ALA B 1 187 ? 14.68 -26.906 -24.969 1 98 187 ALA B CA 1
ATOM 5055 C C . ALA B 1 187 ? 15.875 -27.312 -25.828 1 98 187 ALA B C 1
ATOM 5057 O O . ALA B 1 187 ? 16.875 -26.594 -25.891 1 98 187 ALA B O 1
ATOM 5058 N N . GLN B 1 188 ? 15.773 -28.422 -26.469 1 96.88 188 GLN B N 1
ATOM 5059 C CA . GLN B 1 188 ? 16.828 -28.875 -27.375 1 96.88 188 GLN B CA 1
ATOM 5060 C C . GLN B 1 188 ? 16.984 -27.938 -28.562 1 96.88 188 GLN B C 1
ATOM 5062 O O . GLN B 1 188 ? 18.062 -27.812 -29.141 1 96.88 188 GLN B O 1
ATOM 5067 N N . ASP B 1 189 ? 15.906 -27.328 -28.906 1 96 189 ASP B N 1
ATOM 5068 C CA . ASP B 1 189 ? 15.922 -26.359 -30 1 96 189 ASP B CA 1
ATOM 5069 C C . ASP B 1 189 ? 16.297 -24.969 -29.5 1 96 189 ASP B C 1
ATOM 5071 O O . ASP B 1 189 ? 16.25 -24 -30.25 1 96 189 ASP B O 1
ATOM 5075 N N . GLY B 1 190 ? 16.516 -24.812 -28.219 1 95.25 190 GLY B N 1
ATOM 5076 C CA . GLY B 1 190 ? 16.922 -23.547 -27.641 1 95.25 190 GLY B CA 1
ATOM 5077 C C . GLY B 1 190 ? 15.758 -22.719 -27.125 1 95.25 190 GLY B C 1
ATOM 5078 O O . GLY B 1 190 ? 15.922 -21.562 -26.766 1 95.25 190 GLY B O 1
ATOM 5079 N N . ILE B 1 191 ? 14.586 -23.266 -27.156 1 97.56 191 ILE B N 1
ATOM 5080 C CA . ILE B 1 191 ? 13.398 -22.578 -26.656 1 97.56 191 ILE B CA 1
ATOM 5081 C C . ILE B 1 191 ? 13.062 -23.078 -25.266 1 97.56 191 ILE B C 1
ATOM 5083 O O . ILE B 1 191 ? 12.609 -24.219 -25.094 1 97.56 191 ILE B O 1
ATOM 5087 N N . ILE B 1 192 ? 13.281 -22.266 -24.266 1 98.38 192 ILE B N 1
ATOM 5088 C CA . ILE B 1 192 ? 13.016 -22.641 -22.891 1 98.38 192 ILE B CA 1
ATOM 5089 C C . ILE B 1 192 ? 11.602 -22.219 -22.5 1 98.38 192 ILE B C 1
ATOM 5091 O O . ILE B 1 192 ? 11.273 -21.031 -22.531 1 98.38 192 ILE B O 1
ATOM 5095 N N . VAL B 1 193 ? 10.766 -23.156 -22.219 1 98.75 193 VAL B N 1
ATOM 5096 C CA . VAL B 1 193 ? 9.406 -22.922 -21.75 1 98.75 193 VAL B CA 1
ATOM 5097 C C . VAL B 1 193 ? 9.406 -22.844 -20.219 1 98.75 193 VAL B C 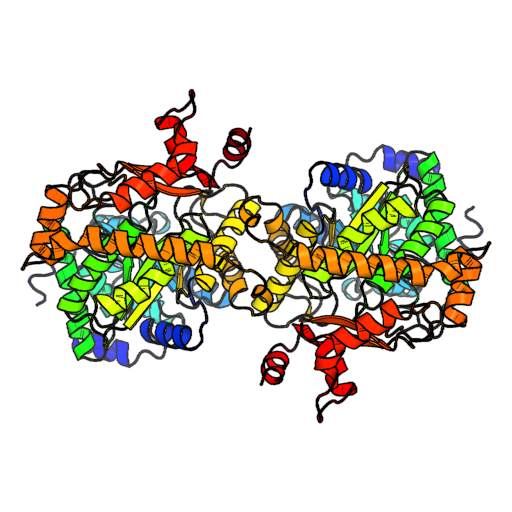1
ATOM 5099 O O . VAL B 1 193 ? 9.914 -23.75 -19.547 1 98.75 193 VAL B O 1
ATOM 5102 N N . ASP B 1 194 ? 8.906 -21.766 -19.688 1 98.88 194 ASP B N 1
ATOM 5103 C CA . ASP B 1 194 ? 8.656 -21.688 -18.25 1 98.88 194 ASP B CA 1
ATOM 5104 C C . ASP B 1 194 ? 7.449 -22.531 -17.859 1 98.88 194 ASP B C 1
ATOM 5106 O O . ASP B 1 194 ? 6.316 -22.219 -18.219 1 98.88 194 ASP B O 1
ATOM 5110 N N . ARG B 1 195 ? 7.742 -23.609 -17.172 1 98.81 195 ARG B N 1
ATOM 5111 C CA . ARG B 1 195 ? 6.699 -24.453 -16.609 1 98.81 195 ARG B CA 1
ATOM 5112 C C . ARG B 1 195 ? 6.363 -24.047 -15.188 1 98.81 195 ARG B C 1
ATOM 5114 O O . ARG B 1 195 ? 7.148 -24.297 -14.266 1 98.81 195 ARG B O 1
ATOM 5121 N N . GLU B 1 196 ? 5.211 -23.391 -15.016 1 98.75 196 GLU B N 1
ATOM 5122 C CA . GLU B 1 196 ? 4.816 -23.016 -13.664 1 98.75 196 GLU B CA 1
ATOM 5123 C C . GLU B 1 196 ? 3.939 -24.094 -13.023 1 98.75 196 GLU B C 1
ATOM 5125 O O . GLU B 1 196 ? 2.898 -24.453 -13.578 1 98.75 196 GLU B O 1
ATOM 5130 N N . LEU B 1 197 ? 4.379 -24.609 -11.93 1 98.62 197 LEU B N 1
ATOM 5131 C CA . LEU B 1 197 ? 3.662 -25.641 -11.188 1 98.62 197 LEU B CA 1
ATOM 5132 C C . LEU B 1 197 ? 2.707 -25.016 -10.172 1 98.62 197 LEU B C 1
ATOM 5134 O O . LEU B 1 197 ? 3.064 -24.062 -9.484 1 98.62 197 LEU B O 1
ATOM 5138 N N . PHE B 1 198 ? 1.536 -25.484 -10.086 1 97.62 198 PHE B N 1
ATOM 5139 C CA . PHE B 1 198 ? 0.417 -24.859 -9.398 1 97.62 198 PHE B CA 1
ATOM 5140 C C . PHE B 1 198 ? 0.303 -25.359 -7.965 1 97.62 198 PHE B C 1
ATOM 5142 O O . PHE B 1 198 ? -0.576 -26.172 -7.656 1 97.62 198 PHE B O 1
ATOM 5149 N N . GLY B 1 199 ? 1 -24.75 -7.055 1 96.44 199 GLY B N 1
ATOM 5150 C CA . GLY B 1 199 ? 1.018 -25.125 -5.652 1 96.44 199 GLY B CA 1
ATOM 5151 C C . GLY B 1 199 ? -0.173 -24.578 -4.875 1 96.44 199 GLY B C 1
ATOM 5152 O O . GLY B 1 199 ? -0.355 -24.922 -3.703 1 96.44 199 GLY B O 1
ATOM 5153 N N . THR B 1 200 ? -1.025 -23.828 -5.555 1 95.62 200 THR B N 1
ATOM 5154 C CA . THR B 1 200 ? -2.213 -23.281 -4.91 1 95.62 200 THR B CA 1
ATOM 5155 C C . THR B 1 200 ? -3.191 -24.391 -4.539 1 95.62 200 THR B C 1
ATOM 5157 O O . THR B 1 200 ? -3.869 -24.312 -3.512 1 95.62 200 THR B O 1
ATOM 5160 N N . LEU B 1 201 ? -3.271 -25.406 -5.473 1 96.62 201 LEU B N 1
ATOM 5161 C CA . LEU B 1 201 ? -4.172 -26.547 -5.297 1 96.62 201 LEU B CA 1
ATOM 5162 C C . LEU B 1 201 ? -5.605 -26.062 -5.062 1 96.62 201 LEU B C 1
ATOM 5164 O O . LEU B 1 201 ? -6.168 -25.359 -5.898 1 96.62 201 LEU B O 1
ATOM 5168 N N . THR B 1 202 ? -6.277 -26.422 -3.959 1 93.31 202 THR B N 1
ATOM 5169 C CA . THR B 1 202 ? -7.668 -26.031 -3.744 1 93.31 202 THR B CA 1
ATOM 5170 C C . THR B 1 202 ? -7.742 -24.609 -3.17 1 93.31 202 THR B C 1
ATOM 5172 O O . THR B 1 202 ? -8.812 -24 -3.15 1 93.31 202 THR B O 1
ATOM 5175 N N . ALA B 1 203 ? -6.703 -24.062 -2.744 1 89.25 203 ALA B N 1
ATOM 5176 C CA . ALA B 1 203 ? -6.594 -22.75 -2.117 1 89.25 203 ALA B CA 1
ATOM 5177 C C . ALA B 1 203 ? -7.367 -22.703 -0.804 1 89.25 203 ALA B C 1
ATOM 5179 O O . ALA B 1 203 ? -7.586 -21.625 -0.244 1 89.25 203 ALA B O 1
ATOM 5180 N N . VAL B 1 204 ? -7.797 -23.859 -0.329 1 88.12 204 VAL B N 1
ATOM 5181 C CA . VAL B 1 204 ? -8.539 -23.922 0.924 1 88.12 204 VAL B CA 1
ATOM 5182 C C . VAL B 1 204 ? -7.652 -24.516 2.018 1 88.12 204 VAL B C 1
ATOM 5184 O O . VAL B 1 204 ? -7.516 -25.734 2.123 1 88.12 204 VAL B O 1
ATOM 5187 N N . LEU B 1 205 ? -7.078 -23.672 2.832 1 93.88 205 LEU B N 1
ATOM 5188 C CA . LEU B 1 205 ? -6.297 -24.078 3.996 1 93.88 205 LEU B CA 1
ATOM 5189 C C . LEU B 1 205 ? -5.25 -25.109 3.611 1 93.88 205 LEU B C 1
ATOM 5191 O O . LEU B 1 205 ? -5.18 -26.188 4.219 1 93.88 205 LEU B O 1
ATOM 5195 N N . ILE B 1 206 ? -4.531 -24.859 2.656 1 97.44 206 ILE B N 1
ATOM 5196 C CA . ILE B 1 206 ? -3.49 -25.781 2.227 1 97.44 206 ILE B CA 1
ATOM 5197 C C . ILE B 1 206 ? -2.242 -25.594 3.086 1 97.44 206 ILE B C 1
ATOM 5199 O O . ILE B 1 206 ? -1.614 -24.531 3.053 1 97.44 206 ILE B O 1
ATOM 5203 N N . PRO B 1 207 ? -1.892 -26.609 3.852 1 98.19 207 PRO B N 1
ATOM 5204 C CA . PRO B 1 207 ? -0.597 -26.5 4.527 1 98.19 207 PRO B CA 1
ATOM 5205 C C . PRO B 1 207 ? 0.561 -26.297 3.551 1 98.19 207 PRO B C 1
ATOM 5207 O O . PRO B 1 207 ? 0.588 -26.906 2.484 1 98.19 207 PRO B O 1
ATOM 5210 N N . PRO B 1 208 ? 1.549 -25.453 3.906 1 98.69 208 PRO B N 1
ATOM 5211 C CA . PRO B 1 208 ? 2.652 -25.188 2.986 1 98.69 208 PRO B CA 1
ATOM 5212 C C . PRO B 1 208 ? 3.375 -26.453 2.531 1 98.69 208 PRO B C 1
ATOM 5214 O O . PRO B 1 208 ? 3.762 -26.562 1.364 1 98.69 208 PRO B O 1
ATOM 5217 N N . SER B 1 209 ? 3.541 -27.406 3.4 1 98.75 209 SER B N 1
ATOM 5218 C CA . SER B 1 209 ? 4.309 -28.609 3.055 1 98.75 209 SER B CA 1
ATOM 5219 C C . SER B 1 209 ? 3.57 -29.453 2.027 1 98.75 209 SER B C 1
ATOM 5221 O O . SER B 1 209 ? 4.195 -30.141 1.212 1 98.75 209 SER B O 1
ATOM 5223 N N . ILE B 1 210 ? 2.248 -29.438 2.039 1 98.62 210 ILE B N 1
ATOM 5224 C CA . ILE B 1 210 ? 1.479 -30.156 1.03 1 98.62 210 ILE B CA 1
ATOM 5225 C C . ILE B 1 210 ? 1.649 -29.484 -0.329 1 98.62 210 ILE B C 1
ATOM 5227 O O . ILE B 1 210 ? 1.904 -30.156 -1.333 1 98.62 210 ILE B O 1
ATOM 5231 N N . ALA B 1 211 ? 1.48 -28.172 -0.358 1 98.62 211 ALA B N 1
ATOM 5232 C CA . ALA B 1 211 ? 1.68 -27.422 -1.597 1 98.62 211 ALA B CA 1
ATOM 5233 C C . ALA B 1 211 ? 3.047 -27.719 -2.205 1 98.62 211 ALA B C 1
ATOM 5235 O O . ALA B 1 211 ? 3.15 -28.031 -3.396 1 98.62 211 ALA B O 1
ATOM 5236 N N . LEU B 1 212 ? 4.062 -27.688 -1.387 1 98.88 212 LEU B N 1
ATOM 5237 C CA . LEU B 1 212 ? 5.438 -27.844 -1.848 1 98.88 212 LEU B CA 1
ATOM 5238 C C . LEU B 1 212 ? 5.723 -29.297 -2.219 1 98.88 212 LEU B C 1
ATOM 5240 O O . LEU B 1 212 ? 6.492 -29.562 -3.146 1 98.88 212 LEU B O 1
ATOM 5244 N N . SER B 1 213 ? 5.141 -30.25 -1.524 1 98.88 213 SER B N 1
ATOM 5245 C CA . SER B 1 213 ? 5.324 -31.656 -1.863 1 98.88 213 SER B CA 1
ATOM 5246 C C . SER B 1 213 ? 4.738 -31.969 -3.234 1 98.88 213 SER B C 1
ATOM 5248 O O . SER B 1 213 ? 5.379 -32.656 -4.047 1 98.88 213 SER B O 1
ATOM 5250 N N . MET B 1 214 ? 3.561 -31.453 -3.438 1 98.69 214 MET B N 1
ATOM 5251 C CA . MET B 1 214 ? 2.914 -31.719 -4.723 1 98.69 214 MET B CA 1
ATOM 5252 C C . MET B 1 214 ? 3.709 -31.094 -5.867 1 98.69 214 MET B C 1
ATOM 5254 O O . MET B 1 214 ? 3.922 -31.734 -6.898 1 98.69 214 MET B O 1
ATOM 5258 N N . THR B 1 215 ? 4.117 -29.875 -5.684 1 98.75 215 THR B N 1
ATOM 5259 C CA . THR B 1 215 ? 4.863 -29.219 -6.746 1 98.75 215 THR B CA 1
ATOM 5260 C C . THR B 1 215 ? 6.234 -29.859 -6.93 1 98.75 215 THR B C 1
ATOM 5262 O O . THR B 1 215 ? 6.758 -29.906 -8.047 1 98.75 215 THR B O 1
ATOM 5265 N N . LEU B 1 216 ? 6.855 -30.328 -5.84 1 98.75 216 LEU B N 1
ATOM 5266 C CA . LEU B 1 216 ? 8.133 -31.016 -5.961 1 98.75 216 LEU B CA 1
ATOM 5267 C C . LEU B 1 216 ? 7.996 -32.281 -6.797 1 98.75 216 LEU B C 1
ATOM 5269 O O . LEU B 1 216 ? 8.836 -32.562 -7.66 1 98.75 216 LEU B O 1
ATOM 5273 N N . LEU B 1 217 ? 6.992 -33.062 -6.523 1 98.81 217 LEU B N 1
ATOM 5274 C CA . LEU B 1 217 ? 6.77 -34.281 -7.277 1 98.81 217 LEU B CA 1
ATOM 5275 C C . LEU B 1 217 ? 6.551 -33.969 -8.758 1 98.81 217 LEU B C 1
ATOM 5277 O O . LEU B 1 217 ? 7.109 -34.656 -9.625 1 98.81 217 LEU B O 1
ATOM 5281 N N . GLU B 1 218 ? 5.777 -33 -9.023 1 98.75 218 GLU B N 1
ATOM 5282 C CA . GLU B 1 218 ? 5.57 -32.594 -10.414 1 98.75 218 GLU B CA 1
ATOM 5283 C C . GLU B 1 218 ? 6.863 -32.062 -11.031 1 98.75 218 GLU B C 1
ATOM 5285 O O . GLU B 1 218 ? 7.125 -32.281 -12.219 1 98.75 218 GLU B O 1
ATOM 5290 N N . ALA B 1 219 ? 7.609 -31.359 -10.25 1 98.88 219 ALA B N 1
ATOM 5291 C CA . ALA B 1 219 ? 8.891 -30.859 -10.734 1 98.88 219 ALA B CA 1
ATOM 5292 C C . ALA B 1 219 ? 9.82 -32 -11.133 1 98.88 219 ALA B C 1
ATOM 5294 O O . ALA B 1 219 ? 10.461 -31.953 -12.18 1 98.88 219 ALA B O 1
ATOM 5295 N N . LEU B 1 220 ? 9.875 -32.969 -10.305 1 98.69 220 LEU B N 1
ATOM 5296 C CA . LEU B 1 220 ? 10.719 -34.125 -10.578 1 98.69 220 LEU B CA 1
ATOM 5297 C C . LEU B 1 220 ? 10.281 -34.812 -11.859 1 98.69 220 LEU B C 1
ATOM 5299 O O . LEU B 1 220 ? 11.125 -35.219 -12.672 1 98.69 220 LEU B O 1
ATOM 5303 N N . CYS B 1 221 ? 9 -34.969 -12.047 1 98.62 221 CYS B N 1
ATOM 5304 C CA . CYS B 1 221 ? 8.484 -35.562 -13.281 1 98.62 221 CYS B CA 1
ATOM 5305 C C . CYS B 1 221 ? 8.852 -34.688 -14.484 1 98.62 221 CYS B C 1
ATOM 5307 O O . CYS B 1 221 ? 9.305 -35.219 -15.508 1 98.62 221 CYS B O 1
ATOM 5309 N N . ALA B 1 222 ? 8.688 -33.406 -14.359 1 98.75 222 ALA B N 1
ATOM 5310 C CA . ALA B 1 222 ? 8.938 -32.469 -15.461 1 98.75 222 ALA B CA 1
ATOM 5311 C C . ALA B 1 222 ? 10.406 -32.5 -15.875 1 98.75 222 ALA B C 1
ATOM 5313 O O . ALA B 1 222 ? 10.719 -32.562 -17.062 1 98.75 222 ALA B O 1
ATOM 5314 N N . VAL B 1 223 ? 11.289 -32.469 -14.914 1 98.5 223 VAL B N 1
ATOM 5315 C CA . VAL B 1 223 ? 12.719 -32.406 -15.195 1 98.5 223 VAL B CA 1
ATOM 5316 C C . VAL B 1 223 ? 13.156 -33.719 -15.867 1 98.5 223 VAL B C 1
ATOM 5318 O O . VAL B 1 223 ? 14.047 -33.719 -16.719 1 98.5 223 VAL B O 1
ATOM 5321 N N . ARG B 1 224 ? 12.531 -34.812 -15.477 1 97.56 224 ARG B N 1
ATOM 5322 C CA . ARG B 1 224 ? 12.828 -36.125 -16.094 1 97.56 224 ARG B CA 1
ATOM 5323 C C . ARG B 1 224 ? 12.547 -36.062 -17.594 1 97.56 224 ARG B C 1
ATOM 5325 O O . ARG B 1 224 ? 13.211 -36.75 -18.375 1 97.56 224 ARG B O 1
ATOM 5332 N N . GLU B 1 225 ? 11.586 -35.281 -17.938 1 98.06 225 GLU B N 1
ATOM 5333 C CA . GLU B 1 225 ? 11.18 -35.188 -19.344 1 98.06 225 GLU B CA 1
ATOM 5334 C C . GLU B 1 225 ? 11.953 -34.094 -20.062 1 98.06 225 GLU B C 1
ATOM 5336 O O . GLU B 1 225 ? 11.672 -33.781 -21.219 1 98.06 225 GLU B O 1
ATOM 5341 N N . GLY B 1 226 ? 12.82 -33.406 -19.391 1 98.25 226 GLY B N 1
ATOM 5342 C CA . GLY B 1 226 ? 13.734 -32.469 -20.062 1 98.25 226 GLY B CA 1
ATOM 5343 C C . GLY B 1 226 ? 13.406 -31.016 -19.828 1 98.25 226 GLY B C 1
ATOM 5344 O O . GLY B 1 226 ? 14.031 -30.125 -20.391 1 98.25 226 GLY B O 1
ATOM 5345 N N . VAL B 1 227 ? 12.477 -30.688 -19 1 98.75 227 VAL B N 1
ATOM 5346 C CA . VAL B 1 227 ? 12.133 -29.312 -18.672 1 98.75 227 VAL B CA 1
ATOM 5347 C C . VAL B 1 227 ? 13.336 -28.609 -18.031 1 98.75 227 VAL B C 1
ATOM 5349 O O . VAL B 1 227 ? 14.016 -29.188 -17.188 1 98.75 227 VAL B O 1
ATOM 5352 N N . LYS B 1 228 ? 13.547 -27.328 -18.422 1 98.75 228 LYS B N 1
ATOM 5353 C CA . LYS B 1 228 ? 14.766 -26.656 -17.984 1 98.75 228 LYS B CA 1
ATOM 5354 C C . LYS B 1 228 ? 14.438 -25.422 -17.141 1 98.75 228 LYS B C 1
ATOM 5356 O O . LYS B 1 228 ? 15.328 -24.812 -16.547 1 98.75 228 LYS B O 1
ATOM 5361 N N . CYS B 1 229 ? 13.203 -25.062 -17.109 1 98.88 229 CYS B N 1
ATOM 5362 C CA . CYS B 1 229 ? 12.766 -23.922 -16.328 1 98.88 229 CYS B CA 1
ATOM 5363 C C . CYS B 1 229 ? 11.477 -24.234 -15.57 1 98.88 229 CYS B C 1
ATOM 5365 O O . CYS B 1 229 ? 10.469 -24.578 -16.172 1 98.88 229 CYS B O 1
ATOM 5367 N N . LEU B 1 230 ? 11.578 -24.062 -14.227 1 98.88 230 LEU B N 1
ATOM 5368 C CA . LEU B 1 230 ? 10.43 -24.328 -13.359 1 98.88 230 LEU B CA 1
ATOM 5369 C C . LEU B 1 230 ? 10.102 -23.109 -12.508 1 98.88 230 LEU B C 1
ATOM 5371 O O . LEU B 1 230 ? 10.969 -22.578 -11.812 1 98.88 230 LEU B O 1
ATOM 5375 N N . SER B 1 231 ? 8.914 -22.594 -12.625 1 98.88 231 SER B N 1
ATOM 5376 C CA . SER B 1 231 ? 8.312 -21.719 -11.625 1 98.88 231 SER B CA 1
ATOM 5377 C C . SER B 1 231 ? 7.449 -22.5 -10.641 1 98.88 231 SER B C 1
ATOM 5379 O O . SER B 1 231 ? 6.469 -23.141 -11.039 1 98.88 231 SER B O 1
ATOM 5381 N N . ILE B 1 232 ? 7.82 -22.469 -9.391 1 98.81 232 ILE B N 1
ATOM 5382 C CA . ILE B 1 232 ? 7.082 -23.188 -8.367 1 98.81 232 ILE B CA 1
ATOM 5383 C C . ILE B 1 232 ? 6.242 -22.219 -7.547 1 98.81 232 ILE B C 1
ATOM 5385 O O . ILE B 1 232 ? 6.781 -21.344 -6.859 1 98.81 232 ILE B O 1
ATOM 5389 N N . SER B 1 233 ? 4.957 -22.375 -7.672 1 98.44 233 SER B N 1
ATOM 5390 C CA . SER B 1 233 ? 4.074 -21.375 -7.055 1 98.44 233 SER B CA 1
ATOM 5391 C C . SER B 1 233 ? 3.59 -21.859 -5.688 1 98.44 233 SER B C 1
ATOM 5393 O O . SER B 1 233 ? 3.396 -23.047 -5.469 1 98.44 233 SER B O 1
ATOM 5395 N N . TYR B 1 234 ? 3.5 -21.016 -4.781 1 98.56 234 TYR B N 1
ATOM 5396 C CA . TYR B 1 234 ? 2.904 -21.125 -3.451 1 98.56 234 TYR B CA 1
ATOM 5397 C C . TYR B 1 234 ? 1.812 -20.078 -3.256 1 98.56 234 TYR B C 1
ATOM 5399 O O . TYR B 1 234 ? 1.962 -18.922 -3.678 1 98.56 234 TYR B O 1
ATOM 5407 N N . CYS B 1 235 ? 0.684 -20.531 -2.693 1 98.25 235 CYS B N 1
ATOM 5408 C CA . CYS B 1 235 ? -0.431 -19.625 -2.451 1 98.25 235 CYS B CA 1
ATOM 5409 C C . CYS B 1 235 ? -0.34 -19 -1.061 1 98.25 235 CYS B C 1
ATOM 5411 O O . CYS B 1 235 ? -0.132 -19.703 -0.074 1 98.25 235 CYS B O 1
ATOM 5413 N N . GLN B 1 236 ? -0.59 -17.75 -1.01 1 98.25 236 GLN B N 1
ATOM 5414 C CA . GLN B 1 236 ? -0.621 -17.016 0.249 1 98.25 236 GLN B CA 1
ATOM 5415 C C . GLN B 1 236 ? -1.624 -17.625 1.222 1 98.25 236 GLN B C 1
ATOM 5417 O O . GLN B 1 236 ? -2.807 -17.766 0.897 1 98.25 236 GLN B O 1
ATOM 5422 N N . GLY B 1 237 ? -1.108 -17.969 2.443 1 97.12 237 GLY B N 1
ATOM 5423 C CA . GLY B 1 237 ? -1.957 -18.578 3.455 1 97.12 237 GLY B CA 1
ATOM 5424 C C . GLY B 1 237 ? -2.475 -17.594 4.477 1 97.12 237 GLY B C 1
ATOM 5425 O O . GLY B 1 237 ? -3.502 -17.828 5.113 1 97.12 237 GLY B O 1
ATOM 5426 N N . GLY B 1 238 ? -1.673 -16.594 4.727 1 96 238 GLY B N 1
ATOM 5427 C CA . GLY B 1 238 ? -2.168 -15.555 5.625 1 96 238 GLY B CA 1
ATOM 5428 C C . GLY B 1 238 ? -1.239 -15.289 6.797 1 96 238 GLY B C 1
ATOM 5429 O O . GLY B 1 238 ? -1.303 -14.227 7.414 1 96 238 GLY B O 1
ATOM 5430 N N . HIS B 1 239 ? -0.486 -16.25 7.195 1 97.12 239 HIS B N 1
ATOM 5431 C CA . HIS B 1 239 ? 0.503 -16.047 8.25 1 97.12 239 HIS B CA 1
ATOM 5432 C C . HIS B 1 239 ? 1.861 -15.672 7.664 1 97.12 239 HIS B C 1
ATOM 5434 O O . HIS B 1 239 ? 2.51 -16.484 7.012 1 97.12 239 HIS B O 1
ATOM 5440 N N . ILE B 1 240 ? 2.309 -14.508 7.949 1 97.38 240 ILE B N 1
ATOM 5441 C CA . ILE B 1 240 ? 3.418 -13.883 7.234 1 97.38 240 ILE B CA 1
ATOM 5442 C C . ILE B 1 240 ? 4.668 -14.75 7.363 1 97.38 240 ILE B C 1
ATOM 5444 O O . ILE B 1 240 ? 5.324 -15.055 6.367 1 97.38 240 ILE B O 1
ATOM 5448 N N . ALA B 1 241 ? 5.039 -15.172 8.547 1 98 241 ALA B N 1
ATOM 5449 C CA . ALA B 1 241 ? 6.266 -15.938 8.742 1 98 241 ALA B CA 1
ATOM 5450 C C . ALA B 1 241 ? 6.191 -17.281 8.016 1 98 241 ALA B C 1
ATOM 5452 O O . ALA B 1 241 ? 7.168 -17.719 7.41 1 98 241 ALA B O 1
ATOM 5453 N N . GLN B 1 242 ? 5.059 -17.922 8.086 1 98.69 242 GLN B N 1
ATOM 5454 C CA . GLN B 1 242 ? 4.883 -19.219 7.438 1 98.69 242 GLN B CA 1
ATOM 5455 C C . GLN B 1 242 ? 4.922 -19.078 5.918 1 98.69 242 GLN B C 1
ATOM 5457 O O . GLN B 1 242 ? 5.555 -19.891 5.23 1 98.69 242 GLN B O 1
ATOM 5462 N N . ASP B 1 243 ? 4.266 -18.047 5.422 1 98.75 243 ASP B N 1
ATOM 5463 C CA . ASP B 1 243 ? 4.262 -17.797 3.98 1 98.75 243 ASP B CA 1
ATOM 5464 C C . ASP B 1 243 ? 5.668 -17.5 3.471 1 98.75 243 ASP B C 1
ATOM 5466 O O . ASP B 1 243 ? 6.082 -18 2.43 1 98.75 243 ASP B O 1
ATOM 5470 N N . VAL B 1 244 ? 6.352 -16.625 4.184 1 98.75 244 VAL B N 1
ATOM 5471 C CA . VAL B 1 244 ? 7.727 -16.281 3.816 1 98.75 244 VAL B CA 1
ATOM 5472 C C . VAL B 1 244 ? 8.586 -17.547 3.832 1 98.75 244 VAL B C 1
ATOM 5474 O O . VAL B 1 244 ? 9.352 -17.797 2.896 1 98.75 244 VAL B O 1
ATOM 5477 N N . ALA B 1 245 ? 8.445 -18.344 4.852 1 98.94 245 ALA B N 1
ATOM 5478 C CA . ALA B 1 245 ? 9.195 -19.594 4.98 1 98.94 245 ALA B CA 1
ATOM 5479 C C . ALA B 1 245 ? 8.891 -20.547 3.826 1 98.94 245 ALA B C 1
ATOM 5481 O O . ALA B 1 245 ? 9.789 -21.188 3.289 1 98.94 245 ALA B O 1
ATOM 5482 N N . ALA B 1 246 ? 7.652 -20.609 3.471 1 98.94 246 ALA B N 1
ATOM 5483 C CA . ALA B 1 246 ? 7.242 -21.484 2.379 1 98.94 246 ALA B CA 1
ATOM 5484 C C . ALA B 1 246 ? 7.926 -21.094 1.071 1 98.94 246 ALA B C 1
ATOM 5486 O O . ALA B 1 246 ? 8.414 -21.953 0.335 1 98.94 246 ALA B O 1
ATOM 5487 N N . LEU B 1 247 ? 7.977 -19.844 0.8 1 98.94 247 LEU B N 1
ATOM 5488 C CA . LEU B 1 247 ? 8.625 -19.359 -0.413 1 98.94 247 LEU B CA 1
ATOM 5489 C C . LEU B 1 247 ? 10.125 -19.656 -0.384 1 98.94 247 LEU B C 1
ATOM 5491 O O . LEU B 1 247 ? 10.688 -20.109 -1.375 1 98.94 247 LEU B O 1
ATOM 5495 N N . ARG B 1 248 ? 10.719 -19.406 0.724 1 98.81 248 ARG B N 1
ATOM 5496 C CA . ARG B 1 248 ? 12.148 -19.641 0.85 1 98.81 248 ARG B CA 1
ATOM 5497 C C . ARG B 1 248 ? 12.477 -21.125 0.757 1 98.81 248 ARG B C 1
ATOM 5499 O O . ARG B 1 248 ? 13.555 -21.516 0.301 1 98.81 248 ARG B O 1
ATOM 5506 N N . ALA B 1 249 ? 11.555 -21.953 1.167 1 98.94 249 ALA B N 1
ATOM 5507 C CA . ALA B 1 249 ? 11.742 -23.391 1.129 1 98.94 249 ALA B CA 1
ATOM 5508 C C . ALA B 1 249 ? 11.867 -23.891 -0.308 1 98.94 249 ALA B C 1
ATOM 5510 O O . ALA B 1 249 ? 12.492 -24.922 -0.56 1 98.94 249 ALA B O 1
ATOM 5511 N N . ILE B 1 250 ? 11.312 -23.172 -1.244 1 98.88 250 ILE B N 1
ATOM 5512 C CA . ILE B 1 250 ? 11.266 -23.609 -2.631 1 98.88 250 ILE B CA 1
ATOM 5513 C C . ILE B 1 250 ? 12.68 -23.797 -3.172 1 98.88 250 ILE B C 1
ATOM 5515 O O . ILE B 1 250 ? 13 -24.844 -3.75 1 98.88 250 ILE B O 1
ATOM 5519 N N . ARG B 1 251 ? 13.516 -22.875 -2.98 1 98.12 251 ARG B N 1
ATOM 5520 C CA . ARG B 1 251 ? 14.875 -22.953 -3.504 1 98.12 251 ARG B CA 1
ATOM 5521 C C . ARG B 1 251 ? 15.672 -24.031 -2.781 1 98.12 251 ARG B C 1
ATOM 5523 O O . ARG B 1 251 ? 16.5 -24.719 -3.395 1 98.12 251 ARG B O 1
ATOM 5530 N N . LYS B 1 252 ? 15.445 -24.141 -1.479 1 98.5 252 LYS B N 1
ATOM 5531 C CA . LYS B 1 252 ? 16.141 -25.172 -0.711 1 98.5 252 LYS B CA 1
ATOM 5532 C C . LYS B 1 252 ? 15.727 -26.562 -1.166 1 98.5 252 LYS B C 1
ATOM 5534 O O . LYS B 1 252 ? 16.562 -27.453 -1.305 1 98.5 252 LYS B O 1
ATOM 5539 N N . MET B 1 253 ? 14.445 -26.656 -1.33 1 98.31 253 MET B N 1
ATOM 5540 C CA . MET B 1 253 ? 13.898 -27.922 -1.83 1 98.31 253 MET B CA 1
ATOM 5541 C C . MET B 1 253 ? 14.445 -28.234 -3.221 1 98.31 253 MET B C 1
ATOM 5543 O O . MET B 1 253 ? 14.836 -29.359 -3.496 1 98.31 253 MET B O 1
ATOM 5547 N N . ALA B 1 254 ? 14.461 -27.281 -4.086 1 98.25 254 ALA B N 1
ATOM 5548 C CA . ALA B 1 254 ? 14.961 -27.469 -5.445 1 98.25 254 ALA B CA 1
ATOM 5549 C C . ALA B 1 254 ? 16.438 -27.875 -5.441 1 98.25 254 ALA B C 1
ATOM 5551 O O . ALA B 1 254 ? 16.844 -28.781 -6.176 1 98.25 254 ALA B O 1
ATOM 5552 N N . ALA B 1 255 ? 17.25 -27.203 -4.645 1 98.25 255 ALA B N 1
ATOM 5553 C CA . ALA B 1 255 ? 18.672 -27.5 -4.559 1 98.25 255 ALA B CA 1
ATOM 5554 C C . ALA B 1 255 ? 18.922 -28.938 -4.113 1 98.25 255 ALA B C 1
ATOM 5556 O O . ALA B 1 255 ? 19.891 -29.562 -4.551 1 98.25 255 ALA B O 1
ATOM 5557 N N . LYS B 1 256 ? 18.094 -29.391 -3.301 1 98.38 256 LYS B N 1
ATOM 5558 C CA . LYS B 1 256 ? 18.234 -30.734 -2.746 1 98.38 256 LYS B CA 1
ATOM 5559 C C . LYS B 1 256 ? 17.797 -31.797 -3.748 1 98.38 256 LYS B C 1
ATOM 5561 O O . LYS B 1 256 ? 18.406 -32.844 -3.857 1 98.38 256 LYS B O 1
ATOM 5566 N N . TYR B 1 257 ? 16.703 -31.547 -4.496 1 98.5 257 TYR B N 1
ATOM 5567 C CA . TYR B 1 257 ? 16.031 -32.656 -5.18 1 98.5 257 TYR B CA 1
ATOM 5568 C C . TYR B 1 257 ? 16.203 -32.531 -6.691 1 98.5 257 TYR B C 1
ATOM 5570 O O . TYR B 1 257 ? 16.016 -33.5 -7.418 1 98.5 257 TYR B O 1
ATOM 5578 N N . LEU B 1 258 ? 16.5 -31.312 -7.191 1 98.56 258 LEU B N 1
ATOM 5579 C CA . LEU B 1 258 ? 16.5 -31.094 -8.633 1 98.56 258 LEU B CA 1
ATOM 5580 C C . LEU B 1 258 ? 17.938 -30.906 -9.148 1 98.56 258 LEU B C 1
ATOM 5582 O O . LEU B 1 258 ? 18.812 -30.484 -8.391 1 98.56 258 LEU B O 1
ATOM 5586 N N . PRO B 1 259 ? 18.172 -31.25 -10.406 1 97.88 259 PRO B N 1
ATOM 5587 C CA . PRO B 1 259 ? 19.5 -31.016 -10.969 1 97.88 259 PRO B CA 1
ATOM 5588 C C . PRO B 1 259 ? 19.859 -29.531 -11.031 1 97.88 259 PRO B C 1
ATOM 5590 O O . PRO B 1 259 ? 18.969 -28.688 -11.219 1 97.88 259 PRO B O 1
ATOM 5593 N N . PRO B 1 260 ? 21.078 -29.188 -10.961 1 96.5 260 PRO B N 1
ATOM 5594 C CA . PRO B 1 260 ? 21.531 -27.797 -10.875 1 96.5 260 PRO B CA 1
ATOM 5595 C C . PRO B 1 260 ? 21.328 -27.031 -12.18 1 96.5 260 PRO B C 1
ATOM 5597 O O . PRO B 1 260 ? 21.391 -25.812 -12.195 1 96.5 260 PRO B O 1
ATOM 5600 N N . ASP B 1 261 ? 21.141 -27.688 -13.273 1 96.62 261 ASP B N 1
ATOM 5601 C CA . ASP B 1 261 ? 21.047 -27 -14.555 1 96.62 261 ASP B CA 1
ATOM 5602 C C . ASP B 1 261 ? 19.609 -26.609 -14.867 1 96.62 261 ASP B C 1
ATOM 5604 O O . ASP B 1 261 ? 19.312 -26.141 -15.969 1 96.62 261 ASP B O 1
ATOM 5608 N N . VAL B 1 262 ? 18.688 -26.906 -13.953 1 98.44 262 VAL B N 1
ATOM 5609 C CA . VAL B 1 262 ? 17.312 -26.453 -14.086 1 98.44 262 VAL B CA 1
ATOM 5610 C C . VAL B 1 262 ? 17.109 -25.156 -13.312 1 98.44 262 VAL B C 1
ATOM 5612 O O . VAL B 1 262 ? 17.469 -25.062 -12.141 1 98.44 262 VAL B O 1
ATOM 5615 N N . ASP B 1 263 ? 16.656 -24.109 -14.016 1 98.62 263 ASP B N 1
ATOM 5616 C CA . ASP B 1 263 ? 16.312 -22.859 -13.344 1 98.62 263 ASP B CA 1
ATOM 5617 C C . ASP B 1 263 ? 15.016 -22.984 -12.555 1 98.62 263 ASP B C 1
ATOM 5619 O O . ASP B 1 263 ? 14.023 -23.5 -13.07 1 98.62 263 ASP B O 1
ATOM 5623 N N . VAL B 1 264 ? 15.062 -22.609 -11.281 1 98.88 264 VAL B N 1
ATOM 5624 C CA . VAL B 1 264 ? 13.883 -22.703 -10.422 1 98.88 264 VAL B CA 1
ATOM 5625 C C . VAL B 1 264 ? 13.562 -21.328 -9.836 1 98.88 264 VAL B C 1
ATOM 5627 O O . VAL B 1 264 ? 14.43 -20.688 -9.242 1 98.88 264 VAL B O 1
ATOM 5630 N N . PHE B 1 265 ? 12.336 -20.891 -9.992 1 98.88 265 PHE B N 1
ATOM 5631 C CA . PHE B 1 265 ? 11.898 -19.578 -9.516 1 98.88 265 PHE B CA 1
ATOM 5632 C C . PHE B 1 265 ? 10.695 -19.703 -8.594 1 98.88 265 PHE B C 1
ATOM 5634 O O . PHE B 1 265 ? 9.68 -20.281 -8.969 1 98.88 265 PHE B O 1
ATOM 5641 N N . PRO B 1 266 ? 10.781 -19.203 -7.336 1 98.88 266 PRO B N 1
ATOM 5642 C CA . PRO B 1 266 ? 9.609 -19.156 -6.461 1 98.88 266 PRO B CA 1
ATOM 5643 C C . PRO B 1 266 ? 8.57 -18.125 -6.922 1 98.88 266 PRO B C 1
ATOM 5645 O O . PRO B 1 266 ? 8.93 -17.016 -7.32 1 98.88 266 PRO B O 1
ATOM 5648 N N . VAL B 1 267 ? 7.336 -18.5 -6.934 1 98.88 267 VAL B N 1
ATOM 5649 C CA . VAL B 1 267 ? 6.23 -17.656 -7.352 1 98.88 267 VAL B CA 1
ATOM 5650 C C . VAL B 1 267 ? 5.172 -17.609 -6.254 1 98.88 267 VAL B C 1
ATOM 5652 O O . VAL B 1 267 ? 4.836 -18.625 -5.656 1 98.88 267 VAL B O 1
ATOM 5655 N N . LEU B 1 268 ? 4.695 -16.453 -5.93 1 98.88 268 LEU B N 1
ATOM 5656 C CA . LEU B 1 268 ? 3.582 -16.328 -4.992 1 98.88 268 LEU B CA 1
ATOM 5657 C C . LEU B 1 268 ? 2.277 -16.047 -5.727 1 98.88 268 LEU B C 1
ATOM 5659 O O . LEU B 1 268 ? 2.211 -15.133 -6.551 1 98.88 268 LEU B O 1
ATOM 5663 N N . HIS B 1 269 ? 1.295 -16.859 -5.477 1 98.56 269 HIS B N 1
ATOM 5664 C CA . HIS B 1 269 ? -0.081 -16.5 -5.793 1 98.56 269 HIS B CA 1
ATOM 5665 C C . HIS B 1 269 ? -0.742 -15.773 -4.629 1 98.56 269 HIS B C 1
ATOM 5667 O O . HIS B 1 269 ? -0.868 -16.328 -3.533 1 98.56 269 HIS B O 1
ATOM 5673 N N . GLN B 1 270 ? -1.152 -14.531 -4.875 1 98.31 270 GLN B N 1
ATOM 5674 C CA . GLN B 1 270 ? -1.896 -13.836 -3.828 1 98.31 270 GLN B CA 1
ATOM 5675 C C . GLN B 1 270 ? -3.158 -14.609 -3.451 1 98.31 270 GLN B C 1
ATOM 5677 O O . GLN B 1 270 ? -3.684 -15.383 -4.254 1 98.31 270 GLN B O 1
ATOM 5682 N N . PHE B 1 271 ? -3.561 -14.383 -2.254 1 97.56 271 PHE B N 1
ATOM 5683 C CA . PHE B 1 271 ? -4.594 -15.156 -1.575 1 97.56 271 PHE B CA 1
ATOM 5684 C C . PHE B 1 271 ? -5.719 -15.516 -2.537 1 97.56 271 PHE B C 1
ATOM 5686 O O . PHE B 1 271 ? -6.258 -14.648 -3.227 1 97.56 271 PHE B O 1
ATOM 5693 N N . MET B 1 272 ? -6.047 -16.719 -2.57 1 94.44 272 MET B N 1
ATOM 5694 C CA . MET B 1 272 ? -7.012 -17.203 -3.551 1 94.44 272 MET B CA 1
ATOM 5695 C C . MET B 1 272 ? -8.273 -17.703 -2.865 1 94.44 272 MET B C 1
ATOM 5697 O O . MET B 1 272 ? -9.18 -18.234 -3.523 1 94.44 272 MET B O 1
ATOM 5701 N N . GLY B 1 273 ? -8.391 -17.625 -1.545 1 91.88 273 GLY B N 1
ATOM 5702 C CA . GLY B 1 273 ? -9.609 -17.984 -0.833 1 91.88 273 GLY B CA 1
ATOM 5703 C C . GLY B 1 273 ? -10.664 -16.891 -0.875 1 91.88 273 GLY B C 1
ATOM 5704 O O . GLY B 1 273 ? -10.648 -16.047 -1.761 1 91.88 273 GLY B O 1
ATOM 5705 N N . ALA B 1 274 ? -11.625 -17 0.054 1 91.88 274 ALA B N 1
ATOM 5706 C CA . ALA B 1 274 ? -12.68 -16 0.133 1 91.88 274 ALA B CA 1
ATOM 5707 C C . ALA B 1 274 ? -12.109 -14.625 0.437 1 91.88 274 ALA B C 1
ATOM 5709 O O . ALA B 1 274 ? -11.648 -14.367 1.55 1 91.88 274 ALA B O 1
ATOM 5710 N N . PHE B 1 275 ? -12.203 -13.742 -0.529 1 93.31 275 PHE B N 1
ATOM 5711 C CA . PHE B 1 275 ? -11.594 -12.414 -0.448 1 93.31 275 PHE B CA 1
ATOM 5712 C C . PHE B 1 275 ? -12.5 -11.453 0.31 1 93.31 275 PHE B C 1
ATOM 5714 O O . PHE B 1 275 ? -13.727 -11.594 0.286 1 93.31 275 PHE B O 1
ATOM 5721 N N . PRO B 1 276 ? -11.922 -10.508 1.001 1 93.75 276 PRO B N 1
ATOM 5722 C CA . PRO B 1 276 ? -12.766 -9.523 1.693 1 93.75 276 PRO B CA 1
ATOM 5723 C C . PRO B 1 276 ? -13.57 -8.656 0.731 1 93.75 276 PRO B C 1
ATOM 5725 O O . PRO B 1 276 ? -13.078 -8.289 -0.337 1 93.75 276 PRO B O 1
ATOM 5728 N N . ALA B 1 277 ? -14.742 -8.258 1.158 1 92.25 277 ALA B N 1
ATOM 5729 C CA . ALA B 1 277 ? -15.625 -7.445 0.323 1 92.25 277 ALA B CA 1
ATOM 5730 C C . ALA B 1 277 ? -15.242 -5.969 0.391 1 92.25 277 ALA B C 1
ATOM 5732 O O . ALA B 1 277 ? -15.305 -5.258 -0.614 1 92.25 277 ALA B O 1
ATOM 5733 N N . ALA B 1 278 ? -14.859 -5.551 1.579 1 93.25 278 ALA B N 1
ATOM 5734 C CA . ALA B 1 278 ? -14.484 -4.152 1.73 1 93.25 278 ALA B CA 1
ATOM 5735 C C . ALA B 1 278 ? -13.172 -3.857 1.003 1 93.25 278 ALA B C 1
ATOM 5737 O O . ALA B 1 278 ? -12.18 -4.57 1.182 1 93.25 278 ALA B O 1
ATOM 5738 N N . ARG B 1 279 ? -13.117 -2.814 0.221 1 93.62 279 ARG B N 1
ATOM 5739 C CA . ARG B 1 279 ? -11.977 -2.508 -0.634 1 93.62 279 ARG B CA 1
ATOM 5740 C C . ARG B 1 279 ? -10.703 -2.34 0.19 1 93.62 279 ARG B C 1
ATOM 5742 O O . ARG B 1 279 ? -9.641 -2.838 -0.192 1 93.62 279 ARG B O 1
ATOM 5749 N N . HIS B 1 280 ? -10.758 -1.567 1.343 1 93.12 280 HIS B N 1
ATOM 5750 C CA . HIS B 1 280 ? -9.539 -1.338 2.109 1 93.12 280 HIS B CA 1
ATOM 5751 C C . HIS B 1 280 ? -8.977 -2.646 2.652 1 93.12 280 HIS B C 1
ATOM 5753 O O . HIS B 1 280 ? -7.758 -2.801 2.771 1 93.12 280 HIS B O 1
ATOM 5759 N N . ASP B 1 281 ? -9.867 -3.619 2.996 1 95.75 281 ASP B N 1
ATOM 5760 C CA . ASP B 1 281 ? -9.406 -4.93 3.443 1 95.75 281 ASP B CA 1
ATOM 5761 C C . ASP B 1 281 ? -8.789 -5.719 2.291 1 95.75 281 ASP B C 1
ATOM 5763 O O . ASP B 1 281 ? -7.754 -6.371 2.463 1 95.75 281 ASP B O 1
ATOM 5767 N N . ALA B 1 282 ? -9.453 -5.66 1.141 1 96.44 282 ALA B N 1
ATOM 5768 C CA . ALA B 1 282 ? -8.93 -6.34 -0.044 1 96.44 282 ALA B CA 1
ATOM 5769 C C . ALA B 1 282 ? -7.543 -5.82 -0.412 1 96.44 282 ALA B C 1
ATOM 5771 O O . ALA B 1 282 ? -6.625 -6.609 -0.658 1 96.44 282 ALA B O 1
ATOM 5772 N N . GLU B 1 283 ? -7.383 -4.527 -0.416 1 96.44 283 GLU B N 1
ATOM 5773 C CA . GLU B 1 283 ? -6.105 -3.92 -0.771 1 96.44 283 GLU B CA 1
ATOM 5774 C C . GLU B 1 283 ? -5.039 -4.234 0.273 1 96.44 283 GLU B C 1
ATOM 5776 O O . GLU B 1 283 ? -3.865 -4.41 -0.065 1 96.44 283 GLU B O 1
ATOM 5781 N N . ALA B 1 284 ? -5.43 -4.254 1.515 1 96.88 284 ALA B N 1
ATOM 5782 C CA . ALA B 1 284 ? -4.504 -4.645 2.574 1 96.88 284 ALA B CA 1
ATOM 5783 C C . ALA B 1 284 ? -4 -6.07 2.363 1 96.88 284 ALA B C 1
ATOM 5785 O O . ALA B 1 284 ? -2.816 -6.352 2.559 1 96.88 284 ALA B O 1
ATOM 5786 N N . LEU B 1 285 ? -4.926 -6.926 2.006 1 97.38 285 LEU B N 1
ATOM 5787 C CA . LEU B 1 285 ? -4.574 -8.32 1.771 1 97.38 285 LEU B CA 1
ATOM 5788 C C . LEU B 1 285 ? -3.629 -8.453 0.581 1 97.38 285 LEU B C 1
ATOM 5790 O O . LEU B 1 285 ? -2.68 -9.242 0.618 1 97.38 285 LEU B O 1
ATOM 5794 N N . ILE B 1 286 ? -3.84 -7.699 -0.472 1 97.94 286 ILE B N 1
ATOM 5795 C CA . ILE B 1 286 ? -2.984 -7.664 -1.652 1 97.94 286 ILE B CA 1
ATOM 5796 C C . ILE B 1 286 ? -1.592 -7.168 -1.268 1 97.94 286 ILE B C 1
ATOM 5798 O O . ILE B 1 286 ? -0.584 -7.773 -1.642 1 97.94 286 ILE B O 1
ATOM 5802 N N . LEU B 1 287 ? -1.561 -6.086 -0.503 1 97.25 287 LEU B N 1
ATOM 5803 C CA . LEU B 1 287 ? -0.283 -5.547 -0.051 1 97.25 287 LEU B CA 1
ATOM 5804 C C . LEU B 1 287 ? 0.46 -6.559 0.815 1 97.25 287 LEU B C 1
ATOM 5806 O O . LEU B 1 287 ? 1.674 -6.727 0.677 1 97.25 287 LEU B O 1
ATOM 5810 N N . LYS B 1 288 ? -0.267 -7.227 1.717 1 97.25 288 LYS B N 1
ATOM 5811 C CA . LYS B 1 288 ? 0.332 -8.266 2.553 1 97.25 288 LYS B CA 1
ATOM 5812 C C . LYS B 1 288 ? 0.968 -9.359 1.698 1 97.25 288 LYS B C 1
ATOM 5814 O O . LYS B 1 288 ? 2.08 -9.805 1.982 1 97.25 288 LYS B O 1
ATOM 5819 N N . GLY B 1 289 ? 0.277 -9.742 0.654 1 98.38 289 GLY B N 1
ATOM 5820 C CA . GLY B 1 289 ? 0.827 -10.727 -0.27 1 98.38 289 GLY B CA 1
ATOM 5821 C C . GLY B 1 289 ? 2.086 -10.25 -0.966 1 98.38 289 GLY B C 1
ATOM 5822 O O . GLY B 1 289 ? 3.035 -11.016 -1.142 1 98.38 289 GLY B O 1
ATOM 5823 N N . ALA B 1 290 ? 2.082 -9 -1.372 1 98.19 290 ALA B N 1
ATOM 5824 C CA . ALA B 1 290 ? 3.258 -8.422 -2.021 1 98.19 290 ALA B CA 1
ATOM 5825 C C . ALA B 1 290 ? 4.461 -8.43 -1.084 1 98.19 290 ALA B C 1
ATOM 5827 O O . ALA B 1 290 ? 5.574 -8.781 -1.492 1 98.19 290 ALA B O 1
ATOM 5828 N N . ILE B 1 291 ? 4.258 -8.078 0.17 1 97.56 291 ILE B N 1
ATOM 5829 C CA . ILE B 1 291 ? 5.32 -8.039 1.167 1 97.56 291 ILE B CA 1
ATOM 5830 C C . ILE B 1 291 ? 5.863 -9.453 1.391 1 97.56 291 ILE B C 1
ATOM 5832 O O . ILE B 1 291 ? 7.078 -9.656 1.424 1 97.56 291 ILE B O 1
ATOM 5836 N N . VAL B 1 292 ? 4.98 -10.398 1.48 1 98.31 292 VAL B N 1
ATOM 5837 C CA . VAL B 1 292 ? 5.359 -11.805 1.647 1 98.31 292 VAL B CA 1
ATOM 5838 C C . VAL B 1 292 ? 6.215 -12.25 0.464 1 98.31 292 VAL B C 1
ATOM 5840 O O . VAL B 1 292 ? 7.254 -12.891 0.648 1 98.31 292 VAL B O 1
ATOM 5843 N N . ALA B 1 293 ? 5.797 -11.93 -0.713 1 98.69 293 ALA B N 1
ATOM 5844 C CA . ALA B 1 293 ? 6.527 -12.312 -1.917 1 98.69 293 ALA B CA 1
ATOM 5845 C C . ALA B 1 293 ? 7.953 -11.758 -1.892 1 98.69 293 ALA B C 1
ATOM 5847 O O . ALA B 1 293 ? 8.914 -12.5 -2.111 1 98.69 293 ALA B O 1
ATOM 5848 N N . LYS B 1 294 ? 8.055 -10.5 -1.588 1 97.75 294 LYS B N 1
ATOM 5849 C CA . LYS B 1 294 ? 9.359 -9.844 -1.572 1 97.75 294 LYS B CA 1
ATOM 5850 C C . LYS B 1 294 ? 10.258 -10.422 -0.488 1 97.75 294 LYS B C 1
ATOM 5852 O O . LYS B 1 294 ? 11.414 -10.773 -0.752 1 97.75 294 LYS B O 1
ATOM 5857 N N . LYS B 1 295 ? 9.719 -10.594 0.72 1 97.56 295 LYS B N 1
ATOM 5858 C CA . LYS B 1 295 ? 10.508 -11.07 1.854 1 97.56 295 LYS B CA 1
ATOM 5859 C C . LYS B 1 295 ? 10.82 -12.555 1.716 1 97.56 295 LYS B C 1
ATOM 5861 O O . LYS B 1 295 ? 11.805 -13.047 2.287 1 97.56 295 LYS B O 1
ATOM 5866 N N . GLY B 1 296 ? 9.984 -13.25 1.022 1 98.31 296 GLY B N 1
ATOM 5867 C CA . GLY B 1 296 ? 10.211 -14.664 0.755 1 98.31 296 GLY B CA 1
ATOM 5868 C C . GLY B 1 296 ? 11.125 -14.906 -0.428 1 98.31 296 GLY B C 1
ATOM 5869 O O . GLY B 1 296 ? 11.43 -16.062 -0.759 1 98.31 296 GLY B O 1
ATOM 5870 N N . HIS B 1 297 ? 11.484 -13.859 -1.142 1 98 297 HIS B N 1
ATOM 5871 C CA . HIS B 1 297 ? 12.375 -13.898 -2.295 1 98 297 HIS B CA 1
ATOM 5872 C C . HIS B 1 297 ? 11.711 -14.586 -3.482 1 98 297 HIS B C 1
ATOM 5874 O O . HIS B 1 297 ? 12.352 -15.344 -4.211 1 98 297 HIS B O 1
ATOM 5880 N N . ALA B 1 298 ? 10.445 -14.359 -3.566 1 98.75 298 ALA B N 1
ATOM 5881 C CA . ALA B 1 298 ? 9.781 -14.781 -4.797 1 98.75 298 ALA B CA 1
ATOM 5882 C C . ALA B 1 298 ? 10.289 -13.984 -5.996 1 98.75 298 ALA B C 1
ATOM 5884 O O . ALA B 1 298 ? 10.688 -12.828 -5.855 1 98.75 298 ALA B O 1
ATOM 5885 N N . THR B 1 299 ? 10.289 -14.609 -7.156 1 98.75 299 THR B N 1
ATOM 5886 C CA . THR B 1 299 ? 10.695 -13.93 -8.391 1 98.75 299 THR B CA 1
ATOM 5887 C C . THR B 1 299 ? 9.484 -13.312 -9.086 1 98.75 299 THR B C 1
ATOM 5889 O O . THR B 1 299 ? 9.625 -12.336 -9.828 1 98.75 299 THR B O 1
ATOM 5892 N N . LYS B 1 300 ? 8.367 -13.805 -8.789 1 98.75 300 LYS B N 1
ATOM 5893 C CA . LYS B 1 300 ? 7.133 -13.398 -9.453 1 98.75 300 LYS B CA 1
ATOM 5894 C C . LYS B 1 300 ? 5.934 -13.531 -8.516 1 98.75 300 LYS B C 1
ATOM 5896 O O . LYS B 1 300 ? 5.926 -14.391 -7.637 1 98.75 300 LYS B O 1
ATOM 5901 N N . VAL B 1 301 ? 5.012 -12.641 -8.719 1 98.69 301 VAL B N 1
ATOM 5902 C CA . VAL B 1 301 ? 3.752 -12.703 -7.98 1 98.69 301 VAL B CA 1
ATOM 5903 C C . VAL B 1 301 ? 2.578 -12.602 -8.953 1 98.69 301 VAL B C 1
ATOM 5905 O O . VAL B 1 301 ? 2.625 -11.828 -9.914 1 98.69 301 VAL B O 1
ATOM 5908 N N . ILE B 1 302 ? 1.638 -13.523 -8.812 1 98.31 302 ILE B N 1
ATOM 5909 C CA . ILE B 1 302 ? 0.345 -13.359 -9.477 1 98.31 302 ILE B CA 1
ATOM 5910 C C . ILE B 1 302 ? -0.588 -12.539 -8.586 1 98.31 302 ILE B C 1
ATOM 5912 O O . ILE B 1 302 ? -0.975 -12.992 -7.5 1 98.31 302 ILE B O 1
ATOM 5916 N N . ASN B 1 303 ? -0.954 -11.344 -9.047 1 96.38 303 ASN B N 1
ATOM 5917 C CA . ASN B 1 303 ? -1.647 -10.43 -8.148 1 96.38 303 ASN B CA 1
ATOM 5918 C C . ASN B 1 303 ? -3.162 -10.523 -8.312 1 96.38 303 ASN B C 1
ATOM 5920 O O . ASN B 1 303 ? -3.65 -10.977 -9.352 1 96.38 303 ASN B O 1
ATOM 5924 N N . LYS B 1 304 ? -3.824 -10.18 -7.254 1 96.5 304 LYS B N 1
ATOM 5925 C CA . LYS B 1 304 ? -5.277 -10.055 -7.195 1 96.5 304 LYS B CA 1
ATOM 5926 C C . LYS B 1 304 ? -5.703 -8.586 -7.27 1 96.5 304 LYS B C 1
ATOM 5928 O O . LYS B 1 304 ? -4.863 -7.699 -7.418 1 96.5 304 LYS B O 1
ATOM 5933 N N . THR B 1 305 ? -7 -8.367 -7.359 1 96.12 305 THR B N 1
ATOM 5934 C CA . THR B 1 305 ? -7.555 -7.02 -7.355 1 96.12 305 THR B CA 1
ATOM 5935 C C . THR B 1 305 ? -8.516 -6.828 -6.184 1 96.12 305 THR B C 1
ATOM 5937 O O . THR B 1 305 ? -8.93 -7.805 -5.551 1 96.12 305 THR B O 1
ATOM 5940 N N . TYR B 1 306 ? -8.883 -5.555 -5.926 1 94.69 306 TYR B N 1
ATOM 5941 C CA . TYR B 1 306 ? -9.797 -5.258 -4.824 1 94.69 306 TYR B CA 1
ATOM 5942 C C . TYR B 1 306 ? -11.227 -5.66 -5.176 1 94.69 306 TYR B C 1
ATOM 5944 O O . TYR B 1 306 ? -12.102 -5.672 -4.309 1 94.69 306 TYR B O 1
ATOM 5952 N N . GLU B 1 307 ? -11.453 -6.117 -6.449 1 93.38 307 GLU B N 1
ATOM 5953 C CA . GLU B 1 307 ? -12.797 -6.477 -6.887 1 93.38 307 GLU B CA 1
ATOM 5954 C C . GLU B 1 307 ? -13 -7.988 -6.879 1 93.38 307 GLU B C 1
ATOM 5956 O O . GLU B 1 307 ? -13.984 -8.492 -7.418 1 93.38 307 GLU B O 1
ATOM 5961 N N . GLU B 1 308 ? -12.07 -8.711 -6.25 1 88.12 308 GLU B N 1
ATOM 5962 C CA . GLU B 1 308 ? -12.086 -10.172 -6.312 1 88.12 308 GLU B CA 1
ATOM 5963 C C . GLU B 1 308 ? -13.406 -10.734 -5.809 1 88.12 308 GLU B C 1
ATOM 5965 O O . GLU B 1 308 ? -13.922 -11.719 -6.348 1 88.12 308 GLU B O 1
ATOM 5970 N N . ALA B 1 309 ? -13.93 -10.094 -4.746 1 84.88 309 ALA B N 1
ATOM 5971 C CA . ALA B 1 309 ? -15.148 -10.609 -4.125 1 84.88 309 ALA B CA 1
ATOM 5972 C C . ALA B 1 309 ? -16.391 -10.219 -4.93 1 84.88 309 ALA B C 1
ATOM 5974 O O . ALA B 1 309 ? -17.484 -10.742 -4.695 1 84.88 309 ALA B O 1
ATOM 5975 N N . LEU B 1 310 ? -16.25 -9.336 -5.918 1 83.31 310 LEU B N 1
ATOM 5976 C CA . LEU B 1 310 ? -17.406 -8.742 -6.586 1 83.31 310 LEU B CA 1
ATOM 5977 C C . LEU B 1 310 ? -17.641 -9.391 -7.945 1 83.31 310 LEU B C 1
ATOM 5979 O O . LEU B 1 310 ? -18.672 -9.172 -8.57 1 83.31 310 LEU B O 1
ATOM 5983 N N . GLY B 1 311 ? -16.734 -10.211 -8.43 1 80.06 311 GLY B N 1
ATOM 5984 C CA . GLY B 1 311 ? -16.844 -10.828 -9.742 1 80.06 311 GLY B CA 1
ATOM 5985 C C . GLY B 1 311 ? -15.602 -10.648 -10.586 1 80.06 311 GLY B C 1
ATOM 5986 O O . GLY B 1 311 ? -14.484 -10.633 -10.062 1 80.06 311 GLY B O 1
ATOM 5987 N N . VAL B 1 312 ? -15.82 -10.562 -11.922 1 79.81 312 VAL B N 1
ATOM 5988 C CA . VAL B 1 312 ? -14.695 -10.406 -12.828 1 79.81 312 VAL B CA 1
ATOM 5989 C C . VAL B 1 312 ? -14.141 -8.992 -12.727 1 79.81 312 VAL B C 1
ATOM 5991 O O . VAL B 1 312 ? -14.859 -8.016 -12.961 1 79.81 312 VAL B O 1
ATOM 5994 N N . PRO B 1 313 ? -13.008 -8.844 -12.383 1 89.19 313 PRO B N 1
ATOM 5995 C CA . PRO B 1 313 ? -12.438 -7.508 -12.195 1 89.19 313 PRO B CA 1
ATOM 5996 C C . PRO B 1 313 ? -12.398 -6.688 -13.477 1 89.19 313 PRO B C 1
ATOM 5998 O O . PRO B 1 313 ? -12.195 -7.242 -14.562 1 89.19 313 PRO B O 1
ATOM 6001 N N . THR B 1 314 ? -12.547 -5.406 -13.375 1 92.5 314 THR B N 1
ATOM 6002 C CA . THR B 1 314 ? -12.391 -4.473 -14.484 1 92.5 314 THR B CA 1
ATOM 6003 C C . THR B 1 314 ? -10.914 -4.297 -14.836 1 92.5 314 THR B C 1
ATOM 6005 O O . THR B 1 314 ? -10.039 -4.609 -14.031 1 92.5 314 THR B O 1
ATOM 6008 N N . PRO B 1 315 ? -10.656 -3.826 -16.078 1 94.75 315 PRO B N 1
ATOM 6009 C CA . PRO B 1 315 ? -9.273 -3.518 -16.438 1 94.75 315 PRO B CA 1
ATOM 6010 C C . PRO B 1 315 ? -8.617 -2.545 -15.453 1 94.75 315 PRO B C 1
ATOM 6012 O O . PRO B 1 315 ? -7.441 -2.695 -15.117 1 94.75 315 PRO B O 1
ATOM 6015 N N . GLN B 1 316 ? -9.383 -1.561 -14.953 1 95.19 316 GLN B N 1
ATOM 6016 C CA . GLN B 1 316 ? -8.875 -0.571 -14.008 1 95.19 316 GLN B CA 1
ATOM 6017 C C . GLN B 1 316 ? -8.477 -1.224 -12.688 1 95.19 316 GLN B C 1
ATOM 6019 O O . GLN B 1 316 ? -7.426 -0.912 -12.125 1 95.19 316 GLN B O 1
ATOM 6024 N N . ALA B 1 317 ? -9.32 -2.129 -12.195 1 95.75 317 ALA B N 1
ATOM 6025 C CA . ALA B 1 317 ? -9.016 -2.838 -10.961 1 95.75 317 ALA B CA 1
ATOM 6026 C C . ALA B 1 317 ? -7.75 -3.674 -11.102 1 95.75 317 ALA B C 1
ATOM 6028 O O . ALA B 1 317 ? -6.938 -3.748 -10.18 1 95.75 317 ALA B O 1
ATOM 6029 N N . ASN B 1 318 ? -7.605 -4.273 -12.266 1 96.44 318 ASN B N 1
ATOM 6030 C CA . ASN B 1 318 ? -6.398 -5.043 -12.539 1 96.44 318 ASN B CA 1
ATOM 6031 C C . ASN B 1 318 ? -5.152 -4.16 -12.516 1 96.44 318 ASN B C 1
ATOM 6033 O O . ASN B 1 318 ? -4.148 -4.516 -11.898 1 96.44 318 ASN B O 1
ATOM 6037 N N . ALA B 1 319 ? -5.277 -3.018 -13.195 1 97.06 319 ALA B N 1
ATOM 6038 C CA . ALA B 1 319 ? -4.156 -2.082 -13.227 1 97.06 319 ALA B CA 1
ATOM 6039 C C . ALA B 1 319 ? -3.773 -1.637 -11.82 1 97.06 319 ALA B C 1
ATOM 6041 O O . ALA B 1 319 ? -2.592 -1.594 -11.477 1 97.06 319 ALA B O 1
ATOM 6042 N N . LEU B 1 320 ? -4.781 -1.369 -11 1 96.44 320 LEU B N 1
ATOM 6043 C CA . LEU B 1 320 ? -4.523 -0.892 -9.648 1 96.44 320 LEU B CA 1
ATOM 6044 C C . LEU B 1 320 ? -3.918 -1.995 -8.789 1 96.44 320 LEU B C 1
ATOM 6046 O O . LEU B 1 320 ? -3.074 -1.726 -7.93 1 96.44 320 LEU B O 1
ATOM 6050 N N . GLY B 1 321 ? -4.371 -3.229 -8.992 1 97.44 321 GLY B N 1
ATOM 6051 C CA . GLY B 1 321 ? -3.756 -4.344 -8.297 1 97.44 321 GLY B CA 1
ATOM 6052 C C . GLY B 1 321 ? -2.273 -4.488 -8.586 1 97.44 321 GLY B C 1
ATOM 6053 O O . GLY B 1 321 ? -1.483 -4.785 -7.688 1 97.44 321 GLY B O 1
ATOM 6054 N N . ILE B 1 322 ? -1.859 -4.227 -9.836 1 98.25 322 ILE B N 1
ATOM 6055 C CA . ILE B 1 322 ? -0.46 -4.285 -10.25 1 98.25 322 ILE B CA 1
ATOM 6056 C C . ILE B 1 322 ? 0.338 -3.213 -9.508 1 98.25 322 ILE B C 1
ATOM 6058 O O . ILE B 1 322 ? 1.384 -3.504 -8.922 1 98.25 322 ILE B O 1
ATOM 6062 N N . TRP B 1 323 ? -0.199 -2.025 -9.477 1 97.38 323 TRP B N 1
ATOM 6063 C CA . TRP B 1 323 ? 0.51 -0.917 -8.844 1 97.38 323 TRP B CA 1
ATOM 6064 C C . TRP B 1 323 ? 0.637 -1.134 -7.344 1 97.38 323 TRP B C 1
ATOM 6066 O O . TRP B 1 323 ? 1.688 -0.863 -6.758 1 97.38 323 TRP B O 1
ATOM 6076 N N . THR B 1 324 ? -0.436 -1.6 -6.695 1 97.12 324 THR B N 1
ATOM 6077 C CA . THR B 1 324 ? -0.394 -1.881 -5.266 1 97.12 324 THR B CA 1
ATOM 6078 C C . THR B 1 324 ? 0.683 -2.914 -4.949 1 97.12 324 THR B C 1
ATOM 6080 O O . THR B 1 324 ? 1.439 -2.756 -3.988 1 97.12 324 THR B O 1
ATOM 6083 N N . THR B 1 325 ? 0.752 -3.924 -5.777 1 98.19 325 THR B N 1
ATOM 6084 C CA . THR B 1 325 ? 1.718 -4.996 -5.57 1 98.19 325 THR B CA 1
ATOM 6085 C C . THR B 1 325 ? 3.139 -4.504 -5.824 1 98.19 325 THR B C 1
ATOM 6087 O O . THR B 1 325 ? 4.066 -4.871 -5.102 1 98.19 325 THR B O 1
ATOM 6090 N N . ARG B 1 326 ? 3.346 -3.639 -6.73 1 96.88 326 ARG B N 1
ATOM 6091 C CA . ARG B 1 326 ? 4.656 -3.176 -7.176 1 96.88 326 ARG B CA 1
ATOM 6092 C C . ARG B 1 326 ? 5.312 -2.295 -6.121 1 96.88 326 ARG B C 1
ATOM 6094 O O . ARG B 1 326 ? 6.52 -2.051 -6.172 1 96.88 326 ARG B O 1
ATOM 6101 N N . ILE B 1 327 ? 4.559 -1.808 -5.137 1 96.38 327 ILE B N 1
ATOM 6102 C CA . ILE B 1 327 ? 5.047 -0.917 -4.09 1 96.38 327 ILE B CA 1
ATOM 6103 C C . ILE B 1 327 ? 6.258 -1.545 -3.4 1 96.38 327 ILE B C 1
ATOM 6105 O O . ILE B 1 327 ? 7.203 -0.844 -3.035 1 96.38 327 ILE B O 1
ATOM 6109 N N . VAL B 1 328 ? 6.336 -2.826 -3.326 1 95.69 328 VAL B N 1
ATOM 6110 C CA . VAL B 1 328 ? 7.34 -3.531 -2.537 1 95.69 328 VAL B CA 1
ATOM 6111 C C . VAL B 1 328 ? 8.672 -3.541 -3.283 1 95.69 328 VAL B C 1
ATOM 6113 O O . VAL B 1 328 ? 9.711 -3.877 -2.709 1 95.69 328 VAL B O 1
ATOM 6116 N N . ASN B 1 329 ? 8.695 -3.178 -4.559 1 96.25 329 ASN B N 1
ATOM 6117 C CA . ASN B 1 329 ? 9.938 -3.098 -5.32 1 96.25 329 ASN B CA 1
ATOM 6118 C C . ASN B 1 329 ? 10.703 -1.816 -5.008 1 96.25 329 ASN B C 1
ATOM 6120 O O . ASN B 1 329 ? 11.859 -1.666 -5.41 1 96.25 329 ASN B O 1
ATOM 6124 N N . SER B 1 330 ? 10.086 -0.903 -4.262 1 95.56 330 SER B N 1
ATOM 6125 C CA . SER B 1 330 ? 10.758 0.309 -3.811 1 95.56 330 SER B CA 1
ATOM 6126 C C . SER B 1 330 ? 11.586 0.048 -2.553 1 95.56 330 SER B C 1
ATOM 6128 O O . SER B 1 330 ? 11.117 -0.619 -1.627 1 95.56 330 SER B O 1
ATOM 6130 N N . THR B 1 331 ? 12.734 0.631 -2.488 1 93.75 331 THR B N 1
ATOM 6131 C CA . THR B 1 331 ? 13.57 0.51 -1.299 1 93.75 331 THR B CA 1
ATOM 6132 C C . THR B 1 331 ? 12.938 1.245 -0.119 1 93.75 331 THR B C 1
ATOM 6134 O O . THR B 1 331 ? 13.289 0.992 1.035 1 93.75 331 THR B O 1
ATOM 6137 N N . ILE B 1 332 ? 11.992 2.131 -0.343 1 94.5 332 ILE B N 1
ATOM 6138 C CA . ILE B 1 332 ? 11.266 2.85 0.699 1 94.5 332 ILE B CA 1
ATOM 6139 C C . ILE B 1 332 ? 10.445 1.865 1.527 1 94.5 332 ILE B C 1
ATOM 6141 O O . ILE B 1 332 ? 10.172 2.113 2.703 1 94.5 332 ILE B O 1
ATOM 6145 N N . SER B 1 333 ? 10.109 0.734 0.932 1 92.56 333 SER B N 1
ATOM 6146 C CA . SER B 1 333 ? 9.281 -0.264 1.607 1 92.56 333 SER B CA 1
ATOM 6147 C C . SER B 1 333 ? 10.141 -1.203 2.453 1 92.56 333 SER B C 1
ATOM 6149 O O . SER B 1 333 ? 9.609 -2.066 3.156 1 92.56 333 SER B O 1
ATOM 6151 N N . ASP B 1 334 ? 11.43 -1.014 2.486 1 91.62 334 ASP B N 1
ATOM 6152 C CA . ASP B 1 334 ? 12.352 -1.944 3.135 1 91.62 334 ASP B CA 1
ATOM 6153 C C . ASP B 1 334 ? 12.219 -1.877 4.652 1 91.62 334 ASP B C 1
ATOM 6155 O O . ASP B 1 334 ? 12.711 -2.756 5.363 1 91.62 334 ASP B O 1
ATOM 6159 N N . PHE B 1 335 ? 11.492 -0.93 5.117 1 89.25 335 PHE B N 1
ATOM 6160 C CA . PHE B 1 335 ? 11.336 -0.779 6.559 1 89.25 335 PHE B CA 1
ATOM 6161 C C . PHE B 1 335 ? 10.445 -1.878 7.125 1 89.25 335 PHE B C 1
ATOM 6163 O O . PHE B 1 335 ? 10.453 -2.131 8.328 1 89.25 335 PHE B O 1
ATOM 6170 N N . VAL B 1 336 ? 9.68 -2.527 6.305 1 92.12 336 VAL B N 1
ATOM 6171 C CA . VAL B 1 336 ? 8.844 -3.635 6.766 1 92.12 336 VAL B CA 1
ATOM 6172 C C . VAL B 1 336 ? 9.719 -4.863 7.023 1 92.12 336 VAL B C 1
ATOM 6174 O O . VAL B 1 336 ? 10.391 -5.352 6.117 1 92.12 336 VAL B O 1
ATOM 6177 N N . LYS B 1 337 ? 9.656 -5.293 8.25 1 91.75 337 LYS B N 1
ATOM 6178 C CA . LYS B 1 337 ? 10.492 -6.43 8.633 1 91.75 337 LYS B CA 1
ATOM 6179 C C . LYS B 1 337 ? 9.641 -7.625 9.047 1 91.75 337 LYS B C 1
ATOM 6181 O O . LYS B 1 337 ? 8.477 -7.461 9.438 1 91.75 337 LYS B O 1
ATOM 6186 N N . VAL B 1 338 ? 10.18 -8.789 8.82 1 94.06 338 VAL B N 1
ATOM 6187 C CA . VAL B 1 338 ? 9.562 -10.023 9.289 1 94.06 338 VAL B CA 1
ATOM 6188 C C . VAL B 1 338 ? 10.422 -10.648 10.383 1 94.06 338 VAL B C 1
ATOM 6190 O O . VAL B 1 338 ? 11.633 -10.406 10.445 1 94.06 338 VAL B O 1
ATOM 6193 N N . ASP B 1 339 ? 9.844 -11.398 11.297 1 94.69 339 ASP B N 1
ATOM 6194 C CA . ASP B 1 339 ? 10.555 -12.062 12.383 1 94.69 339 ASP B CA 1
ATOM 6195 C C . ASP B 1 339 ? 11.406 -13.219 11.852 1 94.69 339 ASP B C 1
ATOM 6197 O O . ASP B 1 339 ? 10.891 -14.305 11.586 1 94.69 339 ASP B O 1
ATOM 6201 N N . SER B 1 340 ? 12.688 -12.984 11.812 1 96.12 340 SER B N 1
ATOM 6202 C CA . SER B 1 340 ? 13.594 -13.961 11.211 1 96.12 340 SER B CA 1
ATOM 6203 C C . SER B 1 340 ? 13.586 -15.273 11.977 1 96.12 340 SER B C 1
ATOM 6205 O O . SER B 1 340 ? 13.695 -16.344 11.383 1 96.12 340 SER B O 1
ATOM 6207 N N . ALA B 1 341 ? 13.477 -15.172 13.266 1 97.62 341 ALA B N 1
ATOM 6208 C CA . ALA B 1 341 ? 13.469 -16.375 14.078 1 97.62 341 ALA B CA 1
ATOM 6209 C C . ALA B 1 341 ? 12.227 -17.219 13.805 1 97.62 341 ALA B C 1
ATOM 6211 O O . ALA B 1 341 ? 12.305 -18.438 13.672 1 97.62 341 ALA B O 1
ATOM 6212 N N . GLU B 1 342 ? 11.172 -16.578 13.719 1 97.69 342 GLU B N 1
ATOM 6213 C CA . GLU B 1 342 ? 9.922 -17.281 13.422 1 97.69 342 GLU B CA 1
ATOM 6214 C C . GLU B 1 342 ? 9.945 -17.891 12.023 1 97.69 342 GLU B C 1
ATOM 6216 O O . GLU B 1 342 ? 9.484 -19.016 11.82 1 97.69 342 GLU B O 1
ATOM 6221 N N . VAL B 1 343 ? 10.492 -17.141 11.062 1 98.56 343 VAL B N 1
ATOM 6222 C CA . VAL B 1 343 ? 10.602 -17.609 9.68 1 98.56 343 VAL B CA 1
ATOM 6223 C C . VAL B 1 343 ? 11.492 -18.844 9.633 1 98.56 343 VAL B C 1
ATOM 6225 O O . VAL B 1 343 ? 11.141 -19.844 8.992 1 98.56 343 VAL B O 1
ATOM 6228 N N . GLU B 1 344 ? 12.594 -18.812 10.336 1 98.69 344 GLU B N 1
ATOM 6229 C CA . GLU B 1 344 ? 13.523 -19.938 10.328 1 98.69 344 GLU B CA 1
ATOM 6230 C C . GLU B 1 344 ? 12.906 -21.172 10.953 1 98.69 344 GLU B C 1
ATOM 6232 O O . GLU B 1 344 ? 13.133 -22.297 10.492 1 98.69 344 GLU B O 1
ATOM 6237 N N . GLU B 1 345 ? 12.18 -20.953 11.984 1 98.62 345 GLU B N 1
ATOM 6238 C CA . GLU B 1 345 ? 11.492 -22.078 12.625 1 98.62 345 GLU B CA 1
ATOM 6239 C C . GLU B 1 345 ? 10.484 -22.719 11.68 1 98.62 345 GLU B C 1
ATOM 6241 O O . GLU B 1 345 ? 10.453 -23.938 11.531 1 98.62 345 GLU B O 1
ATOM 6246 N N . GLU B 1 346 ? 9.664 -21.906 11.062 1 98.81 346 GLU B N 1
ATOM 6247 C CA . GLU B 1 346 ? 8.695 -22.422 10.094 1 98.81 346 GLU B CA 1
ATOM 6248 C C . GLU B 1 346 ? 9.391 -23.109 8.93 1 98.81 346 GLU B C 1
ATOM 6250 O O . GLU B 1 346 ? 8.938 -24.156 8.469 1 98.81 346 GLU B O 1
ATOM 6255 N N . LEU B 1 347 ? 10.461 -22.5 8.461 1 98.88 347 LEU B N 1
ATOM 6256 C CA . LEU B 1 347 ? 11.219 -23.062 7.344 1 98.88 347 LEU B CA 1
ATOM 6257 C C . LEU B 1 347 ? 11.727 -24.453 7.668 1 98.88 347 LEU B C 1
ATOM 6259 O O . LEU B 1 347 ? 11.609 -25.375 6.852 1 98.88 347 LEU B O 1
ATOM 6263 N N . HIS B 1 348 ? 12.242 -24.625 8.867 1 98.75 348 HIS B N 1
ATOM 6264 C CA . HIS B 1 348 ? 12.758 -25.922 9.312 1 98.75 348 HIS B CA 1
ATOM 6265 C C . HIS B 1 348 ? 11.672 -26.984 9.273 1 98.75 348 HIS B C 1
ATOM 6267 O O . HIS B 1 348 ? 11.875 -28.062 8.703 1 98.75 348 HIS B O 1
ATOM 6273 N N . TRP B 1 349 ? 10.586 -26.672 9.789 1 98.75 349 TRP B N 1
ATOM 6274 C CA . TRP B 1 349 ? 9.516 -27.656 9.906 1 98.75 349 TRP B CA 1
ATOM 6275 C C . TRP B 1 349 ? 8.883 -27.938 8.555 1 98.75 349 TRP B C 1
ATOM 6277 O O . TRP B 1 349 ? 8.539 -29.094 8.25 1 98.75 349 TRP B O 1
ATOM 6287 N N . ILE B 1 350 ? 8.734 -26.938 7.738 1 98.88 350 ILE B N 1
ATOM 6288 C CA . ILE B 1 350 ? 8.156 -27.125 6.41 1 98.88 350 ILE B CA 1
ATOM 6289 C C . ILE B 1 350 ? 9.031 -28.078 5.59 1 98.88 350 ILE B C 1
ATOM 6291 O O . ILE B 1 350 ? 8.531 -29.016 4.98 1 98.88 350 ILE B O 1
ATOM 6295 N N . LEU B 1 351 ? 10.312 -27.812 5.602 1 98.88 351 LEU B N 1
ATOM 6296 C CA . LEU B 1 351 ? 11.234 -28.641 4.844 1 98.88 351 LEU B CA 1
ATOM 6297 C C . LEU B 1 351 ? 11.219 -30.078 5.359 1 98.88 351 LEU B C 1
ATOM 6299 O O . LEU B 1 351 ? 11.242 -31.031 4.57 1 98.88 351 LEU B O 1
ATOM 6303 N N . ARG B 1 352 ? 11.164 -30.219 6.684 1 98.81 352 ARG B N 1
ATOM 6304 C CA . ARG B 1 352 ? 11.094 -31.562 7.277 1 98.81 352 ARG B CA 1
ATOM 6305 C C . ARG B 1 352 ? 9.82 -32.281 6.852 1 98.81 352 ARG B C 1
ATOM 6307 O O . ARG B 1 352 ? 9.867 -33.469 6.484 1 98.81 352 ARG B O 1
ATOM 6314 N N . GLU B 1 353 ? 8.75 -31.609 6.93 1 98.88 353 GLU B N 1
ATOM 6315 C CA . GLU B 1 353 ? 7.469 -32.188 6.52 1 98.88 353 GLU B CA 1
ATOM 6316 C C . GLU B 1 353 ? 7.496 -32.594 5.051 1 98.88 353 GLU B C 1
ATOM 6318 O O . GLU B 1 353 ? 7.031 -33.688 4.703 1 98.88 353 GLU B O 1
ATOM 6323 N N . VAL B 1 354 ? 8.039 -31.75 4.191 1 98.88 354 VAL B N 1
ATOM 6324 C CA . VAL B 1 354 ? 8.133 -32.062 2.77 1 98.88 354 VAL B CA 1
ATOM 6325 C C . VAL B 1 354 ? 8.953 -33.344 2.57 1 98.88 354 VAL B C 1
ATOM 6327 O O . VAL B 1 354 ? 8.539 -34.25 1.854 1 98.88 354 VAL B O 1
ATOM 6330 N N . ASP B 1 355 ? 10.07 -33.406 3.223 1 98.75 355 ASP B N 1
ATOM 6331 C CA . ASP B 1 355 ? 10.938 -34.594 3.127 1 98.75 355 ASP B CA 1
ATOM 6332 C C . ASP B 1 355 ? 10.195 -35.844 3.498 1 98.75 355 ASP B C 1
ATOM 6334 O O . ASP B 1 355 ? 10.297 -36.875 2.799 1 98.75 355 ASP B O 1
ATOM 6338 N N . GLU B 1 356 ? 9.484 -35.75 4.535 1 98.69 356 GLU B N 1
ATOM 6339 C CA . GLU B 1 356 ? 8.805 -36.938 5.059 1 98.69 356 GLU B CA 1
ATOM 6340 C C . GLU B 1 356 ? 7.621 -37.344 4.184 1 98.69 356 GLU B C 1
ATOM 6342 O O . GLU B 1 356 ? 7.352 -38.531 3.994 1 98.69 356 GLU B O 1
ATOM 6347 N N . ILE B 1 357 ? 6.961 -36.375 3.637 1 98.75 357 ILE B N 1
ATOM 6348 C CA . ILE B 1 357 ? 5.785 -36.625 2.812 1 98.75 357 ILE B CA 1
ATOM 6349 C C . ILE B 1 357 ? 6.203 -37.281 1.499 1 98.75 357 ILE B C 1
ATOM 6351 O O . ILE B 1 357 ? 5.551 -38.219 1.026 1 98.75 357 ILE B O 1
ATOM 6355 N N . VAL B 1 358 ? 7.312 -36.844 0.897 1 98.69 358 VAL B N 1
ATOM 6356 C CA . VAL B 1 358 ? 7.641 -37.281 -0.456 1 98.69 358 VAL B CA 1
ATOM 6357 C C . VAL B 1 358 ? 8.516 -38.531 -0.396 1 98.69 358 VAL B C 1
ATOM 6359 O O . VAL B 1 358 ? 8.68 -39.25 -1.396 1 98.69 358 VAL B O 1
ATOM 6362 N N . ALA B 1 359 ? 9.094 -38.875 0.73 1 98.31 359 ALA B N 1
ATOM 6363 C CA . ALA B 1 359 ? 10.078 -39.938 0.875 1 98.31 359 ALA B CA 1
ATOM 6364 C C . ALA B 1 359 ? 9.531 -41.281 0.369 1 98.31 359 ALA B C 1
ATOM 6366 O O . ALA B 1 359 ? 10.18 -41.969 -0.437 1 98.31 359 ALA B O 1
ATOM 6367 N N . PRO B 1 360 ? 8.32 -41.688 0.78 1 98 360 PRO B N 1
ATOM 6368 C CA . PRO B 1 360 ? 7.82 -42.969 0.334 1 98 360 PRO B CA 1
ATOM 6369 C C . PRO B 1 360 ? 7.621 -43.031 -1.178 1 98 360 PRO B C 1
ATOM 6371 O O . PRO B 1 360 ? 7.66 -44.125 -1.762 1 98 360 PRO B O 1
ATOM 6374 N N . ILE B 1 361 ? 7.359 -41.938 -1.795 1 98.44 361 ILE B N 1
ATOM 6375 C CA . ILE B 1 361 ? 7.152 -41.875 -3.236 1 98.44 361 ILE B CA 1
ATOM 6376 C C . ILE B 1 361 ? 8.492 -42 -3.959 1 98.44 361 ILE B C 1
ATOM 6378 O O . ILE B 1 361 ? 8.609 -42.719 -4.953 1 98.44 361 ILE B O 1
ATOM 6382 N N . LEU B 1 362 ? 9.477 -41.312 -3.453 1 97.88 362 LEU B N 1
ATOM 6383 C CA . LEU B 1 362 ? 10.773 -41.219 -4.105 1 97.88 362 LEU B CA 1
ATOM 6384 C C . LEU B 1 362 ? 11.539 -42.531 -3.975 1 97.88 362 LEU B C 1
ATOM 6386 O O . LEU B 1 362 ? 12.516 -42.781 -4.695 1 97.88 362 LEU B O 1
ATOM 6390 N N . GLU B 1 363 ? 11.094 -43.406 -3.064 1 96.56 363 GLU B N 1
ATOM 6391 C CA . GLU B 1 363 ? 11.727 -44.688 -2.873 1 96.56 363 GLU B CA 1
ATOM 6392 C C . GLU B 1 363 ? 11.32 -45.656 -3.979 1 96.56 363 GLU B C 1
ATOM 6394 O O . GLU B 1 363 ? 11.977 -46.688 -4.176 1 96.56 363 GLU B O 1
ATOM 6399 N N . LYS B 1 364 ? 10.328 -45.344 -4.648 1 96.94 364 LYS B N 1
ATOM 6400 C CA . LYS B 1 364 ? 9.836 -46.219 -5.711 1 96.94 364 LYS B CA 1
ATOM 6401 C C . LYS B 1 364 ? 10.539 -45.906 -7.031 1 96.94 364 LYS B C 1
ATOM 6403 O O . LYS B 1 364 ? 10.914 -44.781 -7.301 1 96.94 364 LYS B O 1
ATOM 6408 N N . PRO B 1 365 ? 10.711 -46.906 -7.824 1 95.44 365 PRO B N 1
ATOM 6409 C CA . PRO B 1 365 ? 11.469 -46.719 -9.07 1 95.44 365 PRO B CA 1
ATOM 6410 C C . PRO B 1 365 ? 10.703 -45.906 -10.102 1 95.44 365 PRO B C 1
ATOM 6412 O O . PRO B 1 365 ? 11.312 -45.156 -10.867 1 95.44 365 PRO B O 1
ATOM 6415 N N . ASP B 1 366 ? 9.414 -46.094 -10.18 1 97.19 366 ASP B N 1
ATOM 6416 C CA . ASP B 1 366 ? 8.578 -45.375 -11.125 1 97.19 366 ASP B CA 1
ATOM 6417 C C . ASP B 1 366 ? 7.766 -44.281 -10.422 1 97.19 366 ASP B C 1
ATOM 6419 O O . ASP B 1 366 ? 6.715 -44.562 -9.844 1 97.19 366 ASP B O 1
ATOM 6423 N N . ILE B 1 367 ? 8.227 -43.094 -10.633 1 97.75 367 ILE B N 1
ATOM 6424 C CA . ILE B 1 367 ? 7.645 -41.969 -9.891 1 97.75 367 ILE B CA 1
ATOM 6425 C C . ILE B 1 367 ? 6.191 -41.781 -10.312 1 97.75 367 ILE B C 1
ATOM 6427 O O . ILE B 1 367 ? 5.34 -41.438 -9.492 1 97.75 367 ILE B O 1
ATOM 6431 N N . TYR B 1 368 ? 5.828 -41.906 -11.602 1 97.56 368 TYR B N 1
ATOM 6432 C CA . TYR B 1 368 ? 4.457 -41.75 -12.07 1 97.56 368 TYR B CA 1
ATOM 6433 C C . TYR B 1 368 ? 3.531 -42.75 -11.398 1 97.56 368 TYR B C 1
ATOM 6435 O O . TYR B 1 368 ? 2.469 -42.406 -10.891 1 97.56 368 TYR B O 1
ATOM 6443 N N . ARG B 1 369 ? 3.965 -44 -11.406 1 97.38 369 ARG B N 1
ATOM 6444 C CA . ARG B 1 369 ? 3.189 -45.062 -10.742 1 97.38 369 ARG B CA 1
ATOM 6445 C C . ARG B 1 369 ? 3.113 -44.812 -9.242 1 97.38 369 ARG B C 1
ATOM 6447 O O . ARG B 1 369 ? 2.072 -45.031 -8.625 1 97.38 369 ARG B O 1
ATOM 6454 N N . ALA B 1 370 ? 4.219 -44.438 -8.672 1 98.31 370 ALA B N 1
ATOM 6455 C CA . ALA B 1 370 ? 4.277 -44.188 -7.234 1 98.31 370 ALA B CA 1
ATOM 6456 C C . ALA B 1 370 ? 3.283 -43.094 -6.836 1 98.31 370 ALA B C 1
ATOM 6458 O O . ALA B 1 370 ? 2.652 -43.156 -5.781 1 98.31 370 ALA B O 1
ATOM 6459 N N . ILE B 1 371 ? 3.18 -42.031 -7.652 1 98.5 371 ILE B N 1
ATOM 6460 C CA . ILE B 1 371 ? 2.254 -40.938 -7.379 1 98.5 371 ILE B CA 1
ATOM 6461 C C . ILE B 1 371 ? 0.817 -41.469 -7.43 1 98.5 371 ILE B C 1
ATOM 6463 O O . ILE B 1 371 ? 0.019 -41.188 -6.531 1 98.5 371 ILE B O 1
ATOM 6467 N N . GLU B 1 372 ? 0.491 -42.188 -8.469 1 97.44 372 GLU B N 1
ATOM 6468 C CA . GLU B 1 372 ? -0.84 -42.781 -8.609 1 97.44 372 GLU B CA 1
ATOM 6469 C C . GLU B 1 372 ? -1.194 -43.656 -7.406 1 97.44 372 GLU B C 1
ATOM 6471 O O . GLU B 1 372 ? -2.264 -43.469 -6.816 1 97.44 372 GLU B O 1
ATOM 6476 N N . GLU B 1 373 ? -0.321 -44.531 -7.055 1 97.81 373 GLU B N 1
ATOM 6477 C CA . GLU B 1 373 ? -0.529 -45.438 -5.918 1 97.81 373 GLU B CA 1
ATOM 6478 C C . GLU B 1 373 ? -0.595 -44.656 -4.609 1 97.81 373 GLU B C 1
ATOM 6480 O O . GLU B 1 373 ? -1.353 -45 -3.705 1 97.81 373 GLU B O 1
ATOM 6485 N N . GLY B 1 374 ? 0.283 -43.656 -4.535 1 98.12 374 GLY B N 1
ATOM 6486 C CA . GLY B 1 374 ? 0.289 -42.812 -3.344 1 98.12 374 GLY B CA 1
ATOM 6487 C C . GLY B 1 374 ? -1.058 -42.188 -3.055 1 98.12 374 GLY B C 1
ATOM 6488 O O . GLY B 1 374 ? -1.507 -42.188 -1.906 1 98.12 374 GLY B O 1
ATOM 6489 N N . PHE B 1 375 ? -1.689 -41.656 -4.07 1 98.19 375 PHE B N 1
ATOM 6490 C CA . PHE B 1 375 ? -3.01 -41.062 -3.881 1 98.19 375 PHE B CA 1
ATOM 6491 C C . PHE B 1 375 ? -4.051 -42.125 -3.598 1 98.19 375 PHE B C 1
ATOM 6493 O O . PHE B 1 375 ? -4.941 -41.938 -2.77 1 98.19 375 PHE B O 1
ATOM 6500 N N . ALA B 1 376 ? -3.969 -43.219 -4.277 1 97.06 376 ALA B N 1
ATOM 6501 C CA . ALA B 1 376 ? -4.898 -44.312 -4.062 1 97.06 376 ALA B CA 1
ATOM 6502 C C . ALA B 1 376 ? -4.84 -44.812 -2.621 1 97.06 376 ALA B C 1
ATOM 6504 O O . ALA B 1 376 ? -5.867 -45.156 -2.035 1 97.06 376 ALA B O 1
ATOM 6505 N N . GLU B 1 377 ? -3.688 -44.844 -2.066 1 97 377 GLU B N 1
ATOM 6506 C CA . GLU B 1 377 ? -3.465 -45.375 -0.727 1 97 377 GLU B CA 1
ATOM 6507 C C . GLU B 1 377 ? -3.643 -44.281 0.338 1 97 377 GLU B C 1
ATOM 6509 O O . GLU B 1 377 ? -3.766 -44.594 1.525 1 97 377 GLU B O 1
ATOM 6514 N N . GLY B 1 378 ? -3.594 -43.094 -0.071 1 97 378 GLY B N 1
ATOM 6515 C CA . GLY B 1 378 ? -3.779 -42 0.857 1 97 378 GLY B CA 1
ATOM 6516 C C . GLY B 1 378 ? -2.475 -41.469 1.435 1 97 378 GLY B C 1
ATOM 6517 O O . GLY B 1 378 ? -2.477 -40.562 2.264 1 97 378 GLY B O 1
ATOM 6518 N N . ILE B 1 379 ? -1.346 -42 1.004 1 97.31 379 ILE B N 1
ATOM 6519 C CA . ILE B 1 379 ? -0.062 -41.5 1.504 1 97.31 379 ILE B CA 1
ATOM 6520 C C . ILE B 1 379 ? 0.295 -40.188 0.826 1 97.31 379 ILE B C 1
ATOM 6522 O O . ILE B 1 379 ? 1.188 -39.469 1.282 1 97.31 379 ILE B O 1
ATOM 6526 N N . LEU B 1 380 ? -0.258 -39.906 -0.299 1 98.44 380 LEU B N 1
ATOM 6527 C CA . LEU B 1 380 ? -0.383 -38.562 -0.86 1 98.44 380 LEU B CA 1
ATOM 6528 C C . LEU B 1 380 ? -1.83 -38.094 -0.806 1 98.44 380 LEU B C 1
ATOM 6530 O O . LEU B 1 380 ? -2.756 -38.875 -1.041 1 98.44 380 LEU B O 1
ATOM 6534 N N . ASP B 1 381 ? -1.975 -36.875 -0.428 1 98 381 ASP B N 1
ATOM 6535 C CA . ASP B 1 381 ? -3.328 -36.344 -0.341 1 98 381 ASP B CA 1
ATOM 6536 C C . ASP B 1 381 ? -3.311 -34.812 -0.302 1 98 381 ASP B C 1
ATOM 6538 O O . ASP B 1 381 ? -2.273 -34.219 -0.03 1 98 381 ASP B O 1
ATOM 6542 N N . ILE B 1 382 ? -4.379 -34.25 -0.716 1 97.38 382 ILE B N 1
ATOM 6543 C CA . ILE B 1 382 ? -4.598 -32.812 -0.546 1 97.38 382 ILE B CA 1
ATOM 6544 C C . ILE B 1 382 ? -5.934 -32.562 0.151 1 97.38 382 ILE B C 1
ATOM 6546 O O . ILE B 1 382 ? -6.867 -33.344 0.003 1 97.38 382 ILE B O 1
ATOM 6550 N N . PRO B 1 383 ? -6.02 -31.5 0.917 1 95.94 383 PRO B N 1
ATOM 6551 C CA . PRO B 1 383 ? -7.297 -31.219 1.577 1 95.94 383 PRO B CA 1
ATOM 6552 C C . PRO B 1 383 ? -8.359 -30.703 0.608 1 95.94 383 PRO B C 1
ATOM 6554 O O . PRO B 1 383 ? -8.055 -29.969 -0.323 1 95.94 383 PRO B O 1
ATOM 6557 N N . PHE B 1 384 ? -9.609 -31.156 0.839 1 94.06 384 PHE B N 1
ATOM 6558 C CA . PHE B 1 384 ? -10.805 -30.609 0.193 1 94.06 384 PHE B CA 1
ATOM 6559 C C . PHE B 1 384 ? -10.742 -30.828 -1.314 1 94.06 384 PHE B C 1
ATOM 6561 O O . PHE B 1 384 ? -11.109 -29.938 -2.088 1 94.06 384 PHE B O 1
ATOM 6568 N N . SER B 1 385 ? -10.242 -31.938 -1.72 1 94 385 SER B N 1
ATOM 6569 C CA . SER B 1 385 ? -10.117 -32.219 -3.145 1 94 385 SER B CA 1
ATOM 6570 C C . SER B 1 385 ? -11.484 -32.406 -3.795 1 94 385 SER B C 1
ATOM 6572 O O . SER B 1 385 ? -12.375 -33.031 -3.207 1 94 385 SER B O 1
ATOM 6574 N N . ALA B 1 386 ? -11.641 -31.875 -4.973 1 90.81 386 ALA B N 1
ATOM 6575 C CA . ALA B 1 386 ? -12.82 -32.125 -5.781 1 90.81 386 ALA B CA 1
ATOM 6576 C C . ALA B 1 386 ? -12.773 -33.531 -6.383 1 90.81 386 ALA B C 1
ATOM 6578 O O . ALA B 1 386 ? -13.812 -34.125 -6.684 1 90.81 386 ALA B O 1
ATOM 6579 N N . SER B 1 387 ? -11.609 -34.094 -6.531 1 94.75 387 SER B N 1
ATOM 6580 C CA . SER B 1 387 ? -11.375 -35.375 -7.219 1 94.75 387 SER B CA 1
ATOM 6581 C C . SER B 1 387 ? -11.688 -36.562 -6.309 1 94.75 387 SER B C 1
ATOM 6583 O O . SER B 1 387 ? -11.336 -36.531 -5.125 1 94.75 387 SER B O 1
ATOM 6585 N N . ARG B 1 388 ? -12.312 -37.562 -6.848 1 95 388 ARG B N 1
ATOM 6586 C CA . ARG B 1 388 ? -12.586 -38.781 -6.094 1 95 388 ARG B CA 1
ATOM 6587 C C . ARG B 1 388 ? -11.328 -39.625 -5.957 1 95 388 ARG B C 1
ATOM 6589 O O . ARG B 1 388 ? -11.297 -40.594 -5.18 1 95 388 ARG B O 1
ATOM 6596 N N . TYR B 1 389 ? -10.289 -39.25 -6.641 1 94.94 389 TYR B N 1
ATOM 6597 C CA . TYR B 1 389 ? -9.07 -40.031 -6.652 1 94.94 389 TYR B CA 1
ATOM 6598 C C . TYR B 1 389 ? -8.117 -39.625 -5.543 1 94.94 389 TYR B C 1
ATOM 6600 O O . TYR B 1 389 ? -7.09 -40.25 -5.316 1 94.94 389 TYR B O 1
ATOM 6608 N N . ALA B 1 390 ? -8.367 -38.594 -4.863 1 95.44 390 ALA B N 1
ATOM 6609 C CA . ALA B 1 390 ? -7.711 -38.25 -3.607 1 95.44 390 ALA B CA 1
ATOM 6610 C C . ALA B 1 390 ? -8.586 -38.625 -2.412 1 95.44 390 ALA B C 1
ATOM 6612 O O . ALA B 1 390 ? -9.812 -38.469 -2.467 1 95.44 390 ALA B O 1
ATOM 6613 N N . LYS B 1 391 ? -8.023 -39.031 -1.343 1 95.19 391 LYS B N 1
ATOM 6614 C CA . LYS B 1 391 ? -8.781 -39.469 -0.177 1 95.19 391 LYS B CA 1
ATOM 6615 C C . LYS B 1 391 ? -9.406 -38.281 0.557 1 95.19 391 LYS B C 1
ATOM 6617 O O . LYS B 1 391 ? -10.445 -38.438 1.203 1 95.19 391 LYS B O 1
ATOM 6622 N N . SER B 1 392 ? -8.805 -37.156 0.451 1 93.69 392 SER B N 1
ATOM 6623 C CA . SER B 1 392 ? -9.227 -35.969 1.158 1 93.69 392 SER B CA 1
ATOM 6624 C C . SER B 1 392 ? -9.352 -36.219 2.656 1 93.69 392 SER B C 1
ATOM 6626 O O . SER B 1 392 ? -10.336 -35.812 3.279 1 93.69 392 SER B O 1
ATOM 6628 N N . GLY B 1 393 ? -8.445 -36.938 3.15 1 95.06 393 GLY B N 1
ATOM 6629 C CA . GLY B 1 393 ? -8.438 -37.281 4.562 1 95.06 393 GLY B CA 1
ATOM 6630 C C . GLY B 1 393 ? -7.656 -36.281 5.414 1 95.06 393 GLY B C 1
ATOM 6631 O O . GLY B 1 393 ? -7.754 -36.312 6.645 1 95.06 393 GLY B O 1
ATOM 6632 N N . VAL B 1 394 ? -6.918 -35.406 4.797 1 96.81 394 VAL B N 1
ATOM 6633 C CA . VAL B 1 394 ? -6.137 -34.406 5.512 1 96.81 394 VAL B CA 1
ATOM 6634 C C . VAL B 1 394 ? -7.051 -33.25 5.965 1 96.81 394 VAL B C 1
ATOM 6636 O O . VAL B 1 394 ? -7.801 -32.719 5.164 1 96.81 394 VAL B O 1
ATOM 6639 N N . LEU B 1 395 ? -7.008 -32.938 7.242 1 96 395 LEU B N 1
ATOM 6640 C CA . LEU B 1 395 ? -7.805 -31.828 7.789 1 96 395 LEU B CA 1
ATOM 6641 C C . LEU B 1 395 ? -6.91 -30.734 8.367 1 96 395 LEU B C 1
ATOM 6643 O O . LEU B 1 395 ? -6.414 -30.875 9.492 1 96 395 LEU B O 1
ATOM 6647 N N . PRO B 1 396 ? -6.789 -29.672 7.656 1 96.88 396 PRO B N 1
ATOM 6648 C CA . PRO B 1 396 ? -6 -28.531 8.148 1 96.88 396 PRO B CA 1
ATOM 6649 C C . PRO B 1 396 ? -6.805 -27.609 9.047 1 96.88 396 PRO B C 1
ATOM 6651 O O . PRO B 1 396 ? -8.039 -27.609 9.008 1 96.88 396 PRO B O 1
ATOM 6654 N N . MET B 1 397 ? -6.082 -26.859 9.844 1 95.88 397 MET B N 1
ATOM 6655 C CA . MET B 1 397 ? -6.664 -25.891 10.773 1 95.88 397 MET B CA 1
ATOM 6656 C C . MET B 1 397 ? -5.664 -24.797 11.109 1 95.88 397 MET B C 1
ATOM 6658 O O . MET B 1 397 ? -4.457 -25.047 11.172 1 95.88 397 MET B O 1
ATOM 6662 N N . ARG B 1 398 ? -6.176 -23.609 11.273 1 96 398 ARG B N 1
ATOM 6663 C CA . ARG B 1 398 ? -5.289 -22.531 11.68 1 96 398 ARG B CA 1
ATOM 6664 C C . ARG B 1 398 ? -5.039 -22.562 13.188 1 96 398 ARG B C 1
ATOM 6666 O O . ARG B 1 398 ? -5.957 -22.812 13.969 1 96 398 ARG B O 1
ATOM 6673 N N . ASP B 1 399 ? -3.838 -22.344 13.562 1 96.19 399 ASP B N 1
ATOM 6674 C CA . ASP B 1 399 ? -3.559 -22.156 14.984 1 96.19 399 ASP B CA 1
ATOM 6675 C C . ASP B 1 399 ? -3.865 -20.734 15.422 1 96.19 399 ASP B C 1
ATOM 6677 O O . ASP B 1 399 ? -4.438 -19.953 14.656 1 96.19 399 ASP B O 1
ATOM 6681 N N . ARG B 1 400 ? -3.52 -20.344 16.641 1 92.44 400 ARG B N 1
ATOM 6682 C CA . ARG B 1 400 ? -3.9 -19.047 17.203 1 92.44 400 ARG B CA 1
ATOM 6683 C C . ARG B 1 400 ? -3.234 -17.906 16.438 1 92.44 400 ARG B C 1
ATOM 6685 O O . ARG B 1 400 ? -3.787 -16.812 16.359 1 92.44 400 ARG B O 1
ATOM 6692 N N . SER B 1 401 ? -2.102 -18.203 15.883 1 93 401 SER B N 1
ATOM 6693 C CA . SER B 1 401 ? -1.374 -17.156 15.172 1 93 401 SER B CA 1
ATOM 6694 C C . SER B 1 401 ? -1.885 -17 13.742 1 93 401 SER B C 1
ATOM 6696 O O . SER B 1 401 ? -1.569 -16.016 13.07 1 93 401 SER B O 1
ATOM 6698 N N . GLY B 1 402 ? -2.682 -17.953 13.266 1 94.94 402 GLY B N 1
ATOM 6699 C CA . GLY B 1 402 ? -3.215 -17.922 11.914 1 94.94 402 GLY B CA 1
ATOM 6700 C C . GLY B 1 402 ? -2.479 -18.844 10.961 1 94.94 402 GLY B C 1
ATOM 6701 O O . GLY B 1 402 ? -2.863 -18.969 9.797 1 94.94 402 GLY B O 1
ATOM 6702 N N . ALA B 1 403 ? -1.42 -19.484 11.438 1 97.56 403 ALA B N 1
ATOM 6703 C CA . ALA B 1 403 ? -0.671 -20.422 10.602 1 97.56 403 ALA B CA 1
ATOM 6704 C C . ALA B 1 403 ? -1.474 -21.688 10.352 1 97.56 403 ALA B C 1
ATOM 6706 O O . ALA B 1 403 ? -2.283 -22.094 11.188 1 97.56 403 ALA B O 1
ATOM 6707 N N . ILE B 1 404 ? -1.278 -22.266 9.258 1 98.06 404 ILE B N 1
ATOM 6708 C CA . ILE B 1 404 ? -2.023 -23.469 8.867 1 98.06 404 ILE B CA 1
ATOM 6709 C C . ILE B 1 404 ? -1.272 -24.703 9.328 1 98.06 404 ILE B C 1
ATOM 6711 O O . ILE B 1 404 ? -0.091 -24.875 9.016 1 98.06 404 ILE B O 1
ATOM 6715 N N . ARG B 1 405 ? -2.012 -25.562 10.109 1 98.19 405 ARG B N 1
ATOM 6716 C CA . ARG B 1 405 ? -1.456 -26.781 10.703 1 98.19 405 ARG B CA 1
ATOM 6717 C C . ARG B 1 405 ? -2.264 -28.016 10.305 1 98.19 405 ARG B C 1
ATOM 6719 O O . ARG B 1 405 ? -3.301 -27.891 9.648 1 98.19 405 ARG B O 1
ATOM 6726 N N . TYR B 1 406 ? -1.697 -29.172 10.672 1 97.75 406 TYR B N 1
ATOM 6727 C CA . TYR B 1 406 ? -2.414 -30.422 10.484 1 97.75 406 TYR B CA 1
ATOM 6728 C C . TYR B 1 406 ? -3.205 -30.797 11.734 1 97.75 406 TYR B C 1
ATOM 6730 O O . TYR B 1 406 ? -2.631 -31.219 12.742 1 97.75 406 TYR B O 1
ATOM 6738 N N . HIS B 1 407 ? -4.539 -30.609 11.625 1 95.88 407 HIS B N 1
ATOM 6739 C CA . HIS B 1 407 ? -5.363 -31.188 12.688 1 95.88 407 HIS B CA 1
ATOM 6740 C C . HIS B 1 407 ? -5.422 -32.688 12.586 1 95.88 407 HIS B C 1
ATOM 6742 O O . HIS B 1 407 ? -5.332 -33.406 13.602 1 95.88 407 HIS B O 1
ATOM 6748 N N . ASN B 1 408 ? -5.629 -33.156 11.359 1 95.88 408 ASN B N 1
ATOM 6749 C CA . ASN B 1 408 ? -5.523 -34.562 10.969 1 95.88 408 ASN B CA 1
ATOM 6750 C C . ASN B 1 408 ? -4.684 -34.719 9.711 1 95.88 408 ASN B C 1
ATOM 6752 O O . ASN B 1 408 ? -5.086 -34.281 8.625 1 95.88 408 ASN B O 1
ATOM 6756 N N . PRO B 1 409 ? -3.561 -35.406 9.82 1 97.12 409 PRO B N 1
ATOM 6757 C CA . PRO B 1 409 ? -2.678 -35.531 8.656 1 97.12 409 PRO B CA 1
ATOM 6758 C C . PRO B 1 409 ? -3.117 -36.656 7.707 1 97.12 409 PRO B C 1
ATOM 6760 O O . PRO B 1 409 ? -2.529 -36.812 6.637 1 97.12 409 PRO B O 1
ATOM 6763 N N . GLY B 1 410 ? -4.168 -37.375 8.133 1 96.5 410 GLY B N 1
ATOM 6764 C CA . GLY B 1 410 ? -4.582 -38.469 7.293 1 96.5 410 GLY B CA 1
ATOM 6765 C C . GLY B 1 410 ? -3.504 -39.531 7.125 1 96.5 410 GLY B C 1
ATOM 6766 O O . GLY B 1 410 ? -2.898 -39.969 8.109 1 96.5 410 GLY B O 1
ATOM 6767 N N . GLY B 1 411 ? -3.309 -40 5.934 1 97.25 411 GLY B N 1
ATOM 6768 C CA . GLY B 1 411 ? -2.369 -41.094 5.652 1 97.25 411 GLY B CA 1
ATOM 6769 C C . GLY B 1 411 ? -0.981 -40.594 5.297 1 97.25 411 GLY B C 1
ATOM 6770 O O . GLY B 1 411 ? -0.101 -41.375 4.949 1 97.25 411 GLY B O 1
ATOM 6771 N N . LEU B 1 412 ? -0.707 -39.281 5.387 1 98.19 412 LEU B N 1
ATOM 6772 C CA . LEU B 1 412 ? 0.598 -38.75 5.055 1 98.19 412 LEU B CA 1
ATOM 6773 C C . LEU B 1 412 ? 1.68 -39.281 5.973 1 98.19 412 LEU B C 1
ATOM 6775 O O . LEU B 1 412 ? 1.44 -39.5 7.168 1 98.19 412 LEU B O 1
ATOM 6779 N N . CYS B 1 413 ? 2.789 -39.531 5.387 1 97.75 413 CYS B N 1
ATOM 6780 C CA . CYS B 1 413 ? 3.928 -39.969 6.191 1 97.75 413 CYS B CA 1
ATOM 6781 C C . CYS B 1 413 ? 4.504 -38.781 6.977 1 97.75 413 CYS B C 1
ATOM 6783 O O . CYS B 1 413 ? 5.152 -37.906 6.402 1 97.75 413 CYS B O 1
ATOM 6785 N N . MET B 1 414 ? 4.297 -38.812 8.25 1 97.75 414 MET B N 1
ATOM 6786 C CA . MET B 1 414 ? 4.801 -37.781 9.164 1 97.75 414 MET B CA 1
ATOM 6787 C C . MET B 1 414 ? 5.328 -38.438 10.445 1 97.75 414 MET B C 1
ATOM 6789 O O . MET B 1 414 ? 4.641 -39.25 11.07 1 97.75 414 MET B O 1
ATOM 6793 N N . SER B 1 415 ? 6.492 -38.094 10.781 1 98.31 415 SER B N 1
ATOM 6794 C CA . SER B 1 415 ? 7.105 -38.594 12 1 98.31 415 SER B CA 1
ATOM 6795 C C . SER B 1 415 ? 6.363 -38.125 13.242 1 98.31 415 SER B C 1
ATOM 6797 O O . SER B 1 415 ? 5.539 -37.188 13.156 1 98.31 415 SER B O 1
ATOM 6799 N N . ASP B 1 416 ? 6.691 -38.688 14.367 1 97.88 416 ASP B N 1
ATOM 6800 C CA . ASP B 1 416 ? 6.105 -38.312 15.648 1 97.88 416 ASP B CA 1
ATOM 6801 C C . ASP B 1 416 ? 6.441 -36.844 15.984 1 97.88 416 ASP B C 1
ATOM 6803 O O . ASP B 1 416 ? 5.625 -36.125 16.562 1 97.88 416 ASP B O 1
ATOM 6807 N N . ALA B 1 417 ? 7.598 -36.5 15.625 1 97.88 417 ALA B N 1
ATOM 6808 C CA . ALA B 1 417 ? 8.031 -35.125 15.898 1 97.88 417 ALA B CA 1
ATOM 6809 C C . ALA B 1 417 ? 7.156 -34.125 15.148 1 97.88 417 ALA B C 1
ATOM 6811 O O . ALA B 1 417 ? 6.746 -33.094 15.719 1 97.88 417 ALA B O 1
ATOM 6812 N N . VAL B 1 418 ? 6.926 -34.406 13.883 1 98.19 418 VAL B N 1
ATOM 6813 C CA . VAL B 1 418 ? 6.105 -33.531 13.055 1 98.19 418 VAL B CA 1
ATOM 6814 C C . VAL B 1 418 ? 4.672 -33.531 13.578 1 98.19 418 VAL B C 1
ATOM 6816 O O . VAL B 1 418 ? 4.055 -32.469 13.703 1 98.19 418 VAL B O 1
ATOM 6819 N N . ARG B 1 419 ? 4.148 -34.656 13.898 1 97.5 419 ARG B N 1
ATOM 6820 C CA . ARG B 1 419 ? 2.789 -34.781 14.422 1 97.5 419 ARG B CA 1
ATOM 6821 C C . ARG B 1 419 ? 2.65 -34.031 15.75 1 97.5 419 ARG B C 1
ATOM 6823 O O . ARG B 1 419 ? 1.67 -33.312 15.969 1 97.5 419 ARG B O 1
ATOM 6830 N N . SER B 1 420 ? 3.629 -34.219 16.578 1 97.06 420 SER B N 1
ATOM 6831 C CA . SER B 1 420 ? 3.617 -33.594 17.875 1 97.06 420 SER B CA 1
ATOM 6832 C C . SER B 1 420 ? 3.676 -32.062 17.75 1 97.06 420 SER B C 1
ATOM 6834 O O . SER B 1 420 ? 2.992 -31.344 18.484 1 97.06 420 SER B O 1
ATOM 6836 N N . ARG B 1 421 ? 4.496 -31.609 16.922 1 97.19 421 ARG B N 1
ATOM 6837 C CA . ARG B 1 421 ? 4.613 -30.172 16.703 1 97.19 421 ARG B CA 1
ATOM 6838 C C . ARG B 1 421 ? 3.283 -29.562 16.266 1 97.19 421 ARG B C 1
ATOM 6840 O O . ARG B 1 421 ? 2.855 -28.531 16.781 1 97.19 421 ARG B O 1
ATOM 6847 N N . ASN B 1 422 ? 2.635 -30.172 15.289 1 97.38 422 ASN B N 1
ATOM 6848 C CA . ASN B 1 422 ? 1.348 -29.672 14.812 1 97.38 422 ASN B CA 1
ATOM 6849 C C . ASN B 1 422 ? 0.29 -29.703 15.914 1 97.38 422 ASN B C 1
ATOM 6851 O O . ASN B 1 422 ? -0.474 -28.75 16.062 1 97.38 422 ASN B O 1
ATOM 6855 N N . ALA B 1 423 ? 0.319 -30.734 16.672 1 95.69 423 ALA B N 1
ATOM 6856 C CA . ALA B 1 423 ? -0.621 -30.844 17.781 1 95.69 423 ALA B CA 1
ATOM 6857 C C . ALA B 1 423 ? -0.38 -29.75 18.812 1 95.69 423 ALA B C 1
ATOM 6859 O O . ALA B 1 423 ? -1.329 -29.156 19.328 1 95.69 423 ALA B O 1
ATOM 6860 N N . GLN B 1 424 ? 0.822 -29.531 19.125 1 95.88 424 GLN B N 1
ATOM 6861 C CA . GLN B 1 424 ? 1.187 -28.516 20.109 1 95.88 424 GLN B CA 1
ATOM 6862 C C . GLN B 1 424 ? 0.761 -27.125 19.641 1 95.88 424 GLN B C 1
ATOM 6864 O O . GLN B 1 424 ? 0.257 -26.328 20.438 1 95.88 424 GLN B O 1
ATOM 6869 N N . MET B 1 425 ? 1.003 -26.875 18.422 1 95.69 425 MET B N 1
ATOM 6870 C CA . MET B 1 425 ? 0.676 -25.562 17.875 1 95.69 425 MET B CA 1
ATOM 6871 C C . MET B 1 425 ? -0.832 -25.344 17.859 1 95.69 425 MET B C 1
ATOM 6873 O O . MET B 1 425 ? -1.297 -24.203 17.922 1 95.69 425 MET B O 1
ATOM 6877 N N . LEU B 1 426 ? -1.599 -26.422 17.828 1 94.88 426 LEU B N 1
ATOM 6878 C CA . LEU B 1 426 ? -3.051 -26.328 17.734 1 94.88 426 LEU B CA 1
ATOM 6879 C C . LEU B 1 426 ? -3.697 -26.422 19.109 1 94.88 426 LEU B C 1
ATOM 6881 O O . LEU B 1 426 ? -4.914 -26.266 19.234 1 94.88 426 LEU B O 1
ATOM 6885 N N . ASN B 1 427 ? -2.994 -26.766 20.094 1 85.25 427 ASN B N 1
ATOM 6886 C CA . ASN B 1 427 ? -3.529 -27.031 21.422 1 85.25 427 ASN B CA 1
ATOM 6887 C C . ASN B 1 427 ? -4.457 -25.906 21.891 1 85.25 427 ASN B C 1
ATOM 6889 O O . ASN B 1 427 ? -5.559 -26.172 22.375 1 85.25 427 ASN B O 1
ATOM 6893 N N . ASN B 1 428 ? -4.059 -24.719 21.75 1 75.31 428 ASN B N 1
ATOM 6894 C CA . ASN B 1 428 ? -4.855 -23.594 22.234 1 75.31 428 ASN B CA 1
ATOM 6895 C C . ASN B 1 428 ? -6.039 -23.312 21.312 1 75.31 428 ASN B C 1
ATOM 6897 O O . ASN B 1 428 ? -6.984 -22.625 21.703 1 75.31 428 ASN B O 1
ATOM 6901 N N . ALA B 1 429 ? -6.07 -23.844 20.234 1 75.44 429 ALA B N 1
ATOM 6902 C CA . ALA B 1 429 ? -7.145 -23.594 19.281 1 75.44 429 ALA B CA 1
ATOM 6903 C C . ALA B 1 429 ? -8.258 -24.625 19.422 1 75.44 429 ALA B C 1
ATOM 6905 O O . ALA B 1 429 ? -9.398 -24.375 19.031 1 75.44 429 ALA B O 1
ATOM 6906 N N . THR B 1 430 ? -8 -25.734 20.047 1 74.25 430 THR B N 1
ATOM 6907 C CA . THR B 1 430 ? -8.953 -26.828 20.047 1 74.25 430 THR B CA 1
ATOM 6908 C C . THR B 1 430 ? -9.453 -27.125 21.453 1 74.25 430 THR B C 1
ATOM 6910 O O . THR B 1 430 ? -10.391 -27.906 21.641 1 74.25 430 THR B O 1
ATOM 6913 N N . HIS B 1 431 ? -8.914 -26.484 22.375 1 70.94 431 HIS B N 1
ATOM 6914 C CA . HIS B 1 431 ? -9.234 -26.906 23.734 1 70.94 431 HIS B CA 1
ATOM 6915 C C . HIS B 1 431 ? -10.367 -26.062 24.312 1 70.94 431 HIS B C 1
ATOM 6917 O O . HIS B 1 431 ? -10.766 -26.25 25.469 1 70.94 431 HIS B O 1
ATOM 6923 N N . SER B 1 432 ? -11.023 -25.406 23.516 1 66.69 432 SER B N 1
ATOM 6924 C CA . SER B 1 432 ? -12.141 -24.656 24.062 1 66.69 432 SER B CA 1
ATOM 6925 C C . SER B 1 432 ? -13.383 -25.516 24.203 1 66.69 432 SER B C 1
ATOM 6927 O O . SER B 1 432 ? -13.641 -26.391 23.359 1 66.69 432 SER B O 1
ATOM 6929 N N . PRO B 1 433 ? -14.047 -25.578 25.453 1 67.62 433 PRO B N 1
ATOM 6930 C CA . PRO B 1 433 ? -15.289 -26.328 25.625 1 67.62 433 PRO B CA 1
ATOM 6931 C C . PRO B 1 433 ? -16.297 -26.078 24.5 1 67.62 433 PRO B C 1
ATOM 6933 O O . PRO B 1 433 ? -17.125 -26.938 24.203 1 67.62 433 PRO B O 1
ATOM 6936 N N . SER B 1 434 ? -16.188 -25.016 23.922 1 71.69 434 SER B N 1
ATOM 6937 C CA . SER B 1 434 ? -17.109 -24.641 22.859 1 71.69 434 SER B CA 1
ATOM 6938 C C . SER B 1 434 ? -16.531 -24.938 21.484 1 71.69 434 SER B C 1
ATOM 6940 O O . SER B 1 434 ? -17.047 -24.453 20.469 1 71.69 434 SER B O 1
ATOM 6942 N N . PHE B 1 435 ? -15.641 -25.797 21.516 1 79.56 435 PHE B N 1
ATOM 6943 C CA . PHE B 1 435 ? -14.992 -26.109 20.234 1 79.56 435 PHE B CA 1
ATOM 6944 C C . PHE B 1 435 ? -15.93 -26.891 19.328 1 79.56 435 PHE B C 1
ATOM 6946 O O . PHE B 1 435 ? -16.516 -27.891 19.734 1 79.56 435 PHE B O 1
ATOM 6953 N N . SER B 1 436 ? -16.25 -26.344 18.219 1 84.06 436 SER B N 1
ATOM 6954 C CA . SER B 1 436 ? -16.953 -26.984 17.109 1 84.06 436 SER B CA 1
ATOM 6955 C C . SER B 1 436 ? -16.062 -27.047 15.875 1 84.06 436 SER B C 1
ATOM 6957 O O . SER B 1 436 ? -15.633 -26.016 15.344 1 84.06 436 SER B O 1
ATOM 6959 N N . LEU B 1 437 ? -15.812 -28.266 15.492 1 85.81 437 LEU B N 1
ATOM 6960 C CA . LEU B 1 437 ? -14.953 -28.469 14.336 1 85.81 437 LEU B CA 1
ATOM 6961 C C . LEU B 1 437 ? -15.484 -27.719 13.125 1 85.81 437 LEU B C 1
ATOM 6963 O O . LEU B 1 437 ? -14.727 -27.062 12.406 1 85.81 437 LEU B O 1
ATOM 6967 N N . PHE B 1 438 ? -16.75 -27.812 12.945 1 85.44 438 PHE B N 1
ATOM 6968 C CA . PHE B 1 438 ? -17.375 -27.172 11.797 1 85.44 438 PHE B CA 1
ATOM 6969 C C . PHE B 1 438 ? -17.234 -25.656 11.883 1 85.44 438 PHE B C 1
ATOM 6971 O O . PHE B 1 438 ? -16.875 -25 10.906 1 85.44 438 PHE B O 1
ATOM 6978 N N . SER B 1 439 ? -17.5 -25.156 13.031 1 87.19 439 SER B N 1
ATOM 6979 C CA . SER B 1 439 ? -17.406 -23.719 13.227 1 87.19 439 SER B CA 1
ATOM 6980 C C . SER B 1 439 ? -15.969 -23.234 13.055 1 87.19 439 SER B C 1
ATOM 6982 O O . SER B 1 439 ? -15.727 -22.188 12.438 1 87.19 439 SER B O 1
ATOM 6984 N N . LYS B 1 440 ? -15.109 -24.016 13.57 1 90.19 440 LYS B N 1
ATOM 6985 C CA . LYS B 1 440 ? -13.695 -23.656 13.484 1 90.19 440 LYS B CA 1
ATOM 6986 C C . LYS B 1 440 ? -13.195 -23.688 12.047 1 90.19 440 LYS B C 1
ATOM 6988 O O . LYS B 1 440 ? -12.508 -22.766 11.602 1 90.19 440 LYS B O 1
ATOM 6993 N N . LEU B 1 441 ? -13.586 -24.672 11.352 1 89.75 441 LEU B N 1
ATOM 6994 C CA . LEU B 1 441 ? -13.164 -24.797 9.961 1 89.75 441 LEU B CA 1
ATOM 6995 C C . LEU B 1 441 ? -13.758 -23.688 9.109 1 89.75 441 LEU B C 1
ATOM 6997 O O . LEU B 1 441 ? -13.078 -23.125 8.25 1 89.75 441 LEU B O 1
ATOM 7001 N N . THR B 1 442 ? -14.977 -23.422 9.344 1 88.69 442 THR B N 1
ATOM 7002 C CA . THR B 1 442 ? -15.633 -22.344 8.602 1 88.69 442 THR B CA 1
ATOM 7003 C C . THR B 1 442 ? -14.93 -21.016 8.828 1 88.69 442 THR B C 1
ATOM 7005 O O . THR B 1 442 ? -14.672 -20.266 7.879 1 88.69 442 THR B O 1
ATOM 7008 N N . ARG B 1 443 ? -14.562 -20.766 10.047 1 89.5 443 ARG B N 1
ATOM 7009 C CA . ARG B 1 443 ? -13.867 -19.531 10.391 1 89.5 443 ARG B CA 1
ATOM 7010 C C . ARG B 1 443 ? -12.484 -19.484 9.742 1 89.5 443 ARG B C 1
ATOM 7012 O O . ARG B 1 443 ? -12.055 -18.422 9.273 1 89.5 443 ARG B O 1
ATOM 7019 N N . ASP B 1 444 ? -11.891 -20.609 9.758 1 92.44 444 ASP B N 1
ATOM 7020 C CA . ASP B 1 444 ? -10.539 -20.672 9.195 1 92.44 444 ASP B CA 1
ATOM 7021 C C . ASP B 1 444 ? -10.57 -20.469 7.68 1 92.44 444 ASP B C 1
ATOM 7023 O O . ASP B 1 444 ? -9.672 -19.844 7.113 1 92.44 444 ASP B O 1
ATOM 7027 N N . ILE B 1 445 ? -11.57 -20.984 7.039 1 90.19 445 ILE B N 1
ATOM 7028 C CA . ILE B 1 445 ? -11.711 -20.844 5.594 1 90.19 445 ILE B CA 1
ATOM 7029 C C . ILE B 1 445 ? -12.086 -19.406 5.234 1 90.19 445 ILE B C 1
ATOM 7031 O O . ILE B 1 445 ? -11.57 -18.859 4.266 1 90.19 445 ILE B O 1
ATOM 7035 N N . MET B 1 446 ? -12.906 -18.781 6.117 1 89.12 446 MET B N 1
ATOM 7036 C CA . MET B 1 446 ? -13.406 -17.422 5.879 1 89.12 446 MET B CA 1
ATOM 7037 C C . MET B 1 446 ? -12.531 -16.391 6.578 1 89.12 446 MET B C 1
ATOM 7039 O O . MET B 1 446 ? -12.992 -15.297 6.891 1 89.12 446 MET B O 1
ATOM 7043 N N . TYR B 1 447 ? -11.367 -16.734 6.832 1 90.19 447 TYR B N 1
ATOM 7044 C CA . TYR B 1 447 ? -10.406 -16.047 7.691 1 90.19 447 TYR B CA 1
ATOM 7045 C C . TYR B 1 447 ? -10.328 -14.562 7.34 1 90.19 447 TYR B C 1
ATOM 7047 O O . TYR B 1 447 ? -10.273 -13.711 8.227 1 90.19 447 TYR B O 1
ATOM 7055 N N . PHE B 1 448 ? -10.391 -14.133 6.035 1 91.44 448 PHE B N 1
ATOM 7056 C CA . PHE B 1 448 ? -10.242 -12.734 5.637 1 91.44 448 PHE B CA 1
ATOM 7057 C C . PHE B 1 448 ? -11.578 -12.156 5.184 1 91.44 448 PHE B C 1
ATOM 7059 O O . PHE B 1 448 ? -11.703 -10.945 4.996 1 91.44 448 PHE B O 1
ATOM 7066 N N . SER B 1 449 ? -12.555 -12.922 4.867 1 87.06 449 SER B N 1
ATOM 7067 C CA . SER B 1 449 ? -13.82 -12.445 4.32 1 87.06 449 SER B CA 1
ATOM 7068 C C . SER B 1 449 ? -14.773 -12.016 5.43 1 87.06 449 SER B C 1
ATOM 7070 O O . SER B 1 449 ? -15.672 -11.203 5.199 1 87.06 449 SER B O 1
ATOM 7072 N N . ASN B 1 450 ? -14.734 -12.617 6.5 1 72.75 450 ASN B N 1
ATOM 7073 C CA . ASN B 1 450 ? -15.617 -12.266 7.602 1 72.75 450 ASN B CA 1
ATOM 7074 C C . ASN B 1 450 ? -14.844 -11.695 8.789 1 72.75 450 ASN B C 1
ATOM 7076 O O . ASN B 1 450 ? -14.711 -12.359 9.82 1 72.75 450 ASN B O 1
ATOM 7080 N N . MET B 1 451 ? -14.211 -10.633 8.625 1 60.78 451 MET B N 1
ATOM 7081 C CA . MET B 1 451 ? -13.352 -10.055 9.648 1 60.78 451 MET B CA 1
ATOM 7082 C C . MET B 1 451 ? -14.164 -9.664 10.883 1 60.78 451 MET B C 1
ATOM 7084 O O . MET B 1 451 ? -13.625 -9.586 11.984 1 60.78 451 MET B O 1
ATOM 7088 N N . SER B 1 452 ? -15.43 -9.414 10.75 1 49.53 452 SER B N 1
ATOM 7089 C CA . SER B 1 452 ? -16.266 -9.258 11.938 1 49.53 452 SER B CA 1
ATOM 7090 C C . SER B 1 452 ? -16.312 -10.539 12.758 1 49.53 452 SER B C 1
ATOM 7092 O O . SER B 1 452 ? -16.453 -10.5 13.984 1 49.53 452 SER B O 1
ATOM 7094 N N . LEU B 1 453 ? -16.109 -11.602 12.109 1 44.56 453 LEU B N 1
ATOM 7095 C CA . LEU B 1 453 ? -16.094 -12.859 12.836 1 44.56 453 LEU B CA 1
ATOM 7096 C C . LEU B 1 453 ? -14.797 -13.031 13.617 1 44.56 453 LEU B C 1
ATOM 7098 O O . LEU B 1 453 ? -14.734 -13.812 14.57 1 44.56 453 LEU B O 1
ATOM 7102 N N . GLN B 1 454 ? -13.719 -12.469 13.234 1 43.34 454 GLN B N 1
ATOM 7103 C CA . GLN B 1 454 ? -12.438 -12.562 13.938 1 43.34 454 GLN B CA 1
ATOM 7104 C C . GLN B 1 454 ? -12.508 -11.859 15.289 1 43.34 454 GLN B C 1
ATOM 7106 O O . GLN B 1 454 ? -11.891 -12.312 16.266 1 43.34 454 GLN B O 1
ATOM 7111 N N . GLU B 1 455 ? -13.039 -10.703 15.328 1 39.44 455 GLU B N 1
ATOM 7112 C CA . GLU B 1 455 ? -13.109 -9.938 16.578 1 39.44 455 GLU B CA 1
ATOM 7113 C C . GLU B 1 455 ? -13.945 -10.672 17.625 1 39.44 455 GLU B C 1
ATOM 7115 O O . GLU B 1 455 ? -13.789 -10.43 18.828 1 39.44 455 GLU B O 1
ATOM 7120 N N . ALA B 1 456 ? -14.781 -11.469 17.297 1 33.34 456 ALA B N 1
ATOM 7121 C CA . ALA B 1 456 ? -15.594 -12.188 18.266 1 33.34 456 ALA B CA 1
ATOM 7122 C C . ALA B 1 456 ? -14.797 -13.305 18.938 1 33.34 456 ALA B C 1
ATOM 7124 O O . ALA B 1 456 ? -15.273 -13.938 19.875 1 33.34 456 ALA B O 1
ATOM 7125 N N . ILE B 1 457 ? -13.734 -13.875 18.312 1 32.62 457 ILE B N 1
ATOM 7126 C CA . ILE B 1 457 ? -13.062 -15.008 18.953 1 32.62 457 ILE B CA 1
ATOM 7127 C C . ILE B 1 457 ? -12.125 -14.5 20.047 1 32.62 457 ILE B C 1
ATOM 7129 O O . ILE B 1 457 ? -11.586 -15.281 20.828 1 32.62 457 ILE B O 1
ATOM 7133 N N . GLU B 1 458 ? -11.539 -13.367 19.891 1 30.08 458 GLU B N 1
ATOM 7134 C CA . GLU B 1 458 ? -10.641 -13 20.984 1 30.08 458 GLU B CA 1
ATOM 7135 C C . GLU B 1 458 ? -11.414 -12.562 22.219 1 30.08 458 GLU B C 1
ATOM 7137 O O . GLU B 1 458 ? -10.82 -12.211 23.25 1 30.08 458 GLU B O 1
ATOM 7142 N N . VAL B 1 459 ? -12.719 -12.461 22.062 1 22.41 459 VAL B N 1
ATOM 7143 C CA . VAL B 1 459 ? -13.383 -12.289 23.344 1 22.41 459 VAL B CA 1
ATOM 7144 C C . VAL B 1 459 ? -13.766 -13.656 23.922 1 22.41 459 VAL B C 1
ATOM 7146 O O . VAL B 1 459 ? -14.352 -14.484 23.219 1 22.41 459 VAL B O 1
#

Organism: Cystobacter fuscus (strain ATCC 25194 / DSM 2262 / NBRC 100088 / M29) (NCBI:txid1242864)

pLDDT: mean 93.34, std 11.5, range [21.97, 98.94]

Radius of gyration: 31.6 Å; Cα contacts (8 Å, |Δi|>4): 1915; chains: 2; bounding box: 66×96×70 Å

InterPro domains:
  IPR006396 Glutamate mutase epsilon subunit [PF06368] (31-430)
  IPR006396 Glutamate mutase epsilon subunit [PIRSF001495] (20-432)
  IPR014714 Glutamate mutase E subunit, C-terminal domain superfamily [G3DSA:3.90.970.10] (394-454)
  IPR016176 Cobalamin (vitamin B12)-dependent enzyme, catalytic [SSF51703] (20-449)

Nearest PDB structures (foldseek):
  6h9f-assembly1_D  TM=9.639E-01  e=1.711E-43  Clostridium cochlearium
  1i9c-assembly1_B  TM=9.643E-01  e=7.563E-43  Clostridium cochlearium
  3kow-assembly4_B  TM=7.472E-01  e=3.059E-09  Acetoanaerobium sticklandii
  1xrs-assembly1_A-2  TM=6.913E-01  e=4.773E-10  Acetoanaerobium sticklandii
  3kp0-assembly1_A  TM=7.361E-01  e=1.503E-08  Acetoanaerobium sticklandii